Protein AF-0000000083133179 (afdb_homodimer)

InterPro domains:
  IPR007833 Capsule polysaccharide biosynthesis [PF05159] (306-389)

Radius of gyration: 30.7 Å; Cα contacts (8 Å, |Δi|>4): 1534; chains: 2; bounding box: 77×91×69 Å

Nearest PDB structures (foldseek):
  8fux-assembly2_B  TM=5.302E-01  e=6.306E-06  Escherichia coli
  8fuw-assembly1_A  TM=4.984E-01  e=7.378E-06  Escherichia coli
  6mgd-assembly1_A  TM=4.757E-01  e=4.149E-06  Thermosulfurimonas dismutans
  4neq-assembly1_A-2  TM=3.716E-01  e=1.704E-05  Methanocaldococcus jannaschii DSM 2661
  5zlt-assembly1_B  TM=3.324E-01  e=7.772E-05  Acinetobacter baumannii

Sequence (936 aa):
MESRVLIVGLQMPIQAAAVHHVLLECGSNFEAIYHITNKPLIDKTLVNYQSLSFDRVAAMDPDDPSFSEQVKRPVDAQLLEELAVFEPTVLKLVERIFPKKRRYRYFDLRRHLYYSYLSYWSNFLKDNKIDKVIFDDVPHVGFDYVLYILSKHYGIKVIVPFQLQVVDAYLIANDIKTLFLPLKHALDALGSQSVSLNELSPRMQKEYEVRMSESSPFYMLDKRQGSIKSSILRLYRRYISLSEKEQQIRHEIVKPSFKCVHIKEVNFDRPYVYFGLHYQPEMTTNPLGGRYVDQFLAIQLISKVLPDGVKLYIKEHPAIYKERNPSGRFVEFYEKIAQLPGVSFVPQNTRSLELIKNSQAVATITGTTGWEALFMDKPVFVFGNIFYKYCQGVYPIYSYKDMQVAADAVFNRAEKPTESDILRFLKALDQVTGDGIIRDEYFAISCNQDKVYHNKNTSLIVRKMLNMMESRVLIVGLQMPIQAAAVHHVLLECGSNFEAIYHITNKPLIDKTLVNYQSLSFDRVAAMDPDDPSFSEQVKRPVDAQLLEELAVFEPTVLKLVERIFPKKRRYRYFDLRRHLYYSYLSYWSNFLKDNKIDKVIFDDVPHVGFDYVLYILSKHYGIKVIVPFQLQVVDAYLIANDIKTLFLPLKHALDALGSQSVSLNELSPRMQKEYEVRMSESSPFYMLDKRQGSIKSSILRLYRRYISLSEKEQQIRHEIVKPSFKCVHIKEVNFDRPYVYFGLHYQPEMTTNPLGGRYVDQFLAIQLISKVLPDGVKLYIKEHPAIYKERNPSGRFVEFYEKIAQLPGVSFVPQNTRSLELIKNSQAVATITGTTGWEALFMDKPVFVFGNIFYKYCQGVYPIYSYKDMQVAADAVFNRAEKPTESDILRFLKALDQVTGDGIIRDEYFAISCNQDKVYHNKNTSLIVRKMLNM

Organism: Piscirickettsia salmonis (NCBI:txid1238)

Foldseek 3Di:
DQAEEEEEALADPLLVVLLLVLDQVVDQSYAYQYCHPDDCPPDCVRHVHPPPPVCCLLVVQLPPVVLVVDQPDADDPVVCVVLVLCLVLLLLLNCLSCVPDPVSVDSVSSVSSLRSLLRVLVCVCVVSVHQEYEYLADDRNRSVVSNLSVCVVVNRFYWHKYDALAAQWIFIDRDPVCRQVLLLVLLVVCDLPFFDLVNFDPRLNLRLVVLLPLDDRPVPPPPPDDDPCPPVVVVVVVVPPPDPVVCPVPPPLNQPAPVNDDADADDLVFAEEEEEDDQPDDVLCRPFLPPCLVVVVVLLLLLVQDDPRYAYEYEYDPVQNPDSDGRSADRCRNVSSNPRPRYHYHDNVDDLSSVLLSYLAYEYAADCSCVSSQSSFHAYEYNGHYNCCSQFSHQHDPDSVSSNVNSCCRPVVVDTHDPRSVSSSSRSSRVRTDGADSDPVSCVSYPDVDPVVRSVVNSVVSSVSVVD/DQAEEEEEDCADPLLLVLLQVLDQVVPPSYQYQYCHCDDPPPDCVRHVHPHDNVLCLLVVQLPPVVLVVDQPDADDPVVCVVLVLCLVLLLLLNCLSCVPDPVSVDSVSSVSSLRSLLRVLVCVCVVSVHQEYEYLADDRNRSVVSNLSVCVVVNRFYWHKHDALAAQWIFIDRDPVCRQVLLLVLLVVCDLPFFDLVNFDPRLNLRLVVLLPLDDRPVPPPPVDDDPCPPVVVVVVVVPPDDPVVCPVPPDLQQDAPVRDDADADDLVFAEEEEEDDQPDDVLCRPFLPPCLVVVVVLLLLLVQDDPRYAYEYEYDPVQNPDSDGRSADRCRNVSSNPRPRYHYHDNPDDLSSVLLSYLAYEYAADCSCVSSQSSFHAYEYNGHYNCCSQFSHQHDPDSVSSNVNSCCRPVVVDTHDPRSVSSSSRSSRVRTDGADSDPVSCVSYPDVDPVVRSVVSSVVSSVSVVD

Secondary structure (DSSP, 8-state):
----EEE----SHHHHHHHHHHHHHH-S---EEE---S---S-TTTS-EEE--HHHHHT--TT-HHHHTT-SS---HHHHHHTGGGHHHHHHHHHHHSTT-GGGGBHHHHHHHHHHHHHHHHHHHHHTT--EEE-SSS--SSHHHHHHHHHHHHT-EEEEEEE-SSTTEEEEES-STTTTHHHHHHHHHHTT----GGGS-HHHHHHHHHHHTTPPPGGGS-TTSSSHHHHHHHHHHHHT-S-SHHHHTT-SS----GGGSPB----TTS-EEEEEPPPSSSTTTTTTTGGGGSHHHHHHHHHHHPPTT-EEEEE--HHHHT-SS-TT--TTHHHHHHTSTTEEE--TTS-HHHHHHT-SEEEESS-HHHHHHHTTT--EEE-S--GGGGSTTEEE-SSHHHHHHHHIIIIIS-----HHHHHHHHHHHHHHSEES-SSGGGGGG-S---HHHHHHHHHHHHHHHHH-/--EEEEEE---SHHHHHHHHHHHHHS-TTEEEEEE--SS--S-TTTS------HHHHHT--TT-HHHHTT-SS---HHHHHHTGGGHHHHHHHHHHHSTT-GGGGBHHHHHHHHHHHHHHHHHHHHHTT--EEE-SSS--SSHHHHHHHHHHHHT-EEEEEEE-SSTTEEEEES-STTTTHHHHHHHHHHTT----GGGS-HHHHHHHHHHHTTPPPGGGS-TTSSTHHHHHHHHHHHHT-S-SHHHH---------GGGSPB----TTS-EEEEEPPPSSSTTTTTTTGGGGSHHHHHHHHHHHPPTT-EEEEE--HHHHT-SS-TT--TTHHHHHHTSTTEEE--TTS-HHHHHHT-SEEEESS-HHHHHHHTTT--EEE-S--GGGGSTTEEE-SSHHHHHHHHIIIIIS-----HHHHHHHHHHHHHHSEES-SSGGGGGG-S---HHHHHHHHHHHHHHHHH-

Structure (mmCIF, N/CA/C/O backbone):
data_AF-0000000083133179-model_v1
#
loop_
_entity.id
_entity.type
_entity.pdbx_description
1 polymer 'Capsule polysaccharide biosynthesis protein'
#
loop_
_atom_site.group_PDB
_atom_site.id
_atom_site.type_symbol
_atom_site.label_atom_id
_atom_site.label_alt_id
_atom_site.label_comp_id
_atom_site.label_asym_id
_atom_site.label_entity_id
_atom_site.label_seq_id
_atom_site.pdbx_PDB_ins_code
_atom_site.Cartn_x
_atom_site.Cartn_y
_atom_site.Cartn_z
_atom_site.occupancy
_atom_site.B_iso_or_equiv
_atom_site.auth_seq_id
_atom_site.auth_comp_id
_atom_site.auth_asym_id
_atom_site.auth_atom_id
_atom_site.pdbx_PDB_model_num
ATOM 1 N N . MET A 1 1 ? -26.578 -17.781 19.125 1 43.81 1 MET A N 1
ATOM 2 C CA . MET A 1 1 ? -26.828 -16.688 18.188 1 43.81 1 MET A CA 1
ATOM 3 C C . MET A 1 1 ? -26.688 -17.188 16.75 1 43.81 1 MET A C 1
ATOM 5 O O . MET A 1 1 ? -25.844 -18.031 16.453 1 43.81 1 MET A O 1
ATOM 9 N N . GLU A 1 2 ? -27.766 -17.125 15.992 1 58.66 2 GLU A N 1
ATOM 10 C CA . GLU A 1 2 ? -27.906 -17.641 14.633 1 58.66 2 GLU A CA 1
ATOM 11 C C . GLU A 1 2 ? -26.812 -17.109 13.719 1 58.66 2 GLU A C 1
ATOM 13 O O . GLU A 1 2 ? -26.516 -15.922 13.734 1 58.66 2 GLU A O 1
ATOM 18 N N . SER A 1 3 ? -26 -18 13.227 1 72.19 3 SER A N 1
ATOM 19 C CA . SER A 1 3 ? -24.891 -17.672 12.32 1 72.19 3 SER A CA 1
ATOM 20 C C . SER A 1 3 ? -25.406 -16.984 11.055 1 72.19 3 SER A C 1
ATOM 22 O O . SER A 1 3 ? -26.391 -17.422 10.469 1 72.19 3 SER A O 1
ATOM 24 N N . ARG A 1 4 ? -25.016 -15.758 10.797 1 80.19 4 ARG A N 1
ATOM 25 C CA . ARG A 1 4 ? -25.344 -15.039 9.57 1 80.19 4 ARG A CA 1
ATOM 26 C C . ARG A 1 4 ? -24.219 -15.188 8.539 1 80.19 4 ARG A C 1
ATOM 28 O O . ARG A 1 4 ? -23.125 -14.656 8.719 1 80.19 4 ARG A O 1
ATOM 35 N N . VAL A 1 5 ? -24.562 -15.953 7.457 1 80.12 5 VAL A N 1
ATOM 36 C CA . VAL A 1 5 ? -23.562 -16.359 6.48 1 80.12 5 VAL A CA 1
ATOM 37 C C . VAL A 1 5 ? -23.766 -15.578 5.18 1 80.12 5 VAL A C 1
ATOM 39 O O . VAL A 1 5 ? -24.891 -15.445 4.691 1 80.12 5 VAL A O 1
ATOM 42 N N . LEU A 1 6 ? -22.656 -14.969 4.785 1 80.25 6 LEU A N 1
ATOM 43 C CA . LEU A 1 6 ? -22.641 -14.352 3.465 1 80.25 6 LEU A CA 1
ATOM 44 C C . LEU A 1 6 ? -21.969 -15.266 2.445 1 80.25 6 LEU A C 1
ATOM 46 O O . LEU A 1 6 ? -20.812 -15.672 2.633 1 80.25 6 LEU A O 1
ATOM 50 N N . ILE A 1 7 ? -22.641 -15.609 1.376 1 78.62 7 ILE A N 1
ATOM 51 C CA . ILE A 1 7 ? -22.109 -16.453 0.308 1 78.62 7 ILE A CA 1
ATOM 52 C C . ILE A 1 7 ? -21.859 -15.594 -0.934 1 78.62 7 ILE A C 1
ATOM 54 O O . ILE A 1 7 ? -22.75 -14.922 -1.426 1 78.62 7 ILE A O 1
ATOM 58 N N . VAL A 1 8 ? -20.547 -15.656 -1.429 1 76.69 8 VAL A N 1
ATOM 59 C CA . VAL A 1 8 ? -20.125 -14.789 -2.523 1 76.69 8 VAL A CA 1
ATOM 60 C C . VAL A 1 8 ? -19.875 -15.625 -3.777 1 76.69 8 VAL A C 1
ATOM 62 O O . VAL A 1 8 ? -19.125 -16.609 -3.736 1 76.69 8 VAL A O 1
ATOM 65 N N . GLY A 1 9 ? -20.25 -15.125 -5.023 1 61.41 9 GLY A N 1
ATOM 66 C CA . GLY A 1 9 ? -19.797 -15.586 -6.328 1 61.41 9 GLY A CA 1
ATOM 67 C C . GLY A 1 9 ? -20.359 -16.938 -6.707 1 61.41 9 GLY A C 1
ATOM 68 O O . GLY A 1 9 ? -19.672 -17.75 -7.332 1 61.41 9 GLY A O 1
ATOM 69 N N . LEU A 1 10 ? -21.516 -17.281 -6.332 1 56.91 10 LEU A N 1
ATOM 70 C CA . LEU A 1 10 ? -21.938 -18.609 -6.762 1 56.91 10 LEU A CA 1
ATOM 71 C C . LEU A 1 10 ? -22.453 -18.578 -8.203 1 56.91 10 LEU A C 1
ATOM 73 O O . LEU A 1 10 ? -23.594 -18.203 -8.453 1 56.91 10 LEU A O 1
ATOM 77 N N . GLN A 1 11 ? -21.375 -18.344 -9.078 1 51.41 11 GLN A N 1
ATOM 78 C CA . GLN A 1 11 ? -21.656 -18.141 -10.492 1 51.41 11 GLN A CA 1
ATOM 79 C C . GLN A 1 11 ? -22.203 -19.406 -11.133 1 51.41 11 GLN A C 1
ATOM 81 O O . GLN A 1 11 ? -22.938 -19.344 -12.125 1 51.41 11 GLN A O 1
ATOM 86 N N . MET A 1 12 ? -21.812 -20.531 -10.594 1 53.81 12 MET A N 1
ATOM 87 C CA . MET A 1 12 ? -22.203 -21.734 -11.32 1 53.81 12 MET A CA 1
ATOM 88 C C . MET A 1 12 ? -23.531 -22.281 -10.82 1 53.81 12 MET A C 1
ATOM 90 O O . MET A 1 12 ? -23.766 -22.328 -9.609 1 53.81 12 MET A O 1
ATOM 94 N N . PRO A 1 13 ? -24.297 -22.484 -11.844 1 48.53 13 PRO A N 1
ATOM 95 C CA . PRO A 1 13 ? -25.625 -22.984 -11.508 1 48.53 13 PRO A CA 1
ATOM 96 C C . PRO A 1 13 ? -25.594 -24.141 -10.516 1 48.53 13 PRO A C 1
ATOM 98 O O . PRO A 1 13 ? -26.406 -24.203 -9.594 1 48.53 13 PRO A O 1
ATOM 101 N N . ILE A 1 14 ? -24.578 -24.906 -10.758 1 50.78 14 ILE A N 1
ATOM 102 C CA . ILE A 1 14 ? -24.516 -26.094 -9.922 1 50.78 14 ILE A CA 1
ATOM 103 C C . ILE A 1 14 ? -24.25 -25.703 -8.469 1 50.78 14 ILE A C 1
ATOM 105 O O . ILE A 1 14 ? -24.891 -26.234 -7.555 1 50.78 14 ILE A O 1
ATOM 109 N N . GLN A 1 15 ? -23.469 -24.672 -8.352 1 58.91 15 GLN A N 1
ATOM 110 C CA . GLN A 1 15 ? -23.141 -24.234 -6.996 1 58.91 15 GLN A CA 1
ATOM 111 C C . GLN A 1 15 ? -24.312 -23.516 -6.348 1 58.91 15 GLN A C 1
ATOM 113 O O . GLN A 1 15 ? -24.625 -23.734 -5.176 1 58.91 15 GLN A O 1
ATOM 118 N N . ALA A 1 16 ? -24.922 -22.875 -7.254 1 59.47 16 ALA A N 1
ATOM 119 C CA . ALA A 1 16 ? -26.047 -22.109 -6.727 1 59.47 16 ALA A CA 1
ATOM 120 C C . ALA A 1 16 ? -27.172 -23.047 -6.258 1 59.47 16 ALA A C 1
ATOM 122 O O . ALA A 1 16 ? -27.75 -22.828 -5.191 1 59.47 16 ALA A O 1
ATOM 123 N N . ALA A 1 17 ? -27.375 -24.062 -7.117 1 59.22 17 ALA A N 1
ATOM 124 C CA . ALA A 1 17 ? -28.422 -25.031 -6.766 1 59.22 17 ALA A CA 1
ATOM 125 C C . ALA A 1 17 ? -28.062 -25.781 -5.488 1 59.22 17 ALA A C 1
ATOM 127 O O . ALA A 1 17 ? -28.906 -26 -4.629 1 59.22 17 ALA A O 1
ATOM 128 N N . ALA A 1 18 ? -26.859 -26.062 -5.398 1 61.5 18 ALA A N 1
ATOM 129 C CA . ALA A 1 18 ? -26.375 -26.797 -4.23 1 61.5 18 ALA A CA 1
ATOM 130 C C . ALA A 1 18 ? -26.5 -25.953 -2.965 1 61.5 18 ALA A C 1
ATOM 132 O O . ALA A 1 18 ? -26.969 -26.438 -1.93 1 61.5 18 ALA A O 1
ATOM 133 N N . VAL A 1 19 ? -26.141 -24.797 -3.148 1 62.25 19 VAL A N 1
ATOM 134 C CA . VAL A 1 19 ? -26.203 -23.875 -2.008 1 62.25 19 VAL A CA 1
ATOM 135 C C . VAL A 1 19 ? -27.656 -23.703 -1.559 1 62.25 19 VAL A C 1
ATOM 137 O O . VAL A 1 19 ? -27.953 -23.75 -0.362 1 62.25 19 VAL A O 1
ATOM 140 N N . HIS A 1 20 ? -28.375 -23.594 -2.568 1 59.94 20 HIS A N 1
ATOM 141 C CA . HIS A 1 20 ? -29.797 -23.422 -2.283 1 59.94 20 HIS A CA 1
ATOM 142 C C . HIS A 1 20 ? -30.344 -24.625 -1.499 1 59.94 20 HIS A C 1
ATOM 144 O O . HIS A 1 20 ? -31.047 -24.438 -0.496 1 59.94 20 HIS A O 1
ATOM 150 N N . HIS A 1 21 ? -30.016 -25.672 -2.008 1 61.75 21 HIS A N 1
ATOM 151 C CA . HIS A 1 21 ? -30.5 -26.906 -1.381 1 61.75 21 HIS A CA 1
ATOM 152 C C . HIS A 1 21 ? -29.984 -27.031 0.043 1 61.75 21 HIS A C 1
ATOM 154 O O . HIS A 1 21 ? -30.719 -27.406 0.954 1 61.75 21 HIS A O 1
ATOM 160 N N . VAL A 1 22 ? -28.797 -26.703 0.19 1 61.84 22 VAL A N 1
ATOM 161 C CA . VAL A 1 22 ? -28.172 -26.844 1.5 1 61.84 22 VAL A CA 1
ATOM 162 C C . VAL A 1 22 ? -28.75 -25.812 2.465 1 61.84 22 VAL A C 1
ATOM 164 O O . VAL A 1 22 ? -29 -26.125 3.633 1 61.84 22 VAL A O 1
ATOM 167 N N . LEU A 1 23 ? -28.969 -24.656 1.93 1 62.09 23 LEU A N 1
ATOM 168 C CA . LEU A 1 23 ? -29.531 -23.609 2.773 1 62.09 23 LEU A CA 1
ATOM 169 C C . LEU A 1 23 ? -30.953 -23.938 3.195 1 62.09 23 LEU A C 1
ATOM 171 O O . LEU A 1 23 ? -31.359 -23.625 4.312 1 62.09 23 LEU A O 1
ATOM 175 N N . LEU A 1 24 ? -31.625 -24.484 2.277 1 59.66 24 LEU A N 1
ATOM 176 C CA . LEU A 1 24 ? -32.969 -24.922 2.594 1 59.66 24 LEU A CA 1
ATOM 177 C C . LEU A 1 24 ? -32.969 -25.969 3.711 1 59.66 24 LEU A C 1
ATOM 179 O O . LEU A 1 24 ? -33.844 -25.953 4.582 1 59.66 24 LEU A O 1
ATOM 183 N N . GLU A 1 25 ? -31.984 -26.766 3.533 1 59.06 25 GLU A N 1
ATOM 184 C CA . GLU A 1 25 ? -31.891 -27.828 4.523 1 59.06 25 GLU A CA 1
ATOM 185 C C . GLU A 1 25 ? -31.438 -27.281 5.879 1 59.06 25 GLU A C 1
ATOM 187 O O . GLU A 1 25 ? -31.875 -27.766 6.922 1 59.06 25 GLU A O 1
ATOM 192 N N . CYS A 1 26 ? -30.484 -26.406 5.809 1 55.09 26 CYS A N 1
ATOM 193 C CA . CYS A 1 26 ? -29.875 -25.922 7.039 1 55.09 26 CYS A CA 1
ATOM 194 C C . CYS A 1 26 ? -30.703 -24.797 7.648 1 55.09 26 CYS A C 1
ATOM 196 O O . CYS A 1 26 ? -30.422 -24.359 8.773 1 55.09 26 CYS A O 1
ATOM 198 N N . GLY A 1 27 ? -31.828 -24.359 7.23 1 49.59 27 GLY A N 1
ATOM 199 C CA . GLY A 1 27 ? -32.719 -23.344 7.773 1 49.59 27 GLY A CA 1
ATOM 200 C C . GLY A 1 27 ? -32.312 -21.922 7.395 1 49.59 27 GLY A C 1
ATOM 201 O O . GLY A 1 27 ? -31.281 -21.719 6.742 1 49.59 27 GLY A O 1
ATOM 202 N N . SER A 1 28 ? -33.312 -20.859 7.594 1 46.66 28 SER A N 1
ATOM 203 C CA . SER A 1 28 ? -33.5 -19.469 7.238 1 46.66 28 SER A CA 1
ATOM 204 C C . SER A 1 28 ? -32.344 -18.609 7.754 1 46.66 28 SER A C 1
ATOM 206 O O . SER A 1 28 ? -32.344 -17.391 7.59 1 46.66 28 SER A O 1
ATOM 208 N N . ASN A 1 29 ? -31.391 -19.172 8.352 1 47.03 29 ASN A N 1
ATOM 209 C CA . ASN A 1 29 ? -30.531 -18.266 9.094 1 47.03 29 ASN A CA 1
ATOM 210 C C . ASN A 1 29 ? -29.406 -17.719 8.219 1 47.03 29 ASN A C 1
ATOM 212 O O . ASN A 1 29 ? -28.406 -17.219 8.734 1 47.03 29 ASN A O 1
ATOM 216 N N . PHE A 1 30 ? -29.531 -18.078 6.867 1 49.34 30 PHE A N 1
ATOM 217 C CA . PHE A 1 30 ? -28.406 -17.609 6.07 1 49.34 30 PHE A CA 1
ATOM 218 C C . PHE A 1 30 ? -28.844 -16.531 5.09 1 49.34 30 PHE A C 1
ATOM 220 O O . PHE A 1 30 ? -29.984 -16.531 4.633 1 49.34 30 PHE A O 1
ATOM 227 N N . GLU A 1 31 ? -28.203 -15.289 5.262 1 51.22 31 GLU A N 1
ATOM 228 C CA . GLU A 1 31 ? -28.375 -14.328 4.176 1 51.22 31 GLU A CA 1
ATOM 229 C C . GLU A 1 31 ? -27.344 -14.562 3.07 1 51.22 31 GLU A C 1
ATOM 231 O O . GLU A 1 31 ? -26.156 -14.695 3.344 1 51.22 31 GLU A O 1
ATOM 236 N N . ALA A 1 32 ? -27.828 -15.32 2.043 1 48.66 32 ALA A N 1
ATOM 237 C CA . ALA A 1 32 ? -26.906 -15.547 0.935 1 48.66 32 ALA A CA 1
ATOM 238 C C . ALA A 1 32 ? -26.891 -14.359 -0.023 1 48.66 32 ALA A C 1
ATOM 240 O O . ALA A 1 32 ? -27.938 -13.812 -0.362 1 48.66 32 ALA A O 1
ATOM 241 N N . ILE A 1 33 ? -25.828 -13.508 0.064 1 48.56 33 ILE A N 1
ATOM 242 C CA . ILE A 1 33 ? -25.641 -12.484 -0.957 1 48.56 33 ILE A CA 1
ATOM 243 C C . ILE A 1 33 ? -24.953 -13.102 -2.178 1 48.56 33 ILE A C 1
ATOM 245 O O . ILE A 1 33 ? -23.875 -13.703 -2.061 1 48.56 33 ILE A O 1
ATOM 249 N N . TYR A 1 34 ? -25.797 -13.422 -3.254 1 46.5 34 TYR A N 1
ATOM 250 C CA . TYR A 1 34 ? -25.297 -14.125 -4.43 1 46.5 34 TYR A CA 1
ATOM 251 C C . TYR A 1 34 ? -24.828 -13.141 -5.496 1 46.5 34 TYR A C 1
ATOM 253 O O . TYR A 1 34 ? -25.422 -12.086 -5.684 1 46.5 34 TYR A O 1
ATOM 261 N N . HIS A 1 35 ? -23.594 -13.062 -5.746 1 46.25 35 HIS A N 1
ATOM 262 C CA . HIS A 1 35 ? -23.156 -12.414 -6.98 1 46.25 35 HIS A CA 1
ATOM 263 C C . HIS A 1 35 ? -23.641 -13.195 -8.203 1 46.25 35 HIS A C 1
ATOM 265 O O . HIS A 1 35 ? -23.109 -14.266 -8.516 1 46.25 35 HIS A O 1
ATOM 271 N N . ILE A 1 36 ? -25.016 -13.203 -8.523 1 41.03 36 ILE A N 1
ATOM 272 C CA . ILE A 1 36 ? -25.516 -14.016 -9.633 1 41.03 36 ILE A CA 1
ATOM 273 C C . ILE A 1 36 ? -25.344 -13.266 -10.945 1 41.03 36 ILE A C 1
ATOM 275 O O . ILE A 1 36 ? -25.922 -12.188 -11.133 1 41.03 36 ILE A O 1
ATOM 279 N N . THR A 1 37 ? -24.141 -13.289 -11.438 1 37.41 37 THR A N 1
ATOM 280 C CA . THR A 1 37 ? -24.141 -12.688 -12.766 1 37.41 37 THR A CA 1
ATOM 281 C C . THR A 1 37 ? -25.422 -13.008 -13.516 1 37.41 37 THR A C 1
ATOM 283 O O . THR A 1 37 ? -25.906 -12.195 -14.305 1 37.41 37 THR A O 1
ATOM 286 N N . ASN A 1 38 ? -25.594 -14.406 -13.992 1 37.41 38 ASN A N 1
ATOM 287 C CA . ASN A 1 38 ? -26.688 -14.781 -14.875 1 37.41 38 ASN A CA 1
ATOM 288 C C . ASN A 1 38 ? -27.984 -14.992 -14.109 1 37.41 38 ASN A C 1
ATOM 290 O O . ASN A 1 38 ? -27.984 -15.047 -12.875 1 37.41 38 ASN A O 1
ATOM 294 N N . LYS A 1 39 ? -29.078 -15.617 -14.906 1 38.25 39 LYS A N 1
ATOM 295 C CA . LYS A 1 39 ? -30.469 -15.883 -14.594 1 38.25 39 LYS A CA 1
ATOM 296 C C . LYS A 1 39 ? -30.625 -16.5 -13.203 1 38.25 39 LYS A C 1
ATOM 298 O O . LYS A 1 39 ? -29.906 -17.453 -12.867 1 38.25 39 LYS A O 1
ATOM 303 N N . PRO A 1 40 ? -31.188 -15.672 -12.32 1 40.59 40 PRO A N 1
ATOM 304 C CA . PRO A 1 40 ? -31.547 -16.219 -11.016 1 40.59 40 PRO A CA 1
ATOM 305 C C . PRO A 1 40 ? -32 -17.688 -11.094 1 40.59 40 PRO A C 1
ATOM 307 O O . PRO A 1 40 ? -33.062 -17.969 -11.672 1 40.59 40 PRO A O 1
ATOM 310 N N . LEU A 1 41 ? -31.078 -18.469 -11.445 1 40.34 41 LEU A N 1
ATOM 311 C CA . LEU A 1 41 ? -31.656 -19.812 -11.391 1 40.34 41 LEU A CA 1
ATOM 312 C C . LEU A 1 41 ? -32.219 -20.094 -10 1 40.34 41 LEU A C 1
ATOM 314 O O . LEU A 1 41 ? -32.719 -21.203 -9.742 1 40.34 41 LEU A O 1
ATOM 318 N N . ILE A 1 42 ? -31.906 -19.172 -9.086 1 39.62 42 ILE A N 1
ATOM 319 C CA . ILE A 1 42 ? -32.406 -19.562 -7.777 1 39.62 42 ILE A CA 1
ATOM 320 C C . ILE A 1 42 ? -33.812 -18.984 -7.566 1 39.62 42 ILE A C 1
ATOM 322 O O . ILE A 1 42 ? -34.062 -17.828 -7.887 1 39.62 42 ILE A O 1
ATOM 326 N N . ASP A 1 43 ? -34.719 -19.75 -7.434 1 38.56 43 ASP A N 1
ATOM 327 C CA . ASP A 1 43 ? -36.094 -19.391 -7.043 1 38.56 43 ASP A CA 1
ATOM 328 C C . ASP A 1 43 ? -36.094 -18.375 -5.91 1 38.56 43 ASP A C 1
ATOM 330 O O . ASP A 1 43 ? -35.594 -18.672 -4.809 1 38.56 43 ASP A O 1
ATOM 334 N N . LYS A 1 44 ? -36.281 -17.156 -6.16 1 45.66 44 LYS A N 1
ATOM 335 C CA . LYS A 1 44 ? -36.375 -16 -5.277 1 45.66 44 LYS A CA 1
ATOM 336 C C . LYS A 1 44 ? -37.156 -16.344 -4.008 1 45.66 44 LYS A C 1
ATOM 338 O O . LYS A 1 44 ? -37.094 -15.602 -3.025 1 45.66 44 LYS A O 1
ATOM 343 N N . THR A 1 45 ? -38.062 -17.141 -4.094 1 42 45 THR A N 1
ATOM 344 C CA . THR A 1 45 ? -38.969 -17.438 -2.992 1 42 45 THR A CA 1
ATOM 345 C C . THR A 1 45 ? -38.219 -18.109 -1.841 1 42 45 THR A C 1
ATOM 347 O O . THR A 1 45 ? -38.75 -18.203 -0.728 1 42 45 THR A O 1
ATOM 350 N N . LEU A 1 46 ? -37.219 -18.703 -2.111 1 38.72 46 LEU A N 1
ATOM 351 C CA . LEU A 1 46 ? -36.688 -19.594 -1.092 1 38.72 46 LEU A CA 1
ATOM 352 C C . LEU A 1 46 ? -35.625 -18.891 -0.239 1 38.72 46 LEU A C 1
ATOM 354 O O . LEU A 1 46 ? -35.344 -19.312 0.881 1 38.72 46 LEU A O 1
ATOM 358 N N . VAL A 1 47 ? -34.781 -18.078 -0.813 1 40.16 47 VAL A N 1
ATOM 359 C CA . VAL A 1 47 ? -33.781 -17.453 0.025 1 40.16 47 VAL A CA 1
ATOM 360 C C . VAL A 1 47 ? -33.906 -15.938 -0.032 1 40.16 47 VAL A C 1
ATOM 362 O O . VAL A 1 47 ? -34.125 -15.367 -1.103 1 40.16 47 VAL A O 1
ATOM 365 N N . ASN A 1 48 ? -34.281 -15.32 1.031 1 40 48 ASN A N 1
ATOM 366 C CA . ASN A 1 48 ? -34.188 -13.867 1.102 1 40 48 ASN A CA 1
ATOM 367 C C . ASN A 1 48 ? -32.844 -13.383 0.587 1 40 48 ASN A C 1
ATOM 369 O O . ASN A 1 48 ? -31.844 -13.414 1.314 1 40 48 ASN A O 1
ATOM 373 N N . TYR A 1 49 ? -32.594 -13.82 -0.579 1 42.5 49 TYR A N 1
ATOM 374 C CA . TYR A 1 49 ? -31.328 -13.336 -1.105 1 42.5 49 TYR A CA 1
ATOM 375 C C . TYR A 1 49 ? -31.422 -11.875 -1.529 1 42.5 49 TYR A C 1
ATOM 377 O O . TYR A 1 49 ? -32.469 -11.438 -2.016 1 42.5 49 TYR A O 1
ATOM 385 N N . GLN A 1 50 ? -30.906 -11.023 -0.802 1 43.75 50 GLN A N 1
ATOM 386 C CA . GLN A 1 50 ? -30.703 -9.695 -1.375 1 43.75 50 GLN A CA 1
ATOM 387 C C . GLN A 1 50 ? -29.734 -9.742 -2.553 1 43.75 50 GLN A C 1
ATOM 389 O O . GLN A 1 50 ? -28.625 -10.258 -2.426 1 43.75 50 GLN A O 1
ATOM 394 N N . SER A 1 51 ? -30.234 -10.078 -3.699 1 46.12 51 SER A N 1
ATOM 395 C CA . SER A 1 51 ? -29.406 -9.992 -4.902 1 46.12 51 SER A CA 1
ATOM 396 C C . SER A 1 51 ? -28.578 -8.711 -4.91 1 46.12 51 SER A C 1
ATOM 398 O O . SER A 1 51 ? -29.125 -7.609 -4.949 1 46.12 51 SER A O 1
ATOM 400 N N . LEU A 1 52 ? -27.656 -8.656 -4.109 1 47.28 52 LEU A N 1
ATOM 401 C CA . LEU A 1 52 ? -26.75 -7.535 -4.352 1 47.28 52 LEU A CA 1
ATOM 402 C C . LEU A 1 52 ? -26.141 -7.621 -5.742 1 47.28 52 LEU A C 1
ATOM 404 O O . LEU A 1 52 ? -25.5 -8.617 -6.082 1 47.28 52 LEU A O 1
ATOM 408 N N . SER A 1 53 ? -26.812 -7.223 -6.734 1 46.47 53 SER A N 1
ATOM 409 C CA . SER A 1 53 ? -26.203 -7.266 -8.062 1 46.47 53 SER A CA 1
ATOM 410 C C . SER A 1 53 ? -24.734 -6.859 -8.008 1 46.47 53 SER A C 1
ATOM 412 O O . SER A 1 53 ? -24.406 -5.73 -7.637 1 46.47 53 SER A O 1
ATOM 414 N N . PHE A 1 54 ? -23.922 -7.801 -7.836 1 48.31 54 PHE A N 1
ATOM 415 C CA . PHE A 1 54 ? -22.469 -7.594 -7.898 1 48.31 54 PHE A CA 1
ATOM 416 C C . PHE A 1 54 ? -22.125 -6.516 -8.914 1 48.31 54 PHE A C 1
ATOM 418 O O . PHE A 1 54 ? -21.219 -5.711 -8.688 1 48.31 54 PHE A O 1
ATOM 425 N N . ASP A 1 55 ? -22.906 -6.66 -9.961 1 48.56 55 ASP A N 1
ATOM 426 C CA . ASP A 1 55 ? -22.672 -5.617 -10.961 1 48.56 55 ASP A CA 1
ATOM 427 C C . ASP A 1 55 ? -22.891 -4.23 -10.359 1 48.56 55 ASP A C 1
ATOM 429 O O . ASP A 1 55 ? -22.141 -3.295 -10.672 1 48.56 55 ASP A O 1
ATOM 433 N N . ARG A 1 56 ? -23.812 -4.328 -9.445 1 51.19 56 ARG A N 1
ATOM 434 C CA . ARG A 1 56 ? -24.078 -3.029 -8.836 1 51.19 56 ARG A CA 1
ATOM 435 C C . ARG A 1 56 ? -22.969 -2.643 -7.863 1 51.19 56 ARG A C 1
ATOM 437 O O . ARG A 1 56 ? -22.578 -1.474 -7.785 1 51.19 56 ARG A O 1
ATOM 444 N N . VAL A 1 57 ? -22.484 -3.73 -7.195 1 52.62 57 VAL A N 1
ATOM 445 C CA . VAL A 1 57 ? -21.438 -3.398 -6.246 1 52.62 57 VAL A CA 1
ATOM 446 C C . VAL A 1 57 ? -20.125 -3.129 -6.992 1 52.62 57 VAL A C 1
ATOM 448 O O . VAL A 1 57 ? -19.406 -2.18 -6.672 1 52.62 57 VAL A O 1
ATOM 451 N N . ALA A 1 58 ? -19.891 -4.129 -7.914 1 51.97 58 ALA A N 1
ATOM 452 C CA . ALA A 1 58 ? -18.672 -3.963 -8.703 1 51.97 58 ALA A CA 1
ATOM 453 C C . ALA A 1 58 ? -18.672 -2.625 -9.438 1 51.97 58 ALA A C 1
ATOM 455 O O . ALA A 1 58 ? -17.625 -2.021 -9.641 1 51.97 58 ALA A O 1
ATOM 456 N N . ALA A 1 59 ? -19.969 -2.42 -9.883 1 46.72 59 ALA A N 1
ATOM 457 C CA . ALA A 1 59 ? -20.125 -1.193 -10.664 1 46.72 59 ALA A CA 1
ATOM 458 C C . ALA A 1 59 ? -20.25 0.025 -9.75 1 46.72 59 ALA A C 1
ATOM 460 O O . ALA A 1 59 ? -20.594 1.118 -10.203 1 46.72 59 ALA A O 1
ATOM 461 N N . MET A 1 60 ? -20.188 -0.36 -8.523 1 51.25 60 MET A N 1
ATOM 462 C CA . MET A 1 60 ? -20.25 0.797 -7.637 1 51.25 60 MET A CA 1
ATOM 463 C C . MET A 1 60 ? -19.266 1.875 -8.07 1 51.25 60 MET A C 1
ATOM 465 O O . MET A 1 60 ? -18.062 1.612 -8.195 1 51.25 60 MET A O 1
ATOM 469 N N . ASP A 1 61 ? -19.766 2.59 -8.945 1 50.75 61 ASP A N 1
ATOM 470 C CA . ASP A 1 61 ? -19 3.789 -9.25 1 50.75 61 ASP A CA 1
ATOM 471 C C . ASP A 1 61 ? -18.766 4.625 -7.996 1 50.75 61 ASP A C 1
ATOM 473 O O . ASP A 1 61 ? -19.703 5.207 -7.449 1 50.75 61 ASP A O 1
ATOM 477 N N . PRO A 1 62 ? -17.656 4.289 -7.422 1 50.25 62 PRO A N 1
ATOM 478 C CA . PRO A 1 62 ? -17.406 5.098 -6.23 1 50.25 62 PRO A CA 1
ATOM 479 C C . PRO A 1 62 ? -17.859 6.547 -6.391 1 50.25 62 PRO A C 1
ATOM 481 O O . PRO A 1 62 ? -18.109 7.234 -5.395 1 50.25 62 PRO A O 1
ATOM 484 N N . ASP A 1 63 ? -17.938 6.859 -7.719 1 48.72 63 ASP A N 1
ATOM 485 C CA . ASP A 1 63 ? -18.297 8.242 -7.996 1 48.72 63 ASP A CA 1
ATOM 486 C C . ASP A 1 63 ? -19.812 8.422 -8.039 1 48.72 63 ASP A C 1
ATOM 488 O O . ASP A 1 63 ? -20.297 9.516 -8.32 1 48.72 63 ASP A O 1
ATOM 492 N N . ASP A 1 64 ? -20.422 7.309 -7.863 1 50.44 64 ASP A N 1
ATOM 493 C CA . ASP A 1 64 ? -21.875 7.418 -7.793 1 50.44 64 ASP A CA 1
ATOM 494 C C . ASP A 1 64 ? -22.312 8.023 -6.465 1 50.44 64 ASP A C 1
ATOM 496 O O . ASP A 1 64 ? -22.109 7.426 -5.406 1 50.44 64 ASP A O 1
ATOM 500 N N . PRO A 1 65 ? -22.719 9.266 -6.555 1 50.91 65 PRO A N 1
ATOM 501 C CA . PRO A 1 65 ? -23.109 9.992 -5.348 1 50.91 65 PRO A CA 1
ATOM 502 C C . PRO A 1 65 ? -24.078 9.203 -4.477 1 50.91 65 PRO A C 1
ATOM 504 O O . PRO A 1 65 ? -24.156 9.43 -3.264 1 50.91 65 PRO A O 1
ATOM 507 N N . SER A 1 66 ? -24.859 8.328 -5.121 1 49.66 66 SER A N 1
ATOM 508 C CA . SER A 1 66 ? -25.844 7.598 -4.336 1 49.66 66 SER A CA 1
ATOM 509 C C . SER A 1 66 ? -25.188 6.695 -3.305 1 49.66 66 SER A C 1
ATOM 511 O O . SER A 1 66 ? -25.797 6.312 -2.311 1 49.66 66 SER A O 1
ATOM 513 N N . PHE A 1 67 ? -24.016 6.434 -3.609 1 53.09 67 PHE A N 1
ATOM 514 C CA . PHE A 1 67 ? -23.297 5.547 -2.701 1 53.09 67 PHE A CA 1
ATOM 515 C C . PHE A 1 67 ? -22.891 6.289 -1.435 1 53.09 67 PHE A C 1
ATOM 517 O O . PHE A 1 67 ? -22.828 5.699 -0.355 1 53.09 67 PHE A O 1
ATOM 524 N N . SER A 1 68 ? -22.547 7.637 -1.562 1 50.97 68 SER A N 1
ATOM 525 C CA . SER A 1 68 ? -22.047 8.43 -0.448 1 50.97 68 SER A CA 1
ATOM 526 C C . SER A 1 68 ? -23.141 8.68 0.592 1 50.97 68 SER A C 1
ATOM 528 O O . SER A 1 68 ? -22.859 8.742 1.79 1 50.97 68 SER A O 1
ATOM 530 N N . GLU A 1 69 ? -24.422 8.953 0.049 1 50 69 GLU A N 1
ATOM 531 C CA . GLU A 1 69 ? -25.484 9.414 0.943 1 50 69 GLU A CA 1
ATOM 532 C C . GLU A 1 69 ? -25.766 8.383 2.037 1 50 69 GLU A C 1
ATOM 534 O O . GLU A 1 69 ? -26.266 8.734 3.105 1 50 69 GLU A O 1
ATOM 539 N N . GLN A 1 70 ? -25.109 7.176 1.906 1 59.12 70 GLN A N 1
ATOM 540 C CA . GLN A 1 70 ? -25.672 6.203 2.842 1 59.12 70 GLN A CA 1
ATOM 541 C C . GLN A 1 70 ? -24.578 5.559 3.684 1 59.12 70 GLN A C 1
ATOM 543 O O . GLN A 1 70 ? -24.828 4.602 4.418 1 59.12 70 GLN A O 1
ATOM 548 N N . VAL A 1 71 ? -23.484 6.453 3.861 1 75 71 VAL A N 1
ATOM 549 C CA . VAL A 1 71 ? -22.422 5.785 4.605 1 75 71 VAL A CA 1
ATOM 550 C C . VAL A 1 71 ? -22.594 6.043 6.098 1 75 71 VAL A C 1
ATOM 552 O O . VAL A 1 71 ? -22.5 7.184 6.551 1 75 71 VAL A O 1
ATOM 555 N N . LYS A 1 72 ? -22.891 5.051 6.895 1 81.19 72 LYS A N 1
ATOM 556 C CA . LYS A 1 72 ? -23.078 5.141 8.336 1 81.19 72 LYS A CA 1
ATOM 557 C C . LYS A 1 72 ? -21.734 5.277 9.055 1 81.19 72 LYS A C 1
ATOM 559 O O . LYS A 1 72 ? -21.594 6.086 9.977 1 81.19 72 LYS A O 1
ATOM 564 N N . ARG A 1 73 ? -20.828 4.582 8.609 1 89.94 73 ARG A N 1
ATOM 565 C CA . ARG A 1 73 ? -19.469 4.586 9.156 1 89.94 73 ARG A CA 1
ATOM 566 C C . ARG A 1 73 ? -18.438 4.812 8.062 1 89.94 73 ARG A C 1
ATOM 568 O O . ARG A 1 73 ? -18.109 3.895 7.309 1 89.94 73 ARG A O 1
ATOM 575 N N . PRO A 1 74 ? -17.922 6.027 7.996 1 91.62 74 PRO A N 1
ATOM 576 C CA . PRO A 1 74 ? -16.953 6.316 6.949 1 91.62 74 PRO A CA 1
ATOM 577 C C . PRO A 1 74 ? -15.602 5.641 7.203 1 91.62 74 PRO A C 1
ATOM 579 O O . PRO A 1 74 ? -15.289 5.289 8.344 1 91.62 74 PRO A O 1
ATOM 582 N N . VAL A 1 75 ? -14.852 5.461 6.148 1 94.19 75 VAL A N 1
ATOM 583 C CA . VAL A 1 75 ? -13.492 4.938 6.238 1 94.19 75 VAL A CA 1
ATOM 584 C C . VAL A 1 75 ? -12.578 5.977 6.887 1 94.19 75 VAL A C 1
ATOM 586 O O . VAL A 1 75 ? -12.688 7.172 6.594 1 94.19 75 VAL A O 1
ATOM 589 N N . ASP A 1 76 ? -11.781 5.535 7.84 1 97.06 76 ASP A N 1
ATOM 590 C CA . ASP A 1 76 ? -10.875 6.449 8.531 1 97.06 76 ASP A CA 1
ATOM 591 C C . ASP A 1 76 ? -9.43 5.984 8.414 1 97.06 76 ASP A C 1
ATOM 593 O O . ASP A 1 76 ? -9.148 4.961 7.785 1 97.06 76 ASP A O 1
ATOM 597 N N . ALA A 1 77 ? -8.555 6.762 8.906 1 97.81 77 ALA A N 1
ATOM 598 C CA . ALA A 1 77 ? -7.125 6.496 8.773 1 97.81 77 ALA A CA 1
ATOM 599 C C . ALA A 1 77 ? -6.738 5.199 9.484 1 97.81 77 ALA A C 1
ATOM 601 O O . ALA A 1 77 ? -5.883 4.453 9 1 97.81 77 ALA A O 1
ATOM 602 N N . GLN A 1 78 ? -7.34 4.953 10.586 1 97.44 78 GLN A N 1
ATOM 603 C CA . GLN A 1 78 ? -7 3.756 11.344 1 97.44 78 GLN A CA 1
ATOM 604 C C . GLN A 1 78 ? -7.254 2.494 10.523 1 97.44 78 GLN A C 1
ATOM 606 O O . GLN A 1 78 ? -6.375 1.639 10.406 1 97.44 78 GLN A O 1
ATOM 611 N N . LEU A 1 79 ? -8.43 2.43 9.977 1 97.62 79 LEU A N 1
ATOM 612 C CA . LEU A 1 79 ? -8.773 1.266 9.172 1 97.62 79 LEU A CA 1
ATOM 613 C C . LEU A 1 79 ? -7.828 1.131 7.977 1 97.62 79 LEU A C 1
ATOM 615 O O . LEU A 1 79 ? -7.348 0.035 7.684 1 97.62 79 LEU A O 1
ATOM 619 N N . LEU A 1 80 ? -7.598 2.221 7.316 1 97.94 80 LEU A N 1
ATOM 620 C CA . LEU A 1 80 ? -6.738 2.211 6.137 1 97.94 80 LEU A CA 1
ATOM 621 C C . LEU A 1 80 ? -5.328 1.761 6.496 1 97.94 80 LEU A C 1
ATOM 623 O O . LEU A 1 80 ? -4.707 0.993 5.754 1 97.94 80 LEU A O 1
ATOM 627 N N . GLU A 1 81 ? -4.816 2.176 7.609 1 96.88 81 GLU A N 1
ATOM 628 C CA . GLU A 1 81 ? -3.465 1.806 8.023 1 96.88 81 GLU A CA 1
ATOM 629 C C . GLU A 1 81 ? -3.393 0.335 8.422 1 96.88 81 GLU A C 1
ATOM 631 O O . GLU A 1 81 ? -2.404 -0.343 8.133 1 96.88 81 GLU A O 1
ATOM 636 N N . GLU A 1 82 ? -4.414 -0.107 9.07 1 96.81 82 GLU A N 1
ATOM 637 C CA . GLU A 1 82 ? -4.453 -1.505 9.492 1 96.81 82 GLU A CA 1
ATOM 638 C C . GLU A 1 82 ? -4.516 -2.441 8.289 1 96.81 82 GLU A C 1
ATOM 640 O O . GLU A 1 82 ? -4.074 -3.59 8.367 1 96.81 82 GLU A O 1
ATOM 645 N N . LEU A 1 83 ? -5.043 -1.951 7.207 1 97.31 83 LEU A N 1
ATOM 646 C CA . LEU A 1 83 ? -5.203 -2.779 6.02 1 97.31 83 LEU A CA 1
ATOM 647 C C . LEU A 1 83 ? -4.164 -2.42 4.961 1 97.31 83 LEU A C 1
ATOM 649 O O . LEU A 1 83 ? -4.246 -2.879 3.82 1 97.31 83 LEU A O 1
ATOM 653 N N . ALA A 1 84 ? -3.172 -1.635 5.336 1 96.19 84 ALA A N 1
ATOM 654 C CA . ALA A 1 84 ? -2.229 -1.05 4.387 1 96.19 84 ALA A CA 1
ATOM 655 C C . ALA A 1 84 ? -1.482 -2.135 3.613 1 96.19 84 ALA A C 1
ATOM 657 O O . ALA A 1 84 ? -1.185 -1.968 2.428 1 96.19 84 ALA A O 1
ATOM 658 N N . VAL A 1 85 ? -1.218 -3.271 4.203 1 95.19 85 VAL A N 1
ATOM 659 C CA . VAL A 1 85 ? -0.395 -4.32 3.609 1 95.19 85 VAL A CA 1
ATOM 660 C C . VAL A 1 85 ? -1.132 -4.949 2.43 1 95.19 85 VAL A C 1
ATOM 662 O O . VAL A 1 85 ? -0.509 -5.547 1.548 1 95.19 85 VAL A O 1
ATOM 665 N N . PHE A 1 86 ? -2.463 -4.773 2.357 1 96.44 86 PHE A N 1
ATOM 666 C CA . PHE A 1 86 ? -3.266 -5.402 1.316 1 96.44 86 PHE A CA 1
ATOM 667 C C . PHE A 1 86 ? -3.518 -4.438 0.166 1 96.44 86 PHE A C 1
ATOM 669 O O . PHE A 1 86 ? -3.939 -4.848 -0.917 1 96.44 86 PHE A O 1
ATOM 676 N N . GLU A 1 87 ? -3.244 -3.186 0.415 1 96.44 87 GLU A N 1
ATOM 677 C CA . GLU A 1 87 ? -3.641 -2.133 -0.515 1 96.44 87 GLU A CA 1
ATOM 678 C C . GLU A 1 87 ? -2.973 -2.314 -1.874 1 96.44 87 GLU A C 1
ATOM 680 O O . GLU A 1 87 ? -3.607 -2.133 -2.914 1 96.44 87 GLU A O 1
ATOM 685 N N . PRO A 1 88 ? -1.68 -2.721 -1.935 1 94.88 88 PRO A N 1
ATOM 686 C CA . PRO A 1 88 ? -1.066 -2.918 -3.25 1 94.88 88 PRO A CA 1
ATOM 687 C C . PRO A 1 88 ? -1.778 -3.986 -4.078 1 94.88 88 PRO A C 1
ATOM 689 O O . PRO A 1 88 ? -1.936 -3.828 -5.293 1 94.88 88 PRO A O 1
ATOM 692 N N . THR A 1 89 ? -2.203 -4.988 -3.451 1 96.25 89 THR A N 1
ATOM 693 C CA . THR A 1 89 ? -2.92 -6.059 -4.141 1 96.25 89 THR A CA 1
ATOM 694 C C . THR A 1 89 ? -4.273 -5.566 -4.645 1 96.25 89 THR A C 1
ATOM 696 O O . THR A 1 89 ? -4.625 -5.789 -5.805 1 96.25 89 THR A O 1
ATOM 699 N N . VAL A 1 90 ? -4.98 -4.832 -3.842 1 95.25 90 VAL A N 1
ATOM 700 C CA . VAL A 1 90 ? -6.312 -4.355 -4.188 1 95.25 90 VAL A CA 1
ATOM 701 C C . VAL A 1 90 ? -6.227 -3.385 -5.363 1 95.25 90 VAL A C 1
ATOM 703 O O . VAL A 1 90 ? -6.992 -3.492 -6.324 1 95.25 90 VAL A O 1
ATOM 706 N N . LEU A 1 91 ? -5.301 -2.469 -5.258 1 94.88 91 LEU A N 1
ATOM 707 C CA . LEU A 1 91 ? -5.191 -1.456 -6.305 1 94.88 91 LEU A CA 1
ATOM 708 C C . LEU A 1 91 ? -4.855 -2.096 -7.648 1 94.88 91 LEU A C 1
ATOM 710 O O . LEU A 1 91 ? -5.312 -1.627 -8.695 1 94.88 91 LEU A O 1
ATOM 714 N N . LYS A 1 92 ? -4.066 -3.121 -7.609 1 93.94 92 LYS A N 1
ATOM 715 C CA . LYS A 1 92 ? -3.732 -3.812 -8.852 1 93.94 92 LYS A CA 1
ATOM 716 C C . LYS A 1 92 ? -4.914 -4.629 -9.359 1 93.94 92 LYS A C 1
ATOM 718 O O . LYS A 1 92 ? -5.113 -4.762 -10.57 1 93.94 92 LYS A O 1
ATOM 723 N N . LEU A 1 93 ? -5.777 -5.133 -8.531 1 91.88 93 LEU A N 1
ATOM 724 C CA . LEU A 1 93 ? -6.938 -5.941 -8.898 1 91.88 93 LEU A CA 1
ATOM 725 C C . LEU A 1 93 ? -7.98 -5.102 -9.625 1 91.88 93 LEU A C 1
ATOM 727 O O . LEU A 1 93 ? -8.852 -5.641 -10.312 1 91.88 93 LEU A O 1
ATOM 731 N N . VAL A 1 94 ? -7.934 -3.76 -9.5 1 84.06 94 VAL A N 1
ATOM 732 C CA . VAL A 1 94 ? -8.898 -2.869 -10.133 1 84.06 94 VAL A CA 1
ATOM 733 C C . VAL A 1 94 ? -8.852 -3.049 -11.648 1 84.06 94 VAL A C 1
ATOM 735 O O . VAL A 1 94 ? -9.867 -2.881 -12.336 1 84.06 94 VAL A O 1
ATOM 738 N N . GLU A 1 95 ? -7.719 -3.457 -12.133 1 82.81 95 GLU A N 1
ATOM 739 C CA . GLU A 1 95 ? -7.574 -3.686 -13.562 1 82.81 95 GLU A CA 1
ATOM 740 C C . GLU A 1 95 ? -8.484 -4.82 -14.039 1 82.81 95 GLU A C 1
ATOM 742 O O . GLU A 1 95 ? -8.852 -4.879 -15.211 1 82.81 95 GLU A O 1
ATOM 747 N N . ARG A 1 96 ? -8.789 -5.68 -13.156 1 79.25 96 ARG A N 1
ATOM 748 C CA . ARG A 1 96 ? -9.68 -6.781 -13.508 1 79.25 96 ARG A CA 1
ATOM 749 C C . ARG A 1 96 ? -11.133 -6.32 -13.539 1 79.25 96 ARG A C 1
ATOM 751 O O . ARG A 1 96 ? -11.938 -6.844 -14.312 1 79.25 96 ARG A O 1
ATOM 758 N N . ILE A 1 97 ? -11.406 -5.371 -12.703 1 69.56 97 ILE A N 1
ATOM 759 C CA . ILE A 1 97 ? -12.766 -4.859 -12.594 1 69.56 97 ILE A CA 1
ATOM 760 C C . ILE A 1 97 ? -13.109 -4.051 -13.844 1 69.56 97 ILE A C 1
ATOM 762 O O . ILE A 1 97 ? -14.195 -4.203 -14.414 1 69.56 97 ILE A O 1
ATOM 766 N N . PHE A 1 98 ? -12.141 -3.258 -14.125 1 67.44 98 PHE A N 1
ATOM 767 C CA . PHE A 1 98 ? -12.375 -2.344 -15.242 1 67.44 98 PHE A CA 1
ATOM 768 C C . PHE A 1 98 ? -11.242 -2.43 -16.25 1 67.44 98 PHE A C 1
ATOM 770 O O . PHE A 1 98 ? -10.516 -1.453 -16.469 1 67.44 98 PHE A O 1
ATOM 777 N N . PRO A 1 99 ? -11.18 -3.576 -16.938 1 59.72 99 PRO A N 1
ATOM 778 C CA . PRO A 1 99 ? -10.023 -3.764 -17.797 1 59.72 99 PRO A CA 1
ATOM 779 C C . PRO A 1 99 ? -9.984 -2.764 -18.953 1 59.72 99 PRO A C 1
ATOM 781 O O . PRO A 1 99 ? -8.898 -2.418 -19.438 1 59.72 99 PRO A O 1
ATOM 784 N N . LYS A 1 100 ? -11.125 -2.25 -19.25 1 58.59 100 LYS A N 1
ATOM 785 C CA . LYS A 1 100 ? -11.156 -1.421 -20.453 1 58.59 100 LYS A CA 1
ATOM 786 C C . LYS A 1 100 ? -11.438 0.039 -20.109 1 58.59 100 LYS A C 1
ATOM 788 O O . LYS A 1 100 ? -11.453 0.898 -21 1 58.59 100 LYS A O 1
ATOM 793 N N . LYS A 1 101 ? -11.695 0.298 -18.812 1 64.94 101 LYS A N 1
ATOM 794 C CA . LYS A 1 101 ? -11.953 1.683 -18.438 1 64.94 101 LYS A CA 1
ATOM 795 C C . LYS A 1 101 ? -10.656 2.412 -18.094 1 64.94 101 LYS A C 1
ATOM 797 O O . LYS A 1 101 ? -10.055 2.174 -17.047 1 64.94 101 LYS A O 1
ATOM 802 N N . ARG A 1 102 ? -10.328 3.266 -18.922 1 65.31 102 ARG A N 1
ATOM 803 C CA . ARG A 1 102 ? -9.055 3.977 -18.859 1 65.31 102 ARG A CA 1
ATOM 804 C C . ARG A 1 102 ? -8.945 4.781 -17.562 1 65.31 102 ARG A C 1
ATOM 806 O O . ARG A 1 102 ? -7.848 4.965 -17.031 1 65.31 102 ARG A O 1
ATOM 813 N N . ARG A 1 103 ? -10.117 5.172 -17.125 1 73.56 103 ARG A N 1
ATOM 814 C CA . ARG A 1 103 ? -10.117 6.031 -15.945 1 73.56 103 ARG A CA 1
ATOM 815 C C . ARG A 1 103 ? -9.5 5.32 -14.742 1 73.56 103 ARG A C 1
ATOM 817 O O . ARG A 1 103 ? -8.852 5.949 -13.914 1 73.56 103 ARG A O 1
ATOM 824 N N . TYR A 1 104 ? -9.578 4.07 -14.805 1 77.81 104 TYR A N 1
ATOM 825 C CA . TYR A 1 104 ? -9.102 3.348 -13.625 1 77.81 104 TYR A CA 1
ATOM 826 C C . TYR A 1 104 ? -7.645 2.926 -13.805 1 77.81 104 TYR A C 1
ATOM 828 O O . TYR A 1 104 ? -7.141 2.088 -13.055 1 77.81 104 TYR A O 1
ATOM 836 N N . ARG A 1 105 ? -7.023 3.551 -14.773 1 81.19 105 ARG A N 1
ATOM 837 C CA . ARG A 1 105 ? -5.57 3.467 -14.836 1 81.19 105 ARG A CA 1
ATOM 838 C C . ARG A 1 105 ? -4.922 4.496 -13.914 1 81.19 105 ARG A C 1
ATOM 840 O O . ARG A 1 105 ? -3.74 4.387 -13.578 1 81.19 105 ARG A O 1
ATOM 847 N N . TYR A 1 106 ? -5.824 5.414 -13.555 1 84.06 106 TYR A N 1
ATOM 848 C CA . TYR A 1 106 ? -5.34 6.492 -12.703 1 84.06 106 TYR A CA 1
ATOM 849 C C . TYR A 1 106 ? -5.262 6.043 -11.25 1 84.06 106 TYR A C 1
ATOM 851 O O . TYR A 1 106 ? -6.172 5.379 -10.75 1 84.06 106 TYR A O 1
ATOM 859 N N . PHE A 1 107 ? -4.188 6.434 -10.648 1 89.19 107 PHE A N 1
ATOM 860 C CA . PHE A 1 107 ? -3.906 6.035 -9.273 1 89.19 107 PHE A CA 1
ATOM 861 C C . PHE A 1 107 ? -5.008 6.512 -8.336 1 89.19 107 PHE A C 1
ATOM 863 O O . PHE A 1 107 ? -5.543 5.727 -7.547 1 89.19 107 PHE A O 1
ATOM 870 N N . ASP A 1 108 ? -5.426 7.766 -8.383 1 86.94 108 ASP A N 1
ATOM 871 C CA . ASP A 1 108 ? -6.375 8.352 -7.438 1 86.94 108 ASP A CA 1
ATOM 872 C C . ASP A 1 108 ? -7.75 7.699 -7.566 1 86.94 108 ASP A C 1
ATOM 874 O O . ASP A 1 108 ? -8.438 7.492 -6.566 1 86.94 108 ASP A O 1
ATOM 878 N N . LEU A 1 109 ? -8.078 7.398 -8.766 1 85 109 LEU A N 1
ATOM 879 C CA . LEU A 1 109 ? -9.383 6.789 -8.977 1 85 109 LEU A CA 1
ATOM 880 C C . LEU A 1 109 ? -9.406 5.363 -8.43 1 85 109 LEU A C 1
ATOM 882 O O . LEU A 1 109 ? -10.414 4.926 -7.867 1 85 109 LEU A O 1
ATOM 886 N N . ARG A 1 110 ? -8.32 4.613 -8.578 1 88.88 110 ARG A N 1
ATOM 887 C CA . ARG A 1 110 ? -8.227 3.279 -7.992 1 88.88 110 ARG A CA 1
ATOM 888 C C . ARG A 1 110 ? -8.32 3.338 -6.473 1 88.88 110 ARG A C 1
ATOM 890 O O . ARG A 1 110 ? -9.008 2.523 -5.855 1 88.88 110 ARG A O 1
ATOM 897 N N . ARG A 1 111 ? -7.664 4.305 -5.969 1 91.88 111 ARG A N 1
ATOM 898 C CA . ARG A 1 111 ? -7.645 4.473 -4.52 1 91.88 111 ARG A CA 1
ATOM 899 C C . ARG A 1 111 ? -9.039 4.781 -3.984 1 91.88 111 ARG A C 1
ATOM 901 O O . ARG A 1 111 ? -9.461 4.215 -2.975 1 91.88 111 ARG A O 1
ATOM 908 N N . HIS A 1 112 ? -9.781 5.594 -4.633 1 87.62 112 HIS A N 1
ATOM 909 C CA . HIS A 1 112 ? -11.109 5.977 -4.176 1 87.62 112 HIS A CA 1
ATOM 910 C C . HIS A 1 112 ? -12.109 4.836 -4.355 1 87.62 112 HIS A C 1
ATOM 912 O O . HIS A 1 112 ? -13.031 4.672 -3.553 1 87.62 112 HIS A O 1
ATOM 918 N N . LEU A 1 113 ? -11.875 4.125 -5.438 1 85.94 113 LEU A N 1
ATOM 919 C CA . LEU A 1 113 ? -12.688 2.926 -5.598 1 85.94 113 LEU A CA 1
ATOM 920 C C . LEU A 1 113 ? -12.461 1.957 -4.441 1 85.94 113 LEU A C 1
ATOM 922 O O . LEU A 1 113 ? -13.414 1.413 -3.883 1 85.94 113 LEU A O 1
ATOM 926 N N . TYR A 1 114 ? -11.219 1.801 -4.086 1 92.12 114 TYR A N 1
ATOM 927 C CA . TYR A 1 114 ? -10.852 0.965 -2.949 1 92.12 114 TYR A CA 1
ATOM 928 C C . TYR A 1 114 ? -11.523 1.452 -1.673 1 92.12 114 TYR A C 1
ATOM 930 O O . TYR A 1 114 ? -12.109 0.658 -0.929 1 92.12 114 TYR A O 1
ATOM 938 N N . TYR A 1 115 ? -11.5 2.732 -1.41 1 91.19 115 TYR A N 1
ATOM 939 C CA . TYR A 1 115 ? -12.133 3.312 -0.23 1 91.19 115 TYR A CA 1
ATOM 940 C C . TYR A 1 115 ? -13.641 3.072 -0.242 1 91.19 115 TYR A C 1
ATOM 942 O O . TYR A 1 115 ? -14.234 2.793 0.8 1 91.19 115 TYR A O 1
ATOM 950 N N . SER A 1 116 ? -14.195 3.172 -1.425 1 85 116 SER A N 1
ATOM 951 C CA . SER A 1 116 ? -15.625 2.947 -1.559 1 85 116 SER A CA 1
ATOM 952 C C . SER A 1 116 ? -15.992 1.503 -1.233 1 85 116 SER A C 1
ATOM 954 O O . SER A 1 116 ? -17 1.246 -0.567 1 85 116 SER A O 1
ATOM 956 N N . TYR A 1 117 ? -15.188 0.598 -1.684 1 86.38 117 TYR A N 1
ATOM 957 C CA . TYR A 1 117 ? -15.422 -0.808 -1.372 1 86.38 117 TYR A CA 1
ATOM 958 C C . TYR A 1 117 ? -15.281 -1.065 0.124 1 86.38 117 TYR A C 1
ATOM 960 O O . TYR A 1 117 ? -16.094 -1.794 0.712 1 86.38 117 TYR A O 1
ATOM 968 N N . LEU A 1 118 ? -14.305 -0.45 0.731 1 92.38 118 LEU A N 1
ATOM 969 C CA . LEU A 1 118 ? -14.102 -0.605 2.168 1 92.38 118 LEU A CA 1
ATOM 970 C C . LEU A 1 118 ? -15.305 -0.089 2.945 1 92.38 118 LEU A C 1
ATOM 972 O O . LEU A 1 118 ? -15.789 -0.754 3.865 1 92.38 118 LEU A O 1
ATOM 976 N N . SER A 1 119 ? -15.711 1.074 2.527 1 88.38 119 SER A N 1
ATOM 977 C CA . SER A 1 119 ? -16.859 1.681 3.197 1 88.38 119 SER A CA 1
ATOM 978 C C . SER A 1 119 ? -18.109 0.81 3.061 1 88.38 119 SER A C 1
ATOM 980 O O . SER A 1 119 ? -18.781 0.537 4.047 1 88.38 119 SER A O 1
ATOM 982 N N . TYR A 1 120 ? -18.344 0.354 1.917 1 84.25 120 TYR A N 1
ATOM 983 C CA . TYR A 1 120 ? -19.531 -0.451 1.646 1 84.25 120 TYR A CA 1
ATOM 984 C C . TYR A 1 120 ? -19.5 -1.747 2.447 1 84.25 120 TYR A C 1
ATOM 986 O O . TYR A 1 120 ? -20.438 -2.045 3.188 1 84.25 120 TYR A O 1
ATOM 994 N N . TRP A 1 121 ? -18.422 -2.447 2.336 1 87.69 121 TRP A N 1
ATOM 995 C CA . TRP A 1 121 ? -18.375 -3.77 2.951 1 87.69 121 TRP A CA 1
ATOM 996 C C . TRP A 1 121 ? -18.281 -3.662 4.469 1 87.69 121 TRP A C 1
ATOM 998 O O . TRP A 1 121 ? -18.859 -4.484 5.188 1 87.69 121 TRP A O 1
ATOM 1008 N N . SER A 1 122 ? -17.547 -2.688 4.926 1 91.38 122 SER A N 1
ATOM 1009 C CA . SER A 1 122 ? -17.469 -2.508 6.375 1 91.38 122 SER A CA 1
ATOM 1010 C C . SER A 1 122 ? -18.859 -2.271 6.977 1 91.38 122 SER A C 1
ATOM 1012 O O . SER A 1 122 ? -19.219 -2.895 7.977 1 91.38 122 SER A O 1
ATOM 1014 N N . ASN A 1 123 ? -19.594 -1.381 6.367 1 87.62 123 ASN A N 1
ATOM 1015 C CA . ASN A 1 123 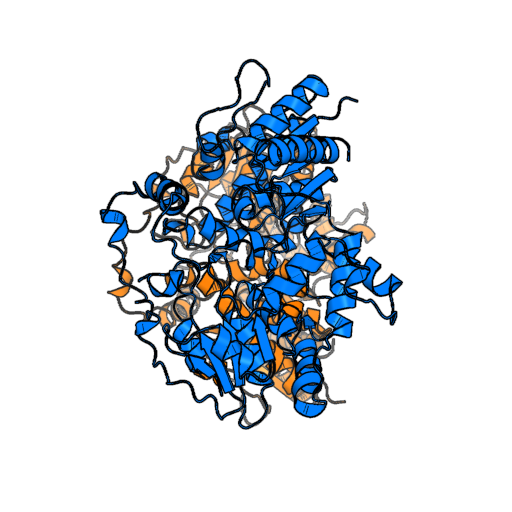? -20.953 -1.104 6.844 1 87.62 123 ASN A CA 1
ATOM 1016 C C . ASN A 1 123 ? -21.859 -2.314 6.676 1 87.62 123 ASN A C 1
ATOM 1018 O O . ASN A 1 123 ? -22.625 -2.656 7.586 1 87.62 123 ASN A O 1
ATOM 1022 N N . PHE A 1 124 ? -21.75 -2.992 5.59 1 83.62 124 PHE A N 1
ATOM 1023 C CA . PHE A 1 124 ? -22.578 -4.156 5.312 1 83.62 124 PHE A CA 1
ATOM 1024 C C . PHE A 1 124 ? -22.359 -5.246 6.352 1 83.62 124 PHE A C 1
ATOM 1026 O O . PHE A 1 124 ? -23.312 -5.781 6.918 1 83.62 124 PHE A O 1
ATOM 1033 N N . LEU A 1 125 ? -21.109 -5.566 6.594 1 88.31 125 LEU A N 1
ATOM 1034 C CA . LEU A 1 125 ? -20.75 -6.629 7.523 1 88.31 125 LEU A CA 1
ATOM 1035 C C . LEU A 1 125 ? -21.234 -6.301 8.938 1 88.31 125 LEU A C 1
ATOM 1037 O O . LEU A 1 125 ? -21.797 -7.156 9.625 1 88.31 125 LEU A O 1
ATOM 1041 N N . LYS A 1 126 ? -21.078 -5.082 9.344 1 89.56 126 LYS A N 1
ATOM 1042 C CA . LYS A 1 126 ? -21.438 -4.672 10.695 1 89.56 126 LYS A CA 1
ATOM 1043 C C . LYS A 1 126 ? -22.953 -4.574 10.844 1 89.56 126 LYS A C 1
ATOM 1045 O O . LYS A 1 126 ? -23.531 -5.066 11.82 1 89.56 126 LYS A O 1
ATOM 1050 N N . ASP A 1 127 ? -23.609 -3.979 9.867 1 84.81 127 ASP A N 1
ATOM 1051 C CA . ASP A 1 127 ? -25.047 -3.76 9.945 1 84.81 127 ASP A CA 1
ATOM 1052 C C . ASP A 1 127 ? -25.812 -5.086 9.914 1 84.81 127 ASP A C 1
ATOM 1054 O O . ASP A 1 127 ? -26.859 -5.219 10.531 1 84.81 127 ASP A O 1
ATOM 1058 N N . ASN A 1 128 ? -25.234 -6.031 9.195 1 80.56 128 ASN A N 1
ATOM 1059 C CA . ASN A 1 128 ? -25.922 -7.312 9.047 1 80.56 128 ASN A CA 1
ATOM 1060 C C . ASN A 1 128 ? -25.359 -8.359 10.016 1 80.56 128 ASN A C 1
ATOM 1062 O O . ASN A 1 128 ? -25.797 -9.508 10 1 80.56 128 ASN A O 1
ATOM 1066 N N . LYS A 1 129 ? -24.406 -8.023 10.781 1 87.5 129 LYS A N 1
ATOM 1067 C CA . LYS A 1 129 ? -23.812 -8.875 11.805 1 87.5 129 LYS A CA 1
ATOM 1068 C C . LYS A 1 129 ? -23.344 -10.203 11.211 1 87.5 129 LYS A C 1
ATOM 1070 O O . LYS A 1 129 ? -23.656 -11.266 11.734 1 87.5 129 LYS A O 1
ATOM 1075 N N . ILE A 1 130 ? -22.688 -10.109 10.109 1 87 130 ILE A N 1
ATOM 1076 C CA . ILE A 1 130 ? -22.188 -11.297 9.422 1 87 130 ILE A CA 1
ATOM 1077 C C . ILE A 1 130 ? -21.078 -11.945 10.242 1 87 130 ILE A C 1
ATOM 1079 O O . ILE A 1 130 ? -20.188 -11.258 10.734 1 87 130 ILE A O 1
ATOM 1083 N N . ASP A 1 131 ? -21.188 -13.266 10.336 1 88.81 131 ASP A N 1
ATOM 1084 C CA . ASP A 1 131 ? -20.156 -13.922 11.133 1 88.81 131 ASP A CA 1
ATOM 1085 C C . ASP A 1 131 ? -19.375 -14.938 10.297 1 88.81 131 ASP A C 1
ATOM 1087 O O . ASP A 1 131 ? -18.359 -15.477 10.75 1 88.81 131 ASP A O 1
ATOM 1091 N N . LYS A 1 132 ? -19.875 -15.164 9.078 1 89.25 132 LYS A N 1
ATOM 1092 C CA . LYS A 1 132 ? -19.188 -16.078 8.18 1 89.25 132 LYS A CA 1
ATOM 1093 C C . LYS A 1 132 ? -19.344 -15.648 6.723 1 89.25 132 LYS A C 1
ATOM 1095 O O . LYS A 1 132 ? -20.438 -15.25 6.309 1 89.25 132 LYS A O 1
ATOM 1100 N N . VAL A 1 133 ? -18.266 -15.734 5.98 1 89 133 VAL A N 1
ATOM 1101 C CA . VAL A 1 133 ? -18.297 -15.445 4.547 1 89 133 VAL A CA 1
ATOM 1102 C C . VAL A 1 133 ? -17.75 -16.641 3.771 1 89 133 VAL A C 1
ATOM 1104 O O . VAL A 1 133 ? -16.656 -17.125 4.051 1 89 133 VAL A O 1
ATOM 1107 N N . ILE A 1 134 ? -18.516 -17.125 2.812 1 86.94 134 ILE A N 1
ATOM 1108 C CA . ILE A 1 134 ? -18.109 -18.234 1.966 1 86.94 134 ILE A CA 1
ATOM 1109 C C . ILE A 1 134 ? -17.922 -17.75 0.53 1 86.94 134 ILE A C 1
ATOM 1111 O O . ILE A 1 134 ? -18.844 -17.219 -0.08 1 86.94 134 ILE A O 1
ATOM 1115 N N . PHE A 1 135 ? -16.75 -17.969 0.064 1 86.75 135 PHE A N 1
ATOM 1116 C CA . PHE A 1 135 ? -16.438 -17.609 -1.314 1 86.75 135 PHE A CA 1
ATOM 1117 C C . PHE A 1 135 ? -16.562 -18.812 -2.236 1 86.75 135 PHE A C 1
ATOM 1119 O O . PHE A 1 135 ? -16.625 -19.953 -1.77 1 86.75 135 PHE A O 1
ATOM 1126 N N . ASP A 1 136 ? -16.641 -18.516 -3.523 1 81.31 136 ASP A N 1
ATOM 1127 C CA . ASP A 1 136 ? -16.719 -19.609 -4.488 1 81.31 136 ASP A CA 1
ATOM 1128 C C . ASP A 1 136 ? -15.328 -19.969 -5.016 1 81.31 136 ASP A C 1
ATOM 1130 O O . ASP A 1 136 ? -15.133 -21.031 -5.594 1 81.31 136 ASP A O 1
ATOM 1134 N N . ASP A 1 137 ? -14.445 -19.094 -4.867 1 87.94 137 ASP A N 1
ATOM 1135 C CA . ASP A 1 137 ? -13.047 -19.219 -5.258 1 87.94 137 ASP A CA 1
ATOM 1136 C C . ASP A 1 137 ? -12.172 -18.219 -4.5 1 87.94 137 ASP A C 1
ATOM 1138 O O . ASP A 1 137 ? -12.672 -17.438 -3.688 1 87.94 137 ASP A O 1
ATOM 1142 N N . VAL A 1 138 ? -10.922 -18.359 -4.73 1 93.44 138 VAL A N 1
ATOM 1143 C CA . VAL A 1 138 ? -10.047 -17.312 -4.211 1 93.44 138 VAL A CA 1
ATOM 1144 C C . VAL A 1 138 ? -10.516 -15.945 -4.711 1 93.44 138 VAL A C 1
ATOM 1146 O O . VAL A 1 138 ? -10.648 -15.727 -5.918 1 93.44 138 VAL A O 1
ATOM 1149 N N . PRO A 1 139 ? -10.859 -15.031 -3.76 1 91.56 139 PRO A N 1
ATOM 1150 C CA . PRO A 1 139 ? -11.297 -13.703 -4.203 1 91.56 139 PRO A CA 1
ATOM 1151 C C . PRO A 1 139 ? -10.242 -12.984 -5.035 1 91.56 139 PRO A C 1
ATOM 1153 O O . PRO A 1 139 ? -9.109 -12.812 -4.586 1 91.56 139 PRO A O 1
ATOM 1156 N N . HIS A 1 140 ? -10.633 -12.562 -6.277 1 91.25 140 HIS A N 1
ATOM 1157 C CA . HIS A 1 140 ? -9.625 -11.977 -7.156 1 91.25 140 HIS A CA 1
ATOM 1158 C C . HIS A 1 140 ? -10.25 -11 -8.141 1 91.25 140 HIS A C 1
ATOM 1160 O O . HIS A 1 140 ? -9.633 -10.641 -9.148 1 91.25 140 HIS A O 1
ATOM 1166 N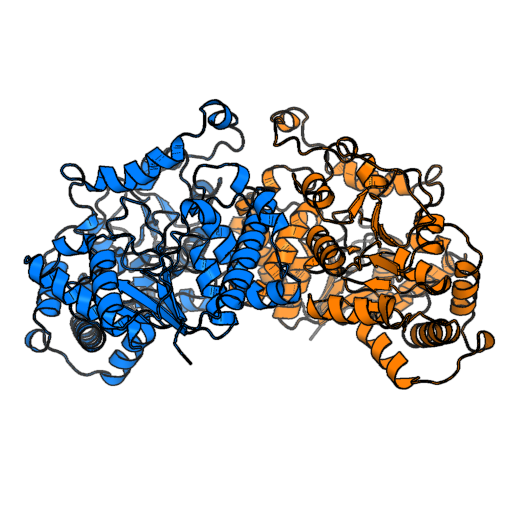 N . VAL A 1 141 ? -11.461 -10.539 -7.859 1 80.88 141 VAL A N 1
ATOM 1167 C CA . VAL A 1 141 ? -12.117 -9.625 -8.781 1 80.88 141 VAL A CA 1
ATOM 1168 C C . VAL A 1 141 ? -12.094 -8.211 -8.211 1 80.88 141 VAL A C 1
ATOM 1170 O O . VAL A 1 141 ? -12.656 -7.281 -8.797 1 80.88 141 VAL A O 1
ATOM 1173 N N . GLY A 1 142 ? -11.477 -7.992 -7.148 1 84.38 142 GLY A N 1
ATOM 1174 C CA . GLY A 1 142 ? -11.32 -6.672 -6.559 1 84.38 142 GLY A CA 1
ATOM 1175 C C . GLY A 1 142 ? -12.281 -6.414 -5.41 1 84.38 142 GLY A C 1
ATOM 1176 O O . GLY A 1 142 ? -11.875 -6.398 -4.246 1 84.38 142 GLY A O 1
ATOM 1177 N N . PHE A 1 143 ? -13.578 -6.305 -5.758 1 82.75 143 PHE A N 1
ATOM 1178 C CA . PHE A 1 143 ? -14.578 -6.031 -4.73 1 82.75 143 PHE A CA 1
ATOM 1179 C C . PHE A 1 143 ? -14.672 -7.184 -3.74 1 82.75 143 PHE A C 1
ATOM 1181 O O . PHE A 1 143 ? -14.836 -6.965 -2.539 1 82.75 143 PHE A O 1
ATOM 1188 N N . ASP A 1 144 ? -14.531 -8.375 -4.207 1 86.5 144 ASP A N 1
ATOM 1189 C CA . ASP A 1 144 ? -14.609 -9.539 -3.33 1 86.5 144 ASP A CA 1
ATOM 1190 C C . ASP A 1 144 ? -13.344 -9.68 -2.49 1 86.5 144 ASP A C 1
ATOM 1192 O O . ASP A 1 144 ? -13.398 -10.172 -1.361 1 86.5 144 ASP A O 1
ATOM 1196 N N . TYR A 1 145 ? -12.242 -9.258 -3.033 1 93.19 145 TYR A N 1
ATOM 1197 C CA . TYR A 1 145 ? -11.008 -9.297 -2.256 1 93.19 145 TYR A CA 1
ATOM 1198 C C . TYR A 1 145 ? -11.078 -8.336 -1.076 1 93.19 145 TYR A C 1
ATOM 1200 O O . TYR A 1 145 ? -10.562 -8.633 0.006 1 93.19 145 TYR A O 1
ATOM 1208 N N . VAL A 1 146 ? -11.703 -7.184 -1.273 1 93 146 VAL A N 1
ATOM 1209 C CA . VAL A 1 146 ? -11.883 -6.223 -0.191 1 93 146 VAL A CA 1
ATOM 1210 C C . VAL A 1 146 ? -12.766 -6.824 0.896 1 93 146 VAL A C 1
ATOM 1212 O O . VAL A 1 146 ? -12.492 -6.664 2.088 1 93 146 VAL A O 1
ATOM 1215 N N . LEU A 1 147 ? -13.797 -7.543 0.462 1 90.5 147 LEU A N 1
ATOM 1216 C CA . LEU A 1 147 ? -14.641 -8.258 1.419 1 90.5 147 LEU A CA 1
ATOM 1217 C C . LEU A 1 147 ? -13.812 -9.266 2.215 1 90.5 147 LEU A C 1
ATOM 1219 O O . LEU A 1 147 ? -13.969 -9.367 3.434 1 90.5 147 LEU A O 1
ATOM 1223 N N . TYR A 1 148 ? -12.977 -9.93 1.533 1 95.12 148 TYR A N 1
ATOM 1224 C CA . TYR A 1 148 ? -12.109 -10.93 2.148 1 95.12 148 TYR A CA 1
ATOM 1225 C C . TYR A 1 148 ? -11.211 -10.297 3.207 1 95.12 148 TYR A C 1
ATOM 1227 O O . TYR A 1 148 ? -11.164 -10.766 4.344 1 95.12 148 TYR A O 1
ATOM 1235 N N . ILE A 1 149 ? -10.516 -9.219 2.92 1 97.56 149 ILE A N 1
ATOM 1236 C CA . ILE A 1 149 ? -9.547 -8.641 3.848 1 97.56 149 ILE A CA 1
ATOM 1237 C C . ILE A 1 149 ? -10.281 -8.008 5.027 1 97.56 149 ILE A C 1
ATOM 1239 O O . ILE A 1 149 ? -9.797 -8.039 6.16 1 97.56 149 ILE A O 1
ATOM 1243 N N . LEU A 1 150 ? -11.453 -7.422 4.801 1 96.81 150 LEU A N 1
ATOM 1244 C CA . LEU A 1 150 ? -12.242 -6.848 5.887 1 96.81 150 LEU A CA 1
ATOM 1245 C C . LEU A 1 150 ? -12.75 -7.938 6.824 1 96.81 150 LEU A C 1
ATOM 1247 O O . LEU A 1 150 ? -12.758 -7.766 8.047 1 96.81 150 LEU A O 1
ATOM 1251 N N . SER A 1 151 ? -13.188 -9.016 6.203 1 96.69 151 SER A N 1
ATOM 1252 C CA . SER A 1 151 ? -13.656 -10.133 7.016 1 96.69 151 SER A CA 1
ATOM 1253 C C . SER A 1 151 ? -12.555 -10.656 7.934 1 96.69 151 SER A C 1
ATOM 1255 O O . SER A 1 151 ? -12.773 -10.859 9.125 1 96.69 151 SER A O 1
ATOM 1257 N N . LYS A 1 152 ? -11.43 -10.797 7.41 1 97.12 152 LYS A N 1
ATOM 1258 C CA . LYS A 1 152 ? -10.297 -11.227 8.219 1 97.12 152 LYS A CA 1
ATOM 1259 C C . LYS A 1 152 ? -9.977 -10.203 9.312 1 97.12 152 LYS A C 1
ATOM 1261 O O . LYS A 1 152 ? -9.727 -10.578 10.461 1 97.12 152 LYS A O 1
ATOM 1266 N N . HIS A 1 153 ? -10.016 -9 8.93 1 97.5 153 HIS A N 1
ATOM 1267 C CA . HIS A 1 153 ? -9.711 -7.926 9.867 1 97.5 153 HIS A CA 1
ATOM 1268 C C . HIS A 1 153 ? -10.695 -7.902 11.023 1 97.5 153 HIS A C 1
ATOM 1270 O O . HIS A 1 153 ? -10.312 -7.633 12.164 1 97.5 153 HIS A O 1
ATOM 1276 N N . TYR A 1 154 ? -11.93 -8.203 10.797 1 97.25 154 TYR A N 1
ATOM 1277 C CA . TYR A 1 154 ? -12.977 -8.148 11.812 1 97.25 154 TYR A CA 1
ATOM 1278 C C . TYR A 1 154 ? -13.102 -9.484 12.539 1 97.25 154 TYR A C 1
ATOM 1280 O O . TYR A 1 154 ? -13.953 -9.641 13.422 1 97.25 154 TYR A O 1
ATOM 1288 N N . GLY A 1 155 ? -12.344 -10.461 12.172 1 96.56 155 GLY A N 1
ATOM 1289 C CA . GLY A 1 155 ? -12.398 -11.758 12.82 1 96.56 155 GLY A CA 1
ATOM 1290 C C . GLY A 1 155 ? -13.562 -12.617 12.344 1 96.56 155 GLY A C 1
ATOM 1291 O O . GLY A 1 155 ? -13.977 -13.547 13.039 1 96.56 155 GLY A O 1
ATOM 1292 N N . ILE A 1 156 ? -14.133 -12.266 11.219 1 95.88 156 ILE A N 1
ATOM 1293 C CA . ILE A 1 156 ? -15.203 -13.039 10.609 1 95.88 156 ILE A CA 1
ATOM 1294 C C . ILE A 1 156 ? -14.625 -14.281 9.938 1 95.88 156 ILE A C 1
ATOM 1296 O O . ILE A 1 156 ? -13.594 -14.211 9.266 1 95.88 156 ILE A O 1
ATOM 1300 N N . LYS A 1 157 ? -15.289 -15.375 10.125 1 94.88 157 LYS A N 1
ATOM 1301 C CA . LYS A 1 157 ? -14.812 -16.625 9.531 1 94.88 157 LYS A CA 1
ATOM 1302 C C . LYS A 1 157 ? -14.922 -16.578 8.008 1 94.88 157 LYS A C 1
ATOM 1304 O O . LYS A 1 157 ? -15.969 -16.203 7.469 1 94.88 157 LYS A O 1
ATOM 1309 N N . VAL A 1 158 ? -13.852 -16.953 7.363 1 94.94 158 VAL A N 1
ATOM 1310 C CA . VAL A 1 158 ? -13.82 -16.969 5.906 1 94.94 158 VAL A CA 1
ATOM 1311 C C . VAL A 1 158 ? -13.578 -18.391 5.406 1 94.94 158 VAL A C 1
ATOM 1313 O O . VAL A 1 158 ? -12.766 -19.125 5.973 1 94.94 158 VAL A O 1
ATOM 1316 N N . ILE A 1 159 ? -14.352 -18.797 4.41 1 92.56 159 ILE A N 1
ATOM 1317 C CA . ILE A 1 159 ? -14.188 -20.094 3.766 1 92.56 159 ILE A CA 1
ATOM 1318 C C . ILE A 1 159 ? -13.891 -19.891 2.281 1 92.56 159 ILE A C 1
ATOM 1320 O O . ILE A 1 159 ? -14.68 -19.297 1.555 1 92.56 159 ILE A O 1
ATOM 1324 N N . VAL A 1 160 ? -12.75 -20.469 1.84 1 92.94 160 VAL A N 1
ATOM 1325 C CA . VAL A 1 160 ? -12.305 -20.297 0.46 1 92.94 160 VAL A CA 1
ATOM 1326 C C . VAL A 1 160 ? -12.031 -21.672 -0.157 1 92.94 160 VAL A C 1
ATOM 1328 O O . VAL A 1 160 ? -11.039 -22.328 0.174 1 92.94 160 VAL A O 1
ATOM 1331 N N . PRO A 1 161 ? -12.883 -22.062 -1.073 1 91.31 161 PRO A N 1
ATOM 1332 C CA . PRO A 1 161 ? -12.57 -23.281 -1.834 1 91.31 161 PRO A CA 1
ATOM 1333 C C . PRO A 1 161 ? -11.609 -23.016 -2.996 1 91.31 161 PRO A C 1
ATOM 1335 O O . PRO A 1 161 ? -11.562 -21.891 -3.516 1 91.31 161 PRO A O 1
ATOM 1338 N N . PHE A 1 162 ? -10.859 -24.031 -3.348 1 93.69 162 PHE A N 1
ATOM 1339 C CA . PHE A 1 162 ? -9.922 -23.891 -4.453 1 93.69 162 PHE A CA 1
ATOM 1340 C C . PHE A 1 162 ? -9.812 -25.203 -5.223 1 93.69 162 PHE A C 1
ATOM 1342 O O . PHE A 1 162 ? -9.438 -26.234 -4.656 1 93.69 162 PHE A O 1
ATOM 1349 N N . GLN A 1 163 ? -10.188 -25.094 -6.508 1 92.19 163 GLN A N 1
ATOM 1350 C CA . GLN A 1 163 ? -10.031 -26.25 -7.391 1 92.19 163 GLN A CA 1
ATOM 1351 C C . GLN A 1 163 ? -8.602 -26.359 -7.902 1 92.19 163 GLN A C 1
ATOM 1353 O O . GLN A 1 163 ? -8.078 -25.438 -8.516 1 92.19 163 GLN A O 1
ATOM 1358 N N . LEU A 1 164 ? -7.969 -27.484 -7.664 1 94.56 164 LEU A N 1
ATOM 1359 C CA . LEU A 1 164 ? -6.621 -27.719 -8.172 1 94.56 164 LEU A CA 1
ATOM 1360 C C . LEU A 1 164 ? -6.66 -28.172 -9.625 1 94.56 164 LEU A C 1
ATOM 1362 O O . LEU A 1 164 ? -7.66 -28.734 -10.078 1 94.56 164 LEU A O 1
ATOM 1366 N N . GLN A 1 165 ? -5.578 -27.891 -10.32 1 91.38 165 GLN A N 1
ATOM 1367 C CA . GLN A 1 165 ? -5.426 -28.422 -11.672 1 91.38 165 GLN A CA 1
ATOM 1368 C C . GLN A 1 165 ? -4.914 -29.859 -11.633 1 91.38 165 GLN A C 1
ATOM 1370 O O . GLN A 1 165 ? -3.947 -30.203 -12.32 1 91.38 165 GLN A O 1
ATOM 1375 N N . VAL A 1 166 ? -5.445 -30.594 -10.773 1 93.88 166 VAL A N 1
ATOM 1376 C CA . VAL A 1 166 ? -5.242 -32.031 -10.562 1 93.88 166 VAL A CA 1
ATOM 1377 C C . VAL A 1 166 ? -6.582 -32.75 -10.617 1 93.88 166 VAL A C 1
ATOM 1379 O O . VAL A 1 166 ? -7.613 -32.188 -10.219 1 93.88 166 VAL A O 1
ATOM 1382 N N . VAL A 1 167 ? -6.562 -33.938 -11.055 1 91.88 167 VAL A N 1
ATOM 1383 C CA . VAL A 1 167 ? -7.785 -34.688 -11.273 1 91.88 167 VAL A CA 1
ATOM 1384 C C . VAL A 1 167 ? -8.578 -34.781 -9.969 1 91.88 167 VAL A C 1
ATOM 1386 O O . VAL A 1 167 ? -8.086 -35.344 -8.977 1 91.88 167 VAL A O 1
ATOM 1389 N N . ASP A 1 168 ? -9.836 -34.281 -10.031 1 92.12 168 ASP A N 1
ATOM 1390 C CA . ASP A 1 168 ? -10.844 -34.406 -8.984 1 92.12 168 ASP A CA 1
ATOM 1391 C C . ASP A 1 168 ? -10.281 -34 -7.621 1 92.12 168 ASP A C 1
ATOM 1393 O O . ASP A 1 168 ? -10.438 -34.75 -6.648 1 92.12 168 ASP A O 1
ATOM 1397 N N . ALA A 1 169 ? -9.539 -32.906 -7.559 1 94.5 169 ALA A N 1
ATOM 1398 C CA . ALA A 1 169 ? -8.891 -32.469 -6.32 1 94.5 169 ALA A CA 1
ATOM 1399 C C . ALA A 1 169 ? -9.219 -31.031 -5.996 1 94.5 169 ALA A C 1
ATOM 1401 O O . ALA A 1 169 ? -9.055 -30.141 -6.84 1 94.5 169 ALA A O 1
ATOM 1402 N N . TYR A 1 170 ? -9.781 -30.828 -4.832 1 93.94 170 TYR A N 1
ATOM 1403 C CA . TYR A 1 170 ? -10.039 -29.469 -4.367 1 93.94 170 TYR A CA 1
ATOM 1404 C C . TYR A 1 170 ? -9.617 -29.312 -2.914 1 93.94 170 TYR A C 1
ATOM 1406 O O . TYR A 1 170 ? -9.414 -30.297 -2.199 1 93.94 170 TYR A O 1
ATOM 1414 N N . LEU A 1 171 ? -9.344 -28.094 -2.518 1 95.5 171 LEU A N 1
ATOM 1415 C CA . LEU A 1 171 ? -9.039 -27.719 -1.139 1 95.5 171 LEU A CA 1
ATOM 1416 C C . LEU A 1 171 ? -10.031 -26.688 -0.625 1 95.5 171 LEU A C 1
ATOM 1418 O O . LEU A 1 171 ? -10.656 -25.969 -1.414 1 95.5 171 LEU A O 1
ATOM 1422 N N . ILE A 1 172 ? -10.273 -26.656 0.662 1 93.44 172 ILE A N 1
ATOM 1423 C CA . ILE A 1 172 ? -11.031 -25.625 1.361 1 93.44 172 ILE A CA 1
ATOM 1424 C C . ILE A 1 172 ? -10.188 -25.047 2.49 1 93.44 172 ILE A C 1
ATOM 1426 O O . ILE A 1 172 ? -9.633 -25.781 3.307 1 93.44 172 ILE A O 1
ATOM 1430 N N . ALA A 1 173 ? -10.008 -23.75 2.477 1 94.31 173 ALA A N 1
ATOM 1431 C CA . ALA A 1 173 ? -9.18 -23.109 3.488 1 94.31 173 ALA A CA 1
ATOM 1432 C C . ALA A 1 173 ? -9.891 -21.906 4.105 1 94.31 173 ALA A C 1
ATOM 1434 O O . ALA A 1 173 ? -10.945 -21.484 3.615 1 94.31 173 ALA A O 1
ATOM 1435 N N . ASN A 1 174 ? -9.312 -21.391 5.223 1 94.56 174 ASN A N 1
ATOM 1436 C CA . ASN A 1 174 ? -9.867 -20.219 5.898 1 94.56 174 ASN A CA 1
ATOM 1437 C C . ASN A 1 174 ? -9.055 -18.969 5.594 1 94.56 174 ASN A C 1
ATOM 1439 O O . ASN A 1 174 ? -9.328 -17.891 6.141 1 94.56 174 ASN A O 1
ATOM 1443 N N . ASP A 1 175 ? -8.039 -19.188 4.801 1 95.5 175 ASP A N 1
ATOM 1444 C CA . ASP A 1 175 ? -7.168 -18.078 4.41 1 95.5 175 ASP A CA 1
ATOM 1445 C C . ASP A 1 175 ? -6.438 -18.391 3.105 1 95.5 175 ASP A C 1
ATOM 1447 O O . ASP A 1 175 ? -6 -19.531 2.891 1 95.5 175 ASP A O 1
ATOM 1451 N N . ILE A 1 176 ? -6.309 -17.406 2.27 1 95.5 176 ILE A N 1
ATOM 1452 C CA . ILE A 1 176 ? -5.637 -17.578 0.985 1 95.5 176 ILE A CA 1
ATOM 1453 C C . ILE A 1 176 ? -4.164 -17.906 1.213 1 95.5 176 ILE A C 1
ATOM 1455 O O . ILE A 1 176 ? -3.584 -18.719 0.488 1 95.5 176 ILE A O 1
ATOM 1459 N N . LYS A 1 177 ? -3.592 -17.344 2.205 1 92.12 177 LYS A N 1
ATOM 1460 C CA . LYS A 1 177 ? -2.166 -17.5 2.484 1 92.12 177 LYS A CA 1
ATOM 1461 C C . LYS A 1 177 ? -1.845 -18.906 2.947 1 92.12 177 LYS A C 1
ATOM 1463 O O . LYS A 1 177 ? -0.73 -19.391 2.746 1 92.12 177 LYS A O 1
ATOM 1468 N N . THR A 1 178 ? -2.822 -19.578 3.49 1 93 178 THR A N 1
ATOM 1469 C CA . THR A 1 178 ? -2.557 -20.891 4.07 1 93 178 THR A CA 1
ATOM 1470 C C . THR A 1 178 ? -3.24 -21.984 3.256 1 93 178 THR A C 1
ATOM 1472 O O . THR A 1 178 ? -3.404 -23.109 3.734 1 93 178 THR A O 1
ATOM 1475 N N . LEU A 1 179 ? -3.566 -21.625 2.119 1 94.69 179 LEU A N 1
ATOM 1476 C CA . LEU A 1 179 ? -4.312 -22.531 1.238 1 94.69 179 LEU A CA 1
ATOM 1477 C C . LEU A 1 179 ? -3.605 -23.875 1.107 1 94.69 179 LEU A C 1
ATOM 1479 O O . LEU A 1 179 ? -4.258 -24.922 1.095 1 94.69 179 LEU A O 1
ATOM 1483 N N . PHE A 1 180 ? -2.289 -23.891 1.084 1 96.75 180 PHE A N 1
ATOM 1484 C CA . PHE A 1 180 ? -1.577 -25.109 0.732 1 96.75 180 PHE A CA 1
ATOM 1485 C C . PHE A 1 180 ? -0.739 -25.609 1.905 1 96.75 180 PHE A C 1
ATOM 1487 O O . PHE A 1 180 ? 0.071 -26.516 1.753 1 96.75 180 PHE A O 1
ATOM 1494 N N . LEU A 1 181 ? -0.976 -25.062 3.047 1 95.62 181 LEU A N 1
ATOM 1495 C CA . LEU A 1 181 ? -0.206 -25.422 4.234 1 95.62 181 LEU A CA 1
ATOM 1496 C C . LEU A 1 181 ? -0.453 -26.875 4.621 1 95.62 181 LEU A C 1
ATOM 1498 O O . LEU A 1 181 ? 0.464 -27.562 5.07 1 95.62 181 LEU A O 1
ATOM 1502 N N . PRO A 1 182 ? -1.657 -27.344 4.492 1 96 182 PRO A N 1
ATOM 1503 C CA . PRO A 1 182 ? -1.884 -28.75 4.805 1 96 182 PRO A CA 1
ATOM 1504 C C . PRO A 1 182 ? -1 -29.688 3.98 1 96 182 PRO A C 1
ATOM 1506 O O . PRO A 1 182 ? -0.595 -30.75 4.465 1 96 182 PRO A O 1
ATOM 1509 N N . LEU A 1 183 ? -0.75 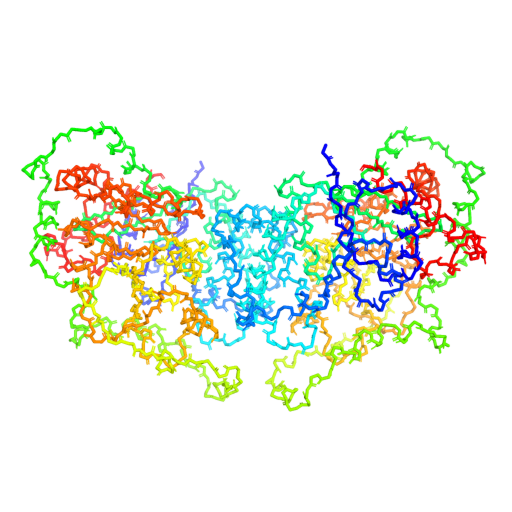-29.312 2.75 1 96.62 183 LEU A N 1
ATOM 1510 C CA . LEU A 1 183 ? 0.117 -30.109 1.894 1 96.62 183 LEU A CA 1
ATOM 1511 C C . LEU A 1 183 ? 1.537 -30.156 2.447 1 96.62 183 LEU A C 1
ATOM 1513 O O . LEU A 1 183 ? 2.18 -31.203 2.436 1 96.62 183 LEU A O 1
ATOM 1517 N N . LYS A 1 184 ? 1.99 -29.031 2.889 1 96.75 184 LYS A N 1
ATOM 1518 C CA . LYS A 1 184 ? 3.312 -28.984 3.508 1 96.75 184 LYS A CA 1
ATOM 1519 C C . LYS A 1 184 ? 3.389 -29.922 4.711 1 96.75 184 LYS A C 1
ATOM 1521 O O . LYS A 1 184 ? 4.348 -30.688 4.852 1 96.75 184 LYS A O 1
ATOM 1526 N N . HIS A 1 185 ? 2.348 -29.891 5.492 1 97.12 185 HIS A N 1
ATOM 1527 C CA . HIS A 1 185 ? 2.307 -30.719 6.691 1 97.12 185 HIS A CA 1
ATOM 1528 C C . HIS A 1 185 ? 2.271 -32.219 6.332 1 97.12 185 HIS A C 1
ATOM 1530 O O . HIS A 1 185 ? 2.951 -33.031 6.965 1 97.12 185 HIS A O 1
ATOM 1536 N N . ALA A 1 186 ? 1.476 -32.531 5.355 1 97.5 186 ALA A N 1
ATOM 1537 C CA . ALA A 1 186 ? 1.377 -33.906 4.918 1 97.5 186 ALA A CA 1
ATOM 1538 C C . ALA A 1 186 ? 2.713 -34.406 4.379 1 97.5 186 ALA A C 1
ATOM 1540 O O . ALA A 1 186 ? 3.105 -35.562 4.641 1 97.5 186 ALA A O 1
ATOM 1541 N N . LEU A 1 187 ? 3.416 -33.625 3.654 1 97.19 187 LEU A N 1
ATOM 1542 C CA . LEU A 1 187 ? 4.719 -34 3.104 1 97.19 187 LEU A CA 1
ATOM 1543 C C . LEU A 1 187 ? 5.746 -34.188 4.215 1 97.19 187 LEU A C 1
ATOM 1545 O O . LEU A 1 187 ? 6.551 -35.094 4.168 1 97.19 187 LEU A O 1
ATOM 1549 N N . ASP A 1 188 ? 5.691 -33.25 5.164 1 96.81 188 ASP A N 1
ATOM 1550 C CA . ASP A 1 188 ? 6.602 -33.344 6.301 1 96.81 188 ASP A CA 1
ATOM 1551 C C . ASP A 1 188 ? 6.363 -34.656 7.07 1 96.81 188 ASP A C 1
ATOM 1553 O O . ASP A 1 188 ? 7.312 -35.281 7.535 1 96.81 188 ASP A O 1
ATOM 1557 N N . ALA A 1 189 ? 5.145 -35.031 7.168 1 96.81 189 ALA A N 1
ATOM 1558 C CA . ALA A 1 189 ? 4.785 -36.25 7.879 1 96.81 189 ALA A CA 1
ATOM 1559 C C . ALA A 1 189 ? 5.254 -37.469 7.121 1 96.81 189 ALA A C 1
ATOM 1561 O O . ALA A 1 189 ? 5.641 -38.469 7.73 1 96.81 189 ALA A O 1
ATOM 1562 N N . LEU A 1 190 ? 5.207 -37.406 5.805 1 95.81 190 LEU A N 1
ATOM 1563 C CA . LEU A 1 190 ? 5.656 -38.5 4.98 1 95.81 190 LEU A CA 1
ATOM 1564 C C . LEU A 1 190 ? 7.176 -38.656 5.039 1 95.81 190 LEU A C 1
ATOM 1566 O O . LEU A 1 190 ? 7.703 -39.75 4.914 1 95.81 190 LEU A O 1
ATOM 1570 N N . GLY A 1 191 ? 7.891 -37.531 5.23 1 92.19 191 GLY A N 1
ATOM 1571 C CA . GLY A 1 191 ? 9.344 -37.562 5.277 1 92.19 191 GLY A CA 1
ATOM 1572 C C . GLY A 1 191 ? 9.969 -38.156 4.02 1 92.19 191 GLY A C 1
ATOM 1573 O O . GLY A 1 191 ? 9.633 -37.75 2.906 1 92.19 191 GLY A O 1
ATOM 1574 N N . SER A 1 192 ? 10.883 -39.156 4.23 1 89.25 192 SER A N 1
ATOM 1575 C CA . SER A 1 192 ? 11.57 -39.781 3.098 1 89.25 192 SER A CA 1
ATOM 1576 C C . SER A 1 192 ? 10.984 -41.125 2.748 1 89.25 192 SER A C 1
ATOM 1578 O O . SER A 1 192 ? 11.648 -41.969 2.131 1 89.25 192 SER A O 1
ATOM 1580 N N . GLN A 1 193 ? 9.789 -41.281 3.096 1 91.12 193 GLN A N 1
ATOM 1581 C CA . GLN A 1 193 ? 9.117 -42.562 2.826 1 91.12 193 GLN A CA 1
ATOM 1582 C C . GLN A 1 193 ? 8.969 -42.812 1.326 1 91.12 193 GLN A C 1
ATOM 1584 O O . GLN A 1 193 ? 8.664 -41.875 0.575 1 91.12 193 GLN A O 1
ATOM 1589 N N . SER A 1 194 ? 9.219 -44 0.951 1 92.81 194 SER A N 1
ATOM 1590 C CA . SER A 1 194 ? 8.992 -44.375 -0.441 1 92.81 194 SER A CA 1
ATOM 1591 C C . SER A 1 194 ? 7.516 -44.656 -0.698 1 92.81 194 SER A C 1
ATOM 1593 O O . SER A 1 194 ? 6.852 -45.281 0.13 1 92.81 194 SER A O 1
ATOM 1595 N N . VAL A 1 195 ? 7 -44.094 -1.771 1 96.12 195 VAL A N 1
ATOM 1596 C CA . VAL A 1 195 ? 5.609 -44.281 -2.168 1 96.12 195 VAL A CA 1
ATOM 1597 C C . VAL A 1 195 ? 5.547 -44.906 -3.559 1 96.12 195 VAL A C 1
ATOM 1599 O O . VAL A 1 195 ? 6.242 -44.469 -4.477 1 96.12 195 VAL A O 1
ATOM 1602 N N . SER A 1 196 ? 4.766 -46 -3.639 1 95.5 196 SER A N 1
ATOM 1603 C CA . SER A 1 196 ? 4.559 -46.594 -4.941 1 95.5 196 SER A CA 1
ATOM 1604 C C . SER A 1 196 ? 3.262 -46.125 -5.586 1 95.5 196 SER A C 1
ATOM 1606 O O . SER A 1 196 ? 2.355 -45.656 -4.891 1 95.5 196 SER A O 1
ATOM 1608 N N . LEU A 1 197 ? 3.213 -46.25 -6.906 1 95.44 197 LEU A N 1
ATOM 1609 C CA . LEU A 1 197 ? 2.059 -45.781 -7.672 1 95.44 197 LEU A CA 1
ATOM 1610 C C . LEU A 1 197 ? 0.786 -46.469 -7.211 1 95.44 197 LEU A C 1
ATOM 1612 O O . LEU A 1 197 ? -0.288 -45.875 -7.188 1 95.44 197 LEU A O 1
ATOM 1616 N N . ASN A 1 198 ? 0.872 -47.719 -6.801 1 95 198 ASN A N 1
ATOM 1617 C CA . ASN A 1 198 ? -0.287 -48.531 -6.422 1 95 198 ASN A CA 1
ATOM 1618 C C . ASN A 1 198 ? -0.862 -48.094 -5.078 1 95 198 ASN A C 1
ATOM 1620 O O . ASN A 1 198 ? -1.993 -48.438 -4.738 1 95 198 ASN A O 1
ATOM 1624 N N . GLU A 1 199 ? -0.106 -47.281 -4.328 1 95.88 199 GLU A N 1
ATOM 1625 C CA . GLU A 1 199 ? -0.558 -46.781 -3.035 1 95.88 199 GLU A CA 1
ATOM 1626 C C . GLU A 1 199 ? -1.415 -45.531 -3.193 1 95.88 199 GLU A C 1
ATOM 1628 O O . GLU A 1 199 ? -2.082 -45.125 -2.25 1 95.88 199 GLU A O 1
ATOM 1633 N N . LEU A 1 200 ? -1.448 -45 -4.371 1 96.75 200 LEU A N 1
ATOM 1634 C CA . LEU A 1 200 ? -2.207 -43.781 -4.641 1 96.75 200 LEU A CA 1
ATOM 1635 C C . LEU A 1 200 ? -3.658 -44.125 -4.98 1 96.75 200 LEU A C 1
ATOM 1637 O O . LEU A 1 200 ? -3.959 -45.219 -5.438 1 96.75 200 LEU A O 1
ATOM 1641 N N . SER A 1 201 ? -4.543 -43.219 -4.691 1 95.81 201 SER A N 1
ATOM 1642 C CA . SER A 1 201 ? -5.93 -43.375 -5.121 1 95.81 201 SER A CA 1
ATOM 1643 C C . SER A 1 201 ? -6.035 -43.438 -6.641 1 95.81 201 SER A C 1
ATOM 1645 O O . SER A 1 201 ? -5.113 -43 -7.344 1 95.81 201 SER A O 1
ATOM 1647 N N . PRO A 1 202 ? -7.164 -43.906 -7.145 1 94 202 PRO A N 1
ATOM 1648 C CA . PRO A 1 202 ? -7.344 -43.938 -8.602 1 94 202 PRO A CA 1
ATOM 1649 C C . PRO A 1 202 ? -7.215 -42.562 -9.258 1 94 202 PRO A C 1
ATOM 1651 O O . PRO A 1 202 ? -6.668 -42.469 -10.359 1 94 202 PRO A O 1
ATOM 1654 N N . ARG A 1 203 ? -7.688 -41.562 -8.656 1 93.44 203 ARG A N 1
ATOM 1655 C CA . ARG A 1 203 ? -7.609 -40.25 -9.25 1 93.44 203 ARG A CA 1
ATOM 1656 C C . ARG A 1 203 ? -6.16 -39.781 -9.359 1 93.44 203 ARG A C 1
ATOM 1658 O O . ARG A 1 203 ? -5.762 -39.188 -10.367 1 93.44 203 ARG A O 1
ATOM 1665 N N . MET A 1 204 ? -5.348 -40.094 -8.344 1 96.12 204 MET A N 1
ATOM 1666 C CA . MET A 1 204 ? -3.947 -39.688 -8.367 1 96.12 204 MET A CA 1
ATOM 1667 C C . MET A 1 204 ? -3.15 -40.531 -9.352 1 96.12 204 MET A C 1
ATOM 1669 O O . MET A 1 204 ? -2.205 -40.062 -9.977 1 96.12 204 MET A O 1
ATOM 1673 N N . GLN A 1 205 ? -3.52 -41.812 -9.477 1 95.38 205 GLN A N 1
ATOM 1674 C CA . GLN A 1 205 ? -2.902 -42.656 -10.484 1 95.38 205 GLN A CA 1
ATOM 1675 C C . GLN A 1 205 ? -3.182 -42.125 -11.891 1 95.38 205 GLN A C 1
ATOM 1677 O O . GLN A 1 205 ? -2.281 -42.094 -12.734 1 95.38 205 GLN A O 1
ATOM 1682 N N . LYS A 1 206 ? -4.363 -41.75 -12.055 1 93 206 LYS A N 1
ATOM 1683 C CA . LYS A 1 206 ? -4.742 -41.156 -13.344 1 93 206 LYS A CA 1
ATOM 1684 C C . LYS A 1 206 ? -3.955 -39.906 -13.625 1 93 206 LYS A C 1
ATOM 1686 O O . LYS A 1 206 ? -3.484 -39.688 -14.75 1 93 206 LYS A O 1
ATOM 1691 N N . GLU A 1 207 ? -3.867 -39.031 -12.625 1 94 207 GLU A N 1
ATOM 1692 C CA . GLU A 1 207 ? -3.092 -37.812 -12.781 1 94 207 GLU A CA 1
ATOM 1693 C C . GLU A 1 207 ? -1.654 -38.125 -13.188 1 94 207 GLU A C 1
ATOM 1695 O O . GLU A 1 207 ? -1.117 -37.5 -14.102 1 94 207 GLU A O 1
ATOM 1700 N N . TYR A 1 208 ? -1.05 -39.062 -12.539 1 94.5 208 TYR A N 1
ATOM 1701 C CA . TYR A 1 208 ? 0.316 -39.5 -12.844 1 94.5 208 TYR A CA 1
ATOM 1702 C C . TYR A 1 208 ? 0.433 -39.969 -14.289 1 94.5 208 TYR A C 1
ATOM 1704 O O . TYR A 1 208 ? 1.344 -39.562 -15.008 1 94.5 208 TYR A O 1
ATOM 1712 N N . GLU A 1 209 ? -0.505 -40.719 -14.719 1 91.5 209 GLU A N 1
ATOM 1713 C CA . GLU A 1 209 ? -0.48 -41.312 -16.062 1 91.5 209 GLU A CA 1
ATOM 1714 C C . GLU A 1 209 ? -0.646 -40.219 -17.125 1 91.5 209 GLU A C 1
ATOM 1716 O O . GLU A 1 209 ? 0.061 -40.25 -18.141 1 91.5 209 GLU A O 1
ATOM 1721 N N . VAL A 1 210 ? -1.539 -39.344 -16.875 1 88 210 VAL A N 1
ATOM 1722 C CA . VAL A 1 210 ? -1.819 -38.281 -17.828 1 88 210 VAL A CA 1
ATOM 1723 C C . VAL A 1 210 ? -0.592 -37.375 -17.984 1 88 210 VAL A C 1
ATOM 1725 O O . VAL A 1 210 ? -0.23 -37 -19.109 1 88 210 VAL A O 1
ATOM 1728 N N . ARG A 1 211 ? 0.057 -37.125 -16.906 1 90.25 211 ARG A N 1
ATOM 1729 C CA . ARG A 1 211 ? 1.195 -36.188 -16.938 1 90.25 211 ARG A CA 1
ATOM 1730 C C . ARG A 1 211 ? 2.42 -36.875 -17.547 1 90.25 211 ARG A C 1
ATOM 1732 O O . ARG A 1 211 ? 3.244 -36.219 -18.188 1 90.25 211 ARG A O 1
ATOM 1739 N N . MET A 1 212 ? 2.475 -38.156 -17.438 1 87.88 212 MET A N 1
ATOM 1740 C CA . MET A 1 212 ? 3.611 -38.875 -17.984 1 87.88 212 MET A CA 1
ATOM 1741 C C . MET A 1 212 ? 3.441 -39.125 -19.469 1 87.88 212 MET A C 1
ATOM 1743 O O . MET A 1 212 ? 4.426 -39.344 -20.188 1 87.88 212 MET A O 1
ATOM 1747 N N . SER A 1 213 ? 2.162 -39.219 -20 1 77.38 213 SER A N 1
ATOM 1748 C CA . SER A 1 213 ? 1.888 -39.531 -21.391 1 77.38 213 SER A CA 1
ATOM 1749 C C . SER A 1 213 ? 2.031 -38.312 -22.281 1 77.38 213 SER A C 1
ATOM 1751 O O . SER A 1 213 ? 1.871 -38.375 -23.5 1 77.38 213 SER A O 1
ATOM 1753 N N . GLU A 1 214 ? 2.98 -37.406 -22.375 1 61.78 214 GLU A N 1
ATOM 1754 C CA . GLU A 1 214 ? 3.385 -36.25 -23.156 1 61.78 214 GLU A CA 1
ATOM 1755 C C . GLU A 1 214 ? 2.17 -35.469 -23.672 1 61.78 214 GLU A C 1
ATOM 1757 O O . GLU A 1 214 ? 2.256 -34.781 -24.688 1 61.78 214 GLU A O 1
ATOM 1762 N N . SER A 1 215 ? 0.947 -35.594 -23.203 1 50.09 215 SER A N 1
ATOM 1763 C CA . SER A 1 215 ? -0.182 -34.938 -23.828 1 50.09 215 SER A CA 1
ATOM 1764 C C . SER A 1 215 ? -0.269 -33.469 -23.406 1 50.09 215 SER A C 1
ATOM 1766 O O . SER A 1 215 ? 0.194 -33.094 -22.312 1 50.09 215 SER A O 1
ATOM 1768 N N . SER A 1 216 ? -0.506 -32.438 -24.312 1 48.12 216 SER A N 1
ATOM 1769 C CA . SER A 1 216 ? -0.695 -31.016 -24.156 1 48.12 216 SER A CA 1
ATOM 1770 C C . SER A 1 216 ? -1.68 -30.703 -23.031 1 48.12 216 SER A C 1
ATOM 1772 O O . SER A 1 216 ? -2.605 -31.469 -22.781 1 48.12 216 SER A O 1
ATOM 1774 N N . PRO A 1 217 ? -1.423 -29.656 -22.266 1 49.59 217 PRO A N 1
ATOM 1775 C CA . PRO A 1 217 ? -2.355 -29.312 -21.188 1 49.59 217 PRO A CA 1
ATOM 1776 C C . PRO A 1 217 ? -3.797 -29.188 -21.672 1 49.59 217 PRO A C 1
ATOM 1778 O O . PRO A 1 217 ? -4.047 -28.594 -22.719 1 49.59 217 PRO A O 1
ATOM 1781 N N . PHE A 1 218 ? -4.766 -29.781 -21.031 1 43.22 218 PHE A N 1
ATOM 1782 C CA . PHE A 1 218 ? -6.172 -29.906 -21.406 1 43.22 218 PHE A CA 1
ATOM 1783 C C . PHE A 1 218 ? -6.793 -28.531 -21.609 1 43.22 218 PHE A C 1
ATOM 1785 O O . PHE A 1 218 ? -7.719 -28.375 -22.406 1 43.22 218 PHE A O 1
ATOM 1792 N N . TYR A 1 219 ? -6.312 -27.391 -20.812 1 44.78 219 TYR A N 1
ATOM 1793 C CA . TYR A 1 219 ? -6.984 -26.094 -20.906 1 44.78 219 TYR A CA 1
ATOM 1794 C C . TYR A 1 219 ? -6.621 -25.375 -22.188 1 44.78 219 TYR A C 1
ATOM 1796 O O . TYR A 1 219 ? -7.223 -24.359 -22.531 1 44.78 219 TYR A O 1
ATOM 1804 N N . MET A 1 220 ? -5.57 -25.812 -22.859 1 44.53 220 MET A N 1
ATOM 1805 C CA . MET A 1 220 ? -5.148 -25.219 -24.125 1 44.53 220 MET A CA 1
ATOM 1806 C C . MET A 1 220 ? -5.75 -25.984 -25.297 1 44.53 220 MET A C 1
ATOM 1808 O O . MET A 1 220 ? -5.512 -25.625 -26.453 1 44.53 220 MET A O 1
ATOM 1812 N N . LEU A 1 221 ? -6.277 -27.078 -25.203 1 37.19 221 LEU A N 1
ATOM 1813 C CA . LEU A 1 221 ? -6.891 -27.797 -26.312 1 37.19 221 LEU A CA 1
ATOM 1814 C C . LEU A 1 221 ? -7.902 -26.922 -27.031 1 37.19 221 LEU A C 1
ATOM 1816 O O . LEU A 1 221 ? -8.422 -25.953 -26.453 1 37.19 221 LEU A O 1
ATOM 1820 N N . ASP A 1 222 ? -8.328 -27.25 -28.359 1 35.38 222 ASP A N 1
ATOM 1821 C CA . ASP A 1 222 ? -9.062 -26.5 -29.375 1 35.38 222 ASP A CA 1
ATOM 1822 C C . ASP A 1 222 ? -10.266 -25.781 -28.766 1 35.38 222 ASP A C 1
ATOM 1824 O O . ASP A 1 222 ? -11.25 -26.422 -28.391 1 35.38 222 ASP A O 1
ATOM 1828 N N . LYS A 1 223 ? -10.023 -24.75 -28.047 1 37.34 223 LYS A N 1
ATOM 1829 C CA . LYS A 1 223 ? -11.156 -23.844 -27.906 1 37.34 223 LYS A CA 1
ATOM 1830 C C . LYS A 1 223 ? -11.93 -23.719 -29.219 1 37.34 223 LYS A C 1
ATOM 1832 O O . LYS A 1 223 ? -12.789 -22.844 -29.359 1 37.34 223 LYS A O 1
ATOM 1837 N N . ARG A 1 224 ? -11.477 -24.109 -30.375 1 35.47 224 ARG A N 1
ATOM 1838 C CA . ARG A 1 224 ? -12.375 -23.812 -31.484 1 35.47 224 ARG A CA 1
ATOM 1839 C C . ARG A 1 224 ? -13.773 -24.359 -31.234 1 35.47 224 ARG A C 1
ATOM 1841 O O . ARG A 1 224 ? -14.711 -24.047 -31.969 1 35.47 224 ARG A O 1
ATOM 1848 N N . GLN A 1 225 ? -13.969 -25.594 -30.906 1 29.3 225 GLN A N 1
ATOM 1849 C CA . GLN A 1 225 ? -15.383 -25.938 -30.984 1 29.3 225 GLN A CA 1
ATOM 1850 C C . GLN A 1 225 ? -16.172 -25.25 -29.875 1 29.3 225 GLN A C 1
ATOM 1852 O O . GLN A 1 225 ? -17.281 -24.734 -30.125 1 29.3 225 GLN A O 1
ATOM 1857 N N . GLY A 1 226 ? -16.391 -25.891 -28.531 1 28.81 226 GLY A N 1
ATOM 1858 C CA . GLY A 1 226 ? -17.578 -25.453 -27.797 1 28.81 226 GLY A CA 1
ATOM 1859 C C . GLY A 1 226 ? -17.438 -24.062 -27.219 1 28.81 226 GLY A C 1
ATOM 1860 O O . GLY A 1 226 ? -16.406 -23.406 -27.391 1 28.81 226 GLY A O 1
ATOM 1861 N N . SER A 1 227 ? -18.453 -23.703 -26.062 1 30.25 227 SER A N 1
ATOM 1862 C CA . SER A 1 227 ? -19.219 -22.641 -25.422 1 30.25 227 SER A CA 1
ATOM 1863 C C . SER A 1 227 ? -18.328 -21.797 -24.516 1 30.25 227 SER A C 1
ATOM 1865 O O . SER A 1 227 ? -18.828 -20.938 -23.781 1 30.25 227 SER A O 1
ATOM 1867 N N . ILE A 1 228 ? -17.188 -22.156 -24.328 1 30.81 228 ILE A N 1
ATOM 1868 C CA . ILE A 1 228 ? -16.531 -21.297 -23.344 1 30.81 228 ILE A CA 1
ATOM 1869 C C . ILE A 1 228 ? -16.188 -19.953 -23.984 1 30.81 228 ILE A C 1
ATOM 1871 O O . ILE A 1 228 ? -15.672 -19.047 -23.312 1 30.81 228 ILE A O 1
ATOM 1875 N N . LYS A 1 229 ? -16.094 -19.828 -25.25 1 34.5 229 LYS A N 1
ATOM 1876 C CA . LYS A 1 229 ? -16.062 -18.562 -25.969 1 34.5 229 LYS A CA 1
ATOM 1877 C C . LYS A 1 229 ? -17.188 -17.641 -25.5 1 34.5 229 LYS A C 1
ATOM 1879 O O . LYS A 1 229 ? -17 -16.422 -25.438 1 34.5 229 LYS A O 1
ATOM 1884 N N . SER A 1 230 ? -18.406 -18.266 -25.312 1 32.31 230 SER A N 1
ATOM 1885 C CA . SER A 1 230 ? -19.594 -17.484 -25.047 1 32.31 230 SER A CA 1
ATOM 1886 C C . SER A 1 230 ? -19.547 -16.844 -23.672 1 32.31 230 SER A C 1
ATOM 1888 O O . SER A 1 230 ? -19.953 -15.703 -23.484 1 32.31 230 SER A O 1
ATOM 1890 N N . SER A 1 231 ? -19.047 -17.688 -22.688 1 29.53 231 SER A N 1
ATOM 1891 C CA . SER A 1 231 ? -19.203 -17.172 -21.328 1 29.53 231 SER A CA 1
ATOM 1892 C C . SER A 1 231 ? -18.141 -16.125 -21 1 29.53 231 SER A C 1
ATOM 1894 O O . SER A 1 231 ? -18.422 -15.133 -20.344 1 29.53 231 SER A O 1
ATOM 1896 N N . ILE A 1 232 ? -16.922 -16.297 -21.453 1 31.67 232 ILE A N 1
ATOM 1897 C CA . ILE A 1 232 ? -15.922 -15.258 -21.219 1 31.67 232 ILE A CA 1
ATOM 1898 C C . ILE A 1 232 ? -16.172 -14.078 -22.156 1 31.67 232 ILE A C 1
ATOM 1900 O O . ILE A 1 232 ? -16.078 -12.922 -21.75 1 31.67 232 ILE A O 1
ATOM 1904 N N . LEU A 1 233 ? -16.469 -14.336 -23.438 1 32.09 233 LEU A N 1
ATOM 1905 C CA . LEU A 1 233 ? -16.844 -13.281 -24.359 1 32.09 233 LEU A CA 1
ATOM 1906 C C . LEU A 1 233 ? -18.125 -12.586 -23.906 1 32.09 233 LEU A C 1
ATOM 1908 O O . LEU A 1 233 ? -18.266 -11.367 -24.047 1 32.09 233 LEU A O 1
ATOM 1912 N N . ARG A 1 234 ? -19.141 -13.383 -23.453 1 32 234 ARG A N 1
ATOM 1913 C CA . ARG A 1 234 ? -20.359 -12.773 -22.938 1 32 234 ARG A CA 1
ATOM 1914 C C . ARG A 1 234 ? -20.078 -11.883 -21.734 1 32 234 ARG A C 1
ATOM 1916 O O . ARG A 1 234 ? -20.688 -10.828 -21.578 1 32 234 ARG A O 1
ATOM 1923 N N . LEU A 1 235 ? -19.172 -12.336 -20.953 1 31.78 235 LEU A N 1
ATOM 1924 C CA . LEU A 1 235 ? -18.781 -11.453 -19.859 1 31.78 235 LEU A CA 1
ATOM 1925 C C . LEU A 1 235 ? -18.031 -10.227 -20.375 1 31.78 235 LEU A C 1
ATOM 1927 O O . LEU A 1 235 ? -18.281 -9.109 -19.906 1 31.78 235 LEU A O 1
ATOM 1931 N N . TYR A 1 236 ? -17.219 -10.367 -21.406 1 30.88 236 TYR A N 1
ATOM 1932 C CA . TYR A 1 236 ? -16.531 -9.242 -22.031 1 30.88 236 TYR A CA 1
ATOM 1933 C C . TYR A 1 236 ? -17.531 -8.375 -22.812 1 30.88 236 TYR A C 1
ATOM 1935 O O . TYR A 1 236 ? -17.438 -7.145 -22.766 1 30.88 236 TYR A O 1
ATOM 1943 N N . ARG A 1 237 ? -18.422 -8.945 -23.625 1 31.86 237 ARG A N 1
ATOM 1944 C CA . ARG A 1 237 ? -19.359 -8.156 -24.422 1 31.86 237 ARG A CA 1
ATOM 1945 C C . ARG A 1 237 ? -20.219 -7.266 -23.531 1 31.86 237 ARG A C 1
ATOM 1947 O O . ARG A 1 237 ? -20.578 -6.156 -23.922 1 31.86 237 ARG A O 1
ATOM 1954 N N . ARG A 1 238 ? -20.781 -7.855 -22.531 1 31.84 238 ARG A N 1
ATOM 1955 C CA . ARG A 1 238 ? -21.703 -7.035 -21.734 1 31.84 238 ARG A CA 1
ATOM 1956 C C . ARG A 1 238 ? -20.984 -5.816 -21.172 1 31.84 238 ARG A C 1
ATOM 1958 O O . ARG A 1 238 ? -21.594 -4.766 -20.969 1 31.84 238 ARG A O 1
ATOM 1965 N N . TYR A 1 239 ? -19.781 -5.969 -20.766 1 31.69 239 TYR A N 1
ATOM 1966 C CA . TYR A 1 239 ? -19.141 -4.789 -20.203 1 31.69 239 TYR A CA 1
ATOM 1967 C C . TYR A 1 239 ? -18.688 -3.84 -21.297 1 31.69 239 TYR A C 1
ATOM 1969 O O . TYR A 1 239 ? -18.219 -2.729 -21.016 1 31.69 239 TYR A O 1
ATOM 1977 N N . ILE A 1 240 ? -18.5 -4.309 -22.516 1 33.12 240 ILE A N 1
ATOM 1978 C CA . ILE A 1 240 ? -17.906 -3.439 -23.531 1 33.12 240 ILE A CA 1
ATOM 1979 C C . ILE A 1 240 ? -18.969 -2.465 -24.047 1 33.12 240 ILE A C 1
ATOM 1981 O O . ILE A 1 240 ? -18.828 -1.911 -25.141 1 33.12 240 ILE A O 1
ATOM 1985 N N . SER A 1 241 ? -20.109 -2.344 -23.594 1 33.31 241 SER A N 1
ATOM 1986 C CA . SER A 1 241 ? -20.828 -1.365 -24.406 1 33.31 241 SER A CA 1
ATOM 1987 C C . SER A 1 241 ? -20.141 -0.001 -24.344 1 33.31 241 SER A C 1
ATOM 1989 O O . SER A 1 241 ? -20.766 1.022 -24.625 1 33.31 241 SER A O 1
ATOM 1991 N N . LEU A 1 242 ? -19.094 0.226 -23.641 1 31.91 242 LEU A N 1
ATOM 1992 C CA . LEU A 1 242 ? -18.75 1.646 -23.609 1 31.91 242 LEU A CA 1
ATOM 1993 C C . LEU A 1 242 ? -18.438 2.166 -25 1 31.91 242 LEU A C 1
ATOM 1995 O O . LEU A 1 242 ? -17.938 1.417 -25.844 1 31.91 242 LEU A O 1
ATOM 1999 N N . SER A 1 243 ? -19.016 3.283 -25.406 1 33.44 243 SER A N 1
ATOM 2000 C CA . SER A 1 243 ? -18.984 4.035 -26.656 1 33.44 243 SER A CA 1
ATOM 2001 C C . SER A 1 243 ? -17.562 4.176 -27.188 1 33.44 243 SER A C 1
ATOM 2003 O O . SER A 1 243 ? -16.594 4.098 -26.422 1 33.44 243 SER A O 1
ATOM 2005 N N . GLU A 1 244 ? -17.281 4.043 -28.5 1 33.28 244 GLU A N 1
ATOM 2006 C CA . GLU A 1 244 ? -16.172 4.168 -29.453 1 33.28 244 GLU A CA 1
ATOM 2007 C C . GLU A 1 244 ? -15.273 5.348 -29.094 1 33.28 244 GLU A C 1
ATOM 2009 O O . GLU A 1 244 ? -14.047 5.25 -29.188 1 33.28 244 GLU A O 1
ATOM 2014 N N . LYS A 1 245 ? -15.859 6.539 -28.922 1 33.44 245 LYS A N 1
ATOM 2015 C CA . LYS A 1 245 ? -15.148 7.812 -28.812 1 33.44 245 LYS A CA 1
ATOM 2016 C C . LYS A 1 245 ? -14.117 7.773 -27.688 1 33.44 245 LYS A C 1
ATOM 2018 O O . LYS A 1 245 ? -13.016 8.32 -27.828 1 33.44 245 LYS A O 1
ATOM 2023 N N . GLU A 1 246 ? -14.57 7.281 -26.609 1 32.53 246 GLU A N 1
ATOM 2024 C CA . GLU A 1 246 ? -13.641 7.227 -25.484 1 32.53 246 GLU A CA 1
ATOM 2025 C C . GLU A 1 246 ? -12.516 6.23 -25.734 1 32.53 246 GLU A C 1
ATOM 2027 O O . GLU A 1 246 ? -11.492 6.254 -25.047 1 32.53 246 GLU A O 1
ATOM 2032 N N . GLN A 1 247 ? -12.727 5.336 -26.641 1 32.88 247 GLN A N 1
ATOM 2033 C CA . GLN A 1 247 ? -11.695 4.402 -27.062 1 32.88 247 GLN A CA 1
ATOM 2034 C C . GLN A 1 247 ? -10.508 5.137 -27.688 1 32.88 247 GLN A C 1
ATOM 2036 O O . GLN A 1 247 ? -9.375 4.668 -27.609 1 32.88 247 GLN A O 1
ATOM 2041 N N . GLN A 1 248 ? -10.742 6.246 -28.469 1 31.91 248 GLN A N 1
ATOM 2042 C CA . GLN A 1 248 ? -9.781 6.898 -29.359 1 31.91 248 GLN A CA 1
ATOM 2043 C C . GLN A 1 248 ? -8.703 7.617 -28.547 1 31.91 248 GLN A C 1
ATOM 2045 O O . GLN A 1 248 ? -7.617 7.898 -29.078 1 31.91 248 GLN A O 1
ATOM 2050 N N . ILE A 1 249 ? -9.055 8.414 -27.594 1 31.81 249 ILE A N 1
ATOM 2051 C CA . ILE A 1 249 ? -7.934 9.109 -26.969 1 31.81 249 ILE A CA 1
ATOM 2052 C C . ILE A 1 249 ? -6.852 8.109 -26.578 1 31.81 249 ILE A C 1
ATOM 2054 O O . ILE A 1 249 ? -6.891 7.539 -25.484 1 31.81 249 ILE A O 1
ATOM 2058 N N . ARG A 1 250 ? -6.508 7.035 -27.281 1 34.19 250 ARG A N 1
ATOM 2059 C CA . ARG A 1 250 ? -5.695 5.848 -27.5 1 34.19 250 ARG A CA 1
ATOM 2060 C C . ARG A 1 250 ? -4.215 6.152 -27.312 1 34.19 250 ARG A C 1
ATOM 2062 O O . ARG A 1 250 ? -3.484 5.363 -26.703 1 34.19 250 ARG A O 1
ATOM 2069 N N . HIS A 1 251 ? -3.428 6.895 -28.281 1 35.5 251 HIS A N 1
ATOM 2070 C CA . HIS A 1 251 ? -2.121 6.836 -28.922 1 35.5 251 HIS A CA 1
ATOM 2071 C C . HIS A 1 251 ? -1.019 7.293 -27.984 1 35.5 251 HIS A C 1
ATOM 2073 O O . HIS A 1 251 ? 0.127 7.48 -28.391 1 35.5 251 HIS A O 1
ATOM 2079 N N . GLU A 1 252 ? -1.25 8.07 -27.172 1 36.47 252 GLU A N 1
ATOM 2080 C CA . GLU A 1 252 ? -0.105 8.523 -26.391 1 36.47 252 GLU A CA 1
ATOM 2081 C C . GLU A 1 252 ? 0.833 7.371 -26.062 1 36.47 252 GLU A C 1
ATOM 2083 O O . GLU A 1 252 ? 2.039 7.453 -26.297 1 36.47 252 GLU A O 1
ATOM 2088 N N . ILE A 1 253 ? 1.263 6.953 -24.688 1 39.78 253 ILE A N 1
ATOM 2089 C CA . ILE A 1 253 ? 2.508 6.195 -24.656 1 39.78 253 ILE A CA 1
ATOM 2090 C C . ILE A 1 253 ? 2.391 4.953 -25.531 1 39.78 253 ILE A C 1
ATOM 2092 O O . ILE A 1 253 ? 1.599 4.051 -25.25 1 39.78 253 ILE A O 1
ATOM 2096 N N . VAL A 1 254 ? 2.385 5.098 -26.828 1 41.25 254 VAL A N 1
ATOM 2097 C CA . VAL A 1 254 ? 2.473 4.004 -27.781 1 41.25 254 VAL A CA 1
ATOM 2098 C C . VAL A 1 254 ? 3.15 2.799 -27.141 1 41.25 254 VAL A C 1
ATOM 2100 O O . VAL A 1 254 ? 4.309 2.877 -26.719 1 41.25 254 VAL A O 1
ATOM 2103 N N . LYS A 1 255 ? 2.432 1.896 -26.547 1 52 255 LYS A N 1
ATOM 2104 C CA . LYS A 1 255 ? 2.75 0.616 -25.922 1 52 255 LYS A CA 1
ATOM 2105 C C . LYS A 1 255 ? 3.512 -0.292 -26.875 1 52 255 LYS A C 1
ATOM 2107 O O . LYS A 1 255 ? 3.035 -0.58 -27.984 1 52 255 LYS A O 1
ATOM 2112 N N . PRO A 1 256 ? 4.793 -0.322 -26.891 1 56.59 256 PRO A N 1
ATOM 2113 C CA . PRO A 1 256 ? 5.297 -1.377 -27.781 1 56.59 256 PRO A CA 1
ATOM 2114 C C . PRO A 1 256 ? 4.566 -2.705 -27.594 1 56.59 256 PRO A C 1
ATOM 2116 O O . PRO A 1 256 ? 4.215 -3.061 -26.453 1 56.59 256 PRO A O 1
ATOM 2119 N N . SER A 1 257 ? 3.936 -3.195 -28.688 1 67.12 257 SER A N 1
ATOM 2120 C CA . SER A 1 257 ? 3.34 -4.523 -28.766 1 67.12 257 SER A CA 1
ATOM 2121 C C . SER A 1 257 ? 4.41 -5.609 -28.781 1 67.12 257 SER A C 1
ATOM 2123 O O . SER A 1 257 ? 5.559 -5.359 -29.141 1 67.12 257 SER A O 1
ATOM 2125 N N . PHE A 1 258 ? 4.129 -6.688 -28.109 1 76.12 258 PHE A N 1
ATOM 2126 C CA . PHE A 1 258 ? 5.012 -7.848 -28.125 1 76.12 258 PHE A CA 1
ATOM 2127 C C . PHE A 1 258 ? 5.605 -8.055 -29.516 1 76.12 258 PHE A C 1
ATOM 2129 O O . PHE A 1 258 ? 6.777 -8.422 -29.656 1 76.12 258 PHE A O 1
ATOM 2136 N N . LYS A 1 259 ? 4.875 -7.59 -30.469 1 70.75 259 LYS A N 1
ATOM 2137 C CA . LYS A 1 259 ? 5.277 -7.801 -31.859 1 70.75 259 LYS A CA 1
ATOM 2138 C C . LYS A 1 259 ? 6.379 -6.828 -32.25 1 70.75 259 LYS A C 1
ATOM 2140 O O . LYS A 1 259 ? 7.07 -7.047 -33.25 1 70.75 259 LYS A O 1
ATOM 2145 N N . CYS A 1 260 ? 6.516 -5.887 -31.344 1 67.69 260 CYS A N 1
ATOM 2146 C CA . CYS A 1 260 ? 7.469 -4.84 -31.703 1 67.69 260 CYS A CA 1
ATOM 2147 C C . CYS A 1 260 ? 8.859 -5.16 -31.172 1 67.69 260 CYS A C 1
ATOM 2149 O O . CYS A 1 260 ? 9.828 -4.465 -31.484 1 67.69 260 CYS A O 1
ATOM 2151 N N . VAL A 1 261 ? 8.836 -6.234 -30.438 1 77.25 261 VAL A N 1
ATOM 2152 C CA . VAL A 1 261 ? 10.148 -6.562 -29.875 1 77.25 261 VAL A CA 1
ATOM 2153 C C . VAL A 1 261 ? 10.805 -7.656 -30.719 1 77.25 261 VAL A C 1
ATOM 2155 O O . VAL A 1 261 ? 10.117 -8.445 -31.375 1 77.25 261 VAL A O 1
ATOM 2158 N N . HIS A 1 262 ? 12.094 -7.562 -30.672 1 76.88 262 HIS A N 1
ATOM 2159 C CA . HIS A 1 262 ? 12.844 -8.555 -31.422 1 76.88 262 HIS A CA 1
ATOM 2160 C C . HIS A 1 262 ? 12.695 -9.945 -30.812 1 76.88 262 HIS A C 1
ATOM 2162 O O . HIS A 1 262 ? 13.125 -10.18 -29.672 1 76.88 262 HIS A O 1
ATOM 2168 N N . ILE A 1 263 ? 12.109 -10.812 -31.578 1 86.56 263 ILE A N 1
ATOM 2169 C CA . ILE A 1 263 ? 11.938 -12.219 -31.219 1 86.56 263 ILE A CA 1
ATOM 2170 C C . ILE A 1 263 ? 13.07 -13.039 -31.828 1 86.56 263 ILE A C 1
ATOM 2172 O O . ILE A 1 263 ? 13.414 -12.859 -33 1 86.56 263 ILE A O 1
ATOM 2176 N N . LYS A 1 264 ? 13.656 -13.844 -31.031 1 86.69 264 LYS A N 1
ATOM 2177 C CA . LYS A 1 264 ? 14.773 -14.664 -31.484 1 86.69 264 LYS A CA 1
ATOM 2178 C C . LYS A 1 264 ? 14.367 -16.125 -31.594 1 86.69 264 LYS A C 1
ATOM 2180 O O . LYS A 1 264 ? 13.531 -16.609 -30.828 1 86.69 264 LYS A O 1
ATOM 2185 N N . GLU A 1 265 ? 15 -16.75 -32.531 1 90.5 265 GLU A N 1
ATOM 2186 C CA . GLU A 1 265 ? 14.773 -18.188 -32.656 1 90.5 265 GLU A CA 1
ATOM 2187 C C . GLU A 1 265 ? 15.344 -18.938 -31.453 1 90.5 265 GLU A C 1
ATOM 2189 O O . GLU A 1 265 ? 16.375 -18.562 -30.906 1 90.5 265 GLU A O 1
ATOM 2194 N N . VAL A 1 266 ? 14.664 -19.984 -31.156 1 94.38 266 VAL A N 1
ATOM 2195 C CA . VAL A 1 266 ? 15.07 -20.766 -30 1 94.38 266 VAL A CA 1
ATOM 2196 C C . VAL A 1 266 ? 16.234 -21.672 -30.391 1 94.38 266 VAL A C 1
ATOM 2198 O O . VAL A 1 266 ? 16.203 -22.328 -31.438 1 94.38 266 VAL A O 1
ATOM 2201 N N . ASN A 1 267 ? 17.312 -21.625 -29.656 1 95.38 267 ASN A N 1
ATOM 2202 C CA . ASN A 1 267 ? 18.391 -22.609 -29.734 1 95.38 267 ASN A CA 1
ATOM 2203 C C . ASN A 1 267 ? 18.297 -23.625 -28.609 1 95.38 267 ASN A C 1
ATOM 2205 O O . ASN A 1 267 ? 18.734 -23.359 -27.484 1 95.38 267 ASN A O 1
ATOM 2209 N N . PHE A 1 268 ? 17.812 -24.797 -28.938 1 95.62 268 PHE A N 1
ATOM 2210 C CA . PHE A 1 268 ? 17.562 -25.828 -27.953 1 95.62 268 PHE A CA 1
ATOM 2211 C C . PHE A 1 268 ? 18.859 -26.484 -27.5 1 95.62 268 PHE A C 1
ATOM 2213 O O . PHE A 1 268 ? 18.891 -27.203 -26.5 1 95.62 268 PHE A O 1
ATOM 2220 N N . ASP A 1 269 ? 20.016 -26.203 -28.172 1 94.31 269 ASP A N 1
ATOM 2221 C CA . ASP A 1 269 ? 21.297 -26.812 -27.859 1 94.31 269 ASP A CA 1
ATOM 2222 C C . ASP A 1 269 ? 22.016 -26.031 -26.75 1 94.31 269 ASP A C 1
ATOM 2224 O O . ASP A 1 269 ? 22.984 -26.516 -26.172 1 94.31 269 ASP A O 1
ATOM 2228 N N . ARG A 1 270 ? 21.5 -24.953 -26.484 1 95.06 270 ARG A N 1
ATOM 2229 C CA . ARG A 1 270 ? 22.062 -24.141 -25.406 1 95.06 270 ARG A CA 1
ATOM 2230 C C . ARG A 1 270 ? 21.25 -24.312 -24.125 1 95.06 270 ARG A C 1
ATOM 2232 O O . ARG A 1 270 ? 20.016 -24.422 -24.156 1 95.06 270 ARG A O 1
ATOM 2239 N N . PRO A 1 271 ? 22.016 -24.281 -23.031 1 97.31 271 PRO A N 1
ATOM 2240 C CA . PRO A 1 271 ? 21.266 -24.344 -21.766 1 97.31 271 PRO A CA 1
ATOM 2241 C C . PRO A 1 271 ? 20.422 -23.094 -21.531 1 97.31 271 PRO A C 1
ATOM 2243 O O . PRO A 1 271 ? 20.844 -21.984 -21.859 1 97.31 271 PRO A O 1
ATOM 2246 N N . TYR A 1 272 ? 19.203 -23.281 -21.016 1 98.38 272 TYR A N 1
ATOM 2247 C CA . TYR A 1 272 ? 18.328 -22.141 -20.75 1 98.38 272 TYR A CA 1
ATOM 2248 C C . TYR A 1 272 ? 17.312 -22.453 -19.656 1 98.38 272 TYR A C 1
ATOM 2250 O O . TYR A 1 272 ? 17.125 -23.625 -19.297 1 98.38 272 TYR A O 1
ATOM 2258 N N . VAL A 1 273 ? 16.797 -21.406 -19.078 1 98.75 273 VAL A N 1
ATOM 2259 C CA . VAL A 1 273 ? 15.602 -21.438 -18.25 1 98.75 273 VAL A CA 1
ATOM 2260 C C . VAL A 1 273 ? 14.398 -20.969 -19.047 1 98.75 273 VAL A C 1
ATOM 2262 O O . VAL A 1 273 ? 14.492 -20.016 -19.828 1 98.75 273 VAL A O 1
ATOM 2265 N N . TYR A 1 274 ? 13.312 -21.672 -18.922 1 98.69 274 TYR A N 1
ATOM 2266 C CA . TYR A 1 274 ? 12.086 -21.297 -19.625 1 98.69 274 TYR A CA 1
ATOM 2267 C C . TYR A 1 274 ? 11.117 -20.594 -18.688 1 98.69 274 TYR A C 1
ATOM 2269 O O . TYR A 1 274 ? 10.852 -21.078 -17.578 1 98.69 274 TYR A O 1
ATOM 2277 N N . PHE A 1 275 ? 10.602 -19.438 -19.078 1 98.69 275 PHE A N 1
ATOM 2278 C CA . PHE A 1 275 ? 9.594 -18.688 -18.344 1 98.69 275 PHE A CA 1
ATOM 2279 C C . PHE A 1 275 ? 8.398 -18.375 -19.234 1 98.69 275 PHE A C 1
ATOM 2281 O O . PHE A 1 275 ? 8.492 -17.531 -20.141 1 98.69 275 PHE A O 1
ATOM 2288 N N . GLY A 1 276 ? 7.258 -19.016 -18.984 1 97.19 276 GLY A N 1
ATOM 2289 C CA . GLY A 1 276 ? 6.02 -18.656 -19.656 1 97.19 276 GLY A CA 1
ATOM 2290 C C . GLY A 1 276 ? 5.262 -17.547 -18.969 1 97.19 276 GLY A C 1
ATOM 2291 O O . GLY A 1 276 ? 4.836 -17.688 -17.812 1 97.19 276 GLY A O 1
ATOM 2292 N N . LEU A 1 277 ? 5.062 -16.438 -19.656 1 96.25 277 LEU A N 1
ATOM 2293 C CA . LEU A 1 277 ? 4.32 -15.32 -19.078 1 96.25 277 LEU A CA 1
ATOM 2294 C C . LEU A 1 277 ? 2.871 -15.719 -18.812 1 96.25 277 LEU A C 1
ATOM 2296 O O . LEU A 1 277 ? 2.291 -16.516 -19.547 1 96.25 277 LEU A O 1
ATOM 2300 N N . HIS A 1 278 ? 2.354 -15.141 -17.781 1 96.25 278 HIS A N 1
ATOM 2301 C CA . HIS A 1 278 ? 0.973 -15.406 -17.406 1 96.25 278 HIS A CA 1
ATOM 2302 C C . HIS A 1 278 ? 0.008 -14.469 -18.109 1 96.25 278 HIS A C 1
ATOM 2304 O O . HIS A 1 278 ? 0.36 -13.328 -18.422 1 96.25 278 HIS A O 1
ATOM 2310 N N . TYR A 1 279 ? -1.166 -15.055 -18.328 1 92.56 279 TYR A N 1
ATOM 2311 C CA . TYR A 1 279 ? -2.279 -14.18 -18.688 1 92.56 279 TYR A CA 1
ATOM 2312 C C . TYR A 1 279 ? -2.631 -13.258 -17.516 1 92.56 279 TYR A C 1
ATOM 2314 O O . TYR A 1 279 ? -2.709 -13.695 -16.375 1 92.56 279 TYR A O 1
ATOM 2322 N N . GLN A 1 280 ? -2.799 -11.992 -17.828 1 90.06 280 GLN A N 1
ATOM 2323 C CA . GLN A 1 280 ? -3.162 -11.008 -16.828 1 90.06 280 GLN A CA 1
ATOM 2324 C C . GLN A 1 280 ? -4.191 -10.016 -17.359 1 90.06 280 GLN A C 1
ATOM 2326 O O . GLN A 1 280 ? -4.172 -9.688 -18.547 1 90.06 280 GLN A O 1
ATOM 2331 N N . PRO A 1 281 ? -5.051 -9.5 -16.391 1 89.81 281 PRO A N 1
ATOM 2332 C CA . PRO A 1 281 ? -5.199 -9.805 -14.969 1 89.81 281 PRO A CA 1
ATOM 2333 C C . PRO A 1 281 ? -5.895 -11.141 -14.719 1 89.81 281 PRO A C 1
ATOM 2335 O O . PRO A 1 281 ? -6.887 -11.461 -15.383 1 89.81 281 PRO A O 1
ATOM 2338 N N . GLU A 1 282 ? -5.309 -11.867 -13.758 1 91.88 282 GLU A N 1
ATOM 2339 C CA . GLU A 1 282 ? -5.875 -13.156 -13.367 1 91.88 282 GLU A CA 1
ATOM 2340 C C . GLU A 1 282 ? -5.484 -13.523 -11.945 1 91.88 282 GLU A C 1
ATOM 2342 O O . GLU A 1 282 ? -4.535 -12.969 -11.391 1 91.88 282 GLU A O 1
ATOM 2347 N N . MET A 1 283 ? -6.227 -14.398 -11.398 1 94.5 283 MET A N 1
ATOM 2348 C CA . MET A 1 283 ? -6.016 -14.875 -10.031 1 94.5 283 MET A CA 1
ATOM 2349 C C . MET A 1 283 ? -4.609 -15.438 -9.859 1 94.5 283 MET A C 1
ATOM 2351 O O . MET A 1 283 ? -4 -15.281 -8.797 1 94.5 283 MET A O 1
ATOM 2355 N N . THR A 1 284 ? -4.031 -15.992 -10.898 1 96.06 284 THR A N 1
ATOM 2356 C CA . THR A 1 284 ? -2.764 -16.719 -10.852 1 96.06 284 THR A CA 1
ATOM 2357 C C . THR A 1 284 ? -1.611 -15.758 -10.547 1 96.06 284 THR A C 1
ATOM 2359 O O . THR A 1 284 ? -0.575 -16.188 -10.023 1 96.06 284 THR A O 1
ATOM 2362 N N . THR A 1 285 ? -1.786 -14.523 -10.875 1 96.88 285 THR A N 1
ATOM 2363 C CA . THR A 1 285 ? -0.734 -13.562 -10.578 1 96.88 285 THR A CA 1
ATOM 2364 C C . THR A 1 285 ? -1.166 -12.617 -9.453 1 96.88 285 THR A C 1
ATOM 2366 O O . THR A 1 285 ? -0.326 -12.094 -8.727 1 96.88 285 THR A O 1
ATOM 2369 N N . ASN A 1 286 ? -2.432 -12.445 -9.375 1 96.38 286 ASN A N 1
ATOM 2370 C CA . ASN A 1 286 ? -2.996 -11.578 -8.344 1 96.38 286 ASN A CA 1
ATOM 2371 C C . ASN A 1 286 ? -4.309 -12.133 -7.797 1 96.38 286 ASN A C 1
ATOM 2373 O O . ASN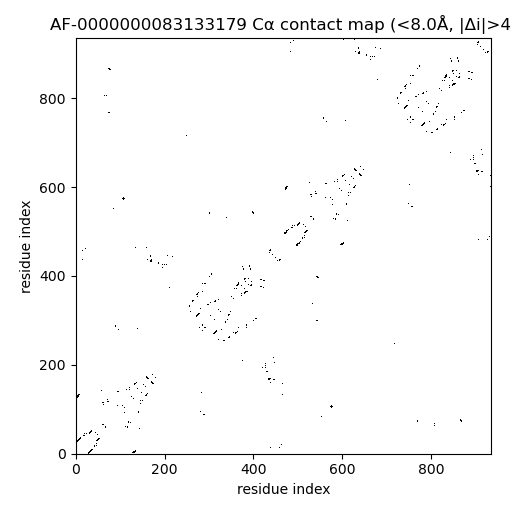 A 1 286 ? -5.336 -12.086 -8.477 1 96.38 286 ASN A O 1
ATOM 2377 N N . PRO A 1 287 ? -4.336 -12.75 -6.637 1 97.06 287 PRO A N 1
ATOM 2378 C CA . PRO A 1 287 ? -3.385 -12.492 -5.551 1 97.06 287 PRO A CA 1
ATOM 2379 C C . PRO A 1 287 ? -2.336 -13.594 -5.414 1 97.06 287 PRO A C 1
ATOM 2381 O O . PRO A 1 287 ? -1.37 -13.445 -4.66 1 97.06 287 PRO A O 1
ATOM 2384 N N . LEU A 1 288 ? -2.363 -14.594 -6.09 1 98 288 LEU A N 1
ATOM 2385 C CA . LEU A 1 288 ? -1.577 -15.781 -5.762 1 98 288 LEU A CA 1
ATOM 2386 C C . LEU A 1 288 ? -0.1 -15.555 -6.066 1 98 288 LEU A C 1
ATOM 2388 O O . LEU A 1 288 ? 0.763 -16.25 -5.535 1 98 288 LEU A O 1
ATOM 2392 N N . GLY A 1 289 ? 0.208 -14.641 -6.953 1 98.06 289 GLY A N 1
ATOM 2393 C CA . GLY A 1 289 ? 1.59 -14.32 -7.273 1 98.06 289 GLY A CA 1
ATOM 2394 C C . GLY A 1 289 ? 2.184 -13.273 -6.352 1 98.06 289 GLY A C 1
ATOM 2395 O O . GLY A 1 289 ? 3.379 -12.977 -6.426 1 98.06 289 GLY A O 1
ATOM 2396 N N . GLY A 1 290 ? 1.312 -12.68 -5.5 1 97 290 GLY A N 1
ATOM 2397 C CA . GLY A 1 290 ? 1.789 -11.617 -4.621 1 97 290 GLY A CA 1
ATOM 2398 C C . GLY A 1 290 ? 2.398 -10.453 -5.367 1 97 290 GLY A C 1
ATOM 2399 O O . GLY A 1 290 ? 1.795 -9.922 -6.305 1 97 290 GLY A O 1
ATOM 2400 N N . ARG A 1 291 ? 3.6 -10.078 -4.914 1 97.69 291 ARG A N 1
ATOM 2401 C CA . ARG A 1 291 ? 4.273 -8.93 -5.512 1 97.69 291 ARG A CA 1
ATOM 2402 C C . ARG A 1 291 ? 4.77 -9.25 -6.918 1 97.69 291 ARG A C 1
ATOM 2404 O O . ARG A 1 291 ? 5.043 -8.352 -7.707 1 97.69 291 ARG A O 1
ATOM 2411 N N . TYR A 1 292 ? 4.844 -10.469 -7.238 1 98.31 292 TYR A N 1
ATOM 2412 C CA . TYR A 1 292 ? 5.336 -10.859 -8.555 1 98.31 292 TYR A CA 1
ATOM 2413 C C . TYR A 1 292 ? 4.219 -10.836 -9.586 1 98.31 292 TYR A C 1
ATOM 2415 O O . TYR A 1 292 ? 4.375 -11.344 -10.695 1 98.31 292 TYR A O 1
ATOM 2423 N N . VAL A 1 293 ? 3.055 -10.242 -9.117 1 97.25 293 VAL A N 1
ATOM 2424 C CA . VAL A 1 293 ? 2.086 -9.859 -10.141 1 97.25 293 VAL A CA 1
ATOM 2425 C C . VAL A 1 293 ? 2.777 -9.023 -11.219 1 97.25 293 VAL A C 1
ATOM 2427 O O . VAL A 1 293 ? 2.387 -9.062 -12.391 1 97.25 293 VAL A O 1
ATOM 2430 N N . ASP A 1 294 ? 3.76 -8.289 -10.773 1 95.69 294 ASP A N 1
ATOM 2431 C CA . ASP A 1 294 ? 4.707 -7.703 -11.711 1 95.69 294 ASP A CA 1
ATOM 2432 C C . ASP A 1 294 ? 5.75 -8.727 -12.148 1 95.69 294 ASP A C 1
ATOM 2434 O O . ASP A 1 294 ? 6.789 -8.883 -11.5 1 95.69 294 ASP A O 1
ATOM 2438 N N . GLN A 1 295 ? 5.52 -9.305 -13.25 1 96.94 295 GLN A N 1
ATOM 2439 C CA . GLN A 1 295 ? 6.328 -10.438 -13.688 1 96.94 295 GLN A CA 1
ATOM 2440 C C . GLN A 1 295 ? 7.75 -10 -14.023 1 96.94 295 GLN A C 1
ATOM 2442 O O . GLN A 1 295 ? 8.672 -10.82 -14.047 1 96.94 295 GLN A O 1
ATOM 2447 N N . PHE A 1 296 ? 7.922 -8.703 -14.297 1 94.62 296 PHE A N 1
ATOM 2448 C CA . PHE A 1 296 ? 9.25 -8.18 -14.578 1 94.62 296 PHE A CA 1
ATOM 2449 C C . PHE A 1 296 ? 10.18 -8.398 -13.391 1 94.62 296 PHE A C 1
ATOM 2451 O O . PHE A 1 296 ? 11.367 -8.672 -13.57 1 94.62 296 PHE A O 1
ATOM 2458 N N . LEU A 1 297 ? 9.656 -8.281 -12.203 1 96.38 297 LEU A N 1
ATOM 2459 C CA . LEU A 1 297 ? 10.469 -8.461 -11 1 96.38 297 LEU A CA 1
ATOM 2460 C C . LEU A 1 297 ? 11.055 -9.867 -10.953 1 96.38 297 LEU A C 1
ATOM 2462 O O . LEU A 1 297 ? 12.234 -10.047 -10.648 1 96.38 297 LEU A O 1
ATOM 2466 N N . ALA A 1 298 ? 10.219 -10.852 -11.242 1 98.25 298 ALA A N 1
ATOM 2467 C CA . ALA A 1 298 ? 10.664 -12.242 -11.242 1 98.25 298 ALA A CA 1
ATOM 2468 C C . ALA A 1 298 ? 11.727 -12.477 -12.32 1 98.25 298 ALA A C 1
ATOM 2470 O O . ALA A 1 298 ? 12.766 -13.086 -12.047 1 98.25 298 ALA A O 1
ATOM 2471 N N . ILE A 1 299 ? 11.469 -11.938 -13.484 1 97.44 299 ILE A N 1
ATOM 2472 C CA . ILE A 1 299 ? 12.359 -12.117 -14.625 1 97.44 299 ILE A CA 1
ATOM 2473 C C . ILE A 1 299 ? 13.711 -11.469 -14.336 1 97.44 299 ILE A C 1
ATOM 2475 O O . ILE A 1 299 ? 14.766 -12.047 -14.641 1 97.44 299 ILE A O 1
ATOM 2479 N N . GLN A 1 300 ? 13.664 -10.352 -13.719 1 95.31 300 GLN A N 1
ATOM 2480 C CA . GLN A 1 300 ? 14.891 -9.648 -13.375 1 95.31 300 GLN A CA 1
ATOM 2481 C C . GLN A 1 300 ? 15.719 -10.438 -12.367 1 95.31 300 GLN A C 1
ATOM 2483 O O . GLN A 1 300 ? 16.953 -10.5 -12.484 1 95.31 300 GLN A O 1
ATOM 2488 N N . LEU A 1 301 ? 15.078 -11.047 -11.375 1 97.06 301 LEU A N 1
ATOM 2489 C CA . LEU A 1 301 ? 15.781 -11.867 -10.398 1 97.06 301 LEU A CA 1
ATOM 2490 C C . LEU A 1 301 ? 16.484 -13.039 -11.07 1 97.06 301 LEU A C 1
ATOM 2492 O O . LEU A 1 301 ? 17.656 -13.312 -10.781 1 97.06 301 LEU A O 1
ATOM 2496 N N . ILE A 1 302 ? 15.789 -13.656 -11.977 1 98 302 ILE A N 1
ATOM 2497 C CA . ILE A 1 302 ? 16.344 -14.812 -12.664 1 98 302 ILE A CA 1
ATOM 2498 C C . ILE A 1 302 ? 17.547 -14.383 -13.5 1 98 302 ILE A C 1
ATOM 2500 O O . ILE A 1 302 ? 18.609 -15.016 -13.453 1 98 302 ILE A O 1
ATOM 2504 N N . SER A 1 303 ? 17.375 -13.312 -14.242 1 96 303 SER A N 1
ATOM 2505 C CA . SER A 1 303 ? 18.422 -12.812 -15.125 1 96 303 SER A CA 1
ATOM 2506 C C . SER A 1 303 ? 19.719 -12.539 -14.352 1 96 303 SER A C 1
ATOM 2508 O O . SER A 1 303 ? 20.812 -12.781 -14.859 1 96 303 SER A O 1
ATOM 2510 N N . LYS A 1 304 ? 19.578 -12.141 -13.148 1 93.88 304 LYS A N 1
ATOM 2511 C CA . LYS A 1 304 ? 20.719 -11.703 -12.344 1 93.88 304 LYS A CA 1
ATOM 2512 C C . LYS A 1 304 ? 21.547 -12.898 -11.883 1 93.88 304 LYS A C 1
ATOM 2514 O O . LYS A 1 304 ? 22.75 -12.766 -11.617 1 93.88 304 LYS A O 1
ATOM 2519 N N . VAL A 1 305 ? 20.938 -14.023 -11.789 1 95.06 305 VAL A N 1
ATOM 2520 C CA . VAL A 1 305 ? 21.656 -15.141 -11.172 1 95.06 305 VAL A CA 1
ATOM 2521 C C . VAL A 1 305 ? 22.047 -16.156 -12.242 1 95.06 305 VAL A C 1
ATOM 2523 O O . VAL A 1 305 ? 22.656 -17.188 -11.938 1 95.06 305 VAL A O 1
ATOM 2526 N N . LEU A 1 306 ? 21.703 -15.945 -13.469 1 94.56 306 LEU A N 1
ATOM 2527 C CA . LEU A 1 306 ? 22.016 -16.891 -14.539 1 94.56 306 LEU A CA 1
ATOM 2528 C C . LEU A 1 306 ? 23.531 -17.047 -14.695 1 94.56 306 LEU A C 1
ATOM 2530 O O . LEU A 1 306 ? 24.266 -16.047 -14.773 1 94.56 306 LEU A O 1
ATOM 2534 N N . PRO A 1 307 ? 24 -18.281 -14.766 1 95.56 307 PRO A N 1
ATOM 2535 C CA . PRO A 1 307 ? 25.406 -18.469 -15.109 1 95.56 307 PRO A CA 1
ATOM 2536 C C . PRO A 1 307 ? 25.734 -18.016 -16.531 1 95.56 307 PRO A C 1
ATOM 2538 O O . PRO A 1 307 ? 24.828 -17.859 -17.359 1 95.56 307 PRO A O 1
ATOM 2541 N N . ASP A 1 308 ? 27.031 -17.859 -16.734 1 93.38 308 ASP A N 1
ATOM 2542 C CA . ASP A 1 308 ? 27.484 -17.5 -18.078 1 93.38 308 ASP A CA 1
ATOM 2543 C C . ASP A 1 308 ? 27.062 -18.562 -19.094 1 93.38 308 ASP A C 1
ATOM 2545 O O . ASP A 1 308 ? 27.219 -19.766 -18.844 1 93.38 308 ASP A O 1
ATOM 2549 N N . GLY A 1 309 ? 26.469 -18.109 -20.156 1 94 309 GLY A N 1
ATOM 2550 C CA . GLY A 1 309 ? 26.125 -19.016 -21.234 1 94 309 GLY A CA 1
ATOM 2551 C C . GLY A 1 309 ? 24.703 -19.547 -21.125 1 94 309 GLY A C 1
ATOM 2552 O O . GLY A 1 309 ? 24.172 -20.109 -22.094 1 94 309 GLY A O 1
ATOM 2553 N N . VAL A 1 310 ? 24.109 -19.438 -20 1 96.81 310 VAL A N 1
ATOM 2554 C CA . VAL A 1 310 ? 22.734 -19.891 -19.844 1 96.81 310 VAL A CA 1
ATOM 2555 C C . VAL A 1 310 ? 21.781 -18.766 -20.203 1 96.81 310 VAL A C 1
ATOM 2557 O O . VAL A 1 310 ? 21.969 -17.609 -19.797 1 96.81 310 VAL A O 1
ATOM 2560 N N . LYS A 1 311 ? 20.703 -19.094 -20.953 1 97.44 311 LYS A N 1
ATOM 2561 C CA . LYS A 1 311 ? 19.734 -18.094 -21.406 1 97.44 311 LYS A CA 1
ATOM 2562 C C . LYS A 1 311 ? 18.438 -18.203 -20.625 1 97.44 311 LYS A C 1
ATOM 2564 O O . LYS A 1 311 ? 18.188 -19.203 -19.953 1 97.44 311 LYS A O 1
ATOM 2569 N N . LEU A 1 312 ? 17.719 -17.125 -20.641 1 98.19 312 LEU A N 1
ATOM 2570 C CA . LEU A 1 312 ? 16.328 -17.109 -20.188 1 98.19 312 LEU A CA 1
ATOM 2571 C C . LEU A 1 312 ? 15.383 -16.891 -21.359 1 98.19 312 LEU A C 1
ATOM 2573 O O . LEU A 1 312 ? 15.344 -15.789 -21.922 1 98.19 312 LEU A O 1
ATOM 2577 N N . TYR A 1 313 ? 14.664 -17.922 -21.75 1 98.12 313 TYR A N 1
ATOM 2578 C CA . TYR A 1 313 ? 13.688 -17.828 -22.812 1 98.12 313 TYR A CA 1
ATOM 2579 C C . TYR A 1 313 ? 12.305 -17.484 -22.281 1 98.12 313 TYR A C 1
ATOM 2581 O O . TYR A 1 313 ? 11.789 -18.188 -21.406 1 98.12 313 TYR A O 1
ATOM 2589 N N . ILE A 1 314 ? 11.734 -16.422 -22.812 1 97.62 314 ILE A N 1
ATOM 2590 C CA . ILE A 1 314 ? 10.422 -15.961 -22.391 1 97.62 314 ILE A CA 1
ATOM 2591 C C . ILE A 1 314 ? 9.414 -16.156 -23.516 1 97.62 314 ILE A C 1
ATOM 2593 O O . ILE A 1 314 ? 9.641 -15.711 -24.641 1 97.62 314 ILE A O 1
ATOM 2597 N N . LYS A 1 315 ? 8.344 -16.781 -23.25 1 95.62 315 LYS A N 1
ATOM 2598 C CA . LYS A 1 315 ? 7.258 -16.938 -24.203 1 95.62 315 LYS A CA 1
ATOM 2599 C C . LYS A 1 315 ? 6 -16.203 -23.734 1 95.62 315 LYS A C 1
ATOM 2601 O O . LYS A 1 315 ? 5.578 -16.359 -22.578 1 95.62 315 LYS A O 1
ATOM 2606 N N . GLU A 1 316 ? 5.406 -15.359 -24.562 1 93.69 316 GLU A N 1
ATOM 2607 C CA . GLU A 1 316 ? 4.184 -14.648 -24.219 1 93.69 316 GLU A CA 1
ATOM 2608 C C . GLU A 1 316 ? 2.988 -15.594 -24.172 1 93.69 316 GLU A C 1
ATOM 2610 O O . GLU A 1 316 ? 2.979 -16.625 -24.844 1 93.69 316 GLU A O 1
ATOM 2615 N N . HIS A 1 317 ? 2.115 -15.289 -23.344 1 91.75 317 HIS A N 1
ATOM 2616 C CA . HIS A 1 317 ? 0.88 -16.062 -23.281 1 91.75 317 HIS A CA 1
ATOM 2617 C C . HIS A 1 317 ? 0.099 -15.953 -24.594 1 91.75 317 HIS A C 1
ATOM 2619 O O . HIS A 1 317 ? -0.077 -14.859 -25.125 1 91.75 317 HIS A O 1
ATOM 2625 N N . PRO A 1 318 ? -0.373 -16.984 -25.062 1 87.62 318 PRO A N 1
ATOM 2626 C CA . PRO A 1 318 ? -1.033 -16.969 -26.375 1 87.62 318 PRO A CA 1
ATOM 2627 C C . PRO A 1 318 ? -2.215 -16 -26.438 1 87.62 318 PRO A C 1
ATOM 2629 O O . PRO A 1 318 ? -2.43 -15.344 -27.453 1 87.62 318 PRO A O 1
ATOM 2632 N N . ALA A 1 319 ? -2.932 -15.867 -25.406 1 83.81 319 ALA A N 1
ATOM 2633 C CA . ALA A 1 319 ? -4.102 -14.992 -25.375 1 83.81 319 ALA A CA 1
ATOM 2634 C C . ALA A 1 319 ? -3.688 -13.523 -25.375 1 83.81 319 ALA A C 1
ATOM 2636 O O . ALA A 1 319 ? -4.375 -12.68 -25.938 1 83.81 319 ALA A O 1
ATOM 2637 N N . ILE A 1 320 ? -2.635 -13.172 -24.719 1 85.5 320 ILE A N 1
ATOM 2638 C CA . ILE A 1 320 ? -2.158 -11.797 -24.625 1 85.5 320 ILE A CA 1
ATOM 2639 C C . ILE A 1 320 ? -1.475 -11.398 -25.938 1 85.5 320 ILE A C 1
ATOM 2641 O O . ILE A 1 320 ? -1.565 -10.25 -26.359 1 85.5 320 ILE A O 1
ATOM 2645 N N . TYR A 1 321 ? -0.851 -12.352 -26.516 1 79 321 TYR A N 1
ATOM 2646 C CA . TYR A 1 321 ? -0.132 -12.133 -27.766 1 79 321 TYR A CA 1
ATOM 2647 C C . TYR A 1 321 ? -1.053 -11.555 -28.828 1 79 321 TYR A C 1
ATOM 2649 O O . TYR A 1 321 ? -0.627 -10.734 -29.641 1 79 321 TYR A O 1
ATOM 2657 N N . LYS A 1 322 ? -2.221 -11.938 -28.734 1 74.94 322 LYS A N 1
ATOM 2658 C CA . LYS A 1 322 ? -3.189 -11.555 -29.75 1 74.94 322 LYS A CA 1
ATOM 2659 C C . LYS A 1 322 ? -3.742 -10.156 -29.5 1 74.94 322 LYS A C 1
ATOM 2661 O O . LYS A 1 322 ? -4.371 -9.555 -30.359 1 74.94 322 LYS A O 1
ATOM 2666 N N . GLU A 1 323 ? -3.43 -9.672 -28.359 1 74.81 323 GLU A N 1
ATOM 2667 C CA . GLU A 1 323 ? -3.99 -8.375 -27.984 1 74.81 323 GLU A CA 1
ATOM 2668 C C . GLU A 1 323 ? -3.078 -7.234 -28.422 1 74.81 323 GLU A C 1
ATOM 2670 O O . GLU A 1 323 ? -1.853 -7.352 -28.344 1 74.81 323 GLU A O 1
ATOM 2675 N N . ARG A 1 324 ? -3.684 -6.234 -28.922 1 63.75 324 ARG A N 1
ATOM 2676 C CA . ARG A 1 324 ? -2.916 -5.059 -29.312 1 63.75 324 ARG A CA 1
ATOM 2677 C C . ARG A 1 324 ? -2.453 -4.273 -28.094 1 63.75 324 ARG A C 1
ATOM 2679 O O . ARG A 1 324 ? -1.31 -3.816 -28.031 1 63.75 324 ARG A O 1
ATOM 2686 N N . ASN A 1 325 ? -3.43 -4.148 -27.141 1 64.62 325 ASN A N 1
ATOM 2687 C CA . ASN A 1 325 ? -3.148 -3.439 -25.906 1 64.62 325 ASN A CA 1
ATOM 2688 C C . ASN A 1 325 ? -3.471 -4.297 -24.688 1 64.62 325 ASN A C 1
ATOM 2690 O O . ASN A 1 325 ? -4.531 -4.148 -24.078 1 64.62 325 ASN A O 1
ATOM 2694 N N . PRO A 1 326 ? -2.496 -5.191 -24.484 1 68.31 326 PRO A N 1
ATOM 2695 C CA . PRO A 1 326 ? -2.826 -6.133 -23.422 1 68.31 326 PRO A CA 1
ATOM 2696 C C . PRO A 1 326 ? -2.912 -5.457 -22.047 1 68.31 326 PRO A C 1
ATOM 2698 O O . PRO A 1 326 ? -2.02 -4.695 -21.672 1 68.31 326 PRO A O 1
ATOM 2701 N N . SER A 1 327 ? -4.07 -5.773 -21.469 1 67.69 327 SER A N 1
ATOM 2702 C CA . SER A 1 327 ? -4.207 -5.352 -20.078 1 67.69 327 SER A CA 1
ATOM 2703 C C . SER A 1 327 ? -3.254 -6.121 -19.172 1 67.69 327 SER A C 1
ATOM 2705 O O . SER A 1 327 ? -2.771 -7.195 -19.547 1 67.69 327 SER A O 1
ATOM 2707 N N . GLY A 1 328 ? -2.469 -5.551 -18.469 1 77.38 328 GLY A N 1
ATOM 2708 C CA . GLY A 1 328 ? -1.631 -6.223 -17.484 1 77.38 328 GLY A CA 1
ATOM 2709 C C . GLY A 1 328 ? -0.147 -6.031 -17.734 1 77.38 328 GLY A C 1
ATOM 2710 O O . GLY A 1 328 ? 0.685 -6.477 -16.953 1 77.38 328 GLY A O 1
ATOM 2711 N N . ARG A 1 329 ? 0.008 -5.664 -19.031 1 84.69 329 ARG A N 1
ATOM 2712 C CA . ARG A 1 329 ? 1.387 -5.285 -19.328 1 84.69 329 ARG A CA 1
ATOM 2713 C C . ARG A 1 329 ? 1.575 -3.775 -19.234 1 84.69 329 ARG A C 1
ATOM 2715 O O . ARG A 1 329 ? 0.851 -3.01 -19.859 1 84.69 329 ARG A O 1
ATOM 2722 N N . PHE A 1 330 ? 2.496 -3.389 -18.438 1 80.12 330 PHE A N 1
ATOM 2723 C CA . PHE A 1 330 ? 2.738 -1.952 -18.375 1 80.12 330 PHE A CA 1
ATOM 2724 C C . PHE A 1 330 ? 3.484 -1.478 -19.609 1 80.12 330 PHE A C 1
ATOM 2726 O O . PHE A 1 330 ? 4.02 -2.289 -20.375 1 80.12 330 PHE A O 1
ATOM 2733 N N . VAL A 1 331 ? 3.543 -0.282 -19.875 1 74.81 331 VAL A N 1
ATOM 2734 C CA . VAL A 1 331 ? 3.91 0.329 -21.156 1 74.81 331 VAL A CA 1
ATOM 2735 C C . VAL A 1 331 ? 5.324 -0.093 -21.531 1 74.81 331 VAL A C 1
ATOM 2737 O O . VAL A 1 331 ? 5.605 -0.355 -22.703 1 74.81 331 VAL A O 1
ATOM 2740 N N . GLU A 1 332 ? 6.215 -0.258 -20.688 1 78.56 332 GLU A N 1
ATOM 2741 C CA . GLU A 1 332 ? 7.609 -0.557 -21 1 78.56 332 GLU A CA 1
ATOM 2742 C C . GLU A 1 332 ? 7.941 -2.014 -20.703 1 78.56 332 GLU A C 1
ATOM 2744 O O . GLU A 1 332 ? 9.117 -2.385 -20.625 1 78.56 332 GLU A O 1
ATOM 2749 N N . PHE A 1 333 ? 6.98 -2.795 -20.641 1 87.62 333 PHE A N 1
ATOM 2750 C CA . PHE A 1 333 ? 7.141 -4.156 -20.141 1 87.62 333 PHE A CA 1
ATOM 2751 C C . PHE A 1 333 ? 8.094 -4.949 -21.031 1 87.62 333 PHE A C 1
ATOM 2753 O O . PHE A 1 333 ? 9.109 -5.465 -20.547 1 87.62 333 PHE A O 1
ATOM 2760 N N . TYR A 1 334 ? 7.855 -4.961 -22.281 1 88.75 334 TYR A N 1
ATOM 2761 C CA . TYR A 1 334 ? 8.609 -5.793 -23.219 1 88.75 334 TYR A CA 1
ATOM 2762 C C . TYR A 1 334 ? 10 -5.215 -23.453 1 88.75 334 TYR A C 1
ATOM 2764 O O . TYR A 1 334 ? 10.984 -5.957 -23.5 1 88.75 334 TYR A O 1
ATOM 2772 N N . GLU A 1 335 ? 10.07 -3.967 -23.516 1 83.94 335 GLU A N 1
ATOM 2773 C CA . GLU A 1 335 ? 11.359 -3.307 -23.734 1 83.94 335 GLU A CA 1
ATOM 2774 C C . GLU A 1 335 ? 12.305 -3.529 -22.562 1 83.94 335 GLU A C 1
ATOM 2776 O O . GLU A 1 335 ? 13.484 -3.811 -22.766 1 83.94 335 GLU A O 1
ATOM 2781 N N . LYS A 1 336 ? 11.766 -3.438 -21.375 1 85.25 336 LYS A N 1
ATOM 2782 C CA . LYS A 1 336 ? 12.57 -3.625 -20.188 1 85.25 336 LYS A CA 1
ATOM 2783 C C . LYS A 1 336 ? 13.094 -5.059 -20.094 1 85.25 336 LYS A C 1
ATOM 2785 O O . LYS A 1 336 ? 14.25 -5.277 -19.719 1 85.25 336 LYS A O 1
ATOM 2790 N N . ILE A 1 337 ? 12.273 -5.938 -20.438 1 91.38 337 ILE A N 1
ATOM 2791 C CA . ILE A 1 337 ? 12.656 -7.344 -20.359 1 91.38 337 ILE A CA 1
ATOM 2792 C C . ILE A 1 337 ? 13.727 -7.633 -21.406 1 91.38 337 ILE A C 1
ATOM 2794 O O . ILE A 1 337 ? 14.719 -8.312 -21.125 1 91.38 337 ILE A O 1
ATOM 2798 N N . ALA A 1 338 ? 13.586 -7.078 -22.578 1 88.19 338 ALA A N 1
ATOM 2799 C CA . ALA A 1 338 ? 14.5 -7.328 -23.688 1 88.19 338 ALA A CA 1
ATOM 2800 C C . ALA A 1 338 ? 15.891 -6.781 -23.391 1 88.19 338 ALA A C 1
ATOM 2802 O O . ALA A 1 338 ? 16.875 -7.227 -23.969 1 88.19 338 ALA A O 1
ATOM 2803 N N . GLN A 1 339 ? 15.984 -5.898 -22.484 1 85.12 339 GLN A N 1
ATOM 2804 C CA . GLN A 1 339 ? 17.25 -5.254 -22.156 1 85.12 339 GLN A CA 1
ATOM 2805 C C . GLN A 1 339 ? 18.016 -6.035 -21.094 1 85.12 339 GLN A C 1
ATOM 2807 O O . GLN A 1 339 ? 19.203 -5.801 -20.875 1 85.12 339 GLN A O 1
ATOM 2812 N N . LEU A 1 340 ? 17.359 -6.945 -20.5 1 89.56 340 LEU A N 1
ATOM 2813 C CA . LEU A 1 340 ? 18.031 -7.734 -19.453 1 89.56 340 LEU A CA 1
ATOM 2814 C C . LEU A 1 340 ? 19.047 -8.688 -20.062 1 89.56 340 LEU A C 1
ATOM 2816 O O . LEU A 1 340 ? 18.797 -9.281 -21.109 1 89.56 340 LEU A O 1
ATOM 2820 N N . PRO A 1 341 ? 20.156 -8.797 -19.422 1 89.81 341 PRO A N 1
ATOM 2821 C CA . PRO A 1 341 ? 21.172 -9.719 -19.938 1 89.81 341 PRO A CA 1
ATOM 2822 C C . PRO A 1 341 ? 20.688 -11.172 -19.938 1 89.81 341 PRO A C 1
ATOM 2824 O O . PRO A 1 341 ? 20.062 -11.625 -18.984 1 89.81 341 PRO A O 1
ATOM 2827 N N . GLY A 1 342 ? 20.953 -11.82 -21.078 1 92.56 342 GLY A N 1
ATOM 2828 C CA . GLY A 1 342 ? 20.688 -13.25 -21.188 1 92.56 342 GLY A CA 1
ATOM 2829 C C . GLY A 1 342 ? 19.234 -13.57 -21.422 1 92.56 342 GLY A C 1
ATOM 2830 O O . GLY A 1 342 ? 18.844 -14.742 -21.438 1 92.56 342 GLY A O 1
ATOM 2831 N N . VAL A 1 343 ? 18.406 -12.539 -21.688 1 95.06 343 VAL A N 1
ATOM 2832 C CA . VAL A 1 343 ? 16.969 -12.766 -21.812 1 95.06 343 VAL A CA 1
ATOM 2833 C C . VAL A 1 343 ? 16.547 -12.625 -23.281 1 95.06 343 VAL A C 1
ATOM 2835 O O . VAL A 1 343 ? 17.031 -11.742 -23.984 1 95.06 343 VAL A O 1
ATOM 2838 N N . SER A 1 344 ? 15.727 -13.531 -23.766 1 94.81 344 SER A N 1
ATOM 2839 C CA . SER A 1 344 ? 15.188 -13.453 -25.125 1 94.81 344 SER A CA 1
ATOM 2840 C C . SER A 1 344 ? 13.734 -13.898 -25.172 1 94.81 344 SER A C 1
ATOM 2842 O O . SER A 1 344 ? 13.352 -14.867 -24.5 1 94.81 344 SER A O 1
ATOM 2844 N N . PHE A 1 345 ? 12.984 -13.195 -25.953 1 95.88 345 PHE A N 1
ATOM 2845 C CA . PHE A 1 345 ? 11.641 -13.656 -26.281 1 95.88 345 PHE A CA 1
ATOM 2846 C C . PHE A 1 345 ? 11.688 -14.727 -27.375 1 95.88 345 PHE A C 1
ATOM 2848 O O . PHE A 1 345 ? 12.508 -14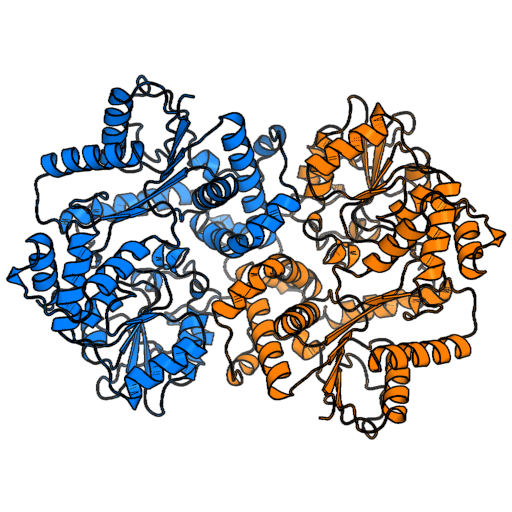.648 -28.281 1 95.88 345 PHE A O 1
ATOM 2855 N N . VAL A 1 346 ? 10.773 -15.656 -27.266 1 95.69 346 VAL A N 1
ATOM 2856 C CA . VAL A 1 346 ? 10.742 -1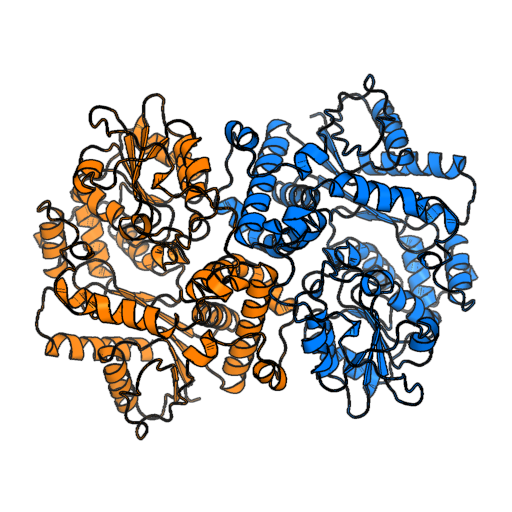6.719 -28.25 1 95.69 346 VAL A CA 1
ATOM 2857 C C . VAL A 1 346 ? 9.461 -16.625 -29.078 1 95.69 346 VAL A C 1
ATOM 2859 O O . VAL A 1 346 ? 8.492 -16 -28.656 1 95.69 346 VAL A O 1
ATOM 2862 N N . PRO A 1 347 ? 9.469 -17.25 -30.281 1 93.31 347 PRO A N 1
ATOM 2863 C CA . PRO A 1 347 ? 8.273 -17.203 -31.125 1 93.31 347 PRO A CA 1
ATOM 2864 C C . PRO A 1 347 ? 7.059 -17.859 -30.484 1 93.31 347 PRO A C 1
ATOM 2866 O O . PRO A 1 347 ? 7.195 -18.891 -29.812 1 93.31 347 PRO A O 1
ATOM 2869 N N . GLN A 1 348 ? 5.938 -17.312 -30.766 1 90.5 348 GLN A N 1
ATOM 2870 C CA . GLN A 1 348 ? 4.695 -17.797 -30.172 1 90.5 348 GLN A CA 1
ATOM 2871 C C . GLN A 1 348 ? 4.383 -19.219 -30.609 1 90.5 348 GLN A C 1
ATOM 2873 O O . GLN A 1 348 ? 3.742 -19.969 -29.875 1 90.5 348 GLN A O 1
ATOM 2878 N N . ASN A 1 349 ? 4.824 -19.5 -31.734 1 90.06 349 ASN A N 1
ATOM 2879 C CA . ASN A 1 349 ? 4.484 -20.812 -32.281 1 90.06 349 ASN A CA 1
ATOM 2880 C C . ASN A 1 349 ? 5.398 -21.906 -31.719 1 90.06 349 ASN A C 1
ATOM 2882 O O . ASN A 1 349 ? 5.219 -23.094 -32.031 1 90.06 349 ASN A O 1
ATOM 2886 N N . THR A 1 350 ? 6.387 -21.609 -30.891 1 93.12 350 THR A N 1
ATOM 2887 C CA . THR A 1 350 ? 7.227 -22.609 -30.25 1 93.12 350 THR A CA 1
ATOM 2888 C C . THR A 1 350 ? 6.418 -23.422 -29.25 1 93.12 350 THR A C 1
ATOM 2890 O O . THR A 1 350 ? 5.723 -22.859 -28.391 1 93.12 350 THR A O 1
ATOM 2893 N N . ARG A 1 351 ? 6.508 -24.75 -29.375 1 92.06 351 ARG A N 1
ATOM 2894 C CA . ARG A 1 351 ? 5.734 -25.609 -28.484 1 92.06 351 ARG A CA 1
ATOM 2895 C C . ARG A 1 351 ? 6.254 -25.531 -27.047 1 92.06 351 ARG A C 1
ATOM 2897 O O . ARG A 1 351 ? 7.438 -25.766 -26.797 1 92.06 351 ARG A O 1
ATOM 2904 N N . SER A 1 352 ? 5.352 -25.266 -26.125 1 93.38 352 SER A N 1
ATOM 2905 C CA . SER A 1 352 ? 5.723 -25.125 -24.719 1 93.38 352 SER A CA 1
ATOM 2906 C C . SER A 1 352 ? 6.348 -26.406 -24.188 1 93.38 352 SER A C 1
ATOM 2908 O O . SER A 1 352 ? 7.309 -26.359 -23.406 1 93.38 352 SER A O 1
ATOM 2910 N N . LEU A 1 353 ? 5.824 -27.531 -24.594 1 92.88 353 LEU A N 1
ATOM 2911 C CA . LEU A 1 353 ? 6.328 -28.828 -24.125 1 92.88 353 LEU A CA 1
ATOM 2912 C C . LEU A 1 353 ? 7.789 -29.016 -24.516 1 92.88 353 LEU A C 1
ATOM 2914 O O . LEU A 1 353 ? 8.578 -29.562 -23.734 1 92.88 353 LEU A O 1
ATOM 2918 N N . GLU A 1 354 ? 8.117 -28.562 -25.719 1 94.5 354 GLU A N 1
ATOM 2919 C CA . GLU A 1 354 ? 9.5 -28.656 -26.172 1 94.5 354 GLU A CA 1
ATOM 2920 C C . GLU A 1 354 ? 10.406 -27.734 -25.359 1 94.5 354 GLU A C 1
ATOM 2922 O O . GLU A 1 354 ? 11.539 -28.109 -25.047 1 94.5 354 GLU A O 1
ATOM 2927 N N . LEU A 1 355 ? 9.898 -26.594 -25.078 1 97.38 355 LEU A N 1
ATOM 2928 C CA . LEU A 1 355 ? 10.648 -25.641 -24.266 1 97.38 355 LEU A CA 1
ATOM 2929 C C . LEU A 1 355 ? 10.922 -26.219 -22.875 1 97.38 355 LEU A C 1
ATOM 2931 O O . LEU A 1 355 ? 12.023 -26.062 -22.344 1 97.38 355 LEU A O 1
ATOM 2935 N N . ILE A 1 356 ? 9.969 -26.906 -22.328 1 97.38 356 ILE A N 1
ATOM 2936 C CA . ILE A 1 356 ? 10.117 -27.5 -21 1 97.38 356 ILE A CA 1
ATOM 2937 C C . ILE A 1 356 ? 11.117 -28.656 -21.062 1 97.38 356 ILE A C 1
ATOM 2939 O O . ILE A 1 356 ? 12.094 -28.688 -20.297 1 97.38 356 ILE A O 1
ATOM 2943 N N . LYS A 1 357 ? 10.961 -29.531 -21.953 1 95.38 357 LYS A N 1
ATOM 2944 C CA . LYS A 1 357 ? 11.734 -30.766 -22.047 1 95.38 357 LYS A CA 1
ATOM 2945 C C . LYS A 1 357 ? 13.219 -30.484 -22.203 1 95.38 357 LYS A C 1
ATOM 2947 O O . LYS A 1 357 ? 14.055 -31.203 -21.656 1 95.38 357 LYS A O 1
ATOM 2952 N N . ASN A 1 358 ? 13.5 -29.438 -22.922 1 97.06 358 ASN A N 1
ATOM 2953 C CA . ASN A 1 358 ? 14.891 -29.172 -23.25 1 97.06 358 ASN A CA 1
ATOM 2954 C C . ASN A 1 358 ? 15.492 -28.125 -22.328 1 97.06 358 ASN A C 1
ATOM 2956 O O . ASN A 1 358 ? 16.656 -27.75 -22.484 1 97.06 358 ASN A O 1
ATOM 2960 N N . SER A 1 359 ? 14.797 -27.656 -21.344 1 97.94 359 SER A N 1
ATOM 2961 C CA . SER A 1 359 ? 15.266 -26.609 -20.453 1 97.94 359 SER A CA 1
ATOM 2962 C C . SER A 1 359 ? 16.094 -27.188 -19.312 1 97.94 359 SER A C 1
ATOM 2964 O O . SER A 1 359 ? 16.016 -28.391 -19.031 1 97.94 359 SER A O 1
ATOM 2966 N N . GLN A 1 360 ? 16.891 -26.359 -18.688 1 97.69 360 GLN A N 1
ATOM 2967 C CA . GLN A 1 360 ? 17.562 -26.734 -17.453 1 97.69 360 GLN A CA 1
ATOM 2968 C C . GLN A 1 360 ? 16.625 -26.578 -16.25 1 97.69 360 GLN A C 1
ATOM 2970 O O . GLN A 1 360 ? 16.766 -27.297 -15.258 1 97.69 360 GLN A O 1
ATOM 2975 N N . ALA A 1 361 ? 15.758 -25.656 -16.344 1 98.62 361 ALA A N 1
ATOM 2976 C CA . ALA A 1 361 ? 14.742 -25.391 -15.328 1 98.62 361 ALA A CA 1
ATOM 2977 C C . ALA A 1 361 ? 13.57 -24.609 -15.922 1 98.62 361 ALA A C 1
ATOM 2979 O O . ALA A 1 361 ? 13.695 -24 -16.984 1 98.62 361 ALA A O 1
ATOM 2980 N N . VAL A 1 362 ? 12.477 -24.688 -15.273 1 98.81 362 VAL A N 1
ATOM 2981 C CA . VAL A 1 362 ? 11.297 -23.906 -15.641 1 98.81 362 VAL A CA 1
ATOM 2982 C C . VAL A 1 362 ? 10.969 -22.922 -14.531 1 98.81 362 VAL A C 1
ATOM 2984 O O . VAL A 1 362 ? 11.062 -23.25 -13.344 1 98.81 362 VAL A O 1
ATOM 2987 N N . ALA A 1 363 ? 10.672 -21.703 -14.914 1 98.88 363 ALA A N 1
ATOM 2988 C CA . ALA A 1 363 ? 10.258 -20.688 -13.961 1 98.88 363 ALA A CA 1
ATOM 2989 C C . ALA A 1 363 ? 8.836 -20.203 -14.25 1 98.88 363 ALA A C 1
ATOM 2991 O O . ALA A 1 363 ? 8.445 -20.078 -15.414 1 98.88 363 ALA A O 1
ATOM 2992 N N . THR A 1 364 ? 8.094 -19.938 -13.219 1 98.75 364 THR A N 1
ATOM 2993 C CA . THR A 1 364 ? 6.719 -19.469 -13.367 1 98.75 364 THR A CA 1
ATOM 2994 C C . THR A 1 364 ? 6.242 -18.781 -12.102 1 98.75 364 THR A C 1
ATOM 2996 O O . THR A 1 364 ? 6.859 -18.906 -11.039 1 98.75 364 THR A O 1
ATOM 2999 N N . ILE A 1 365 ? 5.215 -17.938 -12.227 1 98.69 365 ILE A N 1
ATOM 3000 C CA . ILE A 1 365 ? 4.594 -17.375 -11.031 1 98.69 365 ILE A CA 1
ATOM 3001 C C . ILE A 1 365 ? 3.768 -18.469 -10.336 1 98.69 365 ILE A C 1
ATOM 3003 O O . ILE A 1 365 ? 4.145 -18.953 -9.273 1 98.69 365 ILE A O 1
ATOM 3007 N N . THR A 1 366 ? 2.723 -18.922 -11.016 1 98.25 366 THR A N 1
ATOM 3008 C CA . THR A 1 366 ? 1.901 -20.016 -10.516 1 98.25 366 THR A CA 1
ATOM 3009 C C . THR A 1 366 ? 1.357 -20.859 -11.664 1 98.25 366 THR A C 1
ATOM 3011 O O . THR A 1 366 ? 0.256 -21.406 -11.578 1 98.25 366 THR A O 1
ATOM 3014 N N . GLY A 1 367 ? 2.072 -20.969 -12.672 1 96.56 367 GLY A N 1
ATOM 3015 C CA . GLY A 1 367 ? 1.588 -21.594 -13.898 1 96.56 367 GLY A CA 1
ATOM 3016 C C . GLY A 1 367 ? 1.652 -23.109 -13.859 1 96.56 367 GLY A C 1
ATOM 3017 O O . GLY A 1 367 ? 2.463 -23.672 -13.125 1 96.56 367 GLY A O 1
ATOM 3018 N N . THR A 1 368 ? 0.891 -23.703 -14.711 1 92.81 368 THR A N 1
ATOM 3019 C CA . THR A 1 368 ? 0.838 -25.156 -14.812 1 92.81 368 THR A CA 1
ATOM 3020 C C . THR A 1 368 ? 2.117 -25.703 -15.438 1 92.81 368 THR A C 1
ATOM 3022 O O . THR A 1 368 ? 2.42 -26.891 -15.312 1 92.81 368 THR A O 1
ATOM 3025 N N . THR A 1 369 ? 2.863 -24.859 -16.094 1 95.69 369 THR A N 1
ATOM 3026 C CA . THR A 1 369 ? 4.121 -25.281 -16.688 1 95.69 369 THR A CA 1
ATOM 3027 C C . THR A 1 369 ? 5.066 -25.844 -15.625 1 95.69 369 THR A C 1
ATOM 3029 O O . THR A 1 369 ? 5.859 -26.75 -15.898 1 95.69 369 THR A O 1
ATOM 3032 N N . GLY A 1 370 ? 4.992 -25.297 -14.43 1 97.69 370 GLY A N 1
ATOM 3033 C CA . GLY A 1 370 ? 5.801 -25.844 -13.344 1 97.69 370 GLY A CA 1
ATOM 3034 C C . GLY A 1 370 ? 5.418 -27.266 -12.961 1 97.69 370 GLY A C 1
ATOM 3035 O O . GLY A 1 370 ? 6.289 -28.094 -12.734 1 97.69 370 GLY A O 1
ATOM 3036 N N . TRP A 1 371 ? 4.137 -27.469 -12.945 1 96.94 371 TRP A N 1
ATOM 3037 C CA . TRP A 1 371 ? 3.623 -28.812 -12.625 1 96.94 371 TRP A CA 1
ATOM 3038 C C . TRP A 1 371 ? 4.023 -29.812 -13.703 1 96.94 371 TRP A C 1
ATOM 3040 O O . TRP A 1 371 ? 4.477 -30.922 -13.391 1 96.94 371 TRP A O 1
ATOM 3050 N N . GLU A 1 372 ? 3.955 -29.453 -14.922 1 95.19 372 GLU A N 1
ATOM 3051 C CA . GLU A 1 372 ? 4.359 -30.281 -16.047 1 95.19 372 GLU A CA 1
ATOM 3052 C C . GLU A 1 372 ? 5.855 -30.578 -16.016 1 95.19 372 GLU A C 1
ATOM 3054 O O . GLU A 1 372 ? 6.277 -31.703 -16.266 1 95.19 372 GLU A O 1
ATOM 3059 N N . ALA A 1 373 ? 6.578 -29.625 -15.664 1 97.31 373 ALA A N 1
ATOM 3060 C CA . ALA A 1 373 ? 8.031 -29.719 -15.656 1 97.31 373 ALA A CA 1
ATOM 3061 C C . ALA A 1 373 ? 8.508 -30.781 -14.664 1 97.31 373 ALA A C 1
ATOM 3063 O O . ALA A 1 373 ? 9.477 -31.5 -14.93 1 97.31 373 ALA A O 1
ATOM 3064 N N . LEU A 1 374 ? 7.82 -30.906 -13.555 1 97.38 374 LEU A N 1
ATOM 3065 C CA . LEU A 1 374 ? 8.211 -31.875 -12.531 1 97.38 374 LEU A CA 1
ATOM 3066 C C . LEU A 1 374 ? 8.148 -33.281 -13.062 1 97.38 374 LEU A C 1
ATOM 3068 O O . LEU A 1 374 ? 9.008 -34.125 -12.734 1 97.38 374 LEU A O 1
ATOM 3072 N N . PHE A 1 375 ? 7.227 -33.562 -13.938 1 95.44 375 PHE A N 1
ATOM 3073 C CA . PHE A 1 375 ? 7.055 -34.906 -14.492 1 95.44 375 PHE A CA 1
ATOM 3074 C C . PHE A 1 375 ? 8.062 -35.156 -15.609 1 95.44 375 PHE A C 1
ATOM 3076 O O . PHE A 1 375 ? 8.156 -36.281 -16.125 1 95.44 375 PHE A O 1
ATOM 3083 N N . MET A 1 376 ? 8.82 -34.188 -15.984 1 94.69 376 MET A N 1
ATOM 3084 C CA . MET A 1 376 ? 9.875 -34.312 -16.984 1 94.69 376 MET A CA 1
ATOM 3085 C C . MET A 1 376 ? 11.25 -34.156 -16.359 1 94.69 376 MET A C 1
ATOM 3087 O O . MET A 1 376 ? 12.227 -33.875 -17.047 1 94.69 376 MET A O 1
ATOM 3091 N N . ASP A 1 377 ? 11.281 -34.219 -15.031 1 95.56 377 ASP A N 1
ATOM 3092 C CA . ASP A 1 377 ? 12.492 -34.219 -14.219 1 95.56 377 ASP A CA 1
ATOM 3093 C C . ASP A 1 377 ? 13.195 -32.875 -14.297 1 95.56 377 ASP A C 1
ATOM 3095 O O . ASP A 1 377 ? 14.422 -32.781 -14.359 1 95.56 377 ASP A O 1
ATOM 3099 N N . LYS A 1 378 ? 12.438 -31.812 -14.453 1 97.81 378 LYS A N 1
ATOM 3100 C CA . LYS A 1 378 ? 13 -30.469 -14.516 1 97.81 378 LYS A CA 1
ATOM 3101 C C . LYS A 1 378 ? 12.75 -29.703 -13.211 1 97.81 378 LYS A C 1
ATOM 3103 O O . LYS A 1 378 ? 11.625 -29.688 -12.711 1 97.81 378 LYS A O 1
ATOM 3108 N N . PRO A 1 379 ? 13.805 -29.094 -12.625 1 98.62 379 PRO A N 1
ATOM 3109 C CA . PRO A 1 379 ? 13.562 -28.234 -11.469 1 98.62 379 PRO A CA 1
ATOM 3110 C C . PRO A 1 379 ? 12.719 -27 -11.812 1 98.62 379 PRO A C 1
ATOM 3112 O O . PRO A 1 379 ? 12.688 -26.578 -12.977 1 98.62 379 PRO A O 1
ATOM 3115 N N . VAL A 1 380 ? 12.031 -26.484 -10.797 1 98.88 380 VAL A N 1
ATOM 3116 C CA . VAL A 1 380 ? 11.078 -25.406 -11.055 1 98.88 380 VAL A CA 1
ATOM 3117 C C . VAL A 1 380 ? 11.312 -24.266 -10.07 1 98.88 380 VAL A C 1
ATOM 3119 O O . VAL A 1 380 ? 11.414 -24.484 -8.867 1 98.88 380 VAL A O 1
ATOM 3122 N N . PHE A 1 381 ? 11.461 -23.016 -10.562 1 98.88 381 PHE A N 1
ATOM 3123 C CA . PHE A 1 381 ? 11.406 -21.797 -9.766 1 98.88 381 PHE A CA 1
ATOM 3124 C C . PHE A 1 381 ? 9.977 -21.266 -9.695 1 98.88 381 PHE A C 1
ATOM 3126 O O . PHE A 1 381 ? 9.391 -20.922 -10.727 1 98.88 381 PHE A O 1
ATOM 3133 N N . VAL A 1 382 ? 9.422 -21.156 -8.508 1 98.88 382 VAL A N 1
ATOM 3134 C CA . VAL A 1 382 ? 8.047 -20.703 -8.352 1 98.88 382 VAL A CA 1
ATOM 3135 C C . VAL A 1 382 ? 8.023 -19.391 -7.574 1 98.88 382 VAL A C 1
ATOM 3137 O O . VAL A 1 382 ? 8.57 -19.297 -6.473 1 98.88 382 VAL A O 1
ATOM 3140 N N . PHE A 1 383 ? 7.32 -18.391 -8.109 1 98.81 383 PHE A N 1
ATOM 3141 C CA . PHE A 1 383 ? 7.355 -17.062 -7.52 1 98.81 383 PHE A CA 1
ATOM 3142 C C . PHE A 1 383 ? 6.047 -16.75 -6.801 1 98.81 383 PHE A C 1
ATOM 3144 O O . PHE A 1 383 ? 5.91 -15.688 -6.176 1 98.81 383 PHE A O 1
ATOM 3151 N N . GLY A 1 384 ? 5.086 -17.625 -6.848 1 98.38 384 GLY A N 1
ATOM 3152 C CA . GLY A 1 384 ? 3.799 -17.391 -6.211 1 98.38 384 GLY A CA 1
ATOM 3153 C C . GLY A 1 384 ? 3.354 -18.547 -5.34 1 98.38 384 GLY A C 1
ATOM 3154 O O . GLY A 1 384 ? 4.16 -19.422 -4.98 1 98.38 384 GLY A O 1
ATOM 3155 N N . ASN A 1 385 ? 2.131 -18.5 -4.891 1 97.94 385 ASN A N 1
ATOM 3156 C CA . ASN A 1 385 ? 1.524 -19.5 -4.023 1 97.94 385 ASN A CA 1
ATOM 3157 C C . ASN A 1 385 ? 0.735 -20.531 -4.828 1 97.94 385 ASN A C 1
ATOM 3159 O O . ASN A 1 385 ? -0.383 -20.25 -5.27 1 97.94 385 ASN A O 1
ATOM 3163 N N . ILE A 1 386 ? 1.302 -21.672 -5.027 1 97.88 386 ILE A N 1
ATOM 3164 C CA . ILE A 1 386 ? 0.696 -22.734 -5.828 1 97.88 386 ILE A CA 1
ATOM 3165 C C . ILE A 1 386 ? 0.896 -24.078 -5.141 1 97.88 386 ILE A C 1
ATOM 3167 O O . ILE A 1 386 ? 1.793 -24.234 -4.309 1 97.88 386 ILE A O 1
ATOM 3171 N N . PHE A 1 387 ? 0.113 -25.031 -5.418 1 97.5 387 PHE A N 1
ATOM 3172 C CA . PHE A 1 387 ? 0.023 -26.266 -4.637 1 97.5 387 PHE A CA 1
ATOM 3173 C C . PHE A 1 387 ? 1.317 -27.062 -4.73 1 97.5 387 PHE A C 1
ATOM 3175 O O . PHE A 1 387 ? 1.689 -27.766 -3.787 1 97.5 387 PHE A O 1
ATOM 3182 N N . TYR A 1 388 ? 2.041 -27.016 -5.793 1 98.06 388 TYR A N 1
ATOM 3183 C CA . TYR A 1 388 ? 3.189 -27.906 -5.953 1 98.06 388 TYR A CA 1
ATOM 3184 C C . TYR A 1 388 ? 4.469 -27.219 -5.473 1 98.06 388 TYR A C 1
ATOM 3186 O O . TYR A 1 388 ? 5.562 -27.766 -5.645 1 98.06 388 TYR A O 1
ATOM 3194 N N . LYS A 1 389 ? 4.328 -26.078 -4.824 1 97.81 389 LYS A N 1
ATOM 3195 C CA . LYS A 1 389 ? 5.504 -25.297 -4.434 1 97.81 389 LYS A CA 1
ATOM 3196 C C . LYS A 1 389 ? 6.324 -26.047 -3.381 1 97.81 389 LYS A C 1
ATOM 3198 O O . LYS A 1 389 ? 7.504 -25.734 -3.184 1 97.81 389 LYS A O 1
ATOM 3203 N N . TYR A 1 390 ? 5.734 -27.062 -2.729 1 97.19 390 TYR A N 1
ATOM 3204 C CA . TYR A 1 390 ? 6.438 -27.766 -1.664 1 97.19 390 TYR A CA 1
ATOM 3205 C C . TYR A 1 390 ? 7.074 -29.047 -2.186 1 97.19 390 TYR A C 1
ATOM 3207 O O . TYR A 1 390 ? 7.781 -29.75 -1.451 1 97.19 390 TYR A O 1
ATOM 3215 N N . CYS A 1 391 ? 6.836 -29.391 -3.414 1 97.44 391 CYS A N 1
ATOM 3216 C CA . CYS A 1 391 ? 7.418 -30.609 -3.998 1 97.44 391 CYS A CA 1
ATOM 3217 C C . CYS A 1 391 ? 8.93 -30.484 -4.082 1 97.44 391 CYS A C 1
ATOM 3219 O O . CYS A 1 391 ? 9.461 -29.422 -4.41 1 97.44 391 CYS A O 1
ATOM 3221 N N . GLN A 1 392 ? 9.625 -31.609 -3.771 1 96.31 392 GLN A N 1
ATOM 3222 C CA . GLN A 1 392 ? 11.07 -31.609 -3.967 1 96.31 392 GLN A CA 1
ATOM 3223 C C . GLN A 1 392 ? 11.43 -31.297 -5.414 1 96.31 392 GLN A C 1
ATOM 3225 O O . GLN A 1 392 ? 10.797 -31.797 -6.344 1 96.31 392 GLN A O 1
ATOM 3230 N N . GLY A 1 393 ? 12.391 -30.406 -5.594 1 97.38 393 GLY A N 1
ATOM 3231 C CA . GLY A 1 393 ? 12.758 -29.953 -6.926 1 97.38 393 GLY A CA 1
ATOM 3232 C C . GLY A 1 393 ? 12.133 -28.625 -7.297 1 97.38 393 GLY A C 1
ATOM 3233 O O . GLY A 1 393 ? 12.469 -28.047 -8.328 1 97.38 393 GLY A O 1
ATOM 3234 N N . VAL A 1 394 ? 11.195 -28.203 -6.492 1 98.62 394 VAL A N 1
ATOM 3235 C CA . VAL A 1 394 ? 10.609 -26.875 -6.668 1 98.62 394 VAL A CA 1
ATOM 3236 C C . VAL A 1 394 ? 11.227 -25.891 -5.684 1 98.62 394 VAL A C 1
ATOM 3238 O O . VAL A 1 394 ? 11.453 -26.234 -4.52 1 98.62 394 VAL A O 1
ATOM 3241 N N . TYR A 1 395 ? 11.539 -24.75 -6.125 1 98.75 395 TYR A N 1
ATOM 3242 C CA . TYR A 1 395 ? 12.164 -23.719 -5.312 1 98.75 395 TYR A CA 1
ATOM 3243 C C . TYR A 1 395 ? 11.289 -22.469 -5.242 1 98.75 395 TYR A C 1
ATOM 3245 O O . TYR A 1 395 ? 11.258 -21.672 -6.184 1 98.75 395 TYR A O 1
ATOM 3253 N N . PRO A 1 396 ? 10.555 -22.312 -4.133 1 98.5 396 PRO A N 1
ATOM 3254 C CA . PRO A 1 396 ? 9.805 -21.062 -3.965 1 98.5 396 PRO A CA 1
ATOM 3255 C C . PRO A 1 396 ? 10.719 -19.844 -3.809 1 98.5 396 PRO A C 1
ATOM 3257 O O . PRO A 1 396 ? 11.68 -19.891 -3.039 1 98.5 396 PRO A O 1
ATOM 3260 N N . ILE A 1 397 ? 10.461 -18.812 -4.57 1 98.81 397 ILE A N 1
ATOM 3261 C CA . ILE A 1 397 ? 11.312 -17.641 -4.59 1 98.81 397 ILE A CA 1
ATOM 3262 C C . ILE A 1 397 ? 10.547 -16.438 -4.031 1 98.81 397 ILE A C 1
ATOM 3264 O O . ILE A 1 397 ? 9.586 -15.969 -4.645 1 98.81 397 ILE A O 1
ATOM 3268 N N . TYR A 1 398 ? 10.961 -16 -2.906 1 98.19 398 TYR A N 1
ATOM 3269 C CA . TYR A 1 398 ? 10.375 -14.828 -2.273 1 98.19 398 TYR A CA 1
ATOM 3270 C C . TYR A 1 398 ? 11.344 -13.648 -2.301 1 98.19 398 TYR A C 1
ATOM 3272 O O . TYR A 1 398 ? 10.93 -12.5 -2.453 1 98.19 398 TYR A O 1
ATOM 3280 N N . SER A 1 399 ? 12.617 -13.945 -2.201 1 98.12 399 SER A N 1
ATOM 3281 C CA . SER A 1 399 ? 13.664 -12.93 -2.123 1 98.12 399 SER A CA 1
ATOM 3282 C C . SER A 1 399 ? 14.781 -13.203 -3.123 1 98.12 399 SER A C 1
ATOM 3284 O O . SER A 1 399 ? 14.828 -14.281 -3.723 1 98.12 399 SER A O 1
ATOM 3286 N N . TYR A 1 400 ? 15.625 -12.211 -3.307 1 97.44 400 TYR A N 1
ATOM 3287 C CA . TYR A 1 400 ? 16.812 -12.391 -4.133 1 97.44 400 TYR A CA 1
ATOM 3288 C C . TYR A 1 400 ? 17.703 -13.492 -3.57 1 97.44 400 TYR A C 1
ATOM 3290 O O . TYR A 1 400 ? 18.297 -14.266 -4.324 1 97.44 400 TYR A O 1
ATOM 3298 N N . LYS A 1 401 ? 17.797 -13.547 -2.297 1 97.62 401 LYS A N 1
ATOM 3299 C CA . LYS A 1 401 ? 18.562 -14.602 -1.65 1 97.62 401 LYS A CA 1
ATOM 3300 C C . LYS A 1 401 ? 18 -15.984 -1.991 1 97.62 401 LYS A C 1
ATOM 3302 O O . LYS A 1 401 ? 18.766 -16.922 -2.258 1 97.62 401 LYS A O 1
ATOM 3307 N N . ASP A 1 402 ? 16.672 -16.094 -1.951 1 98.56 402 ASP A N 1
ATOM 3308 C CA . ASP A 1 402 ? 16.062 -17.344 -2.359 1 98.56 402 ASP A CA 1
ATOM 3309 C C . ASP A 1 402 ? 16.469 -17.734 -3.777 1 98.56 402 ASP A C 1
ATOM 3311 O O . ASP A 1 402 ? 16.75 -18.906 -4.051 1 98.56 402 ASP A O 1
ATOM 3315 N N . MET A 1 403 ? 16.5 -16.75 -4.645 1 98.44 403 MET A N 1
ATOM 3316 C CA . MET A 1 403 ? 16.844 -17 -6.043 1 98.44 403 MET A CA 1
ATOM 3317 C C . MET A 1 403 ? 18.297 -17.469 -6.176 1 98.44 403 MET A C 1
ATOM 3319 O O . MET A 1 403 ? 18.594 -18.359 -6.969 1 98.44 403 MET A O 1
ATOM 3323 N N . GLN A 1 404 ? 19.156 -16.859 -5.398 1 98.12 404 GLN A N 1
ATOM 3324 C CA . GLN A 1 404 ? 20.562 -17.25 -5.41 1 98.12 404 GLN A CA 1
ATOM 3325 C C . GLN A 1 404 ? 20.734 -18.703 -4.938 1 98.12 404 GLN A C 1
ATOM 3327 O O . GLN A 1 404 ? 21.484 -19.469 -5.547 1 98.12 404 GLN A O 1
ATOM 3332 N N . VAL A 1 405 ? 20.078 -19 -3.914 1 98.38 405 VAL A N 1
ATOM 3333 C CA . VAL A 1 405 ? 20.156 -20.359 -3.359 1 98.38 405 VAL A CA 1
ATOM 3334 C C . VAL A 1 405 ? 19.609 -21.359 -4.363 1 98.38 405 VAL A C 1
ATOM 3336 O O . VAL A 1 405 ? 20.203 -22.422 -4.578 1 98.38 405 VAL A O 1
ATOM 3339 N N . ALA A 1 406 ? 18.5 -21.047 -4.965 1 98.62 406 ALA A N 1
ATOM 3340 C CA . ALA A 1 406 ? 17.875 -21.922 -5.961 1 98.62 406 ALA A CA 1
ATOM 3341 C C . ALA A 1 406 ? 18.797 -22.109 -7.168 1 98.62 406 ALA A C 1
ATOM 3343 O O . ALA A 1 406 ? 18.938 -23.219 -7.684 1 98.62 406 ALA A O 1
ATOM 3344 N N . ALA A 1 407 ? 19.391 -21.031 -7.609 1 98.19 407 ALA A N 1
ATOM 3345 C CA . ALA A 1 407 ? 20.297 -21.094 -8.742 1 98.19 407 ALA A CA 1
ATOM 3346 C C . ALA A 1 407 ? 21.484 -22.016 -8.445 1 98.19 407 ALA A C 1
ATOM 3348 O O . ALA A 1 407 ? 21.906 -22.797 -9.289 1 98.19 407 ALA A O 1
ATOM 3349 N N . ASP A 1 408 ? 22.016 -21.859 -7.273 1 98.25 408 ASP A N 1
ATOM 3350 C CA . ASP A 1 408 ? 23.125 -22.719 -6.867 1 98.25 408 ASP A CA 1
ATOM 3351 C C . ASP A 1 408 ? 22.719 -24.188 -6.891 1 98.25 408 ASP A C 1
ATOM 3353 O O . ASP A 1 408 ? 23.469 -25.031 -7.379 1 98.25 408 ASP A O 1
ATOM 3357 N N . ALA A 1 409 ? 21.578 -24.484 -6.41 1 98.12 409 ALA A N 1
ATOM 3358 C CA . ALA A 1 409 ? 21.078 -25.844 -6.363 1 98.12 409 ALA A CA 1
ATOM 3359 C C . ALA A 1 409 ? 20.922 -26.422 -7.77 1 98.12 409 ALA A C 1
ATOM 3361 O O . ALA A 1 409 ? 21.328 -27.562 -8.023 1 98.12 409 ALA A O 1
ATOM 3362 N N . VAL A 1 410 ? 20.391 -25.656 -8.703 1 98.12 410 VAL A N 1
ATOM 3363 C CA . VAL A 1 410 ? 20.031 -26.141 -10.031 1 98.12 410 VAL A CA 1
ATOM 3364 C C . VAL A 1 410 ? 21.266 -26.156 -10.93 1 98.12 410 VAL A C 1
ATOM 3366 O O . VAL A 1 410 ? 21.547 -27.156 -11.602 1 98.12 410 VAL A O 1
ATOM 3369 N N . PHE A 1 411 ? 22.141 -25.125 -10.867 1 97.19 411 PHE A N 1
ATOM 3370 C CA . PHE A 1 411 ? 23.188 -24.969 -11.867 1 97.19 411 PHE A CA 1
ATOM 3371 C C . PHE A 1 411 ? 24.5 -25.547 -11.359 1 97.19 411 PHE A C 1
ATOM 3373 O O . PHE A 1 411 ? 25.297 -26.078 -12.141 1 97.19 411 PHE A O 1
ATOM 3380 N N . ASN A 1 412 ? 24.734 -25.406 -10.117 1 96.44 412 ASN A N 1
ATOM 3381 C CA . ASN A 1 412 ? 26.016 -25.859 -9.594 1 96.44 412 ASN A CA 1
ATOM 3382 C C . ASN A 1 412 ? 25.906 -27.266 -9.008 1 96.44 412 ASN A C 1
ATOM 3384 O O . ASN A 1 412 ? 26.797 -28.094 -9.203 1 96.44 412 ASN A O 1
ATOM 3388 N N . ARG A 1 413 ? 24.812 -27.578 -8.352 1 96.75 413 ARG A N 1
ATOM 3389 C CA . ARG A 1 413 ? 24.672 -28.875 -7.691 1 96.75 413 ARG A CA 1
ATOM 3390 C C . ARG A 1 413 ? 23.844 -29.828 -8.539 1 96.75 413 ARG A C 1
ATOM 3392 O O . ARG A 1 413 ? 23.688 -31 -8.188 1 96.75 413 ARG A O 1
ATOM 3399 N N . ALA A 1 414 ? 23.25 -29.406 -9.617 1 95.12 414 ALA A N 1
ATOM 3400 C CA . ALA A 1 414 ? 22.5 -30.203 -10.594 1 95.12 414 ALA A CA 1
ATOM 3401 C C . ALA A 1 414 ? 21.375 -30.969 -9.922 1 95.12 414 ALA A C 1
ATOM 3403 O O . ALA A 1 414 ? 21.141 -32.156 -10.234 1 95.12 414 ALA A O 1
ATOM 3404 N N . GLU A 1 415 ? 20.766 -30.297 -8.953 1 96.06 415 GLU A N 1
ATOM 3405 C CA . GLU A 1 415 ? 19.641 -30.906 -8.266 1 96.06 415 GLU A CA 1
ATOM 3406 C C . GLU A 1 415 ? 18.391 -30.906 -9.141 1 96.06 415 GLU A C 1
ATOM 3408 O O . GLU A 1 415 ? 18.125 -29.938 -9.859 1 96.06 415 GLU A O 1
ATOM 3413 N N . LYS A 1 416 ? 17.672 -32.031 -9.18 1 95 416 LYS A N 1
ATOM 3414 C CA . LYS A 1 416 ? 16.438 -32.156 -9.93 1 95 416 LYS A CA 1
ATOM 3415 C C . LYS A 1 416 ? 15.445 -33.062 -9.195 1 95 416 LYS A C 1
ATOM 3417 O O . LYS A 1 416 ? 15.836 -33.844 -8.336 1 95 416 LYS A O 1
ATOM 3422 N N . PRO A 1 417 ? 14.195 -32.938 -9.539 1 96.69 417 PRO A N 1
ATOM 3423 C CA . PRO A 1 417 ? 13.219 -33.844 -8.938 1 96.69 417 PRO A CA 1
ATOM 3424 C C . PRO A 1 417 ? 13.336 -35.281 -9.461 1 96.69 417 PRO A C 1
ATOM 3426 O O . PRO A 1 417 ? 13.805 -35.5 -10.586 1 96.69 417 PRO A O 1
ATOM 3429 N N . THR A 1 418 ? 12.906 -36.25 -8.594 1 94.62 418 THR A N 1
ATOM 3430 C CA . THR A 1 418 ? 12.883 -37.625 -8.984 1 94.62 418 THR A CA 1
ATOM 3431 C C . THR A 1 418 ? 11.445 -38.156 -9.023 1 94.62 418 THR A C 1
ATOM 3433 O O . THR A 1 418 ? 10.539 -37.531 -8.492 1 94.62 418 THR A O 1
ATOM 3436 N N . GLU A 1 419 ? 11.297 -39.281 -9.672 1 94.5 419 GLU A N 1
ATOM 3437 C CA . GLU A 1 419 ? 9.984 -39.938 -9.688 1 94.5 419 GLU A CA 1
ATOM 3438 C C . GLU A 1 419 ? 9.477 -40.188 -8.273 1 94.5 419 GLU A C 1
ATOM 3440 O O . GLU A 1 419 ? 8.281 -40.031 -8 1 94.5 419 GLU A O 1
ATOM 3445 N N . SER A 1 420 ? 10.383 -40.594 -7.422 1 95.31 420 SER A N 1
ATOM 3446 C CA . SER A 1 420 ? 10.016 -40.812 -6.031 1 95.31 420 SER A CA 1
ATOM 3447 C C . SER A 1 420 ? 9.484 -39.562 -5.367 1 95.31 420 SER A C 1
ATOM 3449 O O . SER A 1 420 ? 8.547 -39.625 -4.57 1 95.31 420 SER A O 1
ATOM 3451 N N . ASP A 1 421 ? 10.109 -38.438 -5.66 1 96.06 421 ASP A N 1
ATOM 3452 C CA . ASP A 1 421 ? 9.648 -37.156 -5.133 1 96.06 421 ASP A CA 1
ATOM 3453 C C . ASP A 1 421 ? 8.219 -36.844 -5.582 1 96.06 421 ASP A C 1
ATOM 3455 O O . ASP A 1 421 ? 7.395 -36.406 -4.785 1 96.06 421 ASP A O 1
ATOM 3459 N N . ILE A 1 422 ? 7.926 -37.156 -6.82 1 96.38 422 ILE A N 1
ATOM 3460 C CA . ILE A 1 422 ? 6.621 -36.875 -7.414 1 96.38 422 ILE A CA 1
ATOM 3461 C C . ILE A 1 422 ? 5.562 -37.781 -6.789 1 96.38 422 ILE A C 1
ATOM 3463 O O . ILE A 1 422 ? 4.48 -37.312 -6.422 1 96.38 422 ILE A O 1
ATOM 3467 N N . LEU A 1 423 ? 5.926 -39.031 -6.672 1 97.25 423 LEU A N 1
ATOM 3468 C CA . LEU A 1 423 ? 4.984 -39.969 -6.09 1 97.25 423 LEU A CA 1
ATOM 3469 C C . LEU A 1 423 ? 4.676 -39.625 -4.641 1 97.25 423 LEU A C 1
ATOM 3471 O O . LEU A 1 423 ? 3.521 -39.688 -4.211 1 97.25 423 LEU A O 1
ATOM 3475 N N . ARG A 1 424 ? 5.66 -39.25 -3.932 1 97.31 424 ARG A N 1
ATOM 3476 C CA . ARG A 1 424 ? 5.461 -38.812 -2.555 1 97.31 424 ARG A CA 1
ATOM 3477 C C . ARG A 1 424 ? 4.559 -37.594 -2.492 1 97.31 424 ARG A C 1
ATOM 3479 O O . ARG A 1 424 ? 3.697 -37.5 -1.615 1 97.31 424 ARG A O 1
ATOM 3486 N N . PHE A 1 425 ? 4.77 -36.688 -3.357 1 97.81 425 PHE A N 1
ATOM 3487 C CA . PHE A 1 425 ? 3.941 -35.5 -3.404 1 97.81 425 PHE A CA 1
ATOM 3488 C C . PHE A 1 425 ? 2.498 -35.844 -3.738 1 97.81 425 PHE A C 1
ATOM 3490 O O . PHE A 1 425 ? 1.566 -35.312 -3.139 1 97.81 425 PHE A O 1
ATOM 3497 N N . LEU A 1 426 ? 2.311 -36.688 -4.715 1 97.88 426 LEU A N 1
ATOM 3498 C CA . LEU A 1 426 ? 0.967 -37.125 -5.078 1 97.88 426 LEU A CA 1
ATOM 3499 C C . LEU A 1 426 ? 0.276 -37.812 -3.902 1 97.88 426 LEU A C 1
ATOM 3501 O O . LEU A 1 426 ? -0.935 -37.656 -3.719 1 97.88 426 LEU A O 1
ATOM 3505 N N . LYS A 1 427 ? 1.018 -38.531 -3.143 1 98.19 427 LYS A N 1
ATOM 3506 C CA . LYS A 1 427 ? 0.459 -39.156 -1.947 1 98.19 427 LYS A CA 1
ATOM 3507 C C . LYS A 1 427 ? -0.009 -38.094 -0.946 1 98.19 427 LYS A C 1
ATOM 3509 O O . LYS A 1 427 ? -1.09 -38.219 -0.365 1 98.19 427 LYS A O 1
ATOM 3514 N N . ALA A 1 428 ? 0.817 -37.125 -0.768 1 98 428 ALA A N 1
ATOM 3515 C CA . ALA A 1 428 ? 0.437 -36.031 0.121 1 98 428 ALA A CA 1
ATOM 3516 C C . ALA A 1 428 ? -0.819 -35.312 -0.385 1 98 428 ALA A C 1
ATOM 3518 O O . ALA A 1 428 ? -1.715 -35 0.398 1 98 428 ALA A O 1
ATOM 3519 N N . LEU A 1 429 ? -0.879 -35.062 -1.656 1 97.5 429 LEU A N 1
ATOM 3520 C CA . LEU A 1 429 ? -2.047 -34.469 -2.275 1 97.5 429 LEU A CA 1
ATOM 3521 C C . LEU A 1 429 ? -3.297 -35.281 -2.039 1 97.5 429 LEU A C 1
ATOM 3523 O O . LEU A 1 429 ? -4.363 -34.75 -1.73 1 97.5 429 LEU A O 1
ATOM 3527 N N . ASP A 1 430 ? -3.084 -36.5 -2.182 1 96.88 430 ASP A N 1
ATOM 3528 C CA . ASP A 1 430 ? -4.168 -37.438 -2.008 1 96.88 430 ASP A CA 1
ATOM 3529 C C . ASP A 1 430 ? -4.746 -37.375 -0.596 1 96.88 430 ASP A C 1
ATOM 3531 O O . ASP A 1 430 ? -5.957 -37.5 -0.407 1 96.88 430 ASP A O 1
ATOM 3535 N N . GLN A 1 431 ? -3.969 -37.156 0.318 1 96.44 431 GLN A N 1
ATOM 3536 C CA . GLN A 1 431 ? -4.344 -37.156 1.728 1 96.44 431 GLN A CA 1
ATOM 3537 C C . GLN A 1 431 ? -5.066 -35.875 2.109 1 96.44 431 GLN A C 1
ATOM 3539 O O . GLN A 1 431 ? -5.926 -35.875 2.992 1 96.44 431 GLN A O 1
ATOM 3544 N N . VAL A 1 432 ? -4.742 -34.812 1.466 1 96.81 432 VAL A N 1
ATOM 3545 C CA . VAL A 1 432 ? -5.191 -33.531 1.999 1 96.81 432 VAL A CA 1
ATOM 3546 C C . VAL A 1 432 ? -6.336 -33 1.147 1 96.81 432 VAL A C 1
ATOM 3548 O O . VAL A 1 432 ? -7.141 -32.188 1.619 1 96.81 432 VAL A O 1
ATOM 3551 N N . THR A 1 433 ? -6.473 -33.375 -0.079 1 96.75 433 THR A N 1
ATOM 3552 C CA . THR A 1 433 ? -7.473 -32.812 -0.976 1 96.75 433 THR A CA 1
ATOM 3553 C C . THR A 1 433 ? -8.773 -33.594 -0.902 1 96.75 433 THR A C 1
ATOM 3555 O O . THR A 1 433 ? -8.766 -34.812 -0.627 1 96.75 433 THR A O 1
ATOM 3558 N N . GLY A 1 434 ? -9.898 -32.875 -1.067 1 93.5 434 GLY A N 1
ATOM 3559 C CA . GLY A 1 434 ? -11.172 -33.562 -1.282 1 93.5 434 GLY A CA 1
ATOM 3560 C C . GLY A 1 434 ? -11.312 -34.125 -2.68 1 93.5 434 GLY A C 1
ATOM 3561 O O . GLY A 1 434 ? -10.648 -33.688 -3.613 1 93.5 434 GLY A O 1
ATOM 3562 N N . ASP A 1 435 ? -12.234 -35.094 -2.758 1 91.44 435 ASP A N 1
ATOM 3563 C CA . ASP A 1 435 ? -12.508 -35.75 -4.031 1 91.44 435 ASP A CA 1
ATOM 3564 C C . ASP A 1 435 ? -13.719 -35.125 -4.719 1 91.44 435 ASP A C 1
ATOM 3566 O O . ASP A 1 435 ? -14.836 -35.188 -4.191 1 91.44 435 ASP A O 1
ATOM 3570 N N . GLY A 1 436 ? -13.422 -34.5 -5.766 1 87.31 436 GLY A N 1
ATOM 3571 C CA . GLY A 1 436 ? -14.531 -33.938 -6.512 1 87.31 436 GLY A CA 1
ATOM 3572 C C . GLY A 1 436 ? -14.164 -32.656 -7.234 1 87.31 436 GLY A C 1
ATOM 3573 O O . GLY A 1 436 ? -12.992 -32.281 -7.277 1 87.31 436 GLY A O 1
ATOM 3574 N N . ILE A 1 437 ? -15.18 -32.125 -7.957 1 85.19 437 ILE A N 1
ATOM 3575 C CA . ILE A 1 437 ? -15.008 -30.891 -8.711 1 85.19 437 ILE A CA 1
ATOM 3576 C C . ILE A 1 437 ? -15.93 -29.812 -8.148 1 85.19 437 ILE A C 1
ATOM 3578 O O . ILE A 1 437 ? -17.078 -30.094 -7.789 1 85.19 437 ILE A O 1
ATOM 3582 N N . ILE A 1 438 ? -15.359 -28.641 -7.973 1 81.94 438 ILE A N 1
ATOM 3583 C CA . ILE A 1 438 ? -16.172 -27.531 -7.473 1 81.94 438 ILE A CA 1
ATOM 3584 C C . ILE A 1 438 ? -16.375 -26.5 -8.578 1 81.94 438 ILE A C 1
ATOM 3586 O O . ILE A 1 438 ? -17.062 -25.5 -8.375 1 81.94 438 ILE A O 1
ATOM 3590 N N . ARG A 1 439 ? -15.734 -26.75 -9.719 1 78.5 439 ARG A N 1
ATOM 3591 C CA . ARG A 1 439 ? -15.883 -25.906 -10.906 1 78.5 439 ARG A CA 1
ATOM 3592 C C . ARG A 1 439 ? -16.203 -26.75 -12.133 1 78.5 439 ARG A C 1
ATOM 3594 O O . ARG A 1 439 ? -15.562 -27.781 -12.375 1 78.5 439 ARG A O 1
ATOM 3601 N N . ASP A 1 440 ? -17.094 -26.203 -12.898 1 72.69 440 ASP A N 1
ATOM 3602 C CA . ASP A 1 440 ? -17.609 -26.984 -14.023 1 72.69 440 ASP A CA 1
ATOM 3603 C C . ASP A 1 440 ? -16.531 -27.172 -15.094 1 72.69 440 ASP A C 1
ATOM 3605 O O . ASP A 1 440 ? -16.531 -28.172 -15.805 1 72.69 440 ASP A O 1
ATOM 3609 N N . GLU A 1 441 ? -15.664 -26.328 -15.133 1 75.06 441 GLU A N 1
ATOM 3610 C CA . GLU A 1 441 ? -14.617 -26.391 -16.156 1 75.06 441 GLU A CA 1
ATOM 3611 C C . GLU A 1 441 ? -13.742 -27.625 -15.969 1 75.06 441 GLU A C 1
ATOM 3613 O O . GLU A 1 441 ? -13.141 -28.109 -16.922 1 75.06 441 GLU A O 1
ATOM 3618 N N . TYR A 1 442 ? -13.789 -28.188 -14.82 1 82.94 442 TYR A N 1
ATOM 3619 C CA . TYR A 1 442 ? -12.883 -29.297 -14.516 1 82.94 442 TYR A CA 1
ATOM 3620 C C . TYR A 1 442 ? -13.57 -30.641 -14.727 1 82.94 442 TYR A C 1
ATOM 3622 O O . TYR A 1 442 ? -12.953 -31.688 -14.547 1 82.94 442 TYR A O 1
ATOM 3630 N N . PHE A 1 443 ? -14.789 -30.531 -15.133 1 80.69 443 PHE A N 1
ATOM 3631 C CA . PHE A 1 443 ? -15.523 -31.75 -15.453 1 80.69 443 PHE A CA 1
ATOM 3632 C C . PHE A 1 443 ? -14.828 -32.531 -16.562 1 80.69 443 PHE A C 1
ATOM 3634 O O . PHE A 1 443 ? -14.836 -33.75 -16.562 1 80.69 443 PHE A O 1
ATOM 3641 N N . ALA A 1 444 ? -14.148 -31.859 -17.391 1 79.69 444 ALA A N 1
ATOM 3642 C CA . ALA A 1 444 ? -13.508 -32.438 -18.547 1 79.69 444 ALA A CA 1
ATOM 3643 C C . ALA A 1 444 ? -12.391 -33.406 -18.141 1 79.69 444 ALA A C 1
ATOM 3645 O O . ALA A 1 444 ? -12.094 -34.375 -18.844 1 79.69 444 ALA A O 1
ATOM 3646 N N . ILE A 1 445 ? -11.82 -33.188 -16.984 1 81 445 ILE A N 1
ATOM 3647 C CA . ILE A 1 445 ? -10.656 -34 -16.609 1 81 445 ILE A CA 1
ATOM 3648 C C . ILE A 1 445 ? -11.031 -34.969 -15.484 1 81 445 ILE A C 1
ATOM 3650 O O . ILE A 1 445 ? -10.203 -35.781 -15.047 1 81 445 ILE A O 1
ATOM 3654 N N . SER A 1 446 ? -12.242 -34.938 -15.148 1 87.12 446 SER A N 1
ATOM 3655 C CA . SER A 1 446 ? -12.672 -35.781 -14.023 1 87.12 446 SER A CA 1
ATOM 3656 C C . SER A 1 446 ? -12.656 -37.25 -14.398 1 87.12 446 SER A C 1
ATOM 3658 O O . SER A 1 446 ? -12.883 -37.594 -15.555 1 87.12 446 SER A O 1
ATOM 3660 N N . CYS A 1 447 ? -12.391 -38.062 -13.367 1 85.56 447 CYS A N 1
ATOM 3661 C CA . CYS A 1 447 ? -12.438 -39.5 -13.539 1 85.56 447 CYS A CA 1
ATOM 3662 C C . CYS A 1 447 ? -13.875 -40 -13.758 1 85.56 447 CYS A C 1
ATOM 3664 O O . CYS A 1 447 ? -14.094 -41.031 -14.375 1 85.56 447 CYS A O 1
ATOM 3666 N N . ASN A 1 448 ? -14.773 -39.219 -13.164 1 84.69 448 ASN A N 1
ATOM 3667 C CA . ASN A 1 448 ? -16.188 -39.562 -13.266 1 84.69 448 ASN A CA 1
ATOM 3668 C C . ASN A 1 448 ? -16.922 -38.594 -14.211 1 84.69 448 ASN A C 1
ATOM 3670 O O . ASN A 1 448 ? -16.984 -37.406 -13.945 1 84.69 448 ASN A O 1
ATOM 3674 N N . GLN A 1 449 ? -17.547 -39.188 -15.242 1 83.75 449 GLN A N 1
ATOM 3675 C CA . GLN A 1 449 ? -18.188 -38.312 -16.234 1 83.75 449 GLN A CA 1
ATOM 3676 C C . GLN A 1 449 ? -19.688 -38.281 -16.031 1 83.75 449 GLN A C 1
ATOM 3678 O O . GLN A 1 449 ? -20.438 -37.906 -16.938 1 83.75 449 GLN A O 1
ATOM 3683 N N . ASP A 1 450 ? -20.094 -38.594 -14.805 1 85 450 ASP A N 1
ATOM 3684 C CA . ASP A 1 450 ? -21.516 -38.531 -14.453 1 85 450 ASP A CA 1
ATOM 3685 C C . ASP A 1 450 ? -21.859 -37.156 -13.82 1 85 450 ASP A C 1
ATOM 3687 O O . ASP A 1 450 ? -21.484 -36.906 -12.68 1 85 450 ASP A O 1
ATOM 3691 N N . LYS A 1 451 ? -22.656 -36.469 -14.5 1 79 451 LYS A N 1
ATOM 3692 C CA . LYS A 1 451 ? -23.047 -35.156 -14.031 1 79 451 LYS A CA 1
ATOM 3693 C C . LYS A 1 451 ? -23.844 -35.219 -12.734 1 79 451 LYS A C 1
ATOM 3695 O O . LYS A 1 451 ? -23.734 -34.344 -11.883 1 79 451 LYS A O 1
ATOM 3700 N N . VAL A 1 452 ? -24.641 -36.188 -12.664 1 77.31 452 VAL A N 1
ATOM 3701 C CA . VAL A 1 452 ? -25.469 -36.375 -11.469 1 77.31 452 VAL A CA 1
ATOM 3702 C C . VAL A 1 452 ? -24.578 -36.594 -10.25 1 77.31 452 VAL A C 1
ATOM 3704 O O . VAL A 1 452 ? -24.828 -36.062 -9.18 1 77.31 452 VAL A O 1
ATOM 3707 N N . TYR A 1 453 ? -23.609 -37.312 -10.5 1 81.31 453 TYR A N 1
ATOM 3708 C CA . TYR A 1 453 ? -22.641 -37.562 -9.438 1 81.31 453 TYR A CA 1
ATOM 3709 C C . TYR A 1 453 ? -21.984 -36.281 -8.984 1 81.31 453 TYR A C 1
ATOM 3711 O O . TYR A 1 453 ? -21.859 -36.031 -7.781 1 81.31 453 TYR A O 1
ATOM 3719 N N . HIS A 1 454 ? -21.594 -35.5 -9.875 1 79.19 454 HIS A N 1
ATOM 3720 C CA . HIS A 1 454 ? -20.875 -34.25 -9.547 1 79.19 454 HIS A CA 1
ATOM 3721 C C . HIS A 1 454 ? -21.812 -33.25 -8.875 1 79.19 454 HIS A C 1
ATOM 3723 O O . HIS A 1 454 ? -21.375 -32.5 -8.008 1 79.19 454 HIS A O 1
ATOM 3729 N N . ASN A 1 455 ? -23.016 -33.25 -9.227 1 72.69 455 ASN A N 1
ATOM 3730 C CA . ASN A 1 455 ? -23.984 -32.406 -8.578 1 72.69 455 ASN A CA 1
ATOM 3731 C C . ASN A 1 455 ? -24.188 -32.781 -7.113 1 72.69 455 ASN A C 1
ATOM 3733 O O . ASN A 1 455 ? -24.234 -31.891 -6.242 1 72.69 455 ASN A O 1
ATOM 3737 N N . LYS A 1 456 ? -24.312 -34.031 -6.961 1 76.56 456 LYS A N 1
ATOM 3738 C CA . LYS A 1 456 ? -24.469 -34.5 -5.59 1 76.56 456 LYS A CA 1
ATOM 3739 C C . LYS A 1 456 ? -23.219 -34.188 -4.762 1 76.56 456 LYS A C 1
ATOM 3741 O O . LYS A 1 456 ? -23.328 -33.781 -3.604 1 76.56 456 LYS A O 1
ATOM 3746 N N . ASN A 1 457 ? -22.156 -34.406 -5.375 1 80 457 ASN A N 1
ATOM 3747 C CA . ASN A 1 457 ? -20.891 -34.156 -4.688 1 80 457 ASN A CA 1
ATOM 3748 C C . ASN A 1 457 ? -20.734 -32.656 -4.348 1 80 457 ASN A C 1
ATOM 3750 O O . ASN A 1 457 ? -20.234 -32.312 -3.271 1 80 457 ASN A O 1
ATOM 3754 N N . THR A 1 458 ? -21.109 -31.812 -5.23 1 77.69 458 THR A N 1
ATOM 3755 C CA . THR A 1 458 ? -21.016 -30.375 -5 1 77.69 458 THR A CA 1
ATOM 3756 C C . THR A 1 458 ? -21.906 -29.969 -3.826 1 77.69 458 THR A C 1
ATOM 3758 O O . THR A 1 458 ? -21.516 -29.109 -3.021 1 77.69 458 THR A O 1
ATOM 3761 N N . SER A 1 459 ? -23.031 -30.594 -3.707 1 75.69 459 SER A N 1
ATOM 3762 C CA . SER A 1 459 ? -23.922 -30.312 -2.586 1 75.69 459 SER A CA 1
ATOM 3763 C C . SER A 1 459 ? -23.281 -30.703 -1.26 1 75.69 459 SER A C 1
ATOM 3765 O O . SER A 1 459 ? -23.422 -30 -0.259 1 75.69 459 SER A O 1
ATOM 3767 N N . LEU A 1 460 ? -22.609 -31.766 -1.34 1 81.62 460 LEU A N 1
ATOM 3768 C CA . LEU A 1 460 ? -21.938 -32.219 -0.131 1 81.62 460 LEU A CA 1
ATOM 3769 C C . LEU A 1 460 ? -20.797 -31.297 0.247 1 81.62 460 LEU A C 1
ATOM 3771 O O . LEU A 1 460 ? -20.562 -31.031 1.431 1 81.62 460 LEU A O 1
ATOM 3775 N N . ILE A 1 461 ? -20.172 -30.828 -0.719 1 83.56 461 ILE A N 1
ATOM 3776 C CA . ILE A 1 461 ? -19.062 -29.922 -0.495 1 83.56 461 ILE A CA 1
ATOM 3777 C C . ILE A 1 461 ? -19.578 -28.609 0.092 1 83.56 461 ILE A C 1
ATOM 3779 O O . ILE A 1 461 ? -19 -28.078 1.042 1 83.56 461 ILE A O 1
ATOM 3783 N N . VAL A 1 462 ? -20.594 -28.094 -0.391 1 77.38 462 VAL A N 1
ATOM 3784 C CA . VAL A 1 462 ? -21.188 -26.859 0.104 1 77.38 462 VAL A CA 1
ATOM 3785 C C . VAL A 1 462 ? -21.656 -27.047 1.548 1 77.38 462 VAL A C 1
ATOM 3787 O O . VAL A 1 462 ? -21.453 -26.172 2.387 1 77.38 462 VAL A O 1
ATOM 3790 N N . ARG A 1 463 ? -22.266 -28.172 1.788 1 77.81 463 ARG A N 1
ATOM 3791 C CA . ARG A 1 463 ? -22.688 -28.484 3.148 1 77.81 463 ARG A CA 1
ATOM 3792 C C . ARG A 1 463 ? -21.5 -28.5 4.105 1 77.81 463 ARG A C 1
ATOM 3794 O O . ARG A 1 463 ? -21.594 -28.016 5.234 1 77.81 463 ARG A O 1
ATOM 3801 N N . LYS A 1 464 ? -20.5 -29.031 3.574 1 83.62 464 LYS A N 1
ATOM 3802 C CA . LYS A 1 464 ? -19.281 -29.062 4.379 1 83.62 464 LYS A CA 1
ATOM 3803 C C . LYS A 1 464 ? -18.781 -27.641 4.66 1 83.62 464 LYS A C 1
ATOM 3805 O O . LYS A 1 464 ? -18.391 -27.344 5.789 1 83.62 464 LYS A O 1
ATOM 3810 N N . MET A 1 465 ? -18.797 -26.828 3.727 1 84.44 465 MET A N 1
ATOM 3811 C CA . MET A 1 465 ? -18.344 -25.453 3.867 1 84.44 465 MET A CA 1
ATOM 3812 C C . MET A 1 465 ? -19.219 -24.688 4.855 1 84.44 465 MET A C 1
ATOM 3814 O O . MET A 1 465 ? -18.703 -23.906 5.664 1 84.44 465 MET A O 1
ATOM 3818 N N . LEU A 1 466 ? -20.422 -24.938 4.812 1 77.75 466 LEU A N 1
ATOM 3819 C CA . LEU A 1 466 ? -21.375 -24.25 5.695 1 77.75 466 LEU A CA 1
ATOM 3820 C C . LEU A 1 466 ? -21.172 -24.688 7.145 1 77.75 466 LEU A C 1
ATOM 3822 O O . LEU A 1 466 ? -21.359 -23.891 8.07 1 77.75 466 LEU A O 1
ATOM 3826 N N . ASN A 1 467 ? -20.703 -25.938 7.258 1 79.94 467 ASN A N 1
ATOM 3827 C CA . ASN A 1 467 ? -20.578 -26.484 8.602 1 79.94 467 ASN A CA 1
ATOM 3828 C C . ASN A 1 467 ? -19.203 -26.172 9.203 1 79.94 467 ASN A C 1
ATOM 3830 O O . ASN A 1 467 ? -18.953 -26.469 10.367 1 79.94 467 ASN A O 1
ATOM 3834 N N . MET A 1 468 ? -18.406 -25.781 8.508 1 84 468 MET A N 1
ATOM 3835 C CA . MET A 1 468 ? -17.094 -25.391 9.008 1 84 468 MET A CA 1
ATOM 3836 C C . MET A 1 468 ? -17.188 -24.156 9.883 1 84 468 MET A C 1
ATOM 3838 O O . MET A 1 468 ? -17.922 -23.219 9.562 1 84 468 MET A O 1
ATOM 3842 N N . MET B 1 1 ? 35.25 2.146 13.016 1 46.28 1 MET B N 1
ATOM 3843 C CA . MET B 1 1 ? 34.938 2.225 11.594 1 46.28 1 MET B CA 1
ATOM 3844 C C . MET B 1 1 ? 34.312 3.582 11.258 1 46.28 1 MET B C 1
ATOM 3846 O O . MET B 1 1 ? 33.625 4.176 12.078 1 46.28 1 MET B O 1
ATOM 3850 N N . GLU B 1 2 ? 34.938 4.297 10.328 1 61.28 2 GLU B N 1
ATOM 3851 C CA . GLU B 1 2 ? 34.562 5.637 9.867 1 61.28 2 GLU B CA 1
ATOM 3852 C C . GLU B 1 2 ? 33.094 5.707 9.453 1 61.28 2 GLU B C 1
ATOM 3854 O O . GLU B 1 2 ? 32.625 4.844 8.719 1 61.28 2 GLU B O 1
ATOM 3859 N N . SER B 1 3 ? 32.344 6.508 10.219 1 74.75 3 SER B N 1
ATOM 3860 C CA . SER B 1 3 ? 30.922 6.707 9.93 1 74.75 3 SER B CA 1
ATOM 3861 C C . SER B 1 3 ? 30.734 7.316 8.547 1 74.75 3 SER B C 1
ATOM 3863 O O . SER B 1 3 ? 31.469 8.227 8.156 1 74.75 3 SER B O 1
ATOM 3865 N N . ARG B 1 4 ? 30.031 6.676 7.699 1 81.31 4 ARG B N 1
ATOM 3866 C CA . ARG B 1 4 ? 29.688 7.207 6.383 1 81.31 4 ARG B CA 1
ATOM 3867 C C . ARG B 1 4 ? 28.297 7.836 6.387 1 81.31 4 ARG B C 1
ATOM 3869 O O . ARG B 1 4 ? 27.297 7.137 6.539 1 81.31 4 ARG B O 1
ATOM 3876 N N . VAL B 1 5 ? 28.328 9.18 6.215 1 81.62 5 VAL B N 1
ATOM 3877 C CA . VAL B 1 5 ? 27.109 9.953 6.379 1 81.62 5 VAL B CA 1
ATOM 3878 C C . VAL B 1 5 ? 26.625 10.453 5.02 1 81.62 5 VAL B C 1
ATOM 3880 O O . VAL B 1 5 ? 27.406 10.961 4.223 1 81.62 5 VAL B O 1
ATOM 3883 N N . LEU B 1 6 ? 25.359 10.133 4.809 1 81.25 6 LEU B N 1
ATOM 3884 C CA . LEU B 1 6 ? 24.703 10.719 3.641 1 81.25 6 LEU B CA 1
ATOM 3885 C C . LEU B 1 6 ? 23.875 11.938 4.035 1 81.25 6 LEU B C 1
ATOM 3887 O O . LEU B 1 6 ? 23 11.844 4.887 1 81.25 6 LEU B O 1
ATOM 3891 N N . ILE B 1 7 ? 24.141 13.07 3.469 1 79.19 7 ILE B N 1
ATOM 3892 C CA . ILE B 1 7 ? 23.406 14.297 3.732 1 79.19 7 ILE B CA 1
ATOM 3893 C C . ILE B 1 7 ? 22.516 14.633 2.533 1 79.19 7 ILE B C 1
ATOM 3895 O O . ILE B 1 7 ? 23 14.727 1.403 1 79.19 7 ILE B O 1
ATOM 3899 N N . VAL B 1 8 ? 21.156 14.781 2.857 1 77.5 8 VAL B N 1
ATOM 3900 C CA . VAL B 1 8 ? 20.172 14.984 1.79 1 77.5 8 VAL B CA 1
ATOM 3901 C C . VAL B 1 8 ? 19.656 16.422 1.837 1 77.5 8 VAL B C 1
ATOM 3903 O O . VAL B 1 8 ? 19.234 16.906 2.893 1 77.5 8 VAL B O 1
ATOM 3906 N N . GLY B 1 9 ? 19.375 17.078 0.637 1 61.56 9 GLY B N 1
ATOM 3907 C CA . GLY B 1 9 ? 18.562 18.266 0.481 1 61.56 9 GLY B CA 1
ATOM 3908 C C . GLY B 1 9 ? 19.234 19.516 1.025 1 61.56 9 GLY B C 1
ATOM 3909 O O . GLY B 1 9 ? 18.562 20.438 1.496 1 61.56 9 GLY B O 1
ATOM 3910 N N . LEU B 1 10 ? 20.484 19.672 1.093 1 57.16 10 LEU B N 1
ATOM 3911 C CA . LEU B 1 10 ? 20.984 20.906 1.655 1 57.16 10 LEU B CA 1
ATOM 3912 C C . LEU B 1 10 ? 20.922 22.047 0.632 1 57.16 10 LEU B C 1
ATOM 3914 O O . LEU B 1 10 ? 21.859 22.234 -0.143 1 57.16 10 LEU B O 1
ATOM 3918 N N . GLN B 1 11 ? 19.562 22.266 0.297 1 51.28 11 GLN B N 1
ATOM 3919 C CA . GLN B 1 11 ? 19.266 23.25 -0.74 1 51.28 11 GLN B CA 1
ATOM 3920 C C . GLN B 1 11 ? 19.703 24.641 -0.31 1 51.28 11 GLN B C 1
ATOM 3922 O O . GLN B 1 11 ? 19.969 25.5 -1.152 1 51.28 11 GLN B O 1
ATOM 3927 N N . MET B 1 12 ? 19.688 24.859 1.006 1 54.31 12 MET B N 1
ATOM 3928 C CA . MET B 1 12 ? 19.953 26.25 1.381 1 54.31 12 MET B CA 1
ATOM 3929 C C . MET B 1 12 ? 21.438 26.484 1.574 1 54.31 12 MET B C 1
ATOM 3931 O O . MET B 1 12 ? 22.141 25.672 2.186 1 54.31 12 MET B O 1
ATOM 3935 N N . PRO B 1 13 ? 21.766 27.516 0.878 1 49.84 13 PRO B N 1
ATOM 3936 C CA . PRO B 1 13 ? 23.188 27.859 0.933 1 49.84 13 PRO B CA 1
ATOM 3937 C C . PRO B 1 13 ? 23.734 27.875 2.357 1 49.84 13 PRO B C 1
ATOM 3939 O O . PRO B 1 13 ? 24.844 27.391 2.6 1 49.84 13 PRO B O 1
ATOM 3942 N N . ILE B 1 14 ? 22.828 28.344 3.188 1 51.91 14 ILE B N 1
ATOM 3943 C CA . ILE B 1 14 ? 23.297 28.484 4.559 1 51.91 14 ILE B CA 1
ATOM 3944 C C . ILE B 1 14 ? 23.594 27.109 5.156 1 51.91 14 ILE B C 1
ATOM 3946 O O . ILE B 1 14 ? 24.625 26.922 5.82 1 51.91 14 ILE B O 1
ATOM 3950 N N . GLN B 1 15 ? 22.734 26.172 4.742 1 60.88 15 GLN B N 1
ATOM 3951 C CA . GLN B 1 15 ? 22.906 24.844 5.316 1 60.88 15 GLN B CA 1
ATOM 3952 C C . GLN B 1 15 ? 24.109 24.125 4.691 1 60.88 15 GLN B C 1
ATOM 3954 O O . GLN B 1 15 ? 24.891 23.484 5.395 1 60.88 15 GLN B O 1
ATOM 3959 N N . ALA B 1 16 ? 24.203 24.484 3.484 1 60.41 16 ALA B N 1
ATOM 3960 C CA . ALA B 1 16 ? 25.297 23.797 2.789 1 60.41 16 ALA B CA 1
ATOM 3961 C C . ALA B 1 16 ? 26.656 24.266 3.307 1 60.41 16 ALA B C 1
ATOM 3963 O O . ALA B 1 16 ? 27.547 23.453 3.549 1 60.41 16 ALA B O 1
ATOM 3964 N N . ALA B 1 17 ? 26.734 25.594 3.473 1 59.09 17 ALA B N 1
ATOM 3965 C CA . ALA B 1 17 ? 27.984 26.156 3.967 1 59.09 17 ALA B CA 1
ATOM 3966 C C . ALA B 1 17 ? 28.281 25.688 5.383 1 59.09 17 ALA B C 1
ATOM 3968 O O . ALA B 1 17 ? 29.422 25.359 5.707 1 59.09 17 ALA B O 1
ATOM 3969 N N . ALA B 1 18 ? 27.281 25.562 6.086 1 62.72 18 ALA B N 1
ATOM 3970 C CA . ALA B 1 18 ? 27.422 25.141 7.473 1 62.72 18 ALA B CA 1
ATOM 3971 C C . ALA B 1 18 ? 27.875 23.672 7.547 1 62.72 18 ALA B C 1
ATOM 3973 O O . ALA B 1 18 ? 28.766 23.328 8.328 1 62.72 18 ALA B O 1
ATOM 3974 N N . VAL B 1 19 ? 27.297 22.953 6.703 1 62.88 19 VAL B N 1
ATOM 3975 C CA . VAL B 1 19 ? 27.641 21.531 6.684 1 62.88 19 VAL B CA 1
ATOM 3976 C C . VAL B 1 19 ? 29.109 21.375 6.289 1 62.88 19 VAL B C 1
ATOM 3978 O O . VAL B 1 19 ? 29.844 20.594 6.906 1 62.88 19 VAL B O 1
ATOM 3981 N N . HIS B 1 20 ? 29.375 22.156 5.383 1 60.41 20 HIS B N 1
ATOM 3982 C CA . HIS B 1 20 ? 30.766 22.125 4.914 1 60.41 20 HIS B CA 1
ATOM 3983 C C . HIS B 1 20 ? 31.734 22.453 6.039 1 60.41 20 HIS B C 1
ATOM 3985 O O . HIS B 1 20 ? 32.719 21.75 6.242 1 60.41 20 HIS B O 1
ATOM 3991 N N . HIS B 1 21 ? 31.422 23.453 6.633 1 62.66 21 HIS B N 1
ATOM 3992 C CA . HIS B 1 21 ? 32.281 23.922 7.703 1 62.66 21 HIS B CA 1
ATOM 3993 C C . HIS B 1 21 ? 32.375 22.906 8.836 1 62.66 21 HIS B C 1
ATOM 3995 O O . HIS B 1 21 ? 33.469 22.656 9.375 1 62.66 21 HIS B O 1
ATOM 4001 N N . VAL B 1 22 ? 31.328 22.328 9.125 1 63.09 22 VAL B N 1
ATOM 4002 C CA . VAL B 1 22 ? 31.297 21.359 10.227 1 63.09 22 VAL B CA 1
ATOM 4003 C C . VAL B 1 22 ? 32.062 20.094 9.836 1 63.09 22 VAL B C 1
ATOM 4005 O O . VAL B 1 22 ? 32.781 19.531 10.648 1 63.09 22 VAL B O 1
ATOM 4008 N N . LEU B 1 23 ? 31.844 19.719 8.609 1 62.75 23 LEU B N 1
ATOM 4009 C CA . LEU B 1 23 ? 32.531 18.516 8.148 1 62.75 23 LEU B CA 1
ATOM 4010 C C . LEU B 1 23 ? 34.031 18.719 8.141 1 62.75 23 LEU B C 1
ATOM 4012 O O . LEU B 1 23 ? 34.812 17.797 8.422 1 62.75 23 LEU B O 1
ATOM 4016 N N . LEU B 1 24 ? 34.375 19.906 7.863 1 61.16 24 LEU B N 1
ATOM 4017 C CA . LEU B 1 24 ? 35.781 20.25 7.875 1 61.16 24 LEU B CA 1
ATOM 4018 C C . LEU B 1 24 ? 36.344 20.188 9.289 1 61.16 24 LEU B C 1
ATOM 4020 O O . LEU B 1 24 ? 37.469 19.75 9.5 1 61.16 24 LEU B O 1
ATOM 4024 N N . GLU B 1 25 ? 35.5 20.703 10.125 1 60.75 25 GLU B N 1
ATOM 4025 C CA . GLU B 1 25 ? 35.938 20.766 11.516 1 60.75 25 GLU B CA 1
ATOM 4026 C C . GLU B 1 25 ? 35.969 19.391 12.156 1 60.75 25 GLU B C 1
ATOM 4028 O O . GLU B 1 25 ? 36.781 19.125 13.031 1 60.75 25 GLU B O 1
ATOM 4033 N N . CYS B 1 26 ? 34.906 18.656 11.93 1 57.06 26 CYS B N 1
ATOM 4034 C CA . CYS B 1 26 ? 34.781 17.375 12.594 1 57.06 26 CYS B CA 1
ATOM 4035 C C . CYS B 1 26 ? 35.719 16.344 11.977 1 57.06 26 CYS B C 1
ATOM 4037 O O . CYS B 1 26 ? 35.812 15.211 12.461 1 57.06 26 CYS B O 1
ATOM 4039 N N . GLY B 1 27 ? 36.688 16.688 11.234 1 49.03 27 GLY B N 1
ATOM 4040 C CA . GLY B 1 27 ? 37.688 15.82 10.648 1 49.03 27 GLY B CA 1
ATOM 4041 C C . GLY B 1 27 ? 37.094 14.773 9.719 1 49.03 27 GLY B C 1
ATOM 4042 O O . GLY B 1 27 ? 35.875 14.734 9.5 1 49.03 27 GLY B O 1
ATOM 4043 N N . SER B 1 28 ? 38.031 13.859 9 1 47.69 28 SER B N 1
ATOM 4044 C CA . SER B 1 28 ? 37.969 12.812 7.977 1 47.69 28 SER B CA 1
ATOM 4045 C C . SER B 1 28 ? 37 11.703 8.383 1 47.69 28 SER B C 1
ATOM 4047 O O . SER B 1 28 ? 36.875 10.703 7.672 1 47.69 28 SER B O 1
ATOM 4049 N N . ASN B 1 29 ? 36.344 11.93 9.492 1 50.22 29 ASN B N 1
ATOM 4050 C CA . ASN B 1 29 ? 35.688 10.703 9.906 1 50.22 29 ASN B CA 1
ATOM 4051 C C . ASN B 1 29 ? 34.344 10.523 9.203 1 50.22 29 ASN B C 1
ATOM 4053 O O . ASN B 1 29 ? 33.594 9.602 9.523 1 50.22 29 ASN B O 1
ATOM 4057 N N . PHE B 1 30 ? 34 11.695 8.445 1 53.41 30 PHE B N 1
ATOM 4058 C CA . PHE B 1 30 ? 32.719 11.531 7.746 1 53.41 30 PHE B CA 1
ATOM 4059 C C . PHE B 1 30 ? 32.906 11.578 6.238 1 53.41 30 PHE B C 1
ATOM 4061 O O . PHE B 1 30 ? 33.781 12.305 5.742 1 53.41 30 PHE B O 1
ATOM 4068 N N . GLU B 1 31 ? 32.656 10.5 5.609 1 53.75 31 GLU B N 1
ATOM 4069 C CA . GLU B 1 31 ? 32.469 10.633 4.164 1 53.75 31 GLU B CA 1
ATOM 4070 C C . GLU B 1 31 ? 31.078 11.094 3.805 1 53.75 31 GLU B C 1
ATOM 4072 O O . GLU B 1 31 ? 30.094 10.422 4.141 1 53.75 31 GLU B O 1
ATOM 4077 N N . ALA B 1 32 ? 30.906 12.492 3.672 1 53.19 32 ALA B N 1
ATOM 4078 C CA . ALA B 1 32 ? 29.594 13.023 3.334 1 53.19 32 ALA B CA 1
ATOM 4079 C C . ALA B 1 32 ? 29.297 12.859 1.847 1 53.19 32 ALA B C 1
ATOM 4081 O O . ALA B 1 32 ? 30.156 13.102 1.005 1 53.19 32 ALA B O 1
ATOM 4082 N N . ILE B 1 33 ? 28.391 12.008 1.553 1 50.94 33 ILE B N 1
ATOM 4083 C CA . ILE B 1 33 ? 27.859 11.984 0.195 1 50.94 33 ILE B CA 1
ATOM 4084 C C . ILE B 1 33 ? 26.688 12.969 0.079 1 50.94 33 ILE B C 1
ATOM 4086 O O . ILE B 1 33 ? 25.719 12.875 0.822 1 50.94 33 ILE B O 1
ATOM 4090 N N . TYR B 1 34 ? 27.047 14.273 -0.48 1 50.31 34 TYR B N 1
ATOM 4091 C CA . TYR B 1 34 ? 26.062 15.344 -0.525 1 50.31 34 TYR B CA 1
ATOM 4092 C C . TYR B 1 34 ? 25.188 15.227 -1.765 1 50.31 34 TYR B C 1
ATOM 4094 O O . TYR B 1 34 ? 25.656 14.828 -2.832 1 50.31 34 TYR B O 1
ATOM 4102 N N . HIS B 1 35 ? 23.969 15.094 -1.566 1 47.22 35 HIS B N 1
ATOM 4103 C CA . HIS B 1 35 ? 23.047 15.305 -2.68 1 47.22 35 HIS B CA 1
ATOM 4104 C C . HIS B 1 35 ? 22.719 16.781 -2.842 1 47.22 35 HIS B C 1
ATOM 4106 O O . HIS B 1 35 ? 22.031 17.359 -1.992 1 47.22 35 HIS B O 1
ATOM 4112 N N . ILE B 1 36 ? 23.688 17.656 -3.51 1 43.72 36 ILE B N 1
ATOM 4113 C CA . ILE B 1 36 ? 23.453 19.078 -3.627 1 43.72 36 ILE B CA 1
ATOM 4114 C C . ILE B 1 36 ? 22.672 19.375 -4.91 1 43.72 36 ILE B C 1
ATOM 4116 O O . ILE B 1 36 ? 23.078 18.938 -5.996 1 43.72 36 ILE B O 1
ATOM 4120 N N . THR B 1 37 ? 21.406 19.516 -4.773 1 40.94 37 THR B N 1
ATOM 4121 C CA . THR B 1 37 ? 20.672 19.906 -5.973 1 40.94 37 THR B CA 1
ATOM 4122 C C . THR B 1 37 ? 21.438 20.984 -6.75 1 40.94 37 THR B C 1
ATOM 4124 O O . THR B 1 37 ? 21.391 21.016 -7.98 1 40.94 37 THR B O 1
ATOM 4127 N N . ASN B 1 38 ? 21.578 22.266 -6.184 1 40.72 38 ASN B N 1
ATOM 4128 C CA . ASN B 1 38 ? 22.141 23.391 -6.922 1 40.72 38 ASN B CA 1
ATOM 4129 C C . ASN B 1 38 ? 23.656 23.422 -6.816 1 40.72 38 ASN B C 1
ATOM 4131 O O . ASN B 1 38 ? 24.25 22.734 -5.973 1 40.72 38 ASN B O 1
ATOM 4135 N N . LYS B 1 39 ? 24.281 24.422 -7.605 1 40.69 39 LYS B N 1
ATOM 4136 C CA . LYS B 1 39 ? 25.703 24.703 -7.758 1 40.69 39 LYS B CA 1
ATOM 4137 C C . LYS B 1 39 ? 26.453 24.5 -6.445 1 40.69 39 LYS B C 1
ATOM 4139 O O . LYS B 1 39 ? 26.047 25.031 -5.406 1 40.69 39 LYS B O 1
ATOM 4144 N N . PRO B 1 40 ? 27.266 23.422 -6.531 1 43.06 40 PRO B N 1
ATOM 4145 C CA . PRO B 1 40 ? 28.125 23.172 -5.371 1 43.06 40 PRO B CA 1
ATOM 4146 C C . PRO B 1 40 ? 28.656 24.453 -4.738 1 43.06 40 PRO B C 1
ATOM 4148 O O . PRO B 1 40 ? 29.375 25.203 -5.391 1 43.06 40 PRO B O 1
ATOM 4151 N N . LEU B 1 41 ? 27.812 25.031 -4.039 1 43.03 41 LEU B N 1
ATOM 4152 C CA . LEU B 1 41 ? 28.5 26.094 -3.312 1 43.03 41 LEU B CA 1
ATOM 4153 C C . LEU B 1 41 ? 29.641 25.516 -2.477 1 43.03 41 LEU B C 1
ATOM 4155 O O . LEU B 1 41 ? 30.266 26.25 -1.711 1 43.03 41 LEU B O 1
ATOM 4159 N N . ILE B 1 42 ? 29.703 24.203 -2.611 1 41.88 42 ILE B N 1
ATOM 4160 C 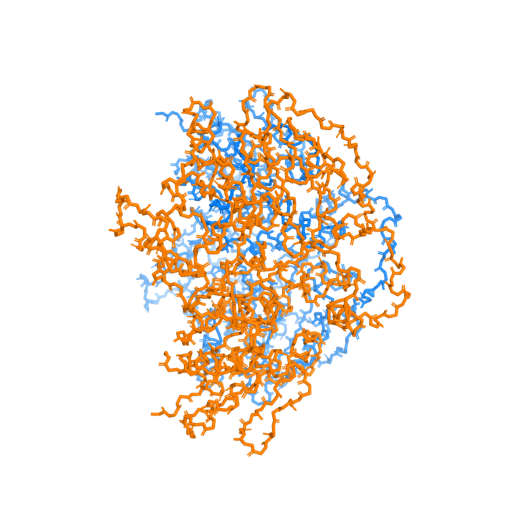CA . ILE B 1 42 ? 30.719 23.656 -1.725 1 41.88 42 ILE B CA 1
ATOM 4161 C C . ILE B 1 42 ? 32 23.406 -2.512 1 41.88 42 ILE B C 1
ATOM 4163 O O . ILE B 1 42 ? 31.969 22.906 -3.639 1 41.88 42 ILE B O 1
ATOM 4167 N N . ASP B 1 43 ? 33 24 -2.168 1 40.59 43 ASP B N 1
ATOM 4168 C CA . ASP B 1 43 ? 34.344 23.781 -2.682 1 40.59 43 ASP B CA 1
ATOM 4169 C C . ASP B 1 43 ? 34.688 22.281 -2.727 1 40.59 43 ASP B C 1
ATOM 4171 O O . ASP B 1 43 ? 34.75 21.641 -1.686 1 40.59 43 ASP B O 1
ATOM 4175 N N . LYS B 1 44 ? 34.656 21.656 -3.811 1 47.44 44 LYS B N 1
ATOM 4176 C CA . LYS B 1 44 ? 34.938 20.266 -4.125 1 47.44 44 LYS B CA 1
ATOM 4177 C C . LYS B 1 44 ? 36.219 19.797 -3.424 1 47.44 44 LYS B C 1
ATOM 4179 O O . LYS B 1 44 ? 36.469 18.609 -3.33 1 47.44 44 LYS B O 1
ATOM 4184 N N . THR B 1 45 ? 37.094 20.562 -3.264 1 43.22 45 THR B N 1
ATOM 4185 C CA . THR B 1 45 ? 38.406 20.219 -2.732 1 43.22 45 THR B CA 1
ATOM 4186 C C . THR B 1 45 ? 38.281 19.734 -1.292 1 43.22 45 THR B C 1
ATOM 4188 O O . THR B 1 45 ? 39.219 19.141 -0.758 1 43.22 45 THR B O 1
ATOM 4191 N N . LEU B 1 46 ? 37.281 20.062 -0.671 1 40.38 46 LEU B N 1
ATOM 4192 C CA . LEU B 1 46 ? 37.344 19.875 0.773 1 40.38 46 LEU B CA 1
ATOM 4193 C C . LEU B 1 46 ? 36.625 18.578 1.163 1 40.38 46 LEU B C 1
ATOM 4195 O O . LEU B 1 46 ? 36.875 18.031 2.24 1 40.38 46 LEU B O 1
ATOM 4199 N N . VAL B 1 47 ? 35.531 18.281 0.543 1 41.88 47 VAL B N 1
ATOM 4200 C CA . VAL B 1 47 ? 34.844 17.047 0.947 1 41.88 47 VAL B CA 1
ATOM 4201 C C . VAL B 1 47 ? 34.688 16.125 -0.259 1 41.88 47 VAL B C 1
ATOM 4203 O O . VAL B 1 47 ? 34.344 16.594 -1.357 1 41.88 47 VAL B O 1
ATOM 4206 N N . ASN B 1 48 ? 35.312 14.992 -0.184 1 42.72 48 ASN B N 1
ATOM 4207 C CA . ASN B 1 48 ? 35 13.969 -1.185 1 42.72 48 ASN B CA 1
ATOM 4208 C C . ASN B 1 48 ? 33.5 13.75 -1.326 1 42.72 48 ASN B C 1
ATOM 4210 O O . ASN B 1 48 ? 32.875 13.188 -0.434 1 42.72 48 ASN B O 1
ATOM 4214 N N . TYR B 1 49 ? 32.906 14.781 -1.774 1 45.91 49 TYR B N 1
ATOM 4215 C CA . TYR B 1 49 ? 31.484 14.586 -1.957 1 45.91 49 TYR B CA 1
ATOM 4216 C C . TYR B 1 49 ? 31.188 14.047 -3.35 1 45.91 49 TYR B C 1
ATOM 4218 O O . TYR B 1 49 ? 31.906 14.328 -4.305 1 45.91 49 TYR B O 1
ATOM 4226 N N . GLN B 1 50 ? 30.594 12.875 -3.393 1 46.22 50 GLN B N 1
ATOM 4227 C CA . GLN B 1 50 ? 29.984 12.461 -4.648 1 46.22 50 GLN B CA 1
ATOM 4228 C C . GLN B 1 50 ? 28.641 13.164 -4.871 1 46.22 50 GLN B C 1
ATOM 4230 O O . GLN B 1 50 ? 27.766 13.141 -4.004 1 46.22 50 GLN B O 1
ATOM 4235 N N . SER B 1 51 ? 28.672 14.258 -5.586 1 49.16 51 SER B N 1
ATOM 4236 C CA . SER B 1 51 ? 27.453 14.969 -5.93 1 49.16 51 SER B CA 1
ATOM 4237 C C . SER B 1 51 ? 26.484 14.07 -6.699 1 49.16 51 SER B C 1
ATOM 4239 O O . SER B 1 51 ? 26.844 13.516 -7.742 1 49.16 51 SER B O 1
ATOM 4241 N N . LEU B 1 52 ? 25.625 13.469 -5.965 1 51.06 52 LEU B N 1
ATOM 4242 C CA . LEU B 1 52 ? 24.531 12.797 -6.668 1 51.06 52 LEU B CA 1
ATOM 4243 C C . LEU B 1 52 ? 23.484 13.812 -7.125 1 51.06 52 LEU B C 1
ATOM 4245 O O . LEU B 1 52 ? 23.078 14.688 -6.355 1 51.06 52 LEU B O 1
ATOM 4249 N N . SER B 1 53 ? 23.453 14.141 -8.359 1 51.59 53 SER B N 1
ATOM 4250 C CA . SER B 1 53 ? 22.406 15.047 -8.805 1 51.59 53 SER B CA 1
ATOM 4251 C C . SER B 1 53 ? 21.016 14.484 -8.477 1 51.59 53 SER B C 1
ATOM 4253 O O . SER B 1 53 ? 20.594 13.492 -9.07 1 51.59 53 SER B O 1
ATOM 4255 N N . PHE B 1 54 ? 20.516 14.836 -7.387 1 51.56 54 PHE B N 1
ATOM 4256 C CA . PHE B 1 54 ? 19.172 14.461 -6.969 1 51.56 54 PHE B CA 1
ATOM 4257 C C . PHE B 1 54 ? 18.188 14.633 -8.109 1 51.56 54 PHE B C 1
ATOM 4259 O O . PHE B 1 54 ? 17.266 13.82 -8.273 1 51.56 54 PHE B O 1
ATOM 4266 N N . ASP B 1 55 ? 18.5 15.672 -8.773 1 52.19 55 ASP B N 1
ATOM 4267 C CA . ASP B 1 55 ? 17.609 15.875 -9.914 1 52.19 55 ASP B CA 1
ATOM 4268 C C . ASP B 1 55 ? 17.672 14.68 -10.867 1 52.19 55 ASP B C 1
ATOM 4270 O O . ASP B 1 55 ? 16.641 14.281 -11.422 1 52.19 55 ASP B O 1
ATOM 4274 N N . ARG B 1 56 ? 18.844 14.188 -10.852 1 54.56 56 ARG B N 1
ATOM 4275 C CA . ARG B 1 56 ? 18.984 13.031 -11.734 1 54.56 56 ARG B CA 1
ATOM 4276 C C . ARG B 1 56 ? 18.297 11.805 -11.148 1 54.56 56 ARG B C 1
ATOM 4278 O O . ARG B 1 56 ? 17.672 11.023 -11.875 1 54.56 56 ARG B O 1
ATOM 4285 N N . VAL B 1 57 ? 18.359 11.812 -9.797 1 54.75 57 VAL B N 1
ATOM 4286 C CA . VAL B 1 57 ? 17.734 10.656 -9.172 1 54.75 57 VAL B CA 1
ATOM 4287 C C . VAL B 1 57 ? 16.219 10.828 -9.188 1 54.75 57 VAL B C 1
ATOM 4289 O O . VAL B 1 57 ? 15.477 9.875 -9.477 1 54.75 57 VAL B O 1
ATOM 4292 N N . ALA B 1 58 ? 15.898 12.062 -8.82 1 53.25 58 ALA B N 1
ATOM 4293 C CA . ALA B 1 58 ? 14.469 12.336 -8.812 1 53.25 58 ALA B CA 1
ATOM 4294 C C . ALA B 1 58 ? 13.852 12.102 -10.188 1 53.25 58 ALA B C 1
ATOM 4296 O O . ALA B 1 58 ? 12.703 11.664 -10.289 1 53.25 58 ALA B O 1
ATOM 4297 N N . ALA B 1 59 ? 14.766 12.5 -11.062 1 50.97 59 ALA B N 1
ATOM 4298 C CA . ALA B 1 59 ? 14.266 12.414 -12.438 1 50.97 59 ALA B CA 1
ATOM 4299 C C . ALA B 1 59 ? 14.508 11.031 -13.023 1 50.97 59 ALA B C 1
ATOM 4301 O O . ALA B 1 59 ? 14.469 10.852 -14.242 1 50.97 59 ALA B O 1
ATOM 4302 N N . MET B 1 60 ? 14.953 10.289 -12.086 1 54.28 60 MET B N 1
ATOM 4303 C CA . MET B 1 60 ? 15.18 8.938 -12.594 1 54.28 60 MET B CA 1
ATOM 4304 C C . MET B 1 60 ? 13.945 8.406 -13.305 1 54.28 60 MET B C 1
ATOM 4306 O O . MET B 1 60 ? 12.844 8.438 -12.75 1 54.28 60 MET B O 1
ATOM 4310 N N . ASP B 1 61 ? 14.031 8.547 -14.531 1 54.25 61 ASP B N 1
ATOM 4311 C CA . ASP B 1 61 ? 13.008 7.875 -15.336 1 54.25 61 ASP B CA 1
ATOM 4312 C C . ASP B 1 61 ? 13.125 6.359 -15.219 1 54.25 61 ASP B C 1
ATOM 4314 O O . ASP B 1 61 ? 14.086 5.766 -15.711 1 54.25 61 ASP B O 1
ATOM 4318 N N . PRO B 1 62 ? 12.312 5.879 -14.297 1 53.56 62 PRO B N 1
ATOM 4319 C CA . PRO B 1 62 ? 12.406 4.422 -14.18 1 53.56 62 PRO B CA 1
ATOM 4320 C C . PRO B 1 62 ? 12.523 3.727 -15.539 1 53.56 62 PRO B C 1
ATOM 4322 O O . PRO B 1 62 ? 13.008 2.592 -15.609 1 53.56 62 PRO B O 1
ATOM 4325 N N . ASP B 1 63 ? 12.078 4.559 -16.516 1 51.09 63 ASP B N 1
ATOM 4326 C CA . ASP B 1 63 ? 12.062 3.967 -17.844 1 51.09 63 ASP B CA 1
ATOM 4327 C C . ASP B 1 63 ? 13.406 4.18 -18.547 1 51.09 63 ASP B C 1
ATOM 4329 O O . ASP B 1 63 ? 13.578 3.768 -19.703 1 51.09 63 ASP B O 1
ATOM 4333 N N . ASP B 1 64 ? 14.219 4.895 -17.828 1 52.88 64 ASP B N 1
ATOM 4334 C CA . ASP B 1 64 ? 15.555 5.078 -18.391 1 52.88 64 ASP B CA 1
ATOM 4335 C C . ASP B 1 64 ? 16.391 3.803 -18.266 1 52.88 64 ASP B C 1
ATOM 4337 O O . ASP B 1 64 ? 16.703 3.375 -17.156 1 52.88 64 ASP B O 1
ATOM 4341 N N . PRO B 1 65 ? 16.531 3.137 -19.406 1 52.16 65 PRO B N 1
ATOM 4342 C CA . PRO B 1 65 ? 17.266 1.865 -19.406 1 52.16 65 PRO B CA 1
ATOM 4343 C C . PRO B 1 65 ? 18.609 1.947 -18.672 1 52.16 65 PRO B C 1
ATOM 4345 O O . PRO B 1 65 ? 19.109 0.93 -18.203 1 52.16 65 PRO B O 1
ATOM 4348 N N . SER B 1 66 ? 19.188 3.174 -18.641 1 51.16 66 SER B N 1
ATOM 4349 C CA . SER B 1 66 ? 20.484 3.293 -18.016 1 51.16 66 SER B CA 1
ATOM 4350 C C . SER B 1 66 ? 20.406 2.973 -16.516 1 51.16 66 SER B C 1
ATOM 4352 O O . SER B 1 66 ? 21.406 2.58 -15.906 1 51.16 66 SER B O 1
ATOM 4354 N N . PHE B 1 67 ? 19.266 3.113 -16.094 1 54.84 67 PHE B N 1
ATOM 4355 C CA . PHE B 1 67 ? 19.094 2.852 -14.664 1 54.84 67 PHE B CA 1
ATOM 4356 C C . PHE B 1 67 ? 19.078 1.354 -14.383 1 54.84 67 PHE B C 1
ATOM 4358 O O . PHE B 1 67 ? 19.516 0.912 -13.32 1 54.84 67 PHE B O 1
ATOM 4365 N N . SER B 1 68 ? 18.516 0.501 -15.359 1 51.53 68 SER B N 1
ATOM 4366 C CA . SER B 1 68 ? 18.359 -0.938 -15.172 1 51.53 68 SER B CA 1
ATOM 4367 C C . SER B 1 68 ? 19.719 -1.649 -15.211 1 51.53 68 SER B C 1
ATOM 4369 O O . SER B 1 68 ? 19.922 -2.645 -14.508 1 51.53 68 SER B O 1
ATOM 4371 N N . GLU B 1 69 ? 20.641 -1.165 -16.219 1 50.34 69 GLU B N 1
ATOM 4372 C CA . GLU B 1 69 ? 21.859 -1.91 -16.5 1 50.34 69 GLU B CA 1
ATOM 4373 C C . GLU B 1 69 ? 22.719 -2.057 -15.242 1 50.34 69 GLU B C 1
ATOM 4375 O O . GLU B 1 69 ? 23.531 -2.982 -15.141 1 50.34 69 GLU B O 1
ATOM 4380 N N . GLN B 1 70 ? 22.312 -1.328 -14.141 1 59.56 70 GLN B N 1
ATOM 4381 C CA . GLN B 1 70 ? 23.359 -1.344 -13.125 1 59.56 70 GLN B CA 1
ATOM 4382 C C . GLN B 1 70 ? 22.812 -1.776 -11.773 1 59.56 70 GLN B C 1
ATOM 4384 O O . GLN B 1 70 ? 23.5 -1.659 -10.75 1 59.56 70 GLN B O 1
ATOM 4389 N N . VAL B 1 71 ? 21.75 -2.697 -11.945 1 75.62 71 VAL B N 1
ATOM 4390 C CA . VAL B 1 71 ? 21.203 -3.029 -10.633 1 75.62 71 VAL B CA 1
ATOM 4391 C C . VAL B 1 71 ? 21.891 -4.281 -10.094 1 75.62 71 VAL B C 1
ATOM 4393 O O . VAL B 1 71 ? 21.781 -5.363 -10.672 1 75.62 71 VAL B O 1
ATOM 4396 N N . LYS B 1 72 ? 22.672 -4.18 -9.047 1 82.19 72 LYS B N 1
ATOM 4397 C CA . LYS B 1 72 ? 23.375 -5.281 -8.398 1 82.19 72 LYS B CA 1
ATOM 4398 C C . LYS B 1 72 ? 22.406 -6.152 -7.594 1 82.19 72 LYS B C 1
ATOM 4400 O O . LYS B 1 72 ? 22.5 -7.383 -7.641 1 82.19 72 LYS B O 1
ATOM 4405 N N . ARG B 1 73 ? 21.562 -5.559 -6.961 1 90.38 73 ARG B N 1
ATOM 4406 C CA . ARG B 1 73 ? 20.547 -6.227 -6.141 1 90.38 73 ARG B CA 1
ATOM 4407 C C . ARG B 1 73 ? 19.156 -5.75 -6.496 1 90.38 73 ARG B C 1
ATOM 4409 O O . ARG B 1 73 ? 18.734 -4.668 -6.082 1 90.38 73 ARG B O 1
ATOM 4416 N N . PRO B 1 74 ? 18.438 -6.574 -7.242 1 91.81 74 PRO B N 1
ATOM 4417 C CA . PRO B 1 74 ? 17.094 -6.16 -7.645 1 91.81 74 PRO B CA 1
ATOM 4418 C C . PRO B 1 74 ? 16.094 -6.172 -6.488 1 91.81 74 PRO B C 1
ATOM 4420 O O . PRO B 1 74 ? 16.312 -6.855 -5.484 1 91.81 74 PRO B O 1
ATOM 4423 N N . VAL B 1 75 ? 15.047 -5.406 -6.633 1 94.25 75 VAL B N 1
ATOM 4424 C CA . VAL B 1 75 ? 13.953 -5.398 -5.668 1 94.25 75 VAL B CA 1
ATOM 4425 C C . VAL B 1 75 ? 13.188 -6.719 -5.738 1 94.25 75 VAL B C 1
ATOM 4427 O O . VAL B 1 75 ? 12.953 -7.246 -6.828 1 94.25 75 VAL B O 1
ATOM 4430 N N . ASP B 1 76 ? 12.93 -7.293 -4.586 1 97.06 76 ASP B N 1
ATOM 4431 C CA . ASP B 1 76 ? 12.211 -8.57 -4.539 1 97.06 76 ASP B CA 1
ATOM 4432 C C . ASP B 1 76 ? 10.945 -8.453 -3.697 1 97.06 76 ASP B C 1
ATOM 4434 O O . ASP B 1 76 ? 10.641 -7.387 -3.166 1 97.06 76 ASP B O 1
ATOM 4438 N N . ALA B 1 77 ? 10.195 -9.492 -3.682 1 97.81 77 ALA B N 1
ATOM 4439 C CA . ALA B 1 77 ? 8.898 -9.492 -3.002 1 97.81 77 ALA B CA 1
ATOM 4440 C C . ALA B 1 77 ? 9.062 -9.273 -1.502 1 97.81 77 ALA B C 1
ATOM 4442 O O . ALA B 1 77 ? 8.242 -8.594 -0.875 1 97.81 77 ALA B O 1
ATOM 4443 N N . GLN B 1 78 ? 10.086 -9.828 -0.951 1 97.44 78 GLN B N 1
ATOM 4444 C CA . GLN B 1 78 ? 10.297 -9.688 0.486 1 97.44 78 GLN B CA 1
ATOM 4445 C C . GLN B 1 78 ? 10.438 -8.227 0.887 1 97.44 78 GLN B C 1
ATOM 4447 O O . GLN B 1 78 ? 9.758 -7.758 1.799 1 97.44 78 GLN B O 1
ATOM 4452 N N . LEU B 1 79 ? 11.305 -7.551 0.188 1 97.62 79 LEU B N 1
ATOM 4453 C CA . LEU B 1 79 ? 11.516 -6.141 0.491 1 97.62 79 LEU B CA 1
ATOM 4454 C C . LEU B 1 79 ? 10.234 -5.34 0.313 1 97.62 79 LEU B C 1
ATOM 4456 O O . LEU B 1 79 ? 9.891 -4.512 1.16 1 97.62 79 LEU B O 1
ATOM 4460 N N . LEU B 1 80 ? 9.555 -5.59 -0.772 1 97.94 80 LEU B N 1
ATOM 4461 C CA . LEU B 1 80 ? 8.328 -4.859 -1.072 1 97.94 80 LEU B CA 1
ATOM 4462 C C . LEU B 1 80 ? 7.273 -5.109 0.002 1 97.94 80 LEU B C 1
ATOM 4464 O O . LEU B 1 80 ? 6.574 -4.18 0.415 1 97.94 80 LEU B O 1
ATOM 4468 N N . GLU B 1 81 ? 7.168 -6.293 0.493 1 96.88 81 GLU B N 1
ATOM 4469 C CA . GLU B 1 81 ? 6.176 -6.621 1.512 1 96.88 81 GLU B CA 1
ATOM 4470 C C . GLU B 1 81 ? 6.539 -6 2.857 1 96.88 81 GLU B C 1
ATOM 4472 O O . GLU B 1 81 ? 5.66 -5.539 3.592 1 96.88 81 GLU B O 1
ATOM 4477 N N . GLU B 1 82 ? 7.793 -6.02 3.143 1 96.81 82 GLU B N 1
ATOM 4478 C CA . GLU B 1 82 ? 8.25 -5.438 4.402 1 96.81 82 GLU B CA 1
ATOM 4479 C C . GLU B 1 82 ? 8.016 -3.928 4.426 1 96.81 82 GLU B C 1
ATOM 4481 O O . GLU B 1 82 ? 7.867 -3.336 5.5 1 96.81 82 GLU B O 1
ATOM 4486 N N . LEU B 1 83 ? 7.988 -3.326 3.27 1 97.38 83 LEU B N 1
ATOM 4487 C CA . LEU B 1 83 ? 7.832 -1.879 3.186 1 97.38 83 LEU B CA 1
ATOM 4488 C C . LEU B 1 83 ? 6.418 -1.51 2.75 1 97.38 83 LEU B C 1
ATOM 4490 O O . LEU B 1 83 ? 6.141 -0.348 2.443 1 97.38 83 LEU B O 1
ATOM 4494 N N . ALA B 1 84 ? 5.516 -2.473 2.748 1 96.25 84 ALA B N 1
ATOM 4495 C CA . ALA B 1 84 ? 4.188 -2.312 2.162 1 96.25 84 ALA B CA 1
ATOM 4496 C C . ALA B 1 84 ? 3.42 -1.183 2.844 1 96.25 84 ALA B C 1
ATOM 4498 O O . ALA B 1 84 ? 2.662 -0.459 2.193 1 96.25 84 ALA B O 1
ATOM 4499 N N . VAL B 1 85 ? 3.619 -0.943 4.121 1 95.25 85 VAL B N 1
ATOM 4500 C CA . VAL B 1 85 ? 2.844 0.015 4.902 1 95.25 85 VAL B CA 1
ATOM 4501 C C . VAL B 1 85 ? 3.174 1.437 4.453 1 95.25 85 VAL B C 1
ATOM 4503 O O . VAL B 1 85 ? 2.385 2.361 4.664 1 95.25 85 VAL B O 1
ATOM 4506 N N . PHE B 1 86 ? 4.312 1.622 3.764 1 96.5 86 PHE B N 1
ATOM 4507 C CA . PHE B 1 86 ? 4.754 2.951 3.363 1 96.5 86 PHE B CA 1
ATOM 4508 C C . PHE B 1 86 ? 4.359 3.244 1.921 1 96.5 86 PHE B C 1
ATOM 4510 O O . PHE B 1 86 ? 4.402 4.395 1.48 1 96.5 86 PHE B O 1
ATOM 4517 N N . GLU B 1 87 ? 3.967 2.205 1.225 1 96.44 87 GLU B N 1
ATOM 4518 C CA . GLU B 1 87 ? 3.771 2.305 -0.218 1 96.44 87 GLU B CA 1
ATOM 4519 C C . GLU B 1 87 ? 2.676 3.312 -0.559 1 96.44 87 GLU B C 1
ATOM 4521 O O . GLU B 1 87 ? 2.814 4.09 -1.504 1 96.44 87 GLU B O 1
ATOM 4526 N N . PRO B 1 88 ? 1.561 3.377 0.214 1 95 88 PRO B N 1
ATOM 4527 C CA . PRO B 1 88 ? 0.536 4.371 -0.113 1 95 88 PRO B CA 1
ATOM 4528 C C . PRO B 1 88 ? 1.059 5.805 -0.041 1 95 88 PRO B C 1
ATOM 4530 O O . PRO B 1 88 ? 0.701 6.637 -0.876 1 95 88 PRO B O 1
ATOM 4533 N N . THR B 1 89 ? 1.871 6.055 0.884 1 96.25 89 THR B N 1
ATOM 4534 C CA . THR B 1 89 ? 2.453 7.387 1.032 1 96.25 89 THR B CA 1
ATOM 4535 C C . THR B 1 89 ? 3.387 7.699 -0.134 1 96.25 89 THR B C 1
ATOM 4537 O O . THR B 1 89 ? 3.301 8.773 -0.731 1 96.25 89 THR B O 1
ATOM 4540 N N . VAL B 1 90 ? 4.203 6.77 -0.519 1 95.31 90 VAL B N 1
ATOM 4541 C CA . VAL B 1 90 ? 5.184 6.973 -1.578 1 95.31 90 VAL B CA 1
ATOM 4542 C C . VAL B 1 90 ? 4.469 7.215 -2.906 1 95.31 90 VAL B C 1
ATOM 4544 O O . VAL B 1 90 ? 4.816 8.141 -3.646 1 95.31 90 VAL B O 1
ATOM 4547 N N . LEU B 1 91 ? 3.498 6.379 -3.176 1 94.88 91 LEU B N 1
ATOM 4548 C CA . LEU B 1 91 ? 2.805 6.492 -4.453 1 94.88 91 LEU B CA 1
ATOM 4549 C C . LEU B 1 91 ? 2.105 7.84 -4.574 1 94.88 91 LEU B C 1
ATOM 4551 O O . LEU B 1 91 ? 2.027 8.406 -5.668 1 94.88 91 LEU B O 1
ATOM 4555 N N . LYS B 1 92 ? 1.601 8.32 -3.477 1 93.94 92 LYS B N 1
ATOM 4556 C CA . LYS B 1 92 ? 0.948 9.625 -3.506 1 93.94 92 LYS B CA 1
ATOM 4557 C C . LYS B 1 92 ? 1.974 10.75 -3.627 1 93.94 92 LYS B C 1
ATOM 4559 O O . LYS B 1 92 ? 1.709 11.773 -4.258 1 93.94 92 LYS B O 1
ATOM 4564 N N . LEU B 1 93 ? 3.162 10.617 -3.137 1 91.94 93 LEU B N 1
ATOM 4565 C CA . LEU B 1 93 ? 4.219 11.617 -3.178 1 91.94 93 LEU B CA 1
ATOM 4566 C C . LEU B 1 93 ? 4.723 11.82 -4.602 1 91.94 93 LEU B C 1
ATOM 4568 O O . LEU B 1 93 ? 5.344 12.844 -4.906 1 91.94 93 LEU B O 1
ATOM 4572 N N . VAL B 1 94 ? 4.477 10.859 -5.52 1 84.44 94 VAL B N 1
ATOM 4573 C CA . VAL B 1 94 ? 4.938 10.945 -6.898 1 84.44 94 VAL B CA 1
ATOM 4574 C C . VAL B 1 94 ? 4.336 12.188 -7.566 1 84.44 94 VAL B C 1
ATOM 4576 O O . VAL B 1 94 ? 4.953 12.773 -8.453 1 84.44 94 VAL B O 1
ATOM 4579 N N . GLU B 1 95 ? 3.201 12.594 -7.078 1 83 95 GLU B N 1
ATOM 4580 C CA . GLU B 1 95 ? 2.557 13.781 -7.625 1 83 95 GLU B CA 1
ATOM 4581 C C . GLU B 1 95 ? 3.406 15.031 -7.391 1 83 95 GLU B C 1
ATOM 4583 O O . GLU B 1 95 ? 3.293 16.016 -8.125 1 83 95 GLU B O 1
ATOM 4588 N N . ARG B 1 96 ? 4.191 14.977 -6.402 1 79.31 96 ARG B N 1
ATOM 4589 C CA . ARG B 1 96 ? 5.066 16.109 -6.121 1 79.31 96 ARG B CA 1
ATOM 4590 C C . ARG B 1 96 ? 6.273 16.109 -7.055 1 79.31 96 ARG B C 1
ATOM 4592 O O . ARG B 1 96 ? 6.789 17.172 -7.398 1 79.31 96 ARG B O 1
ATOM 4599 N N . ILE B 1 97 ? 6.668 14.93 -7.406 1 69.69 97 ILE B N 1
ATOM 4600 C CA . ILE B 1 97 ? 7.84 14.781 -8.266 1 69.69 97 ILE B CA 1
ATOM 4601 C C . ILE B 1 97 ? 7.504 15.25 -9.68 1 69.69 97 ILE B C 1
ATOM 4603 O O . ILE B 1 97 ? 8.289 15.977 -10.297 1 69.69 97 ILE B O 1
ATOM 4607 N N . PHE B 1 98 ? 6.371 14.773 -10.031 1 67.12 98 PHE B N 1
ATOM 4608 C CA . PHE B 1 98 ? 5.973 15.062 -11.406 1 67.12 98 PHE B CA 1
ATOM 4609 C C . PHE B 1 98 ? 4.574 15.664 -11.453 1 67.12 98 PHE B C 1
ATOM 4611 O O . PHE B 1 98 ? 3.656 15.07 -12.023 1 67.12 98 PHE B O 1
ATOM 4618 N N . PRO B 1 99 ? 4.48 16.891 -10.938 1 59.72 99 PRO B N 1
ATOM 4619 C CA . PRO B 1 99 ? 3.131 17.438 -10.812 1 59.72 99 PRO B CA 1
ATOM 4620 C C . PRO B 1 99 ? 2.457 17.656 -12.164 1 59.72 99 PRO B C 1
ATOM 4622 O O . PRO B 1 99 ? 1.229 17.594 -12.266 1 59.72 99 PRO B O 1
ATOM 4625 N N . LYS B 1 100 ? 3.281 17.766 -13.156 1 58.41 100 LYS B N 1
ATOM 4626 C CA . LYS B 1 100 ? 2.68 18.141 -14.438 1 58.41 100 LYS B CA 1
ATOM 4627 C C . LYS B 1 100 ? 2.803 17.016 -15.453 1 58.41 100 LYS B C 1
ATOM 4629 O O . LYS B 1 100 ? 2.32 17.125 -16.578 1 58.41 100 LYS B O 1
ATOM 4634 N N . LYS B 1 101 ? 3.498 15.93 -15.047 1 65.12 101 LYS B N 1
ATOM 4635 C CA . LYS B 1 101 ? 3.625 14.805 -15.977 1 65.12 101 LYS B CA 1
ATOM 4636 C C . LYS B 1 101 ? 2.447 13.852 -15.844 1 65.12 101 LYS B C 1
ATOM 4638 O O . LYS B 1 101 ? 2.355 13.102 -14.867 1 65.12 101 LYS B O 1
ATOM 4643 N N . ARG B 1 102 ? 1.683 13.867 -16.797 1 65.25 102 ARG B N 1
ATOM 4644 C CA . ARG B 1 102 ? 0.426 13.125 -16.812 1 65.25 102 ARG B CA 1
ATOM 4645 C C . ARG B 1 102 ? 0.673 11.625 -16.656 1 65.25 102 ARG B C 1
ATOM 4647 O O . ARG B 1 102 ? -0.151 10.906 -16.094 1 65.25 102 ARG B O 1
ATOM 4654 N N . ARG B 1 103 ? 1.834 11.289 -17.156 1 73.75 103 ARG B N 1
ATOM 4655 C CA . ARG B 1 103 ? 2.127 9.859 -17.156 1 73.75 103 ARG B CA 1
ATOM 4656 C C . ARG B 1 103 ? 2.17 9.305 -15.742 1 73.75 103 ARG B C 1
ATOM 4658 O O . ARG B 1 103 ? 1.782 8.156 -15.508 1 73.75 103 ARG B O 1
ATOM 4665 N N . TYR B 1 104 ? 2.453 10.148 -14.859 1 78.19 104 TYR B N 1
ATOM 4666 C CA . TYR B 1 104 ? 2.611 9.648 -13.5 1 78.19 104 TYR B CA 1
ATOM 4667 C C . TYR B 1 104 ? 1.309 9.766 -12.719 1 78.19 104 TYR B C 1
ATOM 4669 O O . TYR B 1 104 ? 1.298 9.641 -11.492 1 78.19 104 TYR B O 1
ATOM 4677 N N . ARG B 1 105 ? 0.25 9.984 -13.477 1 81.31 105 ARG B N 1
ATOM 4678 C CA . ARG B 1 105 ? -1.074 9.805 -12.891 1 81.31 105 ARG B CA 1
ATOM 4679 C C . ARG B 1 105 ? -1.493 8.344 -12.906 1 81.31 105 ARG B C 1
ATOM 4681 O O . ARG B 1 105 ? -2.408 7.941 -12.188 1 81.31 105 ARG B O 1
ATOM 4688 N N . TYR B 1 106 ? -0.714 7.656 -13.75 1 83.94 106 TYR B N 1
ATOM 4689 C CA . TYR B 1 106 ? -1.026 6.242 -13.914 1 83.94 106 TYR B CA 1
ATOM 4690 C C . TYR B 1 106 ? -0.447 5.426 -12.766 1 83.94 106 TYR B C 1
ATOM 4692 O O . TYR B 1 106 ? 0.692 5.648 -12.344 1 83.94 106 TYR B O 1
ATOM 4700 N N . PHE B 1 107 ? -1.253 4.508 -12.312 1 89.06 107 PHE B N 1
ATOM 4701 C CA . PHE B 1 107 ? -0.9 3.684 -11.164 1 89.06 107 PHE B CA 1
ATOM 4702 C C . PHE B 1 107 ? 0.371 2.889 -11.438 1 89.06 107 PHE B C 1
ATOM 4704 O O . PHE B 1 107 ? 1.307 2.906 -10.633 1 89.06 107 PHE B O 1
ATOM 4711 N N . ASP B 1 108 ? 0.492 2.211 -12.57 1 86.81 108 ASP B N 1
ATOM 4712 C CA . ASP B 1 108 ? 1.605 1.313 -12.859 1 86.81 108 ASP B CA 1
ATOM 4713 C C . ASP B 1 108 ? 2.918 2.084 -12.969 1 86.81 108 ASP B C 1
ATOM 4715 O O . ASP B 1 108 ? 3.967 1.601 -12.539 1 86.81 108 ASP B O 1
ATOM 4719 N N . LEU B 1 109 ? 2.801 3.246 -13.523 1 85.19 109 LEU B N 1
ATOM 4720 C CA . LEU B 1 109 ? 4.016 4.039 -13.68 1 85.19 109 LEU B CA 1
ATOM 4721 C C . LEU B 1 109 ? 4.516 4.539 -12.328 1 85.19 109 LEU B C 1
ATOM 4723 O O . LEU B 1 109 ? 5.723 4.582 -12.086 1 85.19 109 LEU B O 1
ATOM 4727 N N . ARG B 1 110 ? 3.605 4.91 -11.422 1 89.12 110 ARG B N 1
ATOM 4728 C CA . ARG B 1 110 ? 3.998 5.309 -10.07 1 89.12 110 ARG B CA 1
ATOM 4729 C C . ARG B 1 110 ? 4.66 4.152 -9.328 1 89.12 110 ARG B C 1
ATOM 4731 O O . ARG B 1 110 ? 5.672 4.34 -8.656 1 89.12 110 ARG B O 1
ATOM 4738 N N . ARG B 1 111 ? 4.086 3.037 -9.531 1 91.88 111 ARG B N 1
ATOM 4739 C CA . ARG B 1 111 ? 4.598 1.843 -8.859 1 91.88 111 ARG B CA 1
ATOM 4740 C C . ARG B 1 111 ? 6.004 1.506 -9.344 1 91.88 111 ARG B C 1
ATOM 4742 O O . ARG B 1 111 ? 6.883 1.189 -8.539 1 91.88 111 ARG B O 1
ATOM 4749 N N . HIS B 1 112 ? 6.281 1.617 -10.594 1 87.81 112 HIS B N 1
ATOM 4750 C CA . HIS B 1 112 ? 7.59 1.28 -11.148 1 87.81 112 HIS B CA 1
ATOM 4751 C C . HIS B 1 112 ? 8.633 2.328 -10.773 1 87.81 112 HIS B C 1
ATOM 4753 O O . HIS B 1 112 ? 9.805 2.002 -10.578 1 87.81 112 HIS B O 1
ATOM 4759 N N . LEU B 1 113 ? 8.141 3.543 -10.742 1 86.56 113 LEU B N 1
ATOM 4760 C CA . LEU B 1 113 ? 9.039 4.578 -10.25 1 86.56 113 LEU B CA 1
ATOM 4761 C C . LEU B 1 113 ? 9.461 4.289 -8.812 1 86.56 113 LEU B C 1
ATOM 4763 O O . LEU B 1 113 ? 10.641 4.398 -8.477 1 86.56 113 LEU B O 1
ATOM 4767 N N . TYR B 1 114 ? 8.5 3.891 -8.016 1 92.38 114 TYR B N 1
ATOM 4768 C CA . TYR B 1 114 ? 8.766 3.504 -6.637 1 92.38 114 TYR B CA 1
ATOM 4769 C C . TYR B 1 114 ? 9.781 2.367 -6.574 1 92.38 114 TYR B C 1
ATOM 4771 O O . TYR B 1 114 ? 10.742 2.428 -5.805 1 92.38 114 TYR B O 1
ATOM 4779 N N . TYR B 1 115 ? 9.609 1.353 -7.379 1 91.31 115 TYR B N 1
ATOM 4780 C CA . TYR B 1 115 ? 10.531 0.218 -7.422 1 91.31 115 TYR B CA 1
ATOM 4781 C C . TYR B 1 115 ? 11.93 0.661 -7.832 1 91.31 115 TYR B C 1
ATOM 4783 O O . TYR B 1 115 ? 12.922 0.172 -7.293 1 91.31 115 TYR B O 1
ATOM 4791 N N . SER B 1 116 ? 11.953 1.589 -8.766 1 85.44 116 SER B N 1
ATOM 4792 C CA . SER B 1 116 ? 13.242 2.102 -9.227 1 85.44 116 SER B CA 1
ATOM 4793 C C . SER B 1 116 ? 13.969 2.848 -8.109 1 85.44 116 SER B C 1
ATOM 4795 O O . SER B 1 116 ? 15.188 2.703 -7.953 1 85.44 116 SER B O 1
ATOM 4797 N N . TYR B 1 117 ? 13.234 3.609 -7.367 1 86.88 117 TYR B N 1
ATOM 4798 C CA . TYR B 1 117 ? 13.836 4.316 -6.242 1 86.88 117 TYR B CA 1
ATOM 4799 C C . TYR B 1 117 ? 14.336 3.34 -5.188 1 86.88 117 TYR B C 1
ATOM 4801 O O . TYR B 1 117 ? 15.43 3.516 -4.637 1 86.88 117 TYR B O 1
ATOM 4809 N N . LEU B 1 118 ? 13.562 2.307 -4.934 1 92.5 118 LEU B N 1
ATOM 4810 C CA . LEU B 1 118 ? 13.969 1.295 -3.963 1 92.5 118 LEU B CA 1
ATOM 4811 C C . LEU B 1 118 ? 15.266 0.61 -4.398 1 92.5 118 LEU B C 1
ATOM 4813 O O . LEU B 1 118 ? 16.188 0.44 -3.592 1 92.5 118 LEU B O 1
ATOM 4817 N N . SER B 1 119 ? 15.258 0.258 -5.641 1 88.62 119 SER B N 1
ATOM 4818 C CA . SER B 1 119 ? 16.438 -0.411 -6.18 1 88.62 119 SER B CA 1
ATOM 4819 C C . SER B 1 119 ? 17.672 0.483 -6.09 1 88.62 119 SER B C 1
ATOM 4821 O O . SER B 1 119 ? 18.719 0.05 -5.621 1 88.62 119 SER B O 1
ATOM 4823 N N . TYR B 1 120 ? 17.531 1.686 -6.469 1 84.94 120 TYR B N 1
ATOM 4824 C CA . TYR B 1 120 ? 18.641 2.627 -6.469 1 84.94 120 TYR B CA 1
ATOM 4825 C C . TYR B 1 120 ? 19.172 2.846 -5.059 1 84.94 120 TYR B C 1
ATOM 4827 O O . TYR B 1 120 ? 20.359 2.662 -4.801 1 84.94 120 TYR B O 1
ATOM 4835 N N . TRP B 1 121 ? 18.297 3.168 -4.18 1 88.31 121 TRP B N 1
ATOM 4836 C CA . TRP B 1 121 ? 18.719 3.539 -2.834 1 88.31 121 TRP B CA 1
ATOM 4837 C C . TRP B 1 121 ? 19.219 2.32 -2.066 1 88.31 121 TRP B C 1
ATOM 4839 O O . TRP B 1 121 ? 20.172 2.416 -1.286 1 88.31 121 TRP B O 1
ATOM 4849 N N . SER B 1 122 ? 18.547 1.212 -2.26 1 91.75 122 SER B N 1
ATOM 4850 C CA . SER B 1 122 ? 19 0.002 -1.585 1 91.75 122 SER B CA 1
ATOM 4851 C C . SER B 1 122 ? 20.438 -0.34 -1.973 1 91.75 122 SER B C 1
ATOM 4853 O O . SER B 1 122 ? 21.266 -0.626 -1.107 1 91.75 122 SER B O 1
ATOM 4855 N N . ASN B 1 123 ? 20.703 -0.3 -3.256 1 88.56 123 ASN B N 1
ATOM 4856 C CA . ASN B 1 123 ? 22.062 -0.576 -3.732 1 88.56 123 ASN B CA 1
ATOM 4857 C C . ASN B 1 123 ? 23.047 0.494 -3.271 1 88.56 123 ASN B C 1
ATOM 4859 O O . ASN B 1 123 ? 24.141 0.177 -2.82 1 88.56 123 ASN B O 1
ATOM 4863 N N . PHE B 1 124 ? 22.656 1.723 -3.305 1 84.81 124 PHE B N 1
ATOM 4864 C CA . PHE B 1 124 ? 23.531 2.828 -2.908 1 84.81 124 PHE B CA 1
ATOM 4865 C C . PHE B 1 124 ? 23.922 2.703 -1.442 1 84.81 124 PHE B C 1
ATOM 4867 O O . PHE B 1 124 ? 25.109 2.807 -1.105 1 84.81 124 PHE B O 1
ATOM 4874 N N . LEU B 1 125 ? 22.953 2.486 -0.598 1 89.38 125 LEU B N 1
ATOM 4875 C CA . LEU B 1 125 ? 23.188 2.398 0.838 1 89.38 125 LEU B CA 1
ATOM 4876 C C . LEU B 1 125 ? 24.109 1.226 1.166 1 89.38 125 LEU B C 1
ATOM 4878 O O . LEU B 1 125 ? 25.047 1.364 1.959 1 89.38 125 LEU B O 1
ATOM 4882 N N . LYS B 1 126 ? 23.906 0.118 0.534 1 90.19 126 LYS B N 1
ATOM 4883 C CA . LYS B 1 126 ? 24.688 -1.079 0.811 1 90.19 126 LYS B CA 1
ATOM 4884 C C . LYS B 1 126 ? 26.094 -0.96 0.226 1 90.19 126 LYS B C 1
ATOM 4886 O O . LYS B 1 126 ? 27.078 -1.268 0.898 1 90.19 126 LYS B O 1
ATOM 4891 N N . ASP B 1 127 ? 26.172 -0.488 -0.995 1 85.88 127 ASP B N 1
ATOM 4892 C CA . ASP B 1 127 ? 27.469 -0.409 -1.678 1 85.88 127 ASP B CA 1
ATOM 4893 C C . ASP B 1 127 ? 28.391 0.606 -1.002 1 85.88 127 ASP B C 1
ATOM 4895 O O . ASP B 1 127 ? 29.609 0.43 -0.981 1 85.88 127 ASP B O 1
ATOM 4899 N N . ASN B 1 128 ? 27.766 1.648 -0.451 1 82.69 128 ASN B N 1
ATOM 4900 C CA . ASN B 1 128 ? 28.578 2.701 0.16 1 82.69 128 ASN B CA 1
ATOM 4901 C C . ASN B 1 128 ? 28.641 2.547 1.676 1 82.69 128 ASN B C 1
ATOM 4903 O O . ASN B 1 128 ? 29.234 3.381 2.363 1 82.69 128 ASN B O 1
ATOM 4907 N N . LYS B 1 129 ? 28 1.553 2.217 1 89.5 129 LYS B N 1
ATOM 4908 C CA . LYS B 1 129 ? 28.016 1.215 3.637 1 89.5 129 LYS B CA 1
ATOM 4909 C C . LYS B 1 129 ? 27.609 2.41 4.492 1 89.5 129 LYS B C 1
ATOM 4911 O O . LYS B 1 129 ? 28.312 2.768 5.445 1 89.5 129 LYS B O 1
ATOM 4916 N N . ILE B 1 130 ? 26.594 3.074 4.098 1 88.19 130 ILE B N 1
ATOM 4917 C CA . ILE B 1 130 ? 26.094 4.25 4.801 1 88.19 130 ILE B CA 1
ATOM 4918 C C . ILE B 1 130 ? 25.547 3.838 6.164 1 88.19 130 ILE B C 1
ATOM 4920 O O . ILE B 1 130 ? 24.781 2.865 6.266 1 88.19 130 ILE B O 1
ATOM 4924 N N . ASP B 1 131 ? 25.906 4.605 7.145 1 90.5 131 ASP B N 1
ATOM 4925 C CA . ASP B 1 131 ? 25.406 4.234 8.469 1 90.5 131 ASP B CA 1
ATOM 4926 C C . ASP B 1 131 ? 24.578 5.355 9.078 1 90.5 131 ASP B C 1
ATOM 4928 O O . ASP B 1 131 ? 23.953 5.172 10.125 1 90.5 131 ASP B O 1
ATOM 4932 N N . LYS B 1 132 ? 24.578 6.516 8.391 1 90.19 132 LYS B N 1
ATOM 4933 C CA . LYS B 1 132 ? 23.781 7.645 8.852 1 90.19 132 LYS B CA 1
ATOM 4934 C C . LYS B 1 132 ? 23.281 8.492 7.684 1 90.19 132 LYS B C 1
ATOM 4936 O O . LYS B 1 132 ? 24.031 8.75 6.738 1 90.19 132 LYS B O 1
ATOM 4941 N N . VAL B 1 133 ? 22.031 8.883 7.766 1 89.44 133 VAL B N 1
ATOM 4942 C CA . VAL B 1 133 ? 21.453 9.781 6.77 1 89.44 133 VAL B CA 1
ATOM 4943 C C . VAL B 1 133 ? 20.891 11.023 7.457 1 89.44 133 VAL B C 1
ATOM 4945 O O . VAL B 1 133 ? 20.094 10.914 8.391 1 89.44 133 VAL B O 1
ATOM 4948 N N . ILE B 1 134 ? 21.281 12.172 7.012 1 87.31 134 ILE B N 1
ATOM 4949 C CA . ILE B 1 134 ? 20.812 13.445 7.547 1 87.31 134 ILE B CA 1
ATOM 4950 C C . ILE B 1 134 ? 19.984 14.172 6.488 1 87.31 134 ILE B C 1
ATOM 4952 O O . ILE B 1 134 ? 20.484 14.469 5.398 1 87.31 134 ILE B O 1
ATOM 4956 N N . PHE B 1 135 ? 18.781 14.438 6.852 1 86.94 135 PHE B N 1
ATOM 4957 C CA . PHE B 1 135 ? 17.906 15.172 5.949 1 86.94 135 PHE B CA 1
ATOM 4958 C C . PHE B 1 135 ? 17.891 16.656 6.305 1 86.94 135 PHE B C 1
ATOM 4960 O O . PHE B 1 135 ? 18.344 17.047 7.387 1 86.94 135 PHE B O 1
ATOM 4967 N N . ASP B 1 136 ? 17.422 17.438 5.352 1 81.5 136 ASP B N 1
ATOM 4968 C CA . ASP B 1 136 ? 17.312 18.875 5.617 1 81.5 136 ASP B CA 1
ATOM 4969 C C . ASP B 1 136 ? 15.922 19.234 6.137 1 81.5 136 ASP B C 1
ATOM 4971 O O . ASP B 1 136 ? 15.727 20.312 6.691 1 81.5 136 ASP B O 1
ATOM 4975 N N . ASP B 1 137 ? 15.023 18.406 5.91 1 88.12 137 ASP B N 1
ATOM 4976 C CA . ASP B 1 137 ? 13.625 18.516 6.336 1 88.12 137 ASP B CA 1
ATOM 4977 C C . ASP B 1 137 ? 12.945 17.156 6.336 1 88.12 137 ASP B C 1
ATOM 4979 O O . ASP B 1 137 ? 13.57 16.141 6.004 1 88.12 137 ASP B O 1
ATOM 4983 N N . VAL B 1 138 ? 11.758 17.172 6.801 1 93.38 138 VAL B N 1
ATOM 4984 C CA . VAL B 1 138 ? 10.969 15.945 6.637 1 93.38 138 VAL B CA 1
ATOM 4985 C C . VAL B 1 138 ? 10.953 15.539 5.164 1 93.38 138 VAL B C 1
ATOM 4987 O O . VAL B 1 138 ? 10.562 16.328 4.301 1 93.38 138 VAL B O 1
ATOM 4990 N N . PRO B 1 139 ? 11.453 14.312 4.859 1 91.44 139 PRO B N 1
ATOM 4991 C CA . PRO B 1 139 ? 11.422 13.875 3.463 1 91.44 139 PRO B CA 1
ATOM 4992 C C . PRO B 1 139 ? 10.008 13.836 2.883 1 91.44 139 PRO B C 1
ATOM 4994 O O . PRO B 1 139 ? 9.133 13.18 3.436 1 91.44 139 PRO B O 1
ATOM 4997 N N . HIS B 1 140 ? 9.805 14.57 1.739 1 91.19 140 HIS B N 1
ATOM 4998 C CA . HIS B 1 140 ? 8.445 14.656 1.217 1 91.19 140 HIS B CA 1
ATOM 4999 C C . HIS B 1 140 ? 8.445 14.883 -0.291 1 91.19 140 HIS B C 1
ATOM 5001 O O . HIS B 1 140 ? 7.43 15.281 -0.865 1 91.19 140 HIS B O 1
ATOM 5007 N N . VAL B 1 141 ? 9.57 14.617 -0.942 1 81.31 141 VAL B N 1
ATOM 5008 C CA . VAL B 1 141 ? 9.633 14.844 -2.383 1 81.31 141 VAL B CA 1
ATOM 5009 C C . VAL B 1 141 ? 9.578 13.508 -3.117 1 81.31 141 VAL B C 1
ATOM 5011 O O . VAL B 1 141 ? 9.719 13.453 -4.34 1 81.31 141 VAL B O 1
ATOM 5014 N N . GLY B 1 142 ? 9.375 12.461 -2.465 1 84.75 142 GLY B N 1
ATOM 5015 C CA . GLY B 1 142 ? 9.219 11.148 -3.066 1 84.75 142 GLY B CA 1
ATOM 5016 C C . GLY B 1 142 ? 10.477 10.312 -3.01 1 84.75 142 GLY B C 1
ATOM 5017 O O . GLY B 1 142 ? 10.555 9.352 -2.24 1 84.75 142 GLY B O 1
ATOM 5018 N N . PHE B 1 143 ? 11.5 10.742 -3.789 1 83.94 143 PHE B N 1
ATOM 5019 C CA . PHE B 1 143 ? 12.75 9.992 -3.828 1 83.94 143 PHE B CA 1
ATOM 5020 C C . PHE B 1 143 ? 13.43 10.008 -2.465 1 83.94 143 PHE B C 1
ATOM 5022 O O . PHE B 1 143 ? 14.016 9 -2.049 1 83.94 143 PHE B O 1
ATOM 5029 N N . ASP B 1 144 ? 13.352 11.086 -1.773 1 87.25 144 ASP B N 1
ATOM 5030 C CA . ASP B 1 144 ? 13.984 11.195 -0.46 1 87.25 144 ASP B CA 1
ATOM 5031 C C . ASP B 1 144 ? 13.195 10.414 0.59 1 87.25 144 ASP B C 1
ATOM 5033 O O . ASP B 1 144 ? 13.766 9.898 1.55 1 87.25 144 ASP B O 1
ATOM 5037 N N . TYR B 1 145 ? 11.898 10.352 0.409 1 93.12 145 TYR B N 1
ATOM 5038 C CA . TYR B 1 145 ? 11.094 9.562 1.336 1 93.12 145 TYR B CA 1
ATOM 5039 C C . TYR B 1 145 ? 11.43 8.078 1.227 1 93.12 145 TYR B C 1
ATOM 5041 O O . TYR B 1 145 ? 11.445 7.363 2.23 1 93.12 145 TYR B O 1
ATOM 5049 N N . VAL B 1 146 ? 11.711 7.605 0.02 1 93.19 146 VAL B N 1
ATOM 5050 C CA . VAL B 1 146 ? 12.117 6.215 -0.181 1 93.19 146 VAL B CA 1
ATOM 5051 C C . VAL B 1 146 ? 13.445 5.957 0.514 1 93.19 146 VAL B C 1
ATOM 5053 O O . VAL B 1 146 ? 13.633 4.914 1.145 1 93.19 146 VAL B O 1
ATOM 5056 N N . LEU B 1 147 ? 14.344 6.941 0.413 1 91.06 147 LEU B N 1
ATOM 5057 C CA . LEU B 1 147 ? 15.602 6.844 1.14 1 91.06 147 LEU B CA 1
ATOM 5058 C C . LEU B 1 147 ? 15.359 6.738 2.641 1 91.06 147 LEU B C 1
ATOM 5060 O O . LEU B 1 147 ? 15.984 5.922 3.322 1 91.06 147 LEU B O 1
ATOM 5064 N N . TYR B 1 148 ? 14.461 7.504 3.104 1 95.06 148 TYR B N 1
ATOM 5065 C CA . TYR B 1 148 ? 14.102 7.52 4.516 1 95.06 148 TYR B CA 1
ATOM 5066 C C . TYR B 1 148 ? 13.586 6.156 4.965 1 95.06 148 TYR B C 1
ATOM 5068 O O . TYR B 1 148 ? 14.07 5.594 5.949 1 95.06 148 TYR B O 1
ATOM 5076 N N . ILE B 1 149 ? 12.641 5.551 4.273 1 97.56 149 ILE B N 1
ATOM 5077 C CA . ILE B 1 149 ? 12.023 4.309 4.715 1 97.56 149 ILE B CA 1
ATOM 5078 C C . ILE B 1 149 ? 13.023 3.16 4.598 1 97.56 149 ILE B C 1
ATOM 5080 O O . ILE B 1 149 ? 13.023 2.246 5.426 1 97.56 149 ILE B O 1
ATOM 5084 N N . LEU B 1 150 ? 13.883 3.176 3.578 1 96.81 150 LEU B N 1
ATOM 5085 C CA . LEU B 1 150 ? 14.898 2.143 3.434 1 96.81 150 LEU B CA 1
ATOM 5086 C C . LEU B 1 150 ? 15.93 2.236 4.555 1 96.81 150 LEU B C 1
ATOM 5088 O O . LEU B 1 150 ? 16.375 1.214 5.086 1 96.81 150 LEU B O 1
ATOM 5092 N N . SER B 1 151 ? 16.297 3.467 4.852 1 96.69 151 SER B N 1
ATOM 5093 C CA . SER B 1 151 ? 17.234 3.66 5.941 1 96.69 151 SER B CA 1
ATOM 5094 C C . SER B 1 151 ? 16.703 3.1 7.254 1 96.69 151 SER B C 1
ATOM 5096 O O . SER B 1 151 ? 17.406 2.381 7.965 1 96.69 151 SER B O 1
ATOM 5098 N N . LYS B 1 152 ? 15.508 3.365 7.52 1 97.19 152 LYS B N 1
ATOM 5099 C CA . LYS B 1 152 ? 14.875 2.82 8.719 1 97.19 152 LYS B CA 1
ATOM 5100 C C . LYS B 1 152 ? 14.828 1.296 8.664 1 97.19 152 LYS B C 1
ATOM 5102 O O . LYS B 1 152 ? 15.109 0.626 9.664 1 97.19 152 LYS B O 1
ATOM 5107 N N . HIS B 1 153 ? 14.477 0.822 7.535 1 97.5 153 HIS B N 1
ATOM 5108 C CA . HIS B 1 153 ? 14.359 -0.621 7.359 1 97.5 153 HIS B CA 1
ATOM 5109 C C . HIS B 1 153 ? 15.695 -1.317 7.586 1 97.5 153 HIS B C 1
ATOM 5111 O O . HIS B 1 153 ? 15.734 -2.418 8.141 1 97.5 153 HIS B O 1
ATOM 5117 N N . TYR B 1 154 ? 16.781 -0.712 7.211 1 97.31 154 TYR B N 1
ATOM 5118 C CA . TYR B 1 154 ? 18.109 -1.311 7.312 1 97.31 154 TYR B CA 1
ATOM 5119 C C . TYR B 1 154 ? 18.75 -0.981 8.648 1 97.31 154 TYR B C 1
ATOM 5121 O O . TYR B 1 154 ? 19.891 -1.387 8.914 1 97.31 154 TYR B O 1
ATOM 5129 N N . GLY B 1 155 ? 18.125 -0.23 9.477 1 96.62 155 GLY B N 1
ATOM 5130 C CA . GLY B 1 155 ? 18.672 0.127 10.773 1 96.62 155 GLY B CA 1
ATOM 5131 C C . GLY B 1 155 ? 19.688 1.245 10.703 1 96.62 155 GLY B C 1
ATOM 5132 O O . GLY B 1 155 ? 20.516 1.402 11.617 1 96.62 155 GLY B O 1
ATOM 5133 N N . ILE B 1 156 ? 19.703 1.973 9.617 1 96.12 156 ILE B N 1
ATOM 5134 C CA . ILE B 1 156 ? 20.578 3.127 9.453 1 96.12 156 ILE B CA 1
ATOM 5135 C C . ILE B 1 156 ? 20.016 4.309 10.242 1 96.12 156 ILE B C 1
ATOM 5137 O O . ILE B 1 156 ? 18.812 4.566 10.227 1 96.12 156 ILE B O 1
ATOM 5141 N N . LYS B 1 157 ? 20.891 4.992 10.906 1 95.12 157 LYS B N 1
ATOM 5142 C CA . LYS B 1 157 ? 20.453 6.141 11.695 1 95.12 157 LYS B CA 1
ATOM 5143 C C . LYS B 1 157 ? 19.969 7.27 10.797 1 95.12 157 LYS B C 1
ATOM 5145 O O . LYS B 1 157 ? 20.625 7.629 9.82 1 95.12 157 LYS B O 1
ATOM 5150 N N . VAL B 1 158 ? 18.828 7.789 11.148 1 95 158 VAL B N 1
ATOM 5151 C CA . VAL B 1 158 ? 18.234 8.883 10.383 1 95 158 VAL B CA 1
ATOM 5152 C C . VAL B 1 158 ? 18.078 10.117 11.273 1 95 158 VAL B C 1
ATOM 5154 O O . VAL B 1 158 ? 17.703 10 12.445 1 95 158 VAL B O 1
ATOM 5157 N N . ILE B 1 159 ? 18.469 11.266 10.734 1 92.75 159 ILE B N 1
ATOM 5158 C CA . ILE B 1 159 ? 18.312 12.539 11.422 1 92.75 159 ILE B CA 1
ATOM 5159 C C . ILE B 1 159 ? 17.422 13.469 10.594 1 92.75 159 ILE B C 1
ATOM 5161 O O . ILE B 1 159 ? 17.75 13.781 9.445 1 92.75 159 ILE B O 1
ATOM 5165 N N . VAL B 1 160 ? 16.328 13.938 11.211 1 92.81 160 VAL B N 1
ATOM 5166 C CA . VAL B 1 160 ? 15.367 14.781 10.523 1 92.81 160 VAL B CA 1
ATOM 5167 C C . VAL B 1 160 ? 15.141 16.062 11.32 1 92.81 160 VAL B C 1
ATOM 5169 O O . VAL B 1 160 ? 14.492 16.047 12.367 1 92.81 160 VAL B O 1
ATOM 5172 N N . PRO B 1 161 ? 15.625 17.156 10.797 1 91.25 161 PRO B N 1
ATOM 5173 C CA . PRO B 1 161 ? 15.273 18.438 11.414 1 91.25 161 PRO B CA 1
ATOM 5174 C C . PRO B 1 161 ? 13.914 18.953 10.953 1 91.25 161 PRO B C 1
ATOM 5176 O O . PRO B 1 161 ? 13.461 18.625 9.852 1 91.25 161 PRO B O 1
ATOM 5179 N N . PHE B 1 162 ? 13.289 19.719 11.812 1 93.62 162 PHE B N 1
ATOM 5180 C CA . PHE B 1 162 ? 11.992 20.297 11.484 1 93.62 162 PHE B CA 1
ATOM 5181 C C . PHE B 1 162 ? 11.844 21.688 12.086 1 93.62 162 PHE B C 1
ATOM 5183 O O . PHE B 1 162 ? 11.914 21.859 13.305 1 93.62 162 PHE B O 1
ATOM 5190 N N . GLN B 1 163 ? 11.672 22.641 11.18 1 92.12 163 GLN B N 1
ATOM 5191 C CA . GLN B 1 163 ? 11.406 24.016 11.617 1 92.12 163 GLN B CA 1
ATOM 5192 C C . GLN B 1 163 ? 9.938 24.203 11.969 1 92.12 163 GLN B C 1
ATOM 5194 O O . GLN B 1 163 ? 9.055 23.969 11.133 1 92.12 163 GLN B O 1
ATOM 5199 N N . LEU B 1 164 ? 9.664 24.609 13.188 1 94.56 164 LEU B N 1
ATOM 5200 C CA . LEU B 1 164 ? 8.289 24.891 13.594 1 94.56 164 LEU B CA 1
ATOM 5201 C C . LEU B 1 164 ? 7.852 26.266 13.133 1 94.56 164 LEU B C 1
ATOM 5203 O O . LEU B 1 164 ? 8.688 27.156 12.93 1 94.56 164 LEU B O 1
ATOM 5207 N N . GLN B 1 165 ? 6.555 26.391 12.953 1 91.25 165 GLN B N 1
ATOM 5208 C CA . GLN B 1 165 ? 5.996 27.719 12.688 1 91.25 165 GLN B CA 1
ATOM 5209 C C . GLN B 1 165 ? 5.816 28.516 13.977 1 91.25 165 GLN B C 1
ATOM 5211 O O . GLN B 1 165 ? 4.742 29.062 14.227 1 91.25 165 GLN B O 1
ATOM 5216 N N . VAL B 1 166 ? 6.762 28.438 14.781 1 93.81 166 VAL B N 1
ATOM 5217 C CA . VAL B 1 166 ? 6.926 29.156 16.047 1 93.81 166 VAL B CA 1
ATOM 5218 C C . VAL B 1 166 ? 8.25 29.906 16.031 1 93.81 166 VAL B C 1
ATOM 5220 O O . VAL B 1 166 ? 9.234 29.453 15.445 1 93.81 166 VAL B O 1
ATOM 5223 N N . VAL B 1 167 ? 8.281 30.984 16.688 1 91.94 167 VAL B N 1
ATOM 5224 C CA . VAL B 1 167 ? 9.445 31.859 16.672 1 91.94 167 VAL B CA 1
ATOM 5225 C C . VAL B 1 167 ? 10.68 31.094 17.156 1 91.94 167 VAL B C 1
ATOM 5227 O O . VAL B 1 167 ? 10.711 30.609 18.281 1 91.94 167 VAL B O 1
ATOM 5230 N N . ASP B 1 168 ? 11.695 31.047 16.25 1 92.19 168 ASP B N 1
ATOM 5231 C CA . ASP B 1 168 ? 13.039 30.547 16.516 1 92.19 168 ASP B CA 1
ATOM 5232 C C . ASP B 1 168 ? 12.984 29.172 17.188 1 92.19 168 ASP B C 1
ATOM 5234 O O . ASP B 1 168 ? 13.641 28.938 18.203 1 92.19 168 ASP B O 1
ATOM 5238 N N . ALA B 1 169 ? 12.133 28.281 16.656 1 94.5 169 ALA B N 1
ATOM 5239 C CA . ALA B 1 169 ? 11.945 26.969 17.266 1 94.5 169 ALA B CA 1
ATOM 5240 C C . ALA B 1 169 ? 12.094 25.859 16.234 1 94.5 169 ALA B C 1
ATOM 5242 O O . ALA B 1 169 ? 11.461 25.891 15.18 1 94.5 169 ALA B O 1
ATOM 5243 N N . TYR B 1 170 ? 13.008 24.969 16.516 1 93.75 170 TYR B N 1
ATOM 5244 C CA . TYR B 1 170 ? 13.172 23.797 15.656 1 93.75 170 TYR B CA 1
ATOM 5245 C C . TYR B 1 170 ? 13.312 22.531 16.484 1 93.75 170 TYR B C 1
ATOM 5247 O O . TYR B 1 170 ? 13.586 22.578 17.688 1 93.75 170 TYR B O 1
ATOM 5255 N N . LEU B 1 171 ? 13 21.406 15.891 1 95.44 171 LEU B N 1
ATOM 5256 C CA . LEU B 1 171 ? 13.188 20.078 16.469 1 95.44 171 LEU B CA 1
ATOM 5257 C C . LEU B 1 171 ? 14.086 19.219 15.594 1 95.44 171 LEU B C 1
ATOM 5259 O O . LEU B 1 171 ? 14.211 19.469 14.391 1 95.44 171 LEU B O 1
ATOM 5263 N N . ILE B 1 172 ? 14.789 18.297 16.172 1 93.38 172 ILE B N 1
ATOM 5264 C CA . ILE B 1 172 ? 15.547 17.25 15.492 1 93.38 172 ILE B CA 1
ATOM 5265 C C . ILE B 1 172 ? 15.102 15.883 15.992 1 93.38 172 ILE B C 1
ATOM 5267 O O . ILE B 1 172 ? 15.055 15.641 17.203 1 93.38 172 ILE B O 1
ATOM 5271 N N . ALA B 1 173 ? 14.719 15.039 15.086 1 94.38 173 ALA B N 1
ATOM 5272 C CA . ALA B 1 173 ? 14.242 13.719 15.477 1 94.38 173 ALA B CA 1
ATOM 5273 C C . ALA B 1 173 ? 14.906 12.625 14.633 1 94.38 173 ALA B C 1
ATOM 5275 O O . ALA B 1 173 ? 15.586 12.922 13.648 1 94.38 173 ALA B O 1
ATOM 5276 N N . ASN B 1 174 ? 14.719 11.352 15.07 1 94.62 174 ASN B N 1
ATOM 5277 C CA . ASN B 1 174 ? 15.258 10.203 14.352 1 94.62 174 ASN B CA 1
ATOM 5278 C C . ASN B 1 174 ? 14.172 9.477 13.562 1 94.62 174 ASN B C 1
ATOM 5280 O O . ASN B 1 174 ? 14.43 8.438 12.953 1 94.62 174 ASN B O 1
ATOM 5284 N N . ASP B 1 175 ? 12.992 10.031 13.695 1 95.5 175 ASP B N 1
ATOM 5285 C CA . ASP B 1 175 ? 11.852 9.461 12.992 1 95.5 175 ASP B CA 1
ATOM 5286 C C . ASP B 1 175 ? 10.742 10.492 12.805 1 95.5 175 ASP B C 1
ATOM 5288 O O . ASP B 1 175 ? 10.484 11.297 13.703 1 95.5 175 ASP B O 1
ATOM 5292 N N . ILE B 1 176 ? 10.117 10.469 11.664 1 95.56 176 ILE B N 1
ATOM 5293 C CA . ILE B 1 176 ? 9.047 11.414 11.359 1 95.56 176 ILE B CA 1
ATOM 5294 C C . ILE B 1 176 ? 7.867 11.18 12.297 1 95.56 176 ILE B C 1
ATOM 5296 O O . ILE B 1 176 ? 7.215 12.125 12.742 1 95.56 176 ILE B O 1
ATOM 5300 N N . LYS B 1 177 ? 7.629 9.961 12.633 1 92.19 177 LYS B N 1
ATOM 5301 C CA . LYS B 1 177 ? 6.477 9.586 13.453 1 92.19 177 LYS B CA 1
ATOM 5302 C C . LYS B 1 177 ? 6.629 10.078 14.883 1 92.19 177 LYS B C 1
ATOM 5304 O O . LYS B 1 177 ? 5.637 10.328 15.57 1 92.19 177 LYS B O 1
ATOM 5309 N N . THR B 1 178 ? 7.844 10.289 15.305 1 92.94 178 THR B N 1
ATOM 5310 C CA . THR B 1 178 ? 8.078 10.648 16.703 1 92.94 178 THR B CA 1
ATOM 5311 C C . THR B 1 178 ? 8.578 12.086 16.812 1 92.94 178 THR B C 1
ATOM 5313 O O . THR B 1 178 ? 9.109 12.477 17.859 1 92.94 178 THR B O 1
ATOM 5316 N N . LEU B 1 179 ? 8.367 12.75 15.812 1 94.69 179 LEU B N 1
ATOM 5317 C CA . LEU B 1 179 ? 8.875 14.117 15.711 1 94.69 179 LEU B CA 1
ATOM 5318 C C . LEU B 1 179 ? 8.43 14.953 16.906 1 94.69 179 LEU B C 1
ATOM 5320 O O . LEU B 1 179 ? 9.203 15.758 17.438 1 94.69 179 LEU B O 1
ATOM 5324 N N . PHE B 1 180 ? 7.234 14.734 17.422 1 96.69 180 PHE B N 1
ATOM 5325 C CA . PHE B 1 180 ? 6.68 15.648 18.406 1 96.69 180 PHE B CA 1
ATOM 5326 C C . PHE B 1 180 ? 6.465 14.93 19.734 1 96.69 180 PHE B C 1
ATOM 5328 O O . PHE B 1 180 ? 5.848 15.484 20.656 1 96.69 180 PHE B O 1
ATOM 5335 N N . LEU B 1 181 ? 7.016 13.773 19.859 1 95.62 181 LEU B N 1
ATOM 5336 C CA . LEU B 1 181 ? 6.836 12.969 21.062 1 95.62 181 LEU B CA 1
ATOM 5337 C C . LEU B 1 181 ? 7.484 13.656 22.266 1 95.62 181 LEU B C 1
ATOM 5339 O O . LEU B 1 181 ? 6.957 13.586 23.375 1 95.62 181 LEU B O 1
ATOM 5343 N N . PRO B 1 182 ? 8.609 14.273 22.094 1 95.94 182 PRO B N 1
ATOM 5344 C CA . PRO B 1 182 ? 9.203 14.984 23.219 1 95.94 182 PRO B CA 1
ATOM 5345 C C . PRO B 1 182 ? 8.258 16.031 23.812 1 95.94 182 PRO B C 1
ATOM 5347 O O . PRO B 1 182 ? 8.281 16.266 25.031 1 95.94 182 PRO B O 1
ATOM 5350 N N . LEU B 1 183 ? 7.48 16.656 22.969 1 96.56 183 LEU B N 1
ATOM 5351 C CA . LEU B 1 183 ? 6.516 17.641 23.438 1 96.56 183 LEU B CA 1
ATOM 5352 C C . LEU B 1 183 ? 5.457 16.984 24.312 1 96.56 183 LEU B C 1
ATOM 5354 O O . LEU B 1 183 ? 5.07 17.547 25.344 1 96.56 183 LEU B O 1
ATOM 5358 N N . LYS B 1 184 ? 5.012 15.859 23.891 1 96.69 184 LYS B N 1
ATOM 5359 C CA . LYS B 1 184 ? 4.051 15.125 24.719 1 96.69 184 LYS B CA 1
ATOM 5360 C C . LYS B 1 184 ? 4.625 14.812 26.094 1 96.69 184 LYS B C 1
ATOM 5362 O O . LYS B 1 184 ? 3.955 15.016 27.109 1 96.69 184 LYS B O 1
ATOM 5367 N N . HIS B 1 185 ? 5.859 14.406 26.078 1 97.12 185 HIS B N 1
ATOM 5368 C CA . HIS B 1 185 ? 6.516 14.055 27.328 1 97.12 185 HIS B CA 1
ATOM 5369 C C . HIS B 1 185 ? 6.688 15.273 28.234 1 97.12 185 HIS B C 1
ATOM 5371 O O . HIS B 1 185 ? 6.469 15.195 29.438 1 97.12 185 HIS B O 1
ATOM 5377 N N . ALA B 1 186 ? 7.082 16.344 27.625 1 97.5 186 ALA B N 1
ATOM 5378 C CA . ALA B 1 186 ? 7.262 17.578 28.391 1 97.5 186 ALA B CA 1
ATOM 5379 C C . ALA B 1 186 ? 5.941 18.047 28.984 1 97.5 186 ALA B C 1
ATOM 5381 O O . ALA B 1 186 ? 5.902 18.516 30.141 1 97.5 186 ALA B O 1
ATOM 5382 N N . LEU B 1 187 ? 4.879 17.953 28.281 1 97.19 187 LEU B N 1
ATOM 5383 C CA . LEU B 1 187 ? 3.561 18.359 28.75 1 97.19 187 LEU B CA 1
ATOM 5384 C C . LEU B 1 187 ? 3.098 17.469 29.891 1 97.19 187 LEU B C 1
ATOM 5386 O O . LEU B 1 187 ? 2.527 17.938 30.875 1 97.19 187 LEU B O 1
ATOM 5390 N N . ASP B 1 188 ? 3.332 16.172 29.688 1 96.75 188 ASP B N 1
ATOM 5391 C CA . ASP B 1 188 ? 2.973 15.219 30.734 1 96.75 188 ASP B CA 1
ATOM 5392 C C . ASP B 1 188 ? 3.727 15.516 32.031 1 96.75 188 ASP B C 1
ATOM 5394 O O . ASP B 1 188 ? 3.166 15.398 33.125 1 96.75 188 ASP B O 1
ATOM 5398 N N . ALA B 1 189 ? 4.934 15.906 31.891 1 96.81 189 ALA B N 1
ATOM 5399 C CA . ALA B 1 189 ? 5.766 16.219 33.062 1 96.81 189 ALA B CA 1
ATOM 5400 C C . ALA B 1 189 ? 5.281 17.484 33.75 1 96.81 189 ALA B C 1
ATOM 5402 O O . ALA B 1 189 ? 5.355 17.594 34.969 1 96.81 189 ALA B O 1
ATOM 5403 N N . LEU B 1 190 ? 4.789 18.422 32.969 1 95.81 190 LEU B N 1
ATOM 5404 C CA . LEU B 1 190 ? 4.273 19.672 33.531 1 95.81 190 LEU B CA 1
ATOM 5405 C C . LEU B 1 190 ? 2.951 19.438 34.25 1 95.81 190 LEU B C 1
ATOM 5407 O O . LEU B 1 190 ? 2.629 20.141 35.188 1 95.81 190 LEU B O 1
ATOM 5411 N N . GLY B 1 191 ? 2.18 18.438 33.812 1 92.12 191 GLY B N 1
ATOM 5412 C CA . GLY B 1 191 ? 0.89 18.156 34.406 1 92.12 191 GLY B CA 1
ATOM 5413 C C . GLY B 1 191 ? -0.053 19.344 34.406 1 92.12 191 GLY B C 1
ATOM 5414 O O . GLY B 1 191 ? -0.252 19.969 33.344 1 92.12 191 GLY B O 1
ATOM 5415 N N . SER B 1 192 ? -0.601 19.672 35.625 1 89.19 192 SER B N 1
ATOM 5416 C CA . SER B 1 192 ? -1.554 20.766 35.719 1 89.19 192 SER B CA 1
ATOM 5417 C C . SER B 1 192 ? -0.903 22.016 36.312 1 89.19 192 SER B C 1
ATOM 5419 O O . SER B 1 192 ? -1.591 22.875 36.875 1 89.19 192 SER B O 1
ATOM 5421 N N . GLN B 1 193 ? 0.34 22.078 36.156 1 91 193 GLN B N 1
ATOM 5422 C CA . GLN B 1 193 ? 1.073 23.219 36.719 1 91 193 GLN B CA 1
ATOM 5423 C C . GLN B 1 193 ? 0.675 24.516 36.031 1 91 193 GLN B C 1
ATOM 5425 O O . GLN B 1 193 ? 0.483 24.547 34.812 1 91 193 GLN B O 1
ATOM 5430 N N . SER B 1 194 ? 0.527 25.516 36.812 1 92.69 194 SER B N 1
ATOM 5431 C CA . SER B 1 194 ? 0.269 26.844 36.25 1 92.69 194 SER B CA 1
ATOM 5432 C C . SER B 1 194 ? 1.557 27.5 35.75 1 92.69 194 SER B C 1
ATOM 5434 O O . SER B 1 194 ? 2.594 27.406 36.406 1 92.69 194 SER B O 1
ATOM 5436 N N . VAL B 1 195 ? 1.502 28.031 34.531 1 96.12 195 VAL B N 1
ATOM 5437 C CA . VAL B 1 195 ? 2.641 28.703 33.938 1 96.12 195 VAL B CA 1
ATOM 5438 C C . VAL B 1 195 ? 2.279 30.156 33.625 1 96.12 195 VAL B C 1
ATOM 5440 O O . VAL B 1 195 ? 1.216 30.422 33.062 1 96.12 195 VAL B O 1
ATOM 5443 N N . SER B 1 196 ? 3.154 31.047 34.094 1 95.44 196 SER B N 1
ATOM 5444 C CA . SER B 1 196 ? 2.953 32.469 33.75 1 95.44 196 SER B CA 1
ATOM 5445 C C . SER B 1 196 ? 3.789 32.875 32.562 1 95.44 196 SER B C 1
ATOM 5447 O O . SER B 1 196 ? 4.789 32.219 32.219 1 95.44 196 SER B O 1
ATOM 5449 N N . LEU B 1 197 ? 3.348 33.938 31.891 1 95.38 197 LEU B N 1
ATOM 5450 C CA . LEU B 1 197 ? 4.008 34.438 30.688 1 95.38 197 LEU B CA 1
ATOM 5451 C C . LEU B 1 197 ? 5.469 34.75 30.969 1 95.38 197 LEU B C 1
ATOM 5453 O O . LEU B 1 197 ? 6.332 34.562 30.125 1 95.38 197 LEU B O 1
ATOM 5457 N N . ASN B 1 198 ? 5.777 35.25 32.156 1 94.94 198 ASN B N 1
ATOM 5458 C CA . ASN B 1 198 ? 7.117 35.688 32.531 1 94.94 198 ASN B CA 1
ATOM 5459 C C . ASN B 1 198 ? 8.07 34.5 32.688 1 94.94 198 ASN B C 1
ATOM 5461 O O . ASN B 1 198 ? 9.289 34.688 32.719 1 94.94 198 ASN B O 1
ATOM 5465 N N . GLU B 1 199 ? 7.527 33.312 32.812 1 95.81 199 GLU B N 1
ATOM 5466 C CA . GLU B 1 199 ? 8.336 32.094 32.969 1 95.81 199 GLU B CA 1
ATOM 5467 C C . GLU B 1 199 ? 8.812 31.578 31.609 1 95.81 199 GLU B C 1
ATOM 5469 O O . GLU B 1 199 ? 9.703 30.719 31.531 1 95.81 199 GLU B O 1
ATOM 5474 N N . LEU B 1 200 ? 8.289 32.125 30.562 1 96.75 200 LEU B N 1
ATOM 5475 C CA . LEU B 1 200 ? 8.648 31.672 29.203 1 96.75 200 LEU B CA 1
ATOM 5476 C C . LEU B 1 200 ? 9.883 32.406 28.703 1 96.75 200 LEU B C 1
ATOM 5478 O O . LEU B 1 200 ? 10.188 33.531 29.172 1 96.75 200 LEU B O 1
ATOM 5482 N N . SER B 1 201 ? 10.625 31.812 27.875 1 95.81 201 SER B N 1
ATOM 5483 C CA . SER B 1 201 ? 11.742 32.469 27.203 1 95.81 201 SER B CA 1
ATOM 5484 C C . SER B 1 201 ? 11.258 33.656 26.375 1 95.81 201 SER B C 1
ATOM 5486 O O . SER B 1 201 ? 10.078 33.75 26.031 1 95.81 201 SER B O 1
ATOM 5488 N N . PRO B 1 202 ? 12.172 34.531 26.016 1 94.06 202 PRO B N 1
ATOM 5489 C CA . PRO B 1 202 ? 11.781 35.688 25.188 1 94.06 202 PRO B CA 1
ATOM 5490 C C . PRO B 1 202 ? 11.156 35.281 23.859 1 94.06 202 PRO B C 1
ATOM 5492 O O . PRO B 1 202 ? 10.219 35.938 23.391 1 94.06 202 PRO B O 1
ATOM 5495 N N . ARG B 1 203 ? 11.625 34.281 23.281 1 93.44 203 ARG B N 1
ATOM 5496 C CA . ARG B 1 203 ? 11.078 33.844 22 1 93.44 203 ARG B CA 1
ATOM 5497 C C . ARG B 1 203 ? 9.641 33.375 22.141 1 93.44 203 ARG B C 1
ATOM 5499 O O . ARG B 1 203 ? 8.781 33.688 21.312 1 93.44 203 ARG B O 1
ATOM 5506 N N . MET B 1 204 ? 9.359 32.688 23.25 1 96.12 204 MET B N 1
ATOM 5507 C CA . MET B 1 204 ? 8.008 32.188 23.469 1 96.12 204 MET B CA 1
ATOM 5508 C C . MET B 1 204 ? 7.062 33.312 23.875 1 96.12 204 MET B C 1
ATOM 5510 O O . MET B 1 204 ? 5.879 33.281 23.531 1 96.12 204 MET B O 1
ATOM 5514 N N . GLN B 1 205 ? 7.59 34.281 24.609 1 95.31 205 GLN B N 1
ATOM 5515 C CA . GLN B 1 205 ? 6.801 35.469 24.922 1 95.31 205 GLN B CA 1
ATOM 5516 C C . GLN B 1 205 ? 6.414 36.219 23.656 1 95.31 205 GLN B C 1
ATOM 5518 O O . GLN B 1 205 ? 5.27 36.656 23.516 1 95.31 205 GLN B O 1
ATOM 5523 N N . LYS B 1 206 ? 7.348 36.312 22.828 1 93 206 LYS B N 1
ATOM 5524 C CA . LYS B 1 206 ? 7.086 36.969 21.562 1 93 206 LYS B CA 1
ATOM 5525 C C . LYS B 1 206 ? 6.027 36.219 20.75 1 93 206 LYS B C 1
ATOM 5527 O O . LYS B 1 206 ? 5.137 36.844 20.172 1 93 206 LYS B O 1
ATOM 5532 N N . GLU B 1 207 ? 6.188 34.938 20.703 1 93.94 207 GLU B N 1
ATOM 5533 C CA . GLU B 1 207 ? 5.199 34.094 20 1 93.94 207 GLU B CA 1
ATOM 5534 C C . GLU B 1 207 ? 3.797 34.344 20.562 1 93.94 207 GLU B C 1
ATOM 5536 O O . GLU B 1 207 ? 2.842 34.531 19.797 1 93.94 207 GLU B O 1
ATOM 5541 N N . TYR B 1 208 ? 3.678 34.344 21.859 1 94.44 208 TYR B N 1
ATOM 5542 C CA . TYR B 1 208 ? 2.4 34.594 22.516 1 94.44 208 TYR B CA 1
ATOM 5543 C C . TYR B 1 208 ? 1.829 35.938 22.141 1 94.44 208 TYR B C 1
ATOM 5545 O O . TYR B 1 208 ? 0.65 36.062 21.797 1 94.44 208 TYR B O 1
ATOM 5553 N N . GLU B 1 209 ? 2.646 36.938 22.094 1 91.38 209 GLU B N 1
ATOM 5554 C CA . GLU B 1 209 ? 2.219 38.312 21.812 1 91.38 209 GLU B CA 1
ATOM 5555 C C . GLU B 1 209 ? 1.754 38.438 20.375 1 91.38 209 GLU B C 1
ATOM 5557 O O . GLU B 1 209 ? 0.729 39.062 20.109 1 91.38 209 GLU B O 1
ATOM 5562 N N . VAL B 1 210 ? 2.496 37.844 19.516 1 87.81 210 VAL B N 1
ATOM 5563 C CA . VAL B 1 210 ? 2.18 37.938 18.094 1 87.81 210 VAL B CA 1
ATOM 5564 C C . VAL B 1 210 ? 0.844 37.25 17.812 1 87.81 210 VAL B C 1
ATOM 5566 O O . VAL B 1 210 ? 0.017 37.781 17.062 1 87.81 210 VAL B O 1
ATOM 5569 N N . ARG B 1 211 ? 0.622 36.156 18.438 1 90.06 211 ARG B N 1
ATOM 5570 C CA . ARG B 1 211 ? -0.587 35.375 18.188 1 90.06 211 ARG B CA 1
ATOM 5571 C C . ARG B 1 211 ? -1.805 36.031 18.828 1 90.06 211 ARG B C 1
ATOM 5573 O O . ARG B 1 211 ? -2.918 35.938 18.297 1 90.06 211 ARG B O 1
ATOM 5580 N N . MET B 1 212 ? -1.579 36.75 19.859 1 87.5 212 MET B N 1
ATOM 5581 C CA . MET B 1 212 ? -2.674 37.438 20.562 1 87.5 212 MET B CA 1
ATOM 5582 C C . MET B 1 212 ? -3.051 38.719 19.875 1 87.5 212 MET B C 1
ATOM 5584 O O . MET B 1 212 ? -4.176 39.219 20.016 1 87.5 212 MET B O 1
ATOM 5588 N N . SER B 1 213 ? -2.102 39.438 19.172 1 76.88 213 SER B N 1
ATOM 5589 C CA . SER B 1 213 ? -2.336 40.719 18.547 1 76.88 213 SER B CA 1
ATOM 5590 C C . SER B 1 213 ? -3.045 40.562 17.203 1 76.88 213 SER B C 1
ATOM 5592 O O . SER B 1 213 ? -3.404 41.562 16.562 1 76.88 213 SER B O 1
ATOM 5594 N N . GLU B 1 214 ? -4.059 39.844 16.828 1 61.47 214 GLU B N 1
ATOM 5595 C CA . GLU B 1 214 ? -4.945 39.594 15.695 1 61.47 214 GLU B CA 1
ATOM 5596 C C . GLU B 1 214 ? -4.195 39.719 14.367 1 61.47 214 GLU B C 1
ATOM 5598 O O . GLU B 1 214 ? -4.797 40.031 13.336 1 61.47 214 GLU B O 1
ATOM 5603 N N . SER B 1 215 ? -2.879 39.688 14.242 1 49.97 215 SER B N 1
ATOM 5604 C CA . SER B 1 215 ? -2.232 39.969 12.961 1 49.97 215 SER B CA 1
ATOM 5605 C C . SER B 1 215 ? -2.256 38.719 12.07 1 49.97 215 SER B C 1
ATOM 5607 O O . SER B 1 215 ? -2.326 37.594 12.562 1 49.97 215 SER B O 1
ATOM 5609 N N . SER B 1 216 ? -2.568 38.812 10.734 1 48.53 216 SER B N 1
ATOM 5610 C CA . SER B 1 216 ? -2.588 37.812 9.664 1 48.53 216 SER B CA 1
ATOM 5611 C C . SER B 1 216 ? -1.319 36.969 9.68 1 48.53 216 SER B C 1
ATOM 5613 O O . SER B 1 216 ? -0.246 37.438 10.039 1 48.53 216 SER B O 1
ATOM 5615 N N . PRO B 1 217 ? -1.449 35.656 9.461 1 49 217 PRO B N 1
ATOM 5616 C CA . PRO B 1 217 ? -0.256 34.812 9.43 1 49 217 PRO B CA 1
ATOM 5617 C C . PRO B 1 217 ? 0.834 35.375 8.516 1 49 217 PRO B C 1
ATOM 5619 O O . PRO B 1 217 ? 0.543 35.812 7.398 1 49 217 PRO B O 1
ATOM 5622 N N . PHE B 1 218 ? 2.066 35.469 8.922 1 42.78 218 PHE B N 1
ATOM 5623 C CA . PHE B 1 218 ? 3.211 36.094 8.258 1 42.78 218 PHE B CA 1
ATOM 5624 C C . PHE B 1 218 ? 3.434 35.469 6.879 1 42.78 218 PHE B C 1
ATOM 5626 O O . PHE B 1 218 ? 3.926 36.125 5.969 1 42.78 218 PHE B O 1
ATOM 5633 N N . TYR B 1 219 ? 3.109 34.062 6.664 1 44.41 219 TYR B N 1
ATOM 5634 C CA . TYR B 1 219 ? 3.436 33.406 5.398 1 44.41 219 TYR B CA 1
ATOM 5635 C C . TYR B 1 219 ? 2.463 33.844 4.305 1 44.41 219 TYR B C 1
ATOM 5637 O O . TYR B 1 219 ? 2.678 33.531 3.125 1 44.41 219 TYR B O 1
ATOM 5645 N N . MET B 1 220 ? 1.337 34.438 4.688 1 43.5 220 MET B N 1
ATOM 5646 C CA . MET B 1 220 ? 0.346 34.906 3.734 1 43.5 220 MET B CA 1
ATOM 5647 C C . MET B 1 220 ? 0.568 36.406 3.432 1 43.5 220 MET B C 1
ATOM 5649 O O . MET B 1 220 ? -0.162 37 2.635 1 43.5 220 MET B O 1
ATOM 5653 N N . LEU B 1 221 ? 1.29 37.156 4.133 1 37.12 221 LEU B N 1
ATOM 5654 C CA . LEU B 1 221 ? 1.562 38.562 3.84 1 37.12 221 LEU B CA 1
ATOM 5655 C C . LEU B 1 221 ? 2.025 38.75 2.396 1 37.12 221 LEU B C 1
ATOM 5657 O O . LEU B 1 221 ? 2.553 37.812 1.793 1 37.12 221 LEU B O 1
ATOM 5661 N N . ASP B 1 222 ? 1.828 40.031 1.819 1 36.75 222 ASP B N 1
ATOM 5662 C CA . ASP B 1 222 ? 1.945 40.469 0.433 1 36.75 222 ASP B CA 1
ATOM 5663 C C . ASP B 1 222 ? 3.213 39.938 -0.215 1 36.75 222 ASP B C 1
ATOM 5665 O O . ASP B 1 222 ? 4.32 40.375 0.089 1 36.75 222 ASP B O 1
ATOM 5669 N N . LYS B 1 223 ? 3.268 38.75 -0.488 1 37.31 223 LYS B N 1
ATOM 5670 C CA . LYS B 1 223 ? 4.262 38.281 -1.449 1 37.31 223 LYS B CA 1
ATOM 5671 C C . LYS B 1 223 ? 4.348 39.219 -2.65 1 37.31 223 LYS B C 1
ATOM 5673 O O . LYS B 1 223 ? 4.867 38.844 -3.703 1 37.31 223 LYS B O 1
ATOM 5678 N N . ARG B 1 224 ? 3.619 40.094 -2.822 1 35.47 224 ARG B N 1
ATOM 5679 C CA . ARG B 1 224 ? 3.869 40.875 -4.035 1 35.47 224 ARG B CA 1
ATOM 5680 C C . ARG B 1 224 ? 5.344 41.25 -4.16 1 35.47 224 ARG B C 1
ATOM 5682 O O . ARG B 1 224 ? 5.777 41.75 -5.195 1 35.47 224 ARG B O 1
ATOM 5689 N N . GLN B 1 225 ? 5.992 41.844 -3.186 1 28.8 225 GLN B N 1
ATOM 5690 C CA . GLN B 1 225 ? 7.305 42.344 -3.58 1 28.8 225 GLN B CA 1
ATOM 5691 C C . GLN B 1 225 ? 8.281 41.188 -3.832 1 28.8 225 GLN B C 1
ATOM 5693 O O . GLN B 1 225 ? 8.992 41.188 -4.84 1 28.8 225 GLN B O 1
ATOM 5698 N N . GLY B 1 226 ? 9.242 40.719 -2.717 1 28.95 226 GLY B N 1
ATOM 5699 C CA . GLY B 1 226 ? 10.492 40.125 -3.182 1 28.95 226 GLY B CA 1
ATOM 5700 C C . GLY B 1 226 ? 10.328 38.75 -3.76 1 28.95 226 GLY B C 1
ATOM 5701 O O . GLY B 1 226 ? 9.211 38.25 -3.91 1 28.95 226 GLY B O 1
ATOM 5702 N N . SER B 1 227 ? 11.57 37.75 -3.557 1 30.47 227 SER B N 1
ATOM 5703 C CA . SER B 1 227 ? 12.375 36.688 -4.172 1 30.47 227 SER B CA 1
ATOM 5704 C C . SER B 1 227 ? 11.727 35.344 -3.977 1 30.47 227 SER B C 1
ATOM 5706 O O . SER B 1 227 ? 12.289 34.312 -4.375 1 30.47 227 SER B O 1
ATOM 5708 N N . ILE B 1 228 ? 10.781 35.219 -3.188 1 31 228 ILE B N 1
ATOM 5709 C CA . ILE B 1 228 ? 10.398 33.812 -3.006 1 31 228 ILE B CA 1
ATOM 5710 C C . ILE B 1 228 ? 9.57 33.344 -4.199 1 31 228 ILE B C 1
ATOM 5712 O O . ILE B 1 228 ? 9.219 32.156 -4.297 1 31 228 ILE B O 1
ATOM 5716 N N . LYS B 1 229 ? 8.93 34.188 -4.926 1 34.72 229 LYS B N 1
ATOM 5717 C CA . LYS B 1 229 ? 8.359 33.875 -6.234 1 34.72 229 LYS B CA 1
ATOM 5718 C C . LYS B 1 229 ? 9.375 33.188 -7.133 1 34.72 229 LYS B C 1
ATOM 5720 O O . LYS B 1 229 ? 9.016 32.312 -7.934 1 34.72 229 LYS B O 1
ATOM 5725 N N . SER B 1 230 ? 10.656 33.688 -7.066 1 33.19 230 SER B N 1
ATOM 5726 C CA . SER B 1 230 ? 11.695 33.219 -7.977 1 33.19 230 SER B CA 1
ATOM 5727 C C . SER B 1 230 ? 12.102 31.797 -7.672 1 33.19 230 SER B C 1
ATOM 5729 O O . SER B 1 230 ? 12.328 31 -8.586 1 33.19 230 SER B O 1
ATOM 5731 N N . SER B 1 231 ? 12.195 31.5 -6.309 1 30.12 231 SER B N 1
ATOM 5732 C CA . SER B 1 231 ? 12.781 30.203 -6.016 1 30.12 231 SER B CA 1
ATOM 5733 C C . SER B 1 231 ? 11.766 29.078 -6.188 1 30.12 231 SER B C 1
ATOM 5735 O O . SER B 1 231 ? 12.094 28.016 -6.691 1 30.12 231 SER B O 1
ATOM 5737 N N . ILE B 1 232 ? 10.516 29.281 -5.848 1 32.25 232 ILE B N 1
ATOM 5738 C CA . ILE B 1 232 ? 9.516 28.25 -6.105 1 32.25 232 ILE B CA 1
ATOM 5739 C C . ILE B 1 232 ? 9.172 28.219 -7.594 1 32.25 232 ILE B C 1
ATOM 5741 O O . ILE B 1 232 ? 9.055 27.156 -8.195 1 32.25 232 ILE B O 1
ATOM 5745 N N . LEU B 1 233 ? 9.031 29.391 -8.219 1 32.75 233 LEU B N 1
ATOM 5746 C CA . LEU B 1 233 ? 8.836 29.453 -9.664 1 32.75 233 LEU B CA 1
ATOM 5747 C C . LEU B 1 233 ? 10.055 28.891 -10.398 1 32.75 233 LEU B C 1
ATOM 5749 O O . LEU B 1 233 ? 9.906 28.234 -11.43 1 32.75 233 LEU B O 1
ATOM 5753 N N . ARG B 1 234 ? 11.289 29.25 -9.922 1 32.72 234 ARG B N 1
ATOM 5754 C CA . ARG B 1 234 ? 12.484 28.688 -10.555 1 32.72 234 ARG B CA 1
ATOM 5755 C C . ARG B 1 234 ? 12.492 27.172 -10.445 1 32.72 234 ARG B C 1
ATOM 5757 O O . ARG B 1 234 ? 12.906 26.484 -11.383 1 32.72 234 ARG B O 1
ATOM 5764 N N . LEU B 1 235 ? 12.078 26.688 -9.328 1 32.31 235 LEU B N 1
ATOM 5765 C CA . LEU B 1 235 ? 11.977 25.234 -9.234 1 32.31 235 LEU B CA 1
ATOM 5766 C C . LEU B 1 235 ? 10.867 24.719 -10.141 1 32.31 235 LEU B C 1
ATOM 5768 O O . LEU B 1 235 ? 11.047 23.703 -10.828 1 32.31 235 LEU B O 1
ATOM 5772 N N . TYR B 1 236 ? 9.742 25.438 -10.305 1 31.52 236 TYR B N 1
ATOM 5773 C CA . TYR B 1 236 ? 8.68 25.062 -11.227 1 31.52 236 TYR B CA 1
ATOM 5774 C C . TYR B 1 236 ? 9.109 25.281 -12.672 1 31.52 236 TYR B C 1
ATOM 5776 O O . TYR B 1 236 ? 8.828 24.438 -13.531 1 31.52 236 TYR B O 1
ATOM 5784 N N . ARG B 1 237 ? 9.734 26.406 -13.055 1 32.38 237 ARG B N 1
ATOM 5785 C CA . ARG B 1 237 ? 10.133 26.656 -14.43 1 32.38 237 ARG B CA 1
ATOM 5786 C C . ARG B 1 237 ? 11.086 25.578 -14.93 1 32.38 237 ARG B C 1
ATOM 5788 O O . ARG B 1 237 ? 11.062 25.219 -16.109 1 32.38 237 ARG B O 1
ATOM 5795 N N . ARG B 1 238 ? 12.094 25.297 -14.164 1 32.38 238 ARG B N 1
ATOM 5796 C CA . ARG B 1 238 ? 13.047 24.312 -14.68 1 32.38 238 ARG B CA 1
ATOM 5797 C C . ARG B 1 238 ? 12.352 23 -15 1 32.38 238 ARG B C 1
ATOM 5799 O O . ARG B 1 238 ? 12.773 22.281 -15.906 1 32.38 238 ARG B O 1
ATOM 5806 N N . TYR B 1 239 ? 11.398 22.609 -14.234 1 31.98 239 TYR B N 1
ATOM 5807 C CA . TYR B 1 239 ? 10.773 21.328 -14.547 1 31.98 239 TYR B CA 1
ATOM 5808 C C . TYR B 1 239 ? 9.766 21.484 -15.68 1 31.98 239 TYR B C 1
ATOM 5810 O O . TYR B 1 239 ? 9.289 20.484 -16.234 1 31.98 239 TYR B O 1
ATOM 5818 N N . ILE B 1 240 ? 9.219 22.656 -15.961 1 33.66 240 ILE B N 1
ATOM 5819 C CA . ILE B 1 240 ? 8.141 22.781 -16.938 1 33.66 240 ILE B CA 1
ATOM 5820 C C . ILE B 1 240 ? 8.719 22.797 -18.344 1 33.66 240 ILE B C 1
ATOM 5822 O O . ILE B 1 240 ? 8.047 23.219 -19.297 1 33.66 240 ILE B O 1
ATOM 5826 N N . SER B 1 241 ? 9.898 22.578 -18.688 1 33.41 241 SER B N 1
ATOM 5827 C CA . SER B 1 241 ? 10.078 22.719 -20.125 1 33.41 241 SER B CA 1
ATOM 5828 C C . SER B 1 241 ? 9.227 21.703 -20.891 1 33.41 241 SER B C 1
ATOM 5830 O O . SER B 1 241 ? 9.492 21.422 -22.047 1 33.41 241 SER B O 1
ATOM 5832 N N . LEU B 1 242 ? 8.492 20.828 -20.328 1 32.28 242 LEU B N 1
ATOM 5833 C CA . LEU B 1 242 ? 7.941 19.859 -21.266 1 32.28 242 LEU B CA 1
ATOM 5834 C C . LEU B 1 242 ? 7.012 20.531 -22.266 1 32.28 242 LEU B C 1
ATOM 5836 O O . LEU B 1 242 ? 6.363 21.531 -21.938 1 32.28 242 LEU B O 1
ATOM 5840 N N . SER B 1 243 ? 7.188 20.266 -23.594 1 33.78 243 SER B N 1
ATOM 5841 C CA . SER B 1 243 ? 6.555 20.75 -24.812 1 33.78 243 SER B CA 1
ATOM 5842 C C . SER B 1 243 ? 5.035 20.781 -24.672 1 33.78 243 SER B C 1
ATOM 5844 O O . SER B 1 243 ? 4.465 20.047 -23.859 1 33.78 243 SER B O 1
ATOM 5846 N N . GLU B 1 244 ? 4.328 21.812 -25.172 1 33.28 244 GLU B N 1
ATOM 5847 C CA . GLU B 1 244 ? 2.943 22.25 -25.359 1 33.28 244 GLU B CA 1
ATOM 5848 C C . GLU B 1 244 ? 2.057 21.078 -25.781 1 33.28 244 GLU B C 1
ATOM 5850 O O . GLU B 1 244 ? 0.922 20.953 -25.312 1 33.28 244 GLU B O 1
ATOM 5855 N N . LYS B 1 245 ? 2.471 20.391 -26.875 1 32.81 245 LYS B N 1
ATOM 5856 C CA . LYS B 1 245 ? 1.648 19.422 -27.609 1 32.81 245 LYS B CA 1
ATOM 5857 C C . LYS B 1 245 ? 1.149 18.312 -26.688 1 32.81 245 LYS B C 1
ATOM 5859 O O . LYS B 1 245 ? 0.003 17.875 -26.797 1 32.81 245 LYS B O 1
ATOM 5864 N N . GLU B 1 246 ? 2.098 17.797 -26.031 1 32.12 246 GLU B N 1
ATOM 5865 C CA . GLU B 1 246 ? 1.688 16.734 -25.141 1 32.12 246 GLU B CA 1
ATOM 5866 C C . GLU B 1 246 ? 0.744 17.25 -24.062 1 32.12 246 GLU B C 1
ATOM 5868 O O . GLU B 1 246 ? 0.082 16.469 -23.375 1 32.12 246 GLU B O 1
ATOM 5873 N N . GLN B 1 247 ? 0.769 18.531 -23.938 1 32.25 247 GLN B N 1
ATOM 5874 C CA . GLN B 1 247 ? -0.162 19.203 -23.031 1 32.25 247 GLN B CA 1
ATOM 5875 C C . GLN B 1 247 ? -1.606 19 -23.484 1 32.25 247 GLN B C 1
ATOM 5877 O O . GLN B 1 247 ? -2.525 19.016 -22.656 1 32.25 247 GLN B O 1
ATOM 5882 N N . GLN B 1 248 ? -1.883 18.984 -24.859 1 31.52 248 GLN B N 1
ATOM 5883 C CA . GLN B 1 248 ? -3.213 19.062 -25.453 1 31.52 248 GLN B CA 1
ATOM 5884 C C . GLN B 1 248 ? -4 17.781 -25.219 1 31.52 248 GLN B C 1
ATOM 5886 O O . GLN B 1 248 ? -5.23 17.781 -25.297 1 31.52 248 GLN B O 1
ATOM 5891 N N . ILE B 1 249 ? -3.398 16.672 -25.656 1 31.84 249 ILE B N 1
ATOM 5892 C CA . ILE B 1 249 ? -4.27 15.516 -25.5 1 31.84 249 ILE B CA 1
ATOM 5893 C C . ILE B 1 249 ? -4.922 15.547 -24.125 1 31.84 249 ILE B C 1
ATOM 5895 O O . ILE B 1 249 ? -4.324 15.109 -23.141 1 31.84 249 ILE B O 1
ATOM 5899 N N . ARG B 1 250 ? -5.445 16.594 -23.719 1 32.53 250 ARG B N 1
ATOM 5900 C CA . ARG B 1 250 ? -6.16 17.344 -22.688 1 32.53 250 ARG B CA 1
ATOM 5901 C C . ARG B 1 250 ? -7.406 16.578 -22.234 1 32.53 250 ARG B C 1
ATOM 5903 O O . ARG B 1 250 ? -7.961 16.875 -21.172 1 32.53 250 ARG B O 1
ATOM 5910 N N . HIS B 1 251 ? -8.5 16.25 -23.125 1 32.53 251 HIS B N 1
ATOM 5911 C CA . HIS B 1 251 ? -9.953 16.25 -23.016 1 32.53 251 HIS B CA 1
ATOM 5912 C C . HIS B 1 251 ? -10.414 15.195 -22.016 1 32.53 251 HIS B C 1
ATOM 5914 O O . HIS B 1 251 ? -10.961 14.156 -22.391 1 32.53 251 HIS B O 1
ATOM 5920 N N . GLU B 1 252 ? -9.992 14.922 -21.109 1 37.41 252 GLU B N 1
ATOM 5921 C CA . GLU B 1 252 ? -9.594 14.773 -19.703 1 37.41 252 GLU B CA 1
ATOM 5922 C C . GLU B 1 252 ? -10.766 15.062 -18.766 1 37.41 252 GLU B C 1
ATOM 5924 O O . GLU B 1 252 ? -11.516 16.016 -18.984 1 37.41 252 GLU B O 1
ATOM 5929 N N . ILE B 1 253 ? -11.195 14.023 -17.906 1 39.66 253 ILE B N 1
ATOM 5930 C CA . ILE B 1 253 ? -12.359 14.164 -17.047 1 39.66 253 ILE B CA 1
ATOM 5931 C C . ILE B 1 253 ? -12.359 15.547 -16.406 1 39.66 253 ILE B C 1
ATOM 5933 O O . ILE B 1 253 ? -11.539 15.836 -15.531 1 39.66 253 ILE B O 1
ATOM 5937 N N . VAL B 1 254 ? -12.43 16.625 -17.188 1 41.34 254 VAL B N 1
ATOM 5938 C CA . VAL B 1 254 ? -12.586 18.016 -16.75 1 41.34 254 VAL B CA 1
ATOM 5939 C C . VAL B 1 254 ? -13.461 18.062 -15.5 1 41.34 254 VAL B C 1
ATOM 5941 O O . VAL B 1 254 ? -14.656 17.734 -15.555 1 41.34 254 VAL B O 1
ATOM 5944 N N . LYS B 1 255 ? -12.859 17.562 -14.484 1 51.94 255 LYS B N 1
ATOM 5945 C CA . LYS B 1 255 ? -13.414 17.688 -13.141 1 51.94 255 LYS B CA 1
ATOM 5946 C C . LYS B 1 255 ? -13.734 19.141 -12.805 1 51.94 255 LYS B C 1
ATOM 5948 O O . LYS B 1 255 ? -13 20.047 -13.188 1 51.94 255 LYS B O 1
ATOM 5953 N N . PRO B 1 256 ? -14.961 19.406 -12.469 1 56.94 256 PRO B N 1
ATOM 5954 C CA . PRO B 1 256 ? -15.344 20.766 -12.039 1 56.94 256 PRO B CA 1
ATOM 5955 C C . PRO B 1 256 ? -14.281 21.438 -11.18 1 56.94 256 PRO B C 1
ATOM 5957 O O . PRO B 1 256 ? -13.633 20.766 -10.359 1 56.94 256 PRO B O 1
ATOM 5960 N N . SER B 1 257 ? -13.773 22.641 -11.672 1 68.06 257 SER B N 1
ATOM 5961 C CA . SER B 1 257 ? -12.977 23.578 -10.891 1 68.06 257 SER B CA 1
ATOM 5962 C C . SER B 1 257 ? -13.766 24.094 -9.688 1 68.06 257 SER B C 1
ATOM 5964 O O . SER B 1 257 ? -14.984 23.969 -9.633 1 68.06 257 SER B O 1
ATOM 5966 N N . PHE B 1 258 ? -13.055 24.391 -8.695 1 76.62 258 PHE B N 1
ATOM 5967 C CA . PHE B 1 258 ? -13.656 24.984 -7.508 1 76.62 258 PHE B CA 1
ATOM 5968 C C . PHE B 1 258 ? -14.695 26.031 -7.891 1 76.62 258 PHE B C 1
ATOM 5970 O O . PHE B 1 258 ? -15.742 26.141 -7.246 1 76.62 258 PHE B O 1
ATOM 5977 N N . LYS B 1 259 ? -14.477 26.578 -9.031 1 71.5 259 LYS B N 1
ATOM 5978 C CA . LYS B 1 259 ? -15.336 27.672 -9.484 1 71.5 259 LYS B CA 1
ATOM 5979 C C . LYS B 1 259 ? -16.672 27.156 -10 1 71.5 259 LYS B C 1
ATOM 5981 O O . LYS B 1 259 ? -17.641 27.906 -10.109 1 71.5 259 LYS B O 1
ATOM 5986 N N . CYS B 1 260 ? -16.609 25.828 -10.156 1 67.75 260 CYS B N 1
ATOM 5987 C CA . CYS B 1 260 ? -17.797 25.25 -10.773 1 67.75 260 CYS B CA 1
ATOM 5988 C C . CYS B 1 260 ? -18.797 24.781 -9.711 1 67.75 260 CYS B C 1
ATOM 5990 O O . CYS B 1 260 ? -19.922 24.406 -10.031 1 67.75 260 CYS B O 1
ATOM 5992 N N . VAL B 1 261 ? -18.297 24.922 -8.523 1 77.38 261 VAL B N 1
ATOM 5993 C CA . VAL B 1 261 ? -19.203 24.469 -7.473 1 77.38 261 VAL B CA 1
ATOM 5994 C C . VAL B 1 261 ? -19.922 25.672 -6.855 1 77.38 261 VAL B C 1
ATOM 5996 O O . VAL B 1 261 ? -19.406 26.781 -6.875 1 77.38 261 VAL B O 1
ATOM 5999 N N . HIS B 1 262 ? -21.078 25.328 -6.387 1 76.69 262 HIS B N 1
ATOM 6000 C CA . HIS B 1 262 ? -21.859 26.391 -5.766 1 76.69 262 HIS B CA 1
ATOM 6001 C C . HIS B 1 262 ? -21.219 26.859 -4.457 1 76.69 262 HIS B C 1
ATOM 6003 O O . HIS B 1 262 ? -21.109 26.078 -3.508 1 76.69 262 HIS B O 1
ATOM 6009 N N . ILE B 1 263 ? -20.844 28.078 -4.449 1 86.31 263 ILE B N 1
ATOM 6010 C CA . ILE B 1 263 ? -20.297 28.75 -3.277 1 86.31 263 ILE B CA 1
ATOM 6011 C C . ILE B 1 263 ? -21.391 29.531 -2.557 1 86.31 263 ILE B C 1
ATOM 6013 O O . ILE B 1 263 ? -22.172 30.234 -3.193 1 86.31 263 ILE B O 1
ATOM 6017 N N . LYS B 1 264 ? -21.453 29.328 -1.297 1 86.56 264 LYS B N 1
ATOM 6018 C CA . LYS B 1 264 ? -22.484 30 -0.5 1 86.56 264 LYS B CA 1
ATOM 6019 C C . LYS B 1 264 ? -21.875 31.078 0.383 1 86.56 264 LYS B C 1
ATOM 6021 O O . LYS B 1 264 ? -20.734 30.969 0.833 1 86.56 264 LYS B O 1
ATOM 6026 N N . GLU B 1 265 ? -22.703 32.062 0.579 1 90.25 265 GLU B N 1
ATOM 6027 C CA . GLU B 1 265 ? -22.266 33.094 1.495 1 90.25 265 GLU B CA 1
ATOM 6028 C C . GLU B 1 265 ? -22.188 32.594 2.928 1 90.25 265 GLU B C 1
ATOM 6030 O O . GLU B 1 265 ? -22.984 31.75 3.342 1 90.25 265 GLU B O 1
ATOM 6035 N N . VAL B 1 266 ? -21.25 33.156 3.594 1 94.31 266 VAL B N 1
ATOM 6036 C CA . VAL B 1 266 ? -21.031 32.719 4.969 1 94.31 266 VAL B CA 1
ATOM 6037 C C . VAL B 1 266 ? -22.062 33.375 5.887 1 94.31 266 VAL B C 1
ATOM 6039 O O . VAL B 1 266 ? -22.312 34.562 5.801 1 94.31 266 VAL B O 1
ATOM 6042 N N . ASN B 1 267 ? -22.75 32.594 6.656 1 95.31 267 ASN B N 1
ATOM 6043 C CA . ASN B 1 267 ? -23.562 33.062 7.762 1 95.31 267 ASN B CA 1
ATOM 6044 C C . ASN B 1 267 ? -22.859 32.875 9.102 1 95.31 267 ASN B C 1
ATOM 6046 O O . ASN B 1 267 ? -22.875 31.797 9.672 1 95.31 267 ASN B O 1
ATOM 6050 N N . PHE B 1 268 ? -22.344 33.969 9.609 1 95.56 268 PHE B N 1
ATOM 6051 C CA . PHE B 1 268 ? -21.531 33.938 10.828 1 95.56 268 PHE B CA 1
ATOM 6052 C C . PHE B 1 268 ? -22.406 33.75 12.055 1 95.56 268 PHE B C 1
ATOM 6054 O O . PHE B 1 268 ? -21.922 33.469 13.148 1 95.56 268 PHE B O 1
ATOM 6061 N N . ASP B 1 269 ? -23.75 33.875 11.914 1 94.12 269 ASP B N 1
ATOM 6062 C CA . ASP B 1 269 ? -24.672 33.781 13.039 1 94.12 269 ASP B CA 1
ATOM 6063 C C . ASP B 1 269 ? -25.047 32.344 13.328 1 94.12 269 ASP B C 1
ATOM 6065 O O . ASP B 1 269 ? -25.609 32.031 14.375 1 94.12 269 ASP B O 1
ATOM 6069 N N . ARG B 1 270 ? -24.672 31.531 12.453 1 95 270 ARG B N 1
ATOM 6070 C CA . ARG B 1 270 ? -24.906 30.109 12.648 1 95 270 ARG B CA 1
ATOM 6071 C C . ARG B 1 270 ? -23.656 29.406 13.156 1 95 270 ARG B C 1
ATOM 6073 O O . ARG B 1 270 ? -22.547 29.734 12.742 1 95 270 ARG B O 1
ATOM 6080 N N . PRO B 1 271 ? -23.938 28.438 14.023 1 97.25 271 PRO B N 1
ATOM 6081 C CA . PRO B 1 271 ? -22.766 27.672 14.469 1 97.25 271 PRO B CA 1
ATOM 6082 C C . PRO B 1 271 ? -22.141 26.859 13.344 1 97.25 271 PRO B C 1
ATOM 6084 O O . PRO B 1 271 ? -22.859 26.312 12.5 1 97.25 271 PRO B O 1
ATOM 6087 N N . TYR B 1 272 ? -20.812 26.812 13.289 1 98.31 272 TYR B N 1
ATOM 6088 C CA . TYR B 1 272 ? -20.141 26.062 12.242 1 98.31 272 TYR B CA 1
ATOM 6089 C C . TYR B 1 272 ? -18.75 25.641 12.68 1 98.31 272 TYR B C 1
ATOM 6091 O O . TYR B 1 272 ? -18.219 26.141 13.672 1 98.31 272 TYR B O 1
ATOM 6099 N N . VAL B 1 273 ? -18.25 24.625 12.016 1 98.75 273 VAL B N 1
ATOM 6100 C CA . VAL B 1 273 ? -16.844 24.25 12.023 1 98.75 273 VAL B CA 1
ATOM 6101 C C . VAL B 1 273 ? -16.156 24.766 10.766 1 98.75 273 VAL B C 1
ATOM 6103 O O . VAL B 1 273 ? -16.734 24.719 9.68 1 98.75 273 VAL B O 1
ATOM 6106 N N . TYR B 1 274 ? -14.984 25.328 10.945 1 98.69 274 TYR B N 1
ATOM 6107 C CA . TYR B 1 274 ? -14.227 25.844 9.812 1 98.69 274 TYR B CA 1
ATOM 6108 C C . TYR B 1 274 ? -13.117 24.875 9.422 1 98.69 274 TYR B C 1
ATOM 6110 O O . TYR B 1 274 ? -12.359 24.406 10.273 1 98.69 274 TYR B O 1
ATOM 6118 N N . PHE B 1 275 ? -13.023 24.531 8.148 1 98.69 275 PHE B N 1
ATOM 6119 C CA . PHE B 1 275 ? -11.969 23.688 7.59 1 98.69 275 PHE B CA 1
ATOM 6120 C C . PHE B 1 275 ? -11.289 24.375 6.414 1 98.69 275 PHE B C 1
ATOM 6122 O O . PHE B 1 275 ? -11.883 24.5 5.34 1 98.69 275 PHE B O 1
ATOM 6129 N N . GLY B 1 276 ? -10.047 24.812 6.602 1 97.19 276 GLY B N 1
ATOM 6130 C CA . GLY B 1 276 ? -9.258 25.328 5.496 1 97.19 276 GLY B CA 1
ATOM 6131 C C . GLY B 1 276 ? -8.516 24.25 4.742 1 97.19 276 GLY B C 1
ATOM 6132 O O . GLY B 1 276 ? -7.652 23.562 5.305 1 97.19 276 GLY B O 1
ATOM 6133 N N . LEU B 1 277 ? -8.812 24.094 3.463 1 96.31 277 LEU B N 1
ATOM 6134 C CA . LEU B 1 277 ? -8.133 23.094 2.65 1 96.31 277 LEU B CA 1
ATOM 6135 C C . LEU B 1 277 ? -6.645 23.406 2.533 1 96.31 277 LEU B C 1
ATOM 6137 O O . LEU B 1 277 ? -6.254 24.578 2.504 1 96.31 277 LEU B O 1
ATOM 6141 N N . HIS B 1 278 ? -5.887 22.375 2.459 1 96.25 278 HIS B N 1
ATOM 6142 C CA . HIS B 1 278 ? -4.441 22.516 2.336 1 96.25 278 HIS B CA 1
ATOM 6143 C C . HIS B 1 278 ? -4.02 22.625 0.876 1 96.25 278 HIS B C 1
ATOM 6145 O O . HIS B 1 278 ? -4.668 22.078 -0.009 1 96.25 278 HIS B O 1
ATOM 6151 N N . TYR B 1 279 ? -2.93 23.391 0.75 1 92.5 279 TYR B N 1
ATOM 6152 C CA . TYR B 1 279 ? -2.221 23.297 -0.521 1 92.5 279 TYR B CA 1
ATOM 6153 C C . TYR B 1 279 ? -1.629 21.906 -0.721 1 92.5 279 TYR B C 1
ATOM 6155 O O . TYR B 1 279 ? -1.032 21.344 0.199 1 92.5 279 TYR B O 1
ATOM 6163 N N . GLN B 1 280 ? -1.834 21.359 -1.902 1 90.12 280 GLN B N 1
ATOM 6164 C CA . GLN B 1 280 ? -1.305 20.047 -2.238 1 90.12 280 GLN B CA 1
ATOM 6165 C C . GLN B 1 280 ? -0.774 20.016 -3.67 1 90.12 280 GLN B C 1
ATOM 6167 O O . GLN B 1 280 ? -1.319 20.688 -4.555 1 90.12 280 GLN B O 1
ATOM 6172 N N . PRO B 1 281 ? 0.281 19.141 -3.854 1 89.88 281 PRO B N 1
ATOM 6173 C CA . PRO B 1 281 ? 1.023 18.297 -2.914 1 89.88 281 PRO B CA 1
ATOM 6174 C C . PRO B 1 281 ? 1.999 19.094 -2.051 1 89.88 281 PRO B C 1
ATOM 6176 O O . PRO B 1 281 ? 2.699 19.984 -2.557 1 89.88 281 PRO B O 1
ATOM 6179 N N . GLU B 1 282 ? 1.977 18.719 -0.757 1 91.88 282 GLU B N 1
ATOM 6180 C CA . GLU B 1 282 ? 2.879 19.359 0.196 1 91.88 282 GLU B CA 1
ATOM 6181 C C . GLU B 1 282 ? 3.145 18.453 1.396 1 91.88 282 GLU B C 1
ATOM 6183 O O . GLU B 1 282 ? 2.396 17.516 1.644 1 91.88 282 GLU B O 1
ATOM 6188 N N . MET B 1 283 ? 4.191 18.734 2.055 1 94.5 283 MET B N 1
ATOM 6189 C CA . MET B 1 283 ? 4.621 17.984 3.229 1 94.5 283 MET B CA 1
ATOM 6190 C C . MET B 1 283 ? 3.52 17.953 4.285 1 94.5 283 MET B C 1
ATOM 6192 O O . MET B 1 283 ? 3.35 16.938 4.977 1 94.5 283 MET B O 1
ATOM 6196 N N . THR B 1 284 ? 2.705 18.969 4.359 1 96.06 284 THR B N 1
ATOM 6197 C CA . THR B 1 284 ? 1.714 19.156 5.414 1 96.06 284 THR B CA 1
ATOM 6198 C C . THR B 1 284 ? 0.612 18.109 5.32 1 96.06 284 THR B C 1
ATOM 6200 O O . THR B 1 284 ? -0.044 17.797 6.316 1 96.06 284 THR B O 1
ATOM 6203 N N . THR B 1 285 ? 0.405 17.609 4.148 1 96.88 285 THR B N 1
ATOM 6204 C CA . THR B 1 285 ? -0.611 16.562 3.998 1 96.88 285 THR B CA 1
ATOM 6205 C C . THR B 1 285 ? 0.035 15.211 3.734 1 96.88 285 THR B C 1
ATOM 6207 O O . THR B 1 285 ? -0.54 14.172 4.059 1 96.88 285 THR B O 1
ATOM 6210 N N . ASN B 1 286 ? 1.183 15.273 3.156 1 96.38 286 ASN B N 1
ATOM 6211 C CA . ASN B 1 286 ? 1.924 14.062 2.846 1 96.38 286 ASN B CA 1
ATOM 6212 C C . ASN B 1 286 ? 3.424 14.25 3.051 1 96.38 286 ASN B C 1
ATOM 6214 O O . ASN B 1 286 ? 4.086 14.914 2.254 1 96.38 286 ASN B O 1
ATOM 6218 N N . PRO B 1 287 ? 4.016 13.781 4.129 1 97.12 287 PRO B N 1
ATOM 6219 C CA . PRO B 1 287 ? 3.531 12.633 4.895 1 97.12 287 PRO B CA 1
ATOM 6220 C C . PRO B 1 287 ? 2.844 13.031 6.195 1 97.12 287 PRO B C 1
ATOM 6222 O O . PRO B 1 287 ? 2.236 12.195 6.863 1 97.12 287 PRO B O 1
ATOM 6225 N N . LEU B 1 288 ? 2.799 14.188 6.566 1 98.06 288 LEU B N 1
ATOM 6226 C CA . LEU B 1 288 ? 2.436 14.555 7.93 1 98.06 288 LEU B CA 1
ATOM 6227 C C . LEU B 1 288 ? 0.941 14.359 8.164 1 98.06 288 LEU B C 1
ATOM 6229 O O . LEU B 1 288 ? 0.496 14.258 9.312 1 98.06 288 LEU B O 1
ATOM 6233 N N . GLY B 1 289 ? 0.145 14.383 7.125 1 98.06 289 GLY B N 1
ATOM 6234 C CA . GLY B 1 289 ? -1.286 14.148 7.246 1 98.06 289 GLY B CA 1
ATOM 6235 C C . GLY B 1 289 ? -1.662 12.68 7.191 1 98.06 289 GLY B C 1
ATOM 6236 O O . GLY B 1 289 ? -2.824 12.328 7.391 1 98.06 289 GLY B O 1
ATOM 6237 N N . GLY B 1 290 ? -0.656 11.828 6.871 1 97.06 290 GLY B N 1
ATOM 6238 C CA . GLY B 1 290 ? -0.944 10.406 6.738 1 97.06 290 GLY B CA 1
ATOM 6239 C C . GLY B 1 290 ? -2.002 10.109 5.695 1 97.06 290 GLY B C 1
ATOM 6240 O O . GLY B 1 290 ? -1.917 10.586 4.562 1 97.06 290 GLY B O 1
ATOM 6241 N N . ARG B 1 291 ? -2.98 9.312 6.129 1 97.69 291 ARG B N 1
ATOM 6242 C CA . ARG B 1 291 ? -4.035 8.898 5.207 1 97.69 291 ARG B CA 1
ATOM 6243 C C . ARG B 1 291 ? -4.965 10.062 4.883 1 97.69 291 ARG B C 1
ATOM 6245 O O . ARG B 1 291 ? -5.684 10.031 3.883 1 97.69 291 ARG B O 1
ATOM 6252 N N . TYR B 1 292 ? -4.926 11.062 5.637 1 98.31 292 TYR B N 1
ATOM 6253 C CA . TYR B 1 292 ? -5.809 12.203 5.414 1 98.31 292 TYR B CA 1
ATOM 6254 C C . TYR B 1 292 ? -5.203 13.172 4.402 1 98.31 292 TYR B C 1
ATOM 6256 O O . TYR B 1 292 ? -5.68 14.297 4.254 1 98.31 292 TYR B O 1
ATOM 6264 N N . VAL B 1 293 ? -4.086 12.656 3.768 1 97.25 293 VAL B N 1
ATOM 6265 C CA . VAL B 1 293 ? -3.68 13.352 2.553 1 97.25 293 VAL B CA 1
ATOM 6266 C C . VAL B 1 293 ? -4.875 13.492 1.613 1 97.25 293 VAL B C 1
ATOM 6268 O O . VAL B 1 293 ? -4.973 14.469 0.86 1 97.25 293 VAL B O 1
ATOM 6271 N N . ASP B 1 294 ? -5.715 12.508 1.685 1 95.75 294 ASP B N 1
ATOM 6272 C CA . ASP B 1 294 ? -7.047 12.656 1.104 1 95.75 294 ASP B CA 1
ATOM 6273 C C . ASP B 1 294 ? -7.969 13.438 2.035 1 95.75 294 ASP B C 1
ATOM 6275 O O . ASP B 1 294 ? -8.633 12.859 2.895 1 95.75 294 ASP B O 1
ATOM 6279 N N . GLN B 1 295 ? -8.078 14.672 1.781 1 97 295 GLN B N 1
ATOM 6280 C CA . GLN B 1 295 ? -8.766 15.57 2.703 1 97 295 GLN B CA 1
ATOM 6281 C C . GLN B 1 295 ? -10.258 15.273 2.742 1 97 295 GLN B C 1
ATOM 6283 O O . GLN B 1 295 ? -10.945 15.648 3.695 1 97 295 GLN B O 1
ATOM 6288 N N . PHE B 1 296 ? -10.758 14.617 1.694 1 94.75 296 PHE B N 1
ATOM 6289 C CA . PHE B 1 296 ? -12.164 14.242 1.664 1 94.75 296 PHE B CA 1
ATOM 6290 C C . PHE B 1 296 ? -12.508 13.32 2.828 1 94.75 296 PHE B C 1
ATOM 6292 O O . PHE B 1 296 ? -13.594 13.398 3.398 1 94.75 296 PHE B O 1
ATOM 6299 N N . LEU B 1 297 ? -11.594 12.461 3.191 1 96.44 297 LEU B N 1
ATOM 6300 C CA . LEU B 1 297 ? -11.828 11.531 4.293 1 96.44 297 LEU B CA 1
ATOM 6301 C C . LEU B 1 297 ? -12.07 12.281 5.598 1 96.44 297 LEU B C 1
ATOM 6303 O O . LEU B 1 297 ? -12.992 11.945 6.348 1 96.44 297 LEU B O 1
ATOM 6307 N N . ALA B 1 298 ? -11.25 13.281 5.844 1 98.31 298 ALA B N 1
ATOM 6308 C CA . ALA B 1 298 ? -11.398 14.086 7.051 1 98.31 298 ALA B CA 1
ATOM 6309 C C . ALA B 1 298 ? -12.727 14.836 7.055 1 98.31 298 ALA B C 1
ATOM 6311 O O . ALA B 1 298 ? -13.445 14.828 8.055 1 98.31 298 ALA B O 1
ATOM 6312 N N . ILE B 1 299 ? -13.047 15.414 5.914 1 97.5 299 ILE B N 1
ATOM 6313 C CA . ILE B 1 299 ? -14.258 16.219 5.777 1 97.5 299 ILE B CA 1
ATOM 6314 C C . ILE B 1 299 ? -15.484 15.336 5.977 1 97.5 299 ILE B C 1
ATOM 6316 O O . ILE B 1 299 ? -16.438 15.734 6.648 1 97.5 299 ILE B O 1
ATOM 6320 N N . GLN B 1 300 ? -15.406 14.172 5.461 1 95.31 300 GLN B N 1
ATOM 6321 C CA . GLN B 1 300 ? -16.516 13.234 5.594 1 95.31 300 GLN B CA 1
ATOM 6322 C C . GLN B 1 300 ? -16.734 12.828 7.051 1 95.31 300 GLN B C 1
ATOM 6324 O O . GLN B 1 300 ? -17.859 12.719 7.512 1 95.31 300 GLN B O 1
ATOM 6329 N N . LEU B 1 301 ? -15.648 12.602 7.789 1 97.06 301 LEU B N 1
ATOM 6330 C CA . LEU B 1 301 ? -15.75 12.258 9.203 1 97.06 301 LEU B CA 1
ATOM 6331 C C . LEU B 1 301 ? -16.438 13.375 9.984 1 97.06 301 LEU B C 1
ATOM 6333 O O . LEU B 1 301 ? -17.328 13.117 10.805 1 97.06 301 LEU B O 1
ATOM 6337 N N . ILE B 1 302 ? -16.031 14.57 9.688 1 98 302 ILE B N 1
ATOM 6338 C CA . ILE B 1 302 ? -16.594 15.719 10.398 1 98 302 ILE B CA 1
ATOM 6339 C C . ILE B 1 302 ? -18.078 15.844 10.086 1 98 302 ILE B C 1
ATOM 6341 O O . ILE B 1 302 ? -18.891 16.016 10.992 1 98 302 ILE B O 1
ATOM 6345 N N . SER B 1 303 ? -18.406 15.75 8.82 1 96.06 303 SER B N 1
ATOM 6346 C CA . SER B 1 303 ? -19.797 15.891 8.375 1 96.06 303 SER B CA 1
ATOM 6347 C C . SER B 1 303 ? -20.703 14.898 9.086 1 96.06 303 SER B C 1
ATOM 6349 O O . SER B 1 303 ? -21.844 15.227 9.414 1 96.06 303 SER B O 1
ATOM 6351 N N . LYS B 1 304 ? -20.188 13.773 9.398 1 93.88 304 LYS B N 1
ATOM 6352 C CA . LYS B 1 304 ? -21 12.68 9.945 1 93.88 304 LYS B CA 1
ATOM 6353 C C . LYS B 1 304 ? -21.344 12.938 11.414 1 93.88 304 LYS B C 1
ATOM 6355 O O . LYS B 1 304 ? -22.344 12.438 11.914 1 93.88 304 LYS B O 1
ATOM 6360 N N . VAL B 1 305 ? -20.547 13.703 12.062 1 95.06 305 VAL B N 1
ATOM 6361 C CA . VAL B 1 305 ? -20.734 13.828 13.5 1 95.06 305 VAL B CA 1
ATOM 6362 C C . VAL B 1 305 ? -21.312 15.195 13.828 1 95.06 305 VAL B C 1
ATOM 6364 O O . VAL B 1 305 ? -21.547 15.516 15 1 95.06 305 VAL B O 1
ATOM 6367 N N . LEU B 1 306 ? -21.516 16.047 12.875 1 94.44 306 LEU B N 1
ATOM 6368 C CA . LEU B 1 306 ? -22.047 17.391 13.117 1 94.44 306 LEU B CA 1
ATOM 6369 C C . LEU B 1 306 ? -23.438 17.312 13.734 1 94.44 306 LEU B C 1
ATOM 6371 O O . LEU B 1 306 ? -24.312 16.609 13.234 1 94.44 306 LEU B O 1
ATOM 6375 N N . PRO B 1 307 ? -23.656 18.078 14.797 1 95.5 307 PRO B N 1
ATOM 6376 C CA . PRO B 1 307 ? -25.031 18.188 15.297 1 95.5 307 PRO B CA 1
ATOM 6377 C C . PRO B 1 307 ? -25.953 18.891 14.312 1 95.5 307 PRO B C 1
ATOM 6379 O O . PRO B 1 307 ? -25.484 19.578 13.406 1 95.5 307 PRO B O 1
ATOM 6382 N N . ASP B 1 308 ? -27.234 18.688 14.594 1 93.25 308 ASP B N 1
ATOM 6383 C CA . ASP B 1 308 ? -28.219 19.391 13.773 1 93.25 308 ASP B CA 1
ATOM 6384 C C . ASP B 1 308 ? -28.031 20.906 13.859 1 93.25 308 ASP B C 1
ATOM 6386 O O . ASP B 1 308 ? -27.844 21.453 14.953 1 93.25 308 ASP B O 1
ATOM 6390 N N . GLY B 1 309 ? -28.016 21.516 12.711 1 93.94 309 GLY B N 1
ATOM 6391 C CA . GLY B 1 309 ? -27.938 22.969 12.672 1 93.94 309 GLY B CA 1
ATOM 6392 C C . GLY B 1 309 ? -26.516 23.5 12.57 1 93.94 309 GLY B C 1
ATOM 6393 O O . GLY B 1 309 ? -26.312 24.672 12.266 1 93.94 309 GLY B O 1
ATOM 6394 N N . VAL B 1 310 ? -25.562 22.703 12.875 1 96.81 310 VAL B N 1
ATOM 6395 C CA . VAL B 1 310 ? -24.172 23.125 12.773 1 96.81 310 VAL B CA 1
ATOM 6396 C C . VAL B 1 310 ? -23.656 22.859 11.359 1 96.81 310 VAL B C 1
ATOM 6398 O O . VAL B 1 310 ? -23.875 21.781 10.797 1 96.81 310 VAL B O 1
ATOM 6401 N N . LYS B 1 311 ? -22.938 23.828 10.773 1 97.44 311 LYS B N 1
ATOM 6402 C CA . LYS B 1 311 ? -22.422 23.703 9.406 1 97.44 311 LYS B CA 1
ATOM 6403 C C . LYS B 1 311 ? -20.922 23.438 9.414 1 97.44 311 LYS B C 1
ATOM 6405 O O . LYS B 1 311 ? -20.25 23.625 10.43 1 97.44 311 LYS B O 1
ATOM 6410 N N . LEU B 1 312 ? -20.484 22.891 8.336 1 98.19 312 LEU B N 1
ATOM 6411 C CA . LEU B 1 312 ? -19.062 22.797 8.039 1 98.19 312 LEU B CA 1
ATOM 6412 C C . LEU B 1 312 ? -18.688 23.703 6.863 1 98.19 312 LEU B C 1
ATOM 6414 O O . LEU B 1 312 ? -19.078 23.438 5.723 1 98.19 312 LEU B O 1
ATOM 6418 N N . TYR B 1 313 ? -18.016 24.797 7.141 1 98.19 313 TYR B N 1
ATOM 6419 C CA . TYR B 1 313 ? -17.562 25.719 6.109 1 98.19 313 TYR B CA 1
ATOM 6420 C C . TYR B 1 313 ? -16.172 25.344 5.617 1 98.19 313 TYR B C 1
ATOM 6422 O O . TYR B 1 313 ? -15.227 25.234 6.414 1 98.19 313 TYR B O 1
ATOM 6430 N N . ILE B 1 314 ? -16.062 25.172 4.32 1 97.62 314 ILE B N 1
ATOM 6431 C CA . ILE B 1 314 ? -14.789 24.812 3.691 1 97.62 314 ILE B CA 1
ATOM 6432 C C . ILE B 1 314 ? -14.281 25.969 2.846 1 97.62 314 ILE B C 1
ATOM 6434 O O . ILE B 1 314 ? -15 26.484 1.987 1 97.62 314 ILE B O 1
ATOM 6438 N N . LYS B 1 315 ? -13.102 26.359 3.043 1 95.62 315 LYS B N 1
ATOM 6439 C CA . LYS B 1 315 ? -12.461 27.391 2.217 1 95.62 315 LYS B CA 1
ATOM 6440 C C . LYS B 1 315 ? -11.281 26.797 1.445 1 95.62 315 LYS B C 1
ATOM 6442 O O . LYS B 1 315 ? -10.422 26.125 2.023 1 95.62 315 LYS B O 1
ATOM 6447 N N . GLU B 1 316 ? -11.227 27 0.135 1 93.69 316 GLU B N 1
ATOM 6448 C CA . GLU B 1 316 ? -10.117 26.516 -0.681 1 93.69 316 GLU B CA 1
ATOM 6449 C C . GLU B 1 316 ? -8.844 27.297 -0.406 1 93.69 316 GLU B C 1
ATOM 6451 O O . GLU B 1 316 ? -8.906 28.469 -0.008 1 93.69 316 GLU B O 1
ATOM 6456 N N . HIS B 1 317 ? -7.797 26.672 -0.529 1 91.81 317 HIS B N 1
ATOM 6457 C CA . HIS B 1 317 ? -6.516 27.344 -0.396 1 91.81 317 HIS B CA 1
ATOM 6458 C C . HIS B 1 317 ? -6.332 28.391 -1.489 1 91.81 317 HIS B C 1
ATOM 6460 O O . HIS B 1 317 ? -6.582 28.125 -2.666 1 91.81 317 HIS B O 1
ATOM 6466 N N . PRO B 1 318 ? -5.895 29.5 -1.16 1 87.5 318 PRO B N 1
ATOM 6467 C CA . PRO B 1 318 ? -5.805 30.578 -2.133 1 87.5 318 PRO B CA 1
ATOM 6468 C C . PRO B 1 318 ? -4.938 30.234 -3.338 1 87.5 318 PRO B C 1
ATOM 6470 O O . PRO B 1 318 ? -5.258 30.609 -4.469 1 87.5 318 PRO B O 1
ATOM 6473 N N . ALA B 1 319 ? -3.916 29.5 -3.162 1 83.75 319 ALA B N 1
ATOM 6474 C CA . ALA B 1 319 ? -3.014 29.141 -4.254 1 83.75 319 ALA B CA 1
ATOM 6475 C C . ALA B 1 319 ? -3.656 28.125 -5.184 1 83.75 319 ALA B C 1
ATOM 6477 O O . ALA B 1 319 ? -3.406 28.125 -6.391 1 83.75 319 ALA B O 1
ATOM 6478 N N . ILE B 1 320 ? -4.422 27.219 -4.684 1 85.44 320 ILE B N 1
ATOM 6479 C CA . ILE B 1 320 ? -5.074 26.172 -5.477 1 85.44 320 ILE B CA 1
ATOM 6480 C C . ILE B 1 320 ? -6.266 26.766 -6.223 1 85.44 320 ILE B C 1
ATOM 6482 O O . ILE B 1 320 ? -6.562 26.375 -7.352 1 85.44 320 ILE B O 1
ATOM 6486 N N . TYR B 1 321 ? -6.879 27.703 -5.586 1 78.62 321 TYR B N 1
ATOM 6487 C CA . TYR B 1 321 ? -8.047 28.359 -6.152 1 78.62 321 TYR B CA 1
ATOM 6488 C C . TYR B 1 321 ? -7.73 28.953 -7.52 1 78.62 321 TYR B C 1
ATOM 6490 O O . TYR B 1 321 ? -8.586 28.953 -8.414 1 78.62 321 TYR B O 1
ATOM 6498 N N . LYS B 1 322 ? -6.566 29.328 -7.625 1 74.5 322 LYS B N 1
ATOM 6499 C CA . LYS B 1 322 ? -6.148 30.031 -8.836 1 74.5 322 LYS B CA 1
ATOM 6500 C C . LYS B 1 322 ? -5.809 29.047 -9.953 1 74.5 322 LYS B C 1
ATOM 6502 O O . LYS B 1 322 ? -5.68 29.438 -11.117 1 74.5 322 LYS B O 1
ATOM 6507 N N . GLU B 1 323 ? -5.754 27.828 -9.586 1 74.62 323 GLU B N 1
ATOM 6508 C CA . GLU B 1 323 ? -5.348 26.828 -10.57 1 74.62 323 GLU B CA 1
ATOM 6509 C C . GLU B 1 323 ? -6.555 26.266 -11.312 1 74.62 323 GLU B C 1
ATOM 6511 O O . GLU B 1 323 ? -7.613 26.047 -10.719 1 74.62 323 GLU B O 1
ATOM 6516 N N . ARG B 1 324 ? -6.375 26.109 -12.555 1 63.62 324 ARG B N 1
ATOM 6517 C CA . ARG B 1 324 ? -7.438 25.516 -13.359 1 63.62 324 ARG B CA 1
ATOM 6518 C C . ARG B 1 324 ? -7.539 24.016 -13.109 1 63.62 324 ARG B C 1
ATOM 6520 O O . ARG B 1 324 ? -8.641 23.469 -12.992 1 63.62 324 ARG B O 1
ATOM 6527 N N . ASN B 1 325 ? -6.324 23.406 -13.055 1 64.62 325 ASN B N 1
ATOM 6528 C CA . ASN B 1 325 ? -6.234 21.969 -12.797 1 64.62 325 ASN B CA 1
ATOM 6529 C C . ASN B 1 325 ? -5.316 21.672 -11.617 1 64.62 325 ASN B C 1
ATOM 6531 O O . ASN B 1 325 ? -4.148 21.328 -11.805 1 64.62 325 ASN B O 1
ATOM 6535 N N . PRO B 1 326 ? -5.961 21.922 -10.477 1 67.88 326 PRO B N 1
ATOM 6536 C CA . PRO B 1 326 ? -5.078 21.781 -9.312 1 67.88 326 PRO B CA 1
ATOM 6537 C C . PRO B 1 326 ? -4.59 20.344 -9.109 1 67.88 326 PRO B C 1
ATOM 6539 O O . PRO B 1 326 ? -5.391 19.406 -9.148 1 67.88 326 PRO B O 1
ATOM 6542 N N . SER B 1 327 ? -3.268 20.344 -9 1 68.12 327 SER B N 1
ATOM 6543 C CA . SER B 1 327 ? -2.686 19.062 -8.609 1 68.12 327 SER B CA 1
ATOM 6544 C C . SER B 1 327 ? -3.057 18.703 -7.176 1 68.12 327 SER B C 1
ATOM 6546 O O . SER B 1 327 ? -3.445 19.578 -6.395 1 68.12 327 SER B O 1
ATOM 6548 N N . GLY B 1 328 ? -3.561 17.656 -6.914 1 77.5 328 GLY B N 1
ATOM 6549 C CA . GLY B 1 328 ? -3.812 17.188 -5.559 1 77.5 328 GLY B CA 1
ATOM 6550 C C . GLY B 1 328 ? -5.285 16.969 -5.266 1 77.5 328 GLY B C 1
ATOM 6551 O O . GLY B 1 328 ? -5.648 16.5 -4.184 1 77.5 328 GLY B O 1
ATOM 6552 N N . ARG B 1 329 ? -6 17.703 -6.191 1 84.75 329 ARG B N 1
ATOM 6553 C CA . ARG B 1 329 ? -7.43 17.422 -6.098 1 84.75 329 ARG B CA 1
ATOM 6554 C C . ARG B 1 329 ? -7.84 16.344 -7.094 1 84.75 329 ARG B C 1
ATOM 6556 O O . ARG B 1 329 ? -7.574 16.453 -8.297 1 84.75 329 ARG B O 1
ATOM 6563 N N . PHE B 1 330 ? -8.445 15.32 -6.586 1 80.44 330 PHE B N 1
ATOM 6564 C CA . PHE B 1 330 ? -8.914 14.312 -7.535 1 80.44 330 PHE B CA 1
ATOM 6565 C C . PHE B 1 330 ? -10.148 14.805 -8.273 1 80.44 330 PHE B C 1
ATOM 6567 O O . PHE B 1 330 ? -10.781 15.781 -7.863 1 80.44 330 PHE B O 1
ATOM 6574 N N . VAL B 1 331 ? -10.531 14.234 -9.281 1 74.81 331 VAL B N 1
ATOM 6575 C CA . VAL B 1 331 ? -11.461 14.727 -10.289 1 74.81 331 VAL B CA 1
ATOM 6576 C C . VAL B 1 331 ? -12.812 15.016 -9.641 1 74.81 331 VAL B C 1
ATOM 6578 O O . VAL B 1 331 ? -13.469 16.016 -9.969 1 74.81 331 VAL B O 1
ATOM 6581 N N . GLU B 1 332 ? -13.266 14.312 -8.719 1 78.56 332 GLU B N 1
ATOM 6582 C CA . GLU B 1 332 ? -14.586 14.477 -8.133 1 78.56 332 GLU B CA 1
ATOM 6583 C C . GLU B 1 332 ? -14.5 15.117 -6.75 1 78.56 332 GLU B C 1
ATOM 6585 O O . GLU B 1 332 ? -15.477 15.102 -5.988 1 78.56 332 GLU B O 1
ATOM 6590 N N . PHE B 1 333 ? -13.469 15.75 -6.508 1 87.81 333 PHE B N 1
ATOM 6591 C CA . PHE B 1 333 ? -13.164 16.219 -5.16 1 87.81 333 PHE B CA 1
ATOM 6592 C C . PHE B 1 333 ? -14.227 17.219 -4.684 1 87.81 333 PHE B C 1
ATOM 6594 O O . PHE B 1 333 ? -14.859 17 -3.648 1 87.81 333 PHE B O 1
ATOM 6601 N N . TYR B 1 334 ? -14.492 18.203 -5.449 1 88.81 334 TYR B N 1
ATOM 6602 C CA . TYR B 1 334 ? -15.375 19.297 -5.043 1 88.81 334 TYR B CA 1
ATOM 6603 C C . TYR B 1 334 ? -16.828 18.844 -5.066 1 88.81 334 TYR B C 1
ATOM 6605 O O . TYR B 1 334 ? -17.609 19.172 -4.164 1 88.81 334 TYR B O 1
ATOM 6613 N N . GLU B 1 335 ? -17.156 18.078 -6.008 1 84.19 335 GLU B N 1
ATOM 6614 C CA . GLU B 1 335 ? -18.531 17.578 -6.125 1 84.19 335 GLU B CA 1
ATOM 6615 C C . GLU B 1 335 ? -18.891 16.672 -4.953 1 84.19 335 GLU B C 1
ATOM 6617 O O . GLU B 1 335 ? -19.984 16.766 -4.395 1 84.19 335 GLU B O 1
ATOM 6622 N N . LYS B 1 336 ? -17.953 15.828 -4.59 1 85.5 336 LYS B N 1
ATOM 6623 C CA . LYS B 1 336 ? -18.188 14.898 -3.486 1 85.5 336 LYS B CA 1
ATOM 6624 C C . LYS B 1 336 ? -18.359 15.648 -2.164 1 85.5 336 LYS B C 1
ATOM 6626 O O . LYS B 1 336 ? -19.219 15.297 -1.353 1 85.5 336 LYS B O 1
ATOM 6631 N N . ILE B 1 337 ? -17.578 16.609 -2.008 1 91.5 337 ILE B N 1
ATOM 6632 C CA . ILE B 1 337 ? -17.641 17.391 -0.775 1 91.5 337 ILE B CA 1
ATOM 6633 C C . ILE B 1 337 ? -18.953 18.156 -0.709 1 91.5 337 ILE B C 1
ATOM 6635 O O . ILE B 1 337 ? -19.609 18.188 0.336 1 91.5 337 ILE B O 1
ATOM 6639 N N . ALA B 1 338 ? -19.391 18.688 -1.811 1 88.19 338 ALA B N 1
ATOM 6640 C CA . ALA B 1 338 ? -20.594 19.516 -1.873 1 88.19 338 ALA B CA 1
ATOM 6641 C C . ALA B 1 338 ? -21.844 18.672 -1.576 1 88.19 338 ALA B C 1
ATOM 6643 O O . ALA B 1 338 ? -22.875 19.203 -1.178 1 88.19 338 ALA B O 1
ATOM 6644 N N . GLN B 1 339 ? -21.734 17.422 -1.708 1 85.12 339 GLN B N 1
ATOM 6645 C CA . GLN B 1 339 ? -22.875 16.531 -1.524 1 85.12 339 GLN B CA 1
ATOM 6646 C C . GLN B 1 339 ? -23 16.094 -0.069 1 85.12 339 GLN B C 1
ATOM 6648 O O . GLN B 1 339 ? -24.047 15.555 0.334 1 85.12 339 GLN B O 1
ATOM 6653 N N . LEU B 1 340 ? -22.016 16.344 0.69 1 89.69 340 LEU B N 1
ATOM 6654 C CA . LEU B 1 340 ? -22.062 15.953 2.094 1 89.69 340 LEU B CA 1
ATOM 6655 C C . LEU B 1 340 ? -23.047 16.828 2.871 1 89.69 340 LEU B C 1
ATOM 6657 O O . LEU B 1 340 ? -23.125 18.031 2.652 1 89.69 340 LEU B O 1
ATOM 6661 N N . PRO B 1 341 ? -23.766 16.203 3.732 1 89.75 341 PRO B N 1
ATOM 6662 C CA . PRO B 1 341 ? -24.703 16.984 4.539 1 89.75 341 PRO B CA 1
ATOM 6663 C C . PRO B 1 341 ? -24.016 18.016 5.422 1 89.75 341 PRO B C 1
ATOM 6665 O O . PRO B 1 341 ? -22.984 17.719 6.039 1 89.75 341 PRO B O 1
ATOM 6668 N N . GLY B 1 342 ? -24.562 19.219 5.391 1 92.56 342 GLY B N 1
ATOM 6669 C CA . GLY B 1 342 ? -24.094 20.266 6.293 1 92.56 342 GLY B CA 1
ATOM 6670 C C . GLY B 1 342 ? -22.812 20.922 5.832 1 92.56 342 GLY B C 1
ATOM 6671 O O . GLY B 1 342 ? -22.25 21.766 6.539 1 92.56 342 GLY B O 1
ATOM 6672 N N . VAL B 1 343 ? -22.375 20.609 4.617 1 95.06 343 VAL B N 1
ATOM 6673 C CA . VAL B 1 343 ? -21.078 21.125 4.156 1 95.06 343 VAL B CA 1
ATOM 6674 C C . VAL B 1 343 ? -21.312 22.203 3.104 1 95.06 343 VAL B C 1
ATOM 6676 O O . VAL B 1 343 ? -22.188 22.078 2.252 1 95.06 343 VAL B O 1
ATOM 6679 N N . SER B 1 344 ? -20.578 23.312 3.186 1 94.81 344 SER B N 1
ATOM 6680 C CA . SER B 1 344 ? -20.625 24.375 2.184 1 94.81 344 SER B CA 1
ATOM 6681 C C . SER B 1 344 ? -19.25 24.969 1.928 1 94.81 344 SER B C 1
ATOM 6683 O O . SER B 1 344 ? -18.469 25.156 2.861 1 94.81 344 SER B O 1
ATOM 6685 N N . PHE B 1 345 ? -19 25.234 0.685 1 95.88 345 PHE B N 1
ATOM 6686 C CA . PHE B 1 345 ? -17.828 26.031 0.331 1 95.88 345 PHE B CA 1
ATOM 6687 C C . PHE B 1 345 ? -18.094 27.516 0.556 1 95.88 345 PHE B C 1
ATOM 6689 O O . PHE B 1 345 ? -19.203 28 0.325 1 95.88 345 PHE B O 1
ATOM 6696 N N . VAL B 1 346 ? -17.062 28.203 0.968 1 95.75 346 VAL B N 1
ATOM 6697 C CA . VAL B 1 346 ? -17.203 29.625 1.212 1 95.75 346 VAL B CA 1
ATOM 6698 C C . VAL B 1 346 ? -16.391 30.422 0.191 1 95.75 346 VAL B C 1
ATOM 6700 O O . VAL B 1 346 ? -15.461 29.875 -0.414 1 95.75 346 VAL B O 1
ATOM 6703 N N . PRO B 1 347 ? -16.75 31.703 0.013 1 93.38 347 PRO B N 1
ATOM 6704 C CA . PRO B 1 347 ? -16 32.531 -0.948 1 93.38 347 PRO B CA 1
ATOM 6705 C C . PRO B 1 347 ? -14.531 32.688 -0.573 1 93.38 347 PRO B C 1
ATOM 6707 O O . PRO B 1 347 ? -14.203 32.812 0.607 1 93.38 347 PRO B O 1
ATOM 6710 N N . GLN B 1 348 ? -13.742 32.781 -1.566 1 90.44 348 GLN B N 1
ATOM 6711 C CA . GLN B 1 348 ? -12.297 32.875 -1.368 1 90.44 348 GLN B CA 1
ATOM 6712 C C . GLN B 1 348 ? -11.922 34.156 -0.655 1 90.44 348 GLN B C 1
ATOM 6714 O O . GLN B 1 348 ? -10.914 34.219 0.056 1 90.44 348 GLN B O 1
ATOM 6719 N N . ASN B 1 349 ? -12.688 35.094 -0.872 1 90.06 349 ASN B N 1
ATOM 6720 C CA . ASN B 1 349 ? -12.344 36.406 -0.319 1 90.06 349 ASN B CA 1
ATOM 6721 C C . ASN B 1 349 ? -12.758 36.531 1.146 1 90.06 349 ASN B C 1
ATOM 6723 O O . ASN B 1 349 ? -12.492 37.531 1.793 1 90.06 349 ASN B O 1
ATOM 6727 N N . THR B 1 350 ? -13.391 35.5 1.747 1 93 350 THR B N 1
ATOM 6728 C CA . THR B 1 350 ? -13.711 35.5 3.17 1 93 350 THR B CA 1
ATOM 6729 C C . THR B 1 350 ? -12.438 35.438 4.008 1 93 350 THR B C 1
ATOM 6731 O O . THR B 1 350 ? -11.586 34.562 3.785 1 93 350 THR B O 1
ATOM 6734 N N . ARG B 1 351 ? -12.312 36.375 4.969 1 92.06 351 ARG B N 1
ATOM 6735 C CA . ARG B 1 351 ? -11.109 36.406 5.797 1 92.06 351 ARG B CA 1
ATOM 6736 C C . ARG B 1 351 ? -11.047 35.188 6.711 1 92.06 351 ARG B C 1
ATOM 6738 O O . ARG B 1 351 ? -11.977 34.906 7.473 1 92.06 351 ARG B O 1
ATOM 6745 N N . SER B 1 352 ? -9.922 34.5 6.66 1 93.25 352 SER B N 1
ATOM 6746 C CA . SER B 1 352 ? -9.734 33.281 7.457 1 93.25 352 SER B CA 1
ATOM 6747 C C . SER B 1 352 ? -9.852 33.562 8.945 1 93.25 352 SER B C 1
ATOM 6749 O O . SER B 1 352 ? -10.43 32.781 9.703 1 93.25 352 SER B O 1
ATOM 6751 N N . LEU B 1 353 ? -9.328 34.688 9.375 1 92.69 353 LEU B N 1
ATOM 6752 C CA . LEU B 1 353 ? -9.367 35.094 10.781 1 92.69 353 LEU B CA 1
ATOM 6753 C C . LEU B 1 353 ? -10.805 35.219 11.273 1 92.69 353 LEU B C 1
ATOM 6755 O O . LEU B 1 353 ? -11.109 34.844 12.406 1 92.69 353 LEU B O 1
ATOM 6759 N N . GLU B 1 354 ? -11.641 35.781 10.422 1 94.38 354 GLU B N 1
ATOM 6760 C CA . GLU B 1 354 ? -13.047 35.906 10.773 1 94.38 354 GLU B CA 1
ATOM 6761 C C . GLU B 1 354 ? -13.727 34.562 10.883 1 94.38 354 GLU B C 1
ATOM 6763 O O . GLU B 1 354 ? -14.555 34.344 11.766 1 94.38 354 GLU B O 1
ATOM 6768 N N . LEU B 1 355 ? -13.375 33.688 9.977 1 97.31 355 LEU B N 1
ATOM 6769 C CA . LEU B 1 355 ? -13.914 32.344 10 1 97.31 355 LEU B CA 1
ATOM 6770 C C . LEU B 1 355 ? -13.516 31.625 11.289 1 97.31 355 LEU B C 1
ATOM 6772 O O . LEU B 1 355 ? -14.336 30.922 11.891 1 97.31 355 LEU B O 1
ATOM 6776 N N . ILE B 1 356 ? -12.312 31.828 11.742 1 97.31 356 ILE B N 1
ATOM 6777 C CA . ILE B 1 356 ? -11.828 31.203 12.961 1 97.31 356 ILE B CA 1
ATOM 6778 C C . ILE B 1 356 ? -12.539 31.797 14.172 1 97.31 356 ILE B C 1
ATOM 6780 O O . ILE B 1 356 ? -13.125 31.062 14.977 1 97.31 356 ILE B O 1
ATOM 6784 N N . LYS B 1 357 ? -12.578 33.062 14.266 1 95.31 357 LYS B N 1
ATOM 6785 C CA . LYS B 1 357 ? -13.078 33.781 15.43 1 95.31 357 LYS B CA 1
ATOM 6786 C C . LYS B 1 357 ? -14.531 33.406 15.711 1 95.31 357 LYS B C 1
ATOM 6788 O O . LYS B 1 357 ? -14.945 33.312 16.875 1 95.31 357 LYS B O 1
ATOM 6793 N N . ASN B 1 358 ? -15.25 33.25 14.656 1 97 358 ASN B N 1
ATOM 6794 C CA . ASN B 1 358 ? -16.688 33.062 14.82 1 97 358 ASN B CA 1
ATOM 6795 C C . ASN B 1 358 ? -17.078 31.594 14.766 1 97 358 ASN B C 1
ATOM 6797 O O . ASN B 1 358 ? -18.25 31.25 14.859 1 97 358 ASN B O 1
ATOM 6801 N N . SER B 1 359 ? -16.156 30.688 14.672 1 97.88 359 SER B N 1
ATOM 6802 C CA . SER B 1 359 ? -16.422 29.266 14.555 1 97.88 359 SER B CA 1
ATOM 6803 C C . SER B 1 359 ? -16.609 28.609 15.93 1 97.88 359 SER B C 1
ATOM 6805 O O . SER B 1 359 ? -16.219 29.188 16.938 1 97.88 359 SER B O 1
ATOM 6807 N N . GLN B 1 360 ? -17.25 27.484 15.953 1 97.69 360 GLN B N 1
ATOM 6808 C CA . GLN B 1 360 ? -17.312 26.672 17.156 1 97.69 360 GLN B CA 1
ATOM 6809 C C . GLN B 1 360 ? -16.031 25.859 17.344 1 97.69 360 GLN B C 1
ATOM 6811 O O . GLN B 1 360 ? -15.641 25.547 18.469 1 97.69 360 GLN B O 1
ATOM 6816 N N . ALA B 1 361 ? -15.453 25.5 16.266 1 98.62 361 ALA B N 1
ATOM 6817 C CA . ALA B 1 361 ? -14.203 24.75 16.219 1 98.62 361 ALA B CA 1
ATOM 6818 C C . ALA B 1 361 ? -13.516 24.922 14.867 1 98.62 361 ALA B C 1
ATOM 6820 O O . ALA B 1 361 ? -14.156 25.297 13.883 1 98.62 361 ALA B O 1
ATOM 6821 N N . VAL B 1 362 ? -12.266 24.688 14.852 1 98.75 362 VAL B N 1
ATOM 6822 C CA . VAL B 1 362 ? -11.484 24.688 13.617 1 98.75 362 VAL B CA 1
ATOM 6823 C C . VAL B 1 362 ? -10.938 23.297 13.352 1 98.75 362 VAL B C 1
ATOM 6825 O O . VAL B 1 362 ? -10.508 22.594 14.273 1 98.75 362 VAL B O 1
ATOM 6828 N N . ALA B 1 363 ? -11.055 22.859 12.125 1 98.88 363 ALA B N 1
ATOM 6829 C CA . ALA B 1 363 ? -10.5 21.578 11.719 1 98.88 363 ALA B CA 1
ATOM 6830 C C . ALA B 1 363 ? -9.414 21.75 10.656 1 98.88 363 ALA B C 1
ATOM 6832 O O . ALA B 1 363 ? -9.531 22.609 9.781 1 98.88 363 ALA B O 1
ATOM 6833 N N . THR B 1 364 ? -8.391 20.953 10.727 1 98.75 364 THR B N 1
ATOM 6834 C CA . THR B 1 364 ? -7.293 21.016 9.766 1 98.75 364 THR B CA 1
ATOM 6835 C C . THR B 1 364 ? -6.504 19.719 9.75 1 98.75 364 THR B C 1
ATOM 6837 O O . THR B 1 364 ? -6.629 18.891 10.664 1 98.75 364 THR B O 1
ATOM 6840 N N . ILE B 1 365 ? -5.789 19.453 8.664 1 98.69 365 ILE B N 1
ATOM 6841 C CA . ILE B 1 365 ? -4.867 18.328 8.664 1 98.69 365 ILE B CA 1
ATOM 6842 C C . ILE B 1 365 ? -3.648 18.656 9.523 1 98.69 365 ILE B C 1
ATOM 6844 O O . ILE B 1 365 ? -3.488 18.109 10.617 1 98.69 365 ILE B O 1
ATOM 6848 N N . THR B 1 366 ? -2.887 19.656 9.086 1 98.25 366 THR B N 1
ATOM 6849 C CA . THR B 1 366 ? -1.744 20.125 9.867 1 98.25 366 THR B CA 1
ATOM 6850 C C . THR B 1 366 ? -1.539 21.625 9.664 1 98.25 366 THR B C 1
ATOM 6852 O O . THR B 1 366 ? -0.408 22.125 9.711 1 98.25 366 THR B O 1
ATOM 6855 N N . GLY B 1 367 ? -2.564 22.328 9.477 1 96.44 367 GLY B N 1
ATOM 6856 C CA . GLY B 1 367 ? -2.482 23.719 9.094 1 96.44 367 GLY B CA 1
ATOM 6857 C C . GLY B 1 367 ? -2.24 24.656 10.266 1 96.44 367 GLY B C 1
ATOM 6858 O O . GLY B 1 367 ? -2.578 24.312 11.406 1 96.44 367 GLY B O 1
ATOM 6859 N N . THR B 1 368 ? -1.778 25.812 9.953 1 92.62 368 THR B N 1
ATOM 6860 C CA . THR B 1 368 ? -1.498 26.828 10.969 1 92.62 368 THR B CA 1
ATOM 6861 C C . THR B 1 368 ? -2.795 27.406 11.523 1 92.62 368 THR B C 1
ATOM 6863 O O . THR B 1 368 ? -2.797 28.016 12.602 1 92.62 368 THR B O 1
ATOM 6866 N N . THR B 1 369 ? -3.877 27.203 10.836 1 95.62 369 THR B N 1
ATOM 6867 C CA . THR B 1 369 ? -5.168 27.688 11.32 1 95.62 369 THR B CA 1
ATOM 6868 C C . THR B 1 369 ? -5.504 27.062 12.672 1 95.62 369 THR B C 1
ATOM 6870 O O . THR B 1 369 ? -6.156 27.703 13.5 1 95.62 369 THR B O 1
ATOM 6873 N N . GLY B 1 370 ? -5.07 25.844 12.891 1 97.69 370 GLY B N 1
ATOM 6874 C CA . GLY B 1 370 ? -5.277 25.234 14.188 1 97.69 370 GLY B CA 1
ATOM 6875 C C . GLY B 1 370 ? -4.523 25.922 15.305 1 97.69 370 GLY B C 1
ATOM 6876 O O . GLY B 1 370 ? -5.062 26.125 16.391 1 97.69 370 GLY B O 1
ATOM 6877 N N . TRP B 1 371 ? -3.32 26.281 14.977 1 96.88 371 TRP B N 1
ATOM 6878 C CA . TRP B 1 371 ? -2.486 27 15.938 1 96.88 371 TRP B CA 1
ATOM 6879 C C . TRP B 1 371 ? -3.072 28.359 16.266 1 96.88 371 TRP B C 1
ATOM 6881 O O . TRP B 1 371 ? -3.154 28.75 17.422 1 96.88 371 TRP B O 1
ATOM 6891 N N . GLU B 1 372 ? -3.553 29.047 15.312 1 95.06 372 GLU B N 1
ATOM 6892 C CA . GLU B 1 372 ? -4.195 30.359 15.484 1 95.06 372 GLU B CA 1
ATOM 6893 C C . GLU B 1 372 ? -5.477 30.234 16.297 1 95.06 372 GLU B C 1
ATOM 6895 O O . GLU B 1 372 ? -5.75 31.062 17.172 1 95.06 372 GLU B O 1
ATOM 6900 N N . ALA B 1 373 ? -6.168 29.234 16.047 1 97.31 373 ALA B N 1
ATOM 6901 C CA . ALA B 1 373 ? -7.465 29.016 16.688 1 97.31 373 ALA B CA 1
ATOM 6902 C C . ALA B 1 373 ? -7.312 28.875 18.203 1 97.31 373 ALA B C 1
ATOM 6904 O O . ALA B 1 373 ? -8.156 29.344 18.969 1 97.31 373 ALA B O 1
ATOM 6905 N N . LEU B 1 374 ? -6.246 28.25 18.625 1 97.31 374 LEU B N 1
ATOM 6906 C CA . LEU B 1 374 ? -6.02 28.016 20.047 1 97.31 374 LEU B CA 1
ATOM 6907 C C . LEU B 1 374 ? -5.906 29.344 20.812 1 97.31 374 LEU B C 1
ATOM 6909 O O . LEU B 1 374 ? -6.395 29.469 21.938 1 97.31 374 LEU B O 1
ATOM 6913 N N . PHE B 1 375 ? -5.352 30.344 20.188 1 95.38 375 PHE B N 1
ATOM 6914 C CA . PHE B 1 375 ? -5.164 31.641 20.812 1 95.38 375 PHE B CA 1
ATOM 6915 C C . PHE B 1 375 ? -6.457 32.469 20.781 1 95.38 375 PHE B C 1
ATOM 6917 O O . PHE B 1 375 ? -6.531 33.531 21.375 1 95.38 375 PHE B O 1
ATOM 6924 N N . MET B 1 376 ? -7.469 31.969 20.141 1 94.56 376 MET B N 1
ATOM 6925 C CA . MET B 1 376 ? -8.789 32.594 20.094 1 94.56 376 MET B CA 1
ATOM 6926 C C . MET B 1 376 ? -9.812 31.766 20.859 1 94.56 376 MET B C 1
ATOM 6928 O O . MET B 1 376 ? -11.016 31.922 20.656 1 94.56 376 MET B O 1
ATOM 6932 N N . ASP B 1 377 ? -9.312 30.828 21.641 1 95.5 377 ASP B N 1
ATOM 6933 C CA . ASP B 1 377 ? -10.094 29.984 22.547 1 95.5 377 ASP B CA 1
ATOM 6934 C C . ASP B 1 377 ? -11.008 29.031 21.75 1 95.5 377 ASP B C 1
ATOM 6936 O O . ASP B 1 377 ? -12.148 28.812 22.141 1 95.5 377 ASP B O 1
ATOM 6940 N N . LYS B 1 378 ? -10.586 28.641 20.594 1 97.75 378 LYS B N 1
ATOM 6941 C CA . LYS B 1 378 ? -11.367 27.703 19.781 1 97.75 378 LYS B CA 1
ATOM 6942 C C . LYS B 1 378 ? -10.773 26.297 19.828 1 97.75 378 LYS B C 1
ATOM 6944 O O . LYS B 1 378 ? -9.57 26.125 19.641 1 97.75 378 LYS B O 1
ATOM 6949 N N . PRO B 1 379 ? -11.617 25.281 20.078 1 98.62 379 PRO B N 1
ATOM 6950 C CA . PRO B 1 379 ? -11.109 23.906 19.969 1 98.62 379 PRO B CA 1
ATOM 6951 C C . PRO B 1 379 ? -10.719 23.531 18.531 1 98.62 379 PRO B C 1
ATOM 6953 O O . PRO B 1 379 ? -11.211 24.141 17.578 1 98.62 379 PRO B O 1
ATOM 6956 N N . VAL B 1 380 ? -9.797 22.578 18.438 1 98.88 380 VAL B N 1
ATOM 6957 C CA . VAL B 1 380 ? -9.234 22.266 17.125 1 98.88 380 VAL B CA 1
ATOM 6958 C C . VAL B 1 380 ? -9.289 20.766 16.891 1 98.88 380 VAL B C 1
ATOM 6960 O O . VAL B 1 380 ? -8.875 19.969 17.75 1 98.88 380 VAL B O 1
ATOM 6963 N N . PHE B 1 381 ? -9.844 20.297 15.758 1 98.88 381 PHE B N 1
ATOM 6964 C CA . PHE B 1 381 ? -9.703 18.938 15.258 1 98.88 381 PHE B CA 1
ATOM 6965 C C . PHE B 1 381 ? -8.492 18.812 14.344 1 98.88 381 PHE B C 1
ATOM 6967 O O . PHE B 1 381 ? -8.422 19.469 13.305 1 98.88 381 PHE B O 1
ATOM 6974 N N . VAL B 1 382 ? -7.543 17.953 14.703 1 98.81 382 VAL B N 1
ATOM 6975 C CA . VAL B 1 382 ? -6.328 17.797 13.914 1 98.81 382 VAL B CA 1
ATOM 6976 C C . VAL B 1 382 ? -6.254 16.391 13.344 1 98.81 382 VAL B C 1
ATOM 6978 O O . VAL B 1 382 ? -6.34 15.406 14.086 1 98.81 382 VAL B O 1
ATOM 6981 N N . PHE B 1 383 ? -6.02 16.281 12.047 1 98.81 383 PHE B N 1
ATOM 6982 C CA . PHE B 1 383 ? -6.074 14.992 11.383 1 98.81 383 PHE B CA 1
ATOM 6983 C C . PHE B 1 383 ? -4.672 14.5 11.031 1 98.81 383 PHE B C 1
ATOM 6985 O O . PHE B 1 383 ? -4.504 13.383 10.547 1 98.81 383 PHE B O 1
ATOM 6992 N N . GLY B 1 384 ? -3.66 15.273 11.273 1 98.38 384 GLY B N 1
ATOM 6993 C CA . GLY B 1 384 ? -2.293 14.891 10.953 1 98.38 384 GLY B CA 1
ATOM 6994 C C . GLY B 1 384 ? -1.339 15.062 12.125 1 98.38 384 GLY B C 1
ATOM 6995 O O . GLY B 1 384 ? -1.769 15.18 13.273 1 98.38 384 GLY B O 1
ATOM 6996 N N . ASN B 1 385 ? -0.068 14.93 11.852 1 97.94 385 ASN B N 1
ATOM 6997 C CA . ASN B 1 385 ? 1.002 15.031 12.836 1 97.94 385 ASN B CA 1
ATOM 6998 C C . ASN B 1 385 ? 1.6 16.438 12.859 1 97.94 385 ASN B C 1
ATOM 7000 O O . ASN B 1 385 ? 2.389 16.797 11.984 1 97.94 385 ASN B O 1
ATOM 7004 N N . ILE B 1 386 ? 1.216 17.203 13.836 1 97.88 386 ILE B N 1
ATOM 7005 C CA . ILE B 1 386 ? 1.653 18.594 13.961 1 97.88 386 ILE B CA 1
ATOM 7006 C C . ILE B 1 386 ? 1.991 18.906 15.414 1 97.88 386 ILE B C 1
ATOM 7008 O O . ILE B 1 386 ? 1.528 18.219 16.328 1 97.88 386 ILE B O 1
ATOM 7012 N N . PHE B 1 387 ? 2.773 19.875 15.68 1 97.44 387 PHE B N 1
ATOM 7013 C CA . PHE B 1 387 ? 3.387 20.078 16.984 1 97.44 387 PHE B CA 1
ATOM 7014 C C . PHE B 1 387 ? 2.33 20.422 18.031 1 97.44 387 PHE B C 1
ATOM 7016 O O . PHE B 1 387 ? 2.49 20.094 19.203 1 97.44 387 PHE B O 1
ATOM 7023 N N . TYR B 1 388 ? 1.256 21.047 17.703 1 98.06 388 TYR B N 1
ATOM 7024 C CA . TYR B 1 388 ? 0.321 21.516 18.719 1 98.06 388 TYR B CA 1
ATOM 7025 C C . TYR B 1 388 ? -0.774 20.484 18.969 1 98.06 388 TYR B C 1
ATOM 7027 O O . TYR B 1 388 ? -1.73 20.75 19.703 1 98.06 388 TYR B O 1
ATOM 7035 N N . LYS B 1 389 ? -0.605 19.297 18.406 1 97.75 389 LYS B N 1
ATOM 7036 C CA . LYS B 1 389 ? -1.66 18.297 18.484 1 97.75 389 LYS B CA 1
ATOM 7037 C C . LYS B 1 389 ? -1.86 17.828 19.938 1 97.75 389 LYS B C 1
ATOM 7039 O O . LYS B 1 389 ? -2.906 17.266 20.266 1 97.75 389 LYS B O 1
ATOM 7044 N N . TYR B 1 390 ? -0.887 18.109 20.812 1 97.12 390 TYR B N 1
ATOM 7045 C CA . TYR B 1 390 ? -0.979 17.641 22.188 1 97.12 390 TYR B CA 1
ATOM 7046 C C . TYR B 1 390 ? -1.517 18.719 23.109 1 97.12 390 TYR B C 1
ATOM 7048 O O . TYR B 1 390 ? -1.745 18.484 24.297 1 97.12 390 TYR B O 1
ATOM 7056 N N . CYS B 1 391 ? -1.715 19.906 22.609 1 97.38 391 CYS B N 1
ATOM 7057 C CA . CYS B 1 391 ? -2.24 21 23.422 1 97.38 391 CYS B CA 1
ATOM 7058 C C . CYS B 1 391 ? -3.666 20.703 23.875 1 97.38 391 CYS B C 1
ATOM 7060 O O . CYS B 1 391 ? -4.469 20.172 23.109 1 97.38 391 CYS B O 1
ATOM 7062 N N . GLN B 1 392 ? -3.963 21.047 25.156 1 96.31 392 GLN B N 1
ATOM 7063 C CA . GLN B 1 392 ? -5.348 20.922 25.594 1 96.31 392 GLN B CA 1
ATOM 7064 C C . GLN B 1 392 ? -6.285 21.734 24.703 1 96.31 392 GLN B C 1
ATOM 7066 O O . GLN B 1 392 ? -5.977 22.875 24.344 1 96.31 392 GLN B O 1
ATOM 7071 N N . GLY B 1 393 ? -7.398 21.141 24.328 1 97.38 393 GLY B N 1
ATOM 7072 C CA . GLY B 1 393 ? -8.32 21.781 23.406 1 97.38 393 GLY B CA 1
ATOM 7073 C C . GLY B 1 393 ? -8.148 21.312 21.969 1 97.38 393 GLY B C 1
ATOM 7074 O O . GLY B 1 393 ? -8.953 21.656 21.109 1 97.38 393 GLY B O 1
ATOM 7075 N N . VAL B 1 394 ? -7.062 20.609 21.734 1 98.62 394 VAL B N 1
ATOM 7076 C CA . VAL B 1 394 ? -6.84 20.016 20.422 1 98.62 394 VAL B CA 1
ATOM 7077 C C . VAL B 1 394 ? -7.211 18.531 20.469 1 98.62 394 VAL B C 1
ATOM 7079 O O . VAL B 1 394 ? -6.898 17.828 21.438 1 98.62 394 VAL B O 1
ATOM 7082 N N . TYR B 1 395 ? -7.871 18.078 19.484 1 98.75 395 TYR B N 1
ATOM 7083 C CA . TYR B 1 395 ? -8.312 16.688 19.406 1 98.75 395 TYR B CA 1
ATOM 7084 C C . TYR B 1 395 ? -7.73 16 18.172 1 98.75 395 TYR B C 1
ATOM 7086 O O . TYR B 1 395 ? -8.219 16.188 17.062 1 98.75 395 TYR B O 1
ATOM 7094 N N . PRO B 1 396 ? -6.664 15.211 18.375 1 98.44 396 PRO B N 1
ATOM 7095 C CA . PRO B 1 396 ? -6.156 14.43 17.25 1 98.44 396 PRO B CA 1
ATOM 7096 C C . PRO B 1 396 ? -7.148 13.367 16.781 1 98.44 396 PRO B C 1
ATOM 7098 O O . PRO B 1 396 ? -7.715 12.633 17.594 1 98.44 396 PRO B O 1
ATOM 7101 N N . ILE B 1 397 ? -7.398 13.328 15.492 1 98.81 397 ILE B N 1
ATOM 7102 C CA . ILE B 1 397 ? -8.398 12.43 14.93 1 98.81 397 ILE B CA 1
ATOM 7103 C C . ILE B 1 397 ? -7.715 11.391 14.039 1 98.81 397 ILE B C 1
ATOM 7105 O O . ILE B 1 397 ? -7.18 11.734 12.984 1 98.81 397 ILE B O 1
ATOM 7109 N N . TYR B 1 398 ? -7.73 10.203 14.492 1 98.19 398 TYR B N 1
ATOM 7110 C CA . TYR B 1 398 ? -7.176 9.086 13.727 1 98.19 398 TYR B CA 1
ATOM 7111 C C . TYR B 1 398 ? -8.281 8.18 13.211 1 98.19 398 TYR B C 1
ATOM 7113 O O . TYR B 1 398 ? -8.18 7.637 12.102 1 98.19 398 TYR B O 1
ATOM 7121 N N . SER B 1 399 ? -9.328 8.055 13.984 1 98.06 399 SER B N 1
ATOM 7122 C CA . SER B 1 399 ? -10.438 7.152 13.672 1 98.06 399 SER B CA 1
ATOM 7123 C C . SER B 1 399 ? -11.781 7.871 13.766 1 98.06 399 SER B C 1
ATOM 7125 O O . SER B 1 399 ? -11.852 9 14.266 1 98.06 399 SER B O 1
ATOM 7127 N N . TYR B 1 400 ? -12.805 7.207 13.25 1 97.38 400 TYR B N 1
ATOM 7128 C CA . TYR B 1 400 ? -14.164 7.723 13.391 1 97.38 400 TYR B CA 1
ATOM 7129 C C . TYR B 1 400 ? -14.555 7.832 14.859 1 97.38 400 TYR B C 1
ATOM 7131 O O . TYR B 1 400 ? -15.234 8.781 15.258 1 97.38 400 TYR B O 1
ATOM 7139 N N . LYS B 1 401 ? -14.117 6.906 15.625 1 97.62 401 LYS B N 1
ATOM 7140 C CA . LYS B 1 401 ? -14.375 6.953 17.062 1 97.62 401 LYS B CA 1
ATOM 7141 C C . LYS B 1 401 ? -13.742 8.195 17.688 1 97.62 401 LYS B C 1
ATOM 7143 O O . LYS B 1 401 ? -14.352 8.844 18.531 1 97.62 401 LYS B O 1
ATOM 7148 N N . ASP B 1 402 ? -12.508 8.477 17.281 1 98.56 402 ASP B N 1
ATOM 7149 C CA . ASP B 1 402 ? -11.867 9.695 17.75 1 98.56 402 ASP B CA 1
ATOM 7150 C C . ASP B 1 402 ? -12.719 10.922 17.438 1 98.56 402 ASP B C 1
ATOM 7152 O O . ASP B 1 402 ? -12.859 11.82 18.266 1 98.56 402 ASP B O 1
ATOM 7156 N N . MET B 1 403 ? -13.266 10.945 16.25 1 98.44 403 MET B N 1
ATOM 7157 C CA . MET B 1 403 ? -14.07 12.078 15.805 1 98.44 403 MET B CA 1
ATOM 7158 C C . MET B 1 403 ? -15.336 12.203 16.641 1 98.44 403 MET B C 1
ATOM 7160 O O . MET B 1 403 ? -15.75 13.312 16.984 1 98.44 403 MET B O 1
ATOM 7164 N N . GLN B 1 404 ? -15.93 11.086 16.953 1 98.12 404 GLN B N 1
ATOM 7165 C CA . GLN B 1 404 ? -17.125 11.078 17.781 1 98.12 404 GLN B CA 1
ATOM 7166 C C . GLN B 1 404 ? -16.828 11.609 19.172 1 98.12 404 GLN B C 1
ATOM 7168 O O . GLN B 1 404 ? -17.594 12.422 19.703 1 98.12 404 GLN B O 1
ATOM 7173 N N . VAL B 1 405 ? -15.789 11.172 19.703 1 98.38 405 VAL B N 1
ATOM 7174 C CA . VAL B 1 405 ? -15.398 11.602 21.047 1 98.38 405 VAL B CA 1
ATOM 7175 C C . VAL B 1 405 ? -15.102 13.094 21.031 1 98.38 405 VAL B C 1
ATOM 7177 O O . VAL B 1 405 ? -15.523 13.82 21.938 1 98.38 405 VAL B O 1
ATOM 7180 N N . ALA B 1 406 ? -14.391 13.547 20.047 1 98.62 406 ALA B N 1
ATOM 7181 C CA . ALA B 1 406 ? -14.055 14.961 19.922 1 98.62 406 ALA B CA 1
ATOM 7182 C C . ALA B 1 406 ? -15.312 15.805 19.75 1 98.62 406 ALA B C 1
ATOM 7184 O O . ALA B 1 406 ? -15.43 16.875 20.359 1 98.62 406 ALA B O 1
ATOM 7185 N N . ALA B 1 407 ? -16.219 15.344 18.953 1 98.19 407 ALA B N 1
ATOM 7186 C CA . ALA B 1 407 ? -17.469 16.062 18.734 1 98.19 407 ALA B CA 1
ATOM 7187 C C . ALA B 1 407 ? -18.25 16.203 20.031 1 98.19 407 ALA B C 1
ATOM 7189 O O . ALA B 1 407 ? -18.812 17.266 20.328 1 98.19 407 ALA B O 1
ATOM 7190 N N . ASP B 1 408 ? -18.297 15.133 20.766 1 98.19 408 ASP B N 1
ATOM 7191 C CA . ASP B 1 408 ? -18.984 15.172 22.047 1 98.19 408 ASP B CA 1
ATOM 7192 C C . ASP B 1 408 ? -18.359 16.203 22.984 1 98.19 408 ASP B C 1
ATOM 7194 O O . ASP B 1 408 ? -19.062 16.969 23.641 1 98.19 408 ASP B O 1
ATOM 7198 N N . ALA B 1 409 ? -17.094 16.25 23.016 1 98.12 409 ALA B N 1
ATOM 7199 C CA . ALA B 1 409 ? -16.375 17.172 23.875 1 98.12 409 ALA B CA 1
ATOM 7200 C C . ALA B 1 409 ? -16.672 18.625 23.484 1 98.12 409 ALA B C 1
ATOM 7202 O O . ALA B 1 409 ? -16.922 19.469 24.359 1 98.12 409 ALA B O 1
ATOM 7203 N N . VAL B 1 410 ? -16.688 18.922 22.188 1 98.06 410 VAL B N 1
ATOM 7204 C CA . VAL B 1 410 ? -16.781 20.297 21.703 1 98.06 410 VAL B CA 1
ATOM 7205 C C . VAL B 1 410 ? -18.25 20.75 21.703 1 98.06 410 VAL B C 1
ATOM 7207 O O . VAL B 1 410 ? -18.562 21.828 22.188 1 98.06 410 VAL B O 1
ATOM 7210 N N . PHE B 1 411 ? -19.188 19.875 21.297 1 97.12 411 PHE B N 1
ATOM 7211 C CA . PHE B 1 411 ? -20.547 20.328 21.047 1 97.12 411 PHE B CA 1
ATOM 7212 C C . PHE B 1 411 ? -21.438 20.062 22.266 1 97.12 411 PHE B C 1
ATOM 7214 O O . PHE B 1 411 ? -22.359 20.844 22.547 1 97.12 411 PHE B O 1
ATOM 7221 N N . ASN B 1 412 ? -21.188 19 22.922 1 96.31 412 ASN B N 1
ATOM 7222 C CA . ASN B 1 412 ? -22.062 18.672 24.031 1 96.31 412 ASN B CA 1
ATOM 7223 C C . ASN B 1 412 ? -21.484 19.141 25.359 1 96.31 412 ASN B C 1
ATOM 7225 O O . ASN B 1 412 ? -22.219 19.656 26.219 1 96.31 412 ASN B O 1
ATOM 7229 N N . ARG B 1 413 ? -20.188 19.062 25.531 1 96.62 413 ARG B N 1
ATOM 7230 C CA . ARG B 1 413 ? -19.562 19.422 26.797 1 96.62 413 ARG B CA 1
ATOM 7231 C C . ARG B 1 413 ? -18.969 20.828 26.734 1 96.62 413 ARG B C 1
ATOM 7233 O O . ARG B 1 413 ? -18.484 21.344 27.734 1 96.62 413 ARG B O 1
ATOM 7240 N N . ALA B 1 414 ? -18.938 21.469 25.609 1 95 414 ALA B N 1
ATOM 7241 C CA . ALA B 1 414 ? -18.5 22.844 25.391 1 95 414 ALA B CA 1
ATOM 7242 C C . ALA B 1 414 ? -17.062 23.047 25.891 1 95 414 ALA B C 1
ATOM 7244 O O . A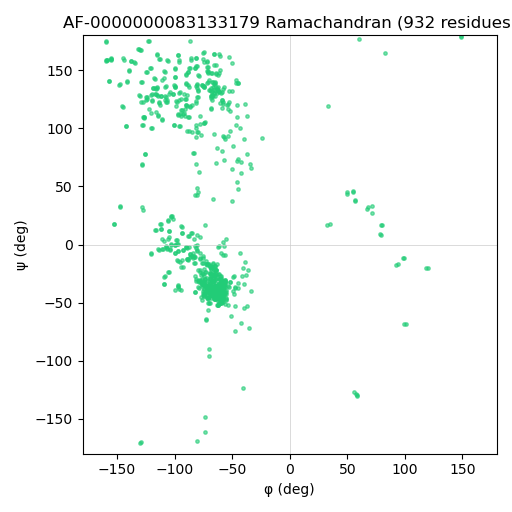LA B 1 414 ? -16.766 24.062 26.5 1 95 414 ALA B O 1
ATOM 7245 N N . GLU B 1 415 ? -16.266 22 25.672 1 95.94 415 GLU B N 1
ATOM 7246 C CA . GLU B 1 415 ? -14.859 22.094 26.062 1 95.94 415 GLU B CA 1
ATOM 7247 C C . GLU B 1 415 ? -14.07 22.969 25.094 1 95.94 415 GLU B C 1
ATOM 7249 O O . GLU B 1 415 ? -14.305 22.938 23.891 1 95.94 415 GLU B O 1
ATOM 7254 N N . LYS B 1 416 ? -13.242 23.844 25.641 1 94.88 416 LYS B N 1
ATOM 7255 C CA . LYS B 1 416 ? -12.383 24.734 24.859 1 94.88 416 LYS B CA 1
ATOM 7256 C C . LYS B 1 416 ? -11.039 24.953 25.547 1 94.88 416 LYS B C 1
ATOM 7258 O O . LYS B 1 416 ? -10.914 24.719 26.75 1 94.88 416 LYS B O 1
ATOM 7263 N N . PRO B 1 417 ? -10.062 25.359 24.781 1 96.56 417 PRO B N 1
ATOM 7264 C CA . PRO B 1 417 ? -8.781 25.672 25.406 1 96.56 417 PRO B CA 1
ATOM 7265 C C . PRO B 1 417 ? -8.82 26.953 26.234 1 96.56 417 PRO B C 1
ATOM 7267 O O . PRO B 1 417 ? -9.641 27.828 25.969 1 96.56 417 PRO B O 1
ATOM 7270 N N . THR B 1 418 ? -7.926 27 27.25 1 94.56 418 THR B N 1
ATOM 7271 C CA . THR B 1 418 ? -7.793 28.188 28.078 1 94.56 418 THR B CA 1
ATOM 7272 C C . THR B 1 418 ? -6.414 28.828 27.906 1 94.56 418 THR B C 1
ATOM 7274 O O . THR B 1 418 ? -5.504 28.188 27.359 1 94.56 418 THR B O 1
ATOM 7277 N N . GLU B 1 419 ? -6.328 30.047 28.328 1 94.44 419 GLU B N 1
ATOM 7278 C CA . GLU B 1 419 ? -5.027 30.703 28.297 1 94.44 419 GLU B CA 1
ATOM 7279 C C . GLU B 1 419 ? -3.977 29.906 29.062 1 94.44 419 GLU B C 1
ATOM 7281 O O . GLU B 1 419 ? -2.818 29.844 28.641 1 94.44 419 GLU B O 1
ATOM 7286 N N . SER B 1 420 ? -4.383 29.359 30.156 1 95.25 420 SER B N 1
ATOM 7287 C CA . SER B 1 420 ? -3.471 28.547 30.953 1 95.25 420 SER B CA 1
ATOM 7288 C C . SER B 1 420 ? -2.971 27.344 30.172 1 95.25 420 SER B C 1
ATOM 7290 O O . SER B 1 420 ? -1.805 26.953 30.281 1 95.25 420 SER B O 1
ATOM 7292 N N . ASP B 1 421 ? -3.863 26.719 29.391 1 96 421 ASP B N 1
ATOM 7293 C CA . ASP B 1 421 ? -3.479 25.594 28.547 1 96 421 ASP B CA 1
ATOM 7294 C C . ASP B 1 421 ? -2.414 26.016 27.531 1 96 421 ASP B C 1
ATOM 7296 O O . ASP B 1 421 ? -1.448 25.281 27.312 1 96 421 ASP B O 1
ATOM 7300 N N . ILE B 1 422 ? -2.574 27.172 26.969 1 96.31 422 ILE B N 1
ATOM 7301 C CA . ILE B 1 422 ? -1.68 27.688 25.938 1 96.31 422 ILE B CA 1
ATOM 7302 C C . ILE B 1 422 ? -0.312 27.984 26.547 1 96.31 422 ILE B C 1
ATOM 7304 O O . ILE B 1 422 ? 0.721 27.625 25.969 1 96.31 422 ILE B O 1
ATOM 7308 N N . LEU B 1 423 ? -0.354 28.641 27.688 1 97.25 423 LEU B N 1
ATOM 7309 C CA . LEU B 1 423 ? 0.896 28.984 28.359 1 97.25 423 LEU B CA 1
ATOM 7310 C C . LEU B 1 423 ? 1.668 27.734 28.75 1 97.25 423 LEU B C 1
ATOM 7312 O O . LEU B 1 423 ? 2.891 27.672 28.609 1 97.25 423 LEU B O 1
ATOM 7316 N N . ARG B 1 424 ? 0.983 26.797 29.234 1 97.25 424 ARG B N 1
ATOM 7317 C CA . ARG B 1 424 ? 1.612 25.516 29.578 1 97.25 424 ARG B CA 1
ATOM 7318 C C . ARG B 1 424 ? 2.225 24.859 28.344 1 97.25 424 ARG B C 1
ATOM 7320 O O . ARG B 1 424 ? 3.32 24.297 28.422 1 97.25 424 ARG B O 1
ATOM 7327 N N . PHE B 1 425 ? 1.527 24.891 27.297 1 97.81 425 PHE B N 1
ATOM 7328 C CA . PHE B 1 425 ? 2.031 24.312 26.047 1 97.81 425 PHE B CA 1
ATOM 7329 C C . PHE B 1 425 ? 3.271 25.062 25.578 1 97.81 425 PHE B C 1
ATOM 7331 O O . PHE B 1 425 ? 4.246 24.438 25.141 1 97.81 425 PHE B O 1
ATOM 7338 N N . LEU B 1 426 ? 3.225 26.359 25.609 1 97.81 426 LEU B N 1
ATOM 7339 C CA . LEU B 1 426 ? 4.379 27.172 25.219 1 97.81 426 LEU B CA 1
ATOM 7340 C C . LEU B 1 426 ? 5.586 26.844 26.094 1 97.81 426 LEU B C 1
ATOM 7342 O O . LEU B 1 426 ? 6.723 26.844 25.609 1 97.81 426 LEU B O 1
ATOM 7346 N N . LYS B 1 427 ? 5.344 26.609 27.328 1 98.19 427 LYS B N 1
ATOM 7347 C CA . LYS B 1 427 ? 6.426 26.219 28.234 1 98.19 427 LYS B CA 1
ATOM 7348 C C . LYS B 1 427 ? 7.039 24.875 27.812 1 98.19 427 LYS B C 1
ATOM 7350 O O . LYS B 1 427 ? 8.258 24.734 27.797 1 98.19 427 LYS B O 1
ATOM 7355 N N . ALA B 1 428 ? 6.18 23.969 27.484 1 97.94 428 ALA B N 1
ATOM 7356 C CA . ALA B 1 428 ? 6.664 22.688 27 1 97.94 428 ALA B CA 1
ATOM 7357 C C . ALA B 1 428 ? 7.469 22.844 25.719 1 97.94 428 ALA B C 1
ATOM 7359 O O . ALA B 1 428 ? 8.523 22.219 25.547 1 97.94 428 ALA B O 1
ATOM 7360 N N . LEU B 1 429 ? 6.988 23.641 24.812 1 97.44 429 LEU B N 1
ATOM 7361 C CA . LEU B 1 429 ? 7.691 23.938 23.578 1 97.44 429 LEU B CA 1
ATOM 7362 C C . LEU B 1 429 ? 9.07 24.516 23.844 1 97.44 429 LEU B C 1
ATOM 7364 O O . LEU B 1 429 ? 10.055 24.141 23.203 1 97.44 429 LEU B O 1
ATOM 7368 N N . ASP B 1 430 ? 9.039 25.344 24.75 1 96.88 430 ASP B N 1
ATOM 7369 C CA . ASP B 1 430 ? 10.266 26.031 25.141 1 96.88 430 ASP B CA 1
ATOM 7370 C C . ASP B 1 430 ? 11.32 25.031 25.641 1 96.88 430 ASP B C 1
ATOM 7372 O O . ASP B 1 430 ? 12.516 25.203 25.375 1 96.88 430 ASP B O 1
ATOM 7376 N N . GLN B 1 431 ? 10.922 24.062 26.25 1 96.44 431 GLN B N 1
ATOM 7377 C CA . GLN B 1 431 ? 11.805 23.078 26.875 1 96.44 431 GLN B CA 1
ATOM 7378 C C . GLN B 1 431 ? 12.359 22.109 25.844 1 96.44 431 GLN B C 1
ATOM 7380 O O . GLN B 1 431 ? 13.477 21.609 26 1 96.44 431 GLN B O 1
ATOM 7385 N N . VAL B 1 432 ? 11.625 21.859 24.844 1 96.81 432 VAL B N 1
ATOM 7386 C CA . VAL B 1 432 ? 12 20.734 24 1 96.81 432 VAL B CA 1
ATOM 7387 C C . VAL B 1 432 ? 12.609 21.234 22.703 1 96.81 432 VAL B C 1
ATOM 7389 O O . VAL B 1 432 ? 13.367 20.516 22.047 1 96.81 432 VAL B O 1
ATOM 7392 N N . THR B 1 433 ? 12.328 22.422 22.266 1 96.69 433 THR B N 1
ATOM 7393 C CA . THR B 1 433 ? 12.781 22.922 20.969 1 96.69 433 THR B CA 1
ATOM 7394 C C . THR B 1 433 ? 14.133 23.609 21.109 1 96.69 433 THR B C 1
ATOM 7396 O O . THR B 1 433 ? 14.453 24.172 22.156 1 96.69 433 THR B O 1
ATOM 7399 N N . GLY B 1 434 ? 14.953 23.469 20.047 1 93.44 434 GLY B N 1
ATOM 7400 C CA . GLY B 1 434 ? 16.141 24.297 19.938 1 93.44 434 GLY B CA 1
ATOM 7401 C C . GLY B 1 434 ? 15.844 25.734 19.547 1 93.44 434 GLY B C 1
ATOM 7402 O O . GLY B 1 434 ? 14.805 26.016 18.953 1 93.44 434 GLY B O 1
ATOM 7403 N N . ASP B 1 435 ? 16.812 26.594 19.906 1 91.38 435 ASP B N 1
ATOM 7404 C CA . ASP B 1 435 ? 16.688 28.016 19.594 1 91.38 435 ASP B CA 1
ATOM 7405 C C . ASP B 1 435 ? 17.406 28.359 18.281 1 91.38 435 ASP B C 1
ATOM 7407 O O . ASP B 1 435 ? 18.625 28.203 18.188 1 91.38 435 ASP B O 1
ATOM 7411 N N . GLY B 1 436 ? 16.625 28.688 17.359 1 87.19 436 GLY B N 1
ATOM 7412 C CA . GLY B 1 436 ? 17.234 29.094 16.109 1 87.19 436 GLY B CA 1
ATOM 7413 C C . GLY B 1 436 ? 16.391 28.75 14.891 1 87.19 436 GLY B C 1
ATOM 7414 O O . GLY B 1 436 ? 15.242 28.312 15.031 1 87.19 436 GLY B O 1
ATOM 7415 N N . ILE B 1 437 ? 16.938 29.125 13.719 1 85.12 437 ILE B N 1
ATOM 7416 C CA . ILE B 1 437 ? 16.266 28.859 12.445 1 85.12 437 ILE B CA 1
ATOM 7417 C C . ILE B 1 437 ? 17.125 27.922 11.586 1 85.12 437 ILE B C 1
ATOM 7419 O O . ILE B 1 437 ? 18.344 28.047 11.555 1 85.12 437 ILE B O 1
ATOM 7423 N N . ILE B 1 438 ? 16.453 26.953 11.023 1 82.19 438 ILE B N 1
ATOM 7424 C CA . ILE B 1 438 ? 17.188 26.031 10.164 1 82.19 438 ILE B CA 1
ATOM 7425 C C . ILE B 1 438 ? 16.75 26.234 8.711 1 82.19 438 ILE B C 1
ATOM 7427 O O . ILE B 1 438 ? 17.281 25.578 7.805 1 82.19 438 ILE B O 1
ATOM 7431 N N . ARG B 1 439 ? 15.773 27.109 8.531 1 78.75 439 ARG B N 1
ATOM 7432 C CA . ARG B 1 439 ? 15.305 27.484 7.203 1 78.75 439 ARG B CA 1
ATOM 7433 C C . ARG B 1 439 ? 15.281 29 7.043 1 78.75 439 ARG B C 1
ATOM 7435 O O . ARG B 1 439 ? 14.797 29.719 7.918 1 78.75 439 ARG B O 1
ATOM 7442 N N . ASP B 1 440 ? 15.688 29.375 5.875 1 73.38 440 ASP B N 1
ATOM 7443 C CA . ASP B 1 440 ? 15.859 30.812 5.645 1 73.38 440 ASP B CA 1
ATOM 7444 C C . ASP B 1 440 ? 14.516 31.531 5.633 1 73.38 440 ASP B C 1
ATOM 7446 O O . ASP B 1 440 ? 14.43 32.719 6 1 73.38 440 ASP B O 1
ATOM 7450 N N . GLU B 1 441 ? 13.547 30.875 5.309 1 75.5 441 GLU B N 1
ATOM 7451 C CA . GLU B 1 441 ? 12.227 31.484 5.203 1 75.5 441 GLU B CA 1
ATOM 7452 C C . GLU B 1 441 ? 11.734 31.969 6.566 1 75.5 441 GLU B C 1
ATOM 7454 O O . GLU B 1 441 ? 10.922 32.906 6.645 1 75.5 441 GLU B O 1
ATOM 7459 N N . TYR B 1 442 ? 12.312 31.484 7.594 1 83.12 442 TYR B N 1
ATOM 7460 C CA . TYR B 1 442 ? 11.82 31.781 8.938 1 83.12 442 TYR B CA 1
ATOM 7461 C C . TYR B 1 442 ? 12.609 32.906 9.57 1 83.12 442 TYR B C 1
ATOM 7463 O O . TYR B 1 442 ? 12.312 33.344 10.68 1 83.12 442 TYR B O 1
ATOM 7471 N N . PHE B 1 443 ? 13.531 33.375 8.797 1 80.69 443 PHE B N 1
ATOM 7472 C CA . PHE B 1 443 ? 14.297 34.531 9.25 1 80.69 443 PHE B CA 1
ATOM 7473 C C . PHE B 1 443 ? 13.375 35.719 9.492 1 80.69 443 PHE B C 1
ATOM 7475 O O . PHE B 1 443 ? 13.609 36.531 10.406 1 80.69 443 PHE B O 1
ATOM 7482 N N . ALA B 1 444 ? 12.328 35.781 8.797 1 79.69 444 ALA B N 1
ATOM 7483 C CA . ALA B 1 444 ? 11.406 36.906 8.844 1 79.69 444 ALA B CA 1
ATOM 7484 C C . ALA B 1 444 ? 10.719 37 10.203 1 79.69 444 ALA B C 1
ATOM 7486 O O . ALA B 1 444 ? 10.359 38.094 10.648 1 79.69 444 ALA B O 1
ATOM 7487 N N . ILE B 1 445 ? 10.617 35.906 10.914 1 81 445 ILE B N 1
ATOM 7488 C CA . ILE B 1 445 ? 9.859 35.938 12.164 1 81 445 ILE B CA 1
ATOM 7489 C C . ILE B 1 445 ? 10.805 35.781 13.352 1 81 445 ILE B C 1
ATOM 7491 O O . ILE B 1 445 ? 10.375 35.812 14.508 1 81 445 ILE B O 1
ATOM 7495 N N . SER B 1 446 ? 12.023 35.75 13.062 1 87.19 446 SER B N 1
ATOM 7496 C CA . SER B 1 446 ? 12.992 35.531 14.133 1 87.19 446 SER B CA 1
ATOM 7497 C C . SER B 1 446 ? 13.109 36.75 15.039 1 87.19 446 SER B C 1
ATOM 7499 O O . SER B 1 446 ? 12.93 37.875 14.594 1 87.19 446 SER B O 1
ATOM 7501 N N . CYS B 1 447 ? 13.414 36.438 16.312 1 85.69 447 CYS B N 1
ATOM 7502 C CA . CYS B 1 447 ? 13.656 37.5 17.281 1 85.69 447 CYS B CA 1
ATOM 7503 C C . CYS B 1 447 ? 14.953 38.25 16.969 1 85.69 447 CYS B C 1
ATOM 7505 O O . CYS B 1 447 ? 15.117 39.406 17.328 1 85.69 447 CYS B O 1
ATOM 7507 N N . ASN B 1 448 ? 15.852 37.469 16.375 1 84.88 448 ASN B N 1
ATOM 7508 C CA . ASN B 1 448 ? 17.156 38.031 16.016 1 84.88 448 ASN B CA 1
ATOM 7509 C C . ASN B 1 448 ? 17.281 38.25 14.516 1 84.88 448 ASN B C 1
ATOM 7511 O O . ASN B 1 448 ? 17.219 37.312 13.734 1 84.88 448 ASN B O 1
ATOM 7515 N N . GLN B 1 449 ? 17.547 39.5 14.141 1 83.88 449 GLN B N 1
ATOM 7516 C CA . GLN B 1 449 ? 17.594 39.812 12.719 1 83.88 449 GLN B CA 1
ATOM 7517 C C . GLN B 1 449 ? 19.031 39.906 12.219 1 83.88 449 GLN B C 1
ATOM 7519 O O . GLN B 1 449 ? 19.297 40.5 11.156 1 83.88 449 GLN B O 1
ATOM 7524 N N . ASP B 1 450 ? 19.922 39.281 12.961 1 85.19 450 ASP B N 1
ATOM 7525 C CA . ASP B 1 450 ? 21.328 39.25 12.562 1 85.19 450 ASP B CA 1
ATOM 7526 C C . ASP B 1 450 ? 21.641 38 11.773 1 85.19 450 ASP B C 1
ATOM 7528 O O . ASP B 1 450 ? 21.703 36.875 12.336 1 85.19 450 ASP B O 1
ATOM 7532 N N . LYS B 1 451 ? 21.984 38.188 10.586 1 79.06 451 LYS B N 1
ATOM 7533 C CA . LYS B 1 451 ? 22.266 37.062 9.703 1 79.06 451 LYS B CA 1
ATOM 7534 C C . LYS B 1 451 ? 23.5 36.312 10.164 1 79.06 451 LYS B C 1
ATOM 7536 O O . LYS B 1 451 ? 23.578 35.062 10.016 1 79.06 451 LYS B O 1
ATOM 7541 N N . VAL B 1 452 ? 24.422 37.031 10.633 1 77.5 452 VAL B N 1
ATOM 7542 C CA . VAL B 1 452 ? 25.656 36.406 11.109 1 77.5 452 VAL B CA 1
ATOM 7543 C C . VAL B 1 452 ? 25.359 35.469 12.273 1 77.5 452 VAL B C 1
ATOM 7545 O O . VAL B 1 452 ? 25.906 34.344 12.352 1 77.5 452 VAL B O 1
ATOM 7548 N N . TYR B 1 453 ? 24.5 35.938 13.055 1 81.75 453 TYR B N 1
ATOM 7549 C CA . TYR B 1 453 ? 24.078 35.125 14.188 1 81.75 453 TYR B CA 1
ATOM 7550 C C . TYR B 1 453 ? 23.422 33.812 13.719 1 81.75 453 TYR B C 1
ATOM 7552 O O . TYR B 1 453 ? 23.734 32.75 14.227 1 81.75 453 TYR B O 1
ATOM 7560 N N . HIS B 1 454 ? 22.594 33.906 12.789 1 79.12 454 HIS B N 1
ATOM 7561 C CA . HIS B 1 454 ? 21.859 32.75 12.312 1 79.12 454 HIS B CA 1
ATOM 7562 C C . HIS B 1 454 ? 22.766 31.781 11.578 1 79.12 454 HIS B C 1
ATOM 7564 O O . HIS B 1 454 ? 22.578 30.562 11.641 1 79.12 454 HIS B O 1
ATOM 7570 N N . ASN B 1 455 ? 23.734 32.25 10.938 1 72.88 455 ASN B N 1
ATOM 7571 C CA . ASN B 1 455 ? 24.703 31.406 10.273 1 72.88 455 ASN B CA 1
ATOM 7572 C C . ASN B 1 455 ? 25.516 30.578 11.281 1 72.88 455 ASN B C 1
ATOM 7574 O O . ASN B 1 455 ? 25.75 29.391 11.078 1 72.88 455 ASN B O 1
ATOM 7578 N N . LYS B 1 456 ? 25.922 31.297 12.258 1 76.56 456 LYS B N 1
ATOM 7579 C CA . LYS B 1 456 ? 26.656 30.609 13.312 1 76.56 456 LYS B CA 1
ATOM 7580 C C . LYS B 1 456 ? 25.781 29.562 14 1 76.56 456 LYS B C 1
ATOM 7582 O O . LYS B 1 456 ? 26.25 28.453 14.281 1 76.56 456 LYS B O 1
ATOM 7587 N N . ASN B 1 457 ? 24.625 29.953 14.227 1 80.81 457 ASN B N 1
ATOM 7588 C CA . ASN B 1 457 ? 23.703 29.047 14.883 1 80.81 457 ASN B CA 1
ATOM 7589 C C . ASN B 1 457 ? 23.406 27.812 14.023 1 80.81 457 ASN B C 1
ATOM 7591 O O . ASN B 1 457 ? 23.312 26.703 14.539 1 80.81 457 ASN B O 1
ATOM 7595 N N . THR B 1 458 ? 23.25 28.016 12.766 1 78.12 458 THR B N 1
ATOM 7596 C CA . THR B 1 458 ? 23 26.906 11.844 1 78.12 458 THR B CA 1
ATOM 7597 C C . THR B 1 458 ? 24.172 25.938 11.844 1 78.12 458 THR B C 1
ATOM 7599 O O . THR B 1 458 ? 23.984 24.719 11.789 1 78.12 458 THR B O 1
ATOM 7602 N N . SER B 1 459 ? 25.359 26.453 11.953 1 76.19 459 SER B N 1
ATOM 7603 C CA . SER B 1 459 ? 26.547 25.609 12.016 1 76.19 459 SER B CA 1
ATOM 7604 C C . SER B 1 459 ? 26.531 24.75 13.273 1 76.19 459 SER B C 1
ATOM 7606 O O . SER B 1 459 ? 26.922 23.578 13.227 1 76.19 459 SER B O 1
ATOM 7608 N N . LEU B 1 460 ? 26.094 25.344 14.266 1 82.31 460 LEU B N 1
ATOM 7609 C CA . LEU B 1 460 ? 26.031 24.594 15.523 1 82.31 460 LEU B CA 1
ATOM 7610 C C . LEU B 1 460 ? 24.984 23.5 15.461 1 82.31 460 LEU B C 1
ATOM 7612 O O . LEU B 1 460 ? 25.188 22.406 15.984 1 82.31 460 LEU B O 1
ATOM 7616 N N . ILE B 1 461 ? 23.953 23.828 14.836 1 84 461 ILE B N 1
ATOM 7617 C CA . ILE B 1 461 ? 22.859 22.859 14.695 1 84 461 ILE B CA 1
ATOM 7618 C C . ILE B 1 461 ? 23.312 21.688 13.836 1 84 461 ILE B C 1
ATOM 7620 O O . ILE B 1 461 ? 23.062 20.531 14.164 1 84 461 ILE B O 1
ATOM 7624 N N . VAL B 1 462 ? 23.969 21.922 12.805 1 77.94 462 VAL B N 1
ATOM 7625 C CA . VAL B 1 462 ? 24.469 20.875 11.914 1 77.94 462 VAL B CA 1
ATOM 7626 C C . VAL B 1 462 ? 25.469 20 12.656 1 77.94 462 VAL B C 1
ATOM 7628 O O . VAL B 1 462 ? 25.469 18.781 12.508 1 77.94 462 VAL B O 1
ATOM 7631 N N . ARG B 1 463 ? 26.328 20.672 13.406 1 78.62 463 ARG B N 1
ATOM 7632 C CA . ARG B 1 463 ? 27.281 19.922 14.211 1 78.62 463 ARG B CA 1
ATOM 7633 C C . ARG B 1 463 ? 26.578 18.984 15.18 1 78.62 463 ARG B C 1
ATOM 7635 O O . ARG B 1 463 ? 27.016 17.844 15.375 1 78.62 463 ARG B O 1
ATOM 7642 N N . LYS B 1 464 ? 25.562 19.516 15.664 1 83.88 464 LYS B N 1
ATOM 7643 C CA . LYS B 1 464 ? 24.781 18.688 16.578 1 83.88 464 LYS B CA 1
ATOM 7644 C C . LYS B 1 464 ? 24.172 17.484 15.852 1 83.88 464 LYS B C 1
ATOM 7646 O O . LYS B 1 464 ? 24.203 16.375 16.375 1 83.88 464 LYS B O 1
ATOM 7651 N N . MET B 1 465 ? 23.688 17.672 14.711 1 84.69 465 MET B N 1
ATOM 7652 C CA . MET B 1 465 ? 23.094 16.609 13.922 1 84.69 465 MET B CA 1
ATOM 7653 C C . MET B 1 465 ? 24.125 15.562 13.547 1 84.69 465 MET B C 1
ATOM 7655 O O . MET B 1 465 ? 23.844 14.359 13.586 1 84.69 465 MET B O 1
ATOM 7659 N N . LEU B 1 466 ? 25.25 16 13.242 1 78.44 466 LEU B N 1
ATOM 7660 C CA . LEU B 1 466 ? 26.328 15.102 12.852 1 78.44 466 LEU B CA 1
ATOM 7661 C C . LEU B 1 466 ? 26.766 14.242 14.031 1 78.44 466 LEU B C 1
ATOM 7663 O O . LEU B 1 466 ? 27.141 13.086 13.852 1 78.44 466 LEU B O 1
ATOM 7667 N N . ASN B 1 467 ? 26.641 14.836 15.203 1 80.31 467 ASN B N 1
ATOM 7668 C CA . ASN B 1 467 ? 27.141 14.148 16.391 1 80.31 467 ASN B CA 1
ATOM 7669 C C . ASN B 1 467 ? 26.078 13.242 17 1 80.31 467 ASN B C 1
ATOM 7671 O O . ASN B 1 467 ? 26.344 12.5 17.938 1 80.31 467 ASN B O 1
ATOM 7675 N N . MET B 1 468 ? 24.984 13.367 16.641 1 84.06 468 MET B N 1
ATOM 7676 C CA . MET B 1 468 ? 23.922 12.492 17.125 1 84.06 468 MET B CA 1
ATOM 7677 C C . MET B 1 468 ? 24.125 11.07 16.625 1 84.06 468 MET B C 1
ATOM 7679 O O . MET B 1 468 ? 24.469 10.852 15.461 1 84.06 468 MET B O 1
#

pLDDT: mean 80.4, std 21.03, range [28.8, 98.88]

Solvent-accessible surface area (backbone atoms only — not comparable to full-atom values): 51159 Å² total; per-residue (Å²): 130,82,63,25,34,37,35,39,48,44,65,43,64,66,49,40,52,22,44,48,53,40,40,65,70,71,43,88,51,48,44,39,38,37,28,50,82,66,75,74,77,60,67,68,87,75,45,74,45,55,69,48,47,37,64,54,59,69,54,46,44,61,79,36,64,77,62,62,80,66,61,87,53,68,65,34,43,48,60,51,59,76,46,25,73,51,46,68,58,45,53,60,25,41,45,55,64,38,64,81,44,68,68,57,43,26,37,69,52,32,51,46,39,50,50,40,47,49,30,51,44,54,42,48,42,61,77,62,55,47,47,32,37,36,40,59,37,74,57,44,54,26,61,54,32,52,46,49,55,50,31,56,72,72,68,30,45,42,38,34,33,44,73,49,101,47,44,37,25,25,45,74,27,70,43,82,91,51,56,52,48,61,44,50,53,40,41,61,70,50,61,87,57,87,46,57,72,86,76,39,55,70,51,52,42,49,42,52,50,51,60,63,63,76,63,75,65,77,91,72,48,80,67,76,71,69,67,66,61,50,57,57,43,48,55,48,53,70,69,52,67,68,66,68,71,75,58,58,87,61,69,69,85,70,49,71,36,78,82,70,47,83,65,40,81,83,61,74,90,45,55,25,34,33,33,60,47,72,70,47,74,36,48,52,30,38,60,34,6,51,69,41,49,46,54,64,48,54,51,50,52,50,45,72,59,52,55,91,80,38,33,35,41,34,35,66,27,73,75,47,66,73,38,77,76,44,55,74,56,58,63,56,47,65,63,56,50,58,67,38,66,54,38,42,39,38,55,78,83,58,56,65,67,59,50,53,70,54,28,66,27,34,37,30,42,52,49,66,65,43,62,56,27,47,69,66,47,25,20,22,41,29,41,29,66,46,80,64,48,75,33,65,39,37,37,60,35,51,36,58,66,41,45,48,54,44,42,44,39,45,72,74,64,62,51,51,28,49,72,56,42,50,39,35,42,48,45,19,48,60,72,63,36,46,85,40,58,87,47,77,83,49,52,81,62,30,90,64,86,48,64,68,57,47,51,54,49,36,30,51,50,47,45,47,60,68,71,100,130,73,53,22,32,34,38,39,58,47,70,46,65,68,50,40,53,22,44,49,52,37,50,62,68,67,42,88,47,52,47,45,37,35,28,41,68,58,79,70,82,57,67,68,86,74,46,77,47,56,72,42,50,41,61,55,58,64,56,46,45,61,79,37,64,77,64,62,80,66,60,88,54,70,64,35,44,48,62,51,59,75,46,26,70,51,44,68,59,44,53,58,24,40,45,56,64,37,65,81,43,67,68,56,43,25,37,68,51,32,51,46,38,50,50,42,47,50,29,50,45,55,42,50,40,61,76,62,54,48,48,32,38,35,40,59,37,74,57,43,54,26,58,52,33,50,46,49,54,50,32,56,73,72,68,28,46,42,40,33,32,44,72,49,100,47,45,38,25,25,43,74,28,68,42,82,89,51,55,50,48,61,42,50,52,40,40,61,72,49,61,87,56,86,47,57,72,85,77,40,54,71,49,51,43,47,44,52,49,54,62,63,65,77,63,76,64,76,92,72,49,82,64,75,72,74,68,66,62,52,55,56,44,47,58,48,54,69,67,51,68,69,67,68,68,77,56,55,88,48,99,48,87,78,35,70,38,79,83,67,48,84,64,41,81,84,62,74,88,45,54,26,35,33,34,61,46,74,69,46,75,37,49,54,29,38,60,36,5,51,69,40,50,47,53,64,48,55,51,51,53,51,45,71,58,52,56,89,83,38,34,38,41,32,34,66,26,72,76,48,65,72,38,79,76,43,55,74,57,57,58,58,46,60,63,56,49,59,67,39,65,53,39,43,38,37,56,80,84,57,57,63,67,57,49,52,70,54,27,65,28,35,35,31,44,53,49,67,66,44,64,56,26,47,69,66,48,25,20,24,42,27,42,29,66,47,80,63,48,74,33,64,40,36,37,62,36,53,35,59,66,41,45,48,53,45,41,44,38,44,72,72,64,62,52,51,29,49,71,59,42,50,39,35,43,48,45,20,47,60,71,62,36,46,84,40,58,86,48,76,82,49,51,81,61,31,91,64,86,49,64,67,58,47,52,54,49,37,27,52,50,46,45,49,60,70,69,99